Protein AF-A0A1H6EVP0-F1 (afdb_monomer_lite)

Sequence (981 aa):
MVRLAYGVVTGRDQRVWDARGRPVPAGAPPGAPVVVGPAAEDPGPAVAELSRLVTAGGVLVTGAGIELGPGFVSARLDGARGDRRDAVLAAIRLLGLDGMARLGERPGVLVALFGAEATKRVGAAAARTIADERWAALQLASSASALLGSEQLEHVLGLGADAAVEPEPHATPSAMAAHLQQVLAPCSSRRRLDLLLDLWVRVAARQEEGRRRVRLRATQARQSRLEELTRRYNAYEDDYAVGYVRAALGREPTVGEAVRWFPQEWHWLQILNRATHNAMAATVLLRTAAAVADHGVADGLARCAGQIRAAADLLDQHEAGRAARRVPGLAGLPARPGCYVRDLARHLDAPAEPYVRQRLARAADYAQVVLKSVHELVRSGSERLRPWARNDLRKWRAAVGYTAERPPADWIQPPVSGDRPPLAQRLTDRPEAAPEELETAGDLLWYGELADALARLNGHARAAIEFQDTVLYADFDPIPEHDLTPGLDTLASALAGAAQLVSLGARPPRRCRDWQELVSGLTGSLEIALALVEPFRLPKPLAAVDGIVVPGTDARVEWARSPRTLAVWASYMGNCIAEPFYVDDAMKGTCVLAALRAPDGTILANAEVQHRRSGWHLAELQARFNTDPDPGLKERLTRWLATLPPPPAERPPAREPLPPPTRERPVSRRADRLFAEVSGPLAEQAGHALADPATASALLTLEALHEARTGTTTRAAGAPASASVPTSAGAPTSARVPASIAGGQGAVPATDVLMALRRLPADRIDRALLNALPEVGLSELWRATGVRPLAVALAALDPELRARFDNLGLLLTDAPLPRSLRKLARHGTIAPARSMELVTRRIRAALGRLARAADPILAGHVTRHADAAFLPPLIVAVTTWPPAQPTVPITAPRETTVPGFPRSDLEDPAGPWLRAFPDAAELGADLDVFWDRIATGGLRVPAAWLGNGGWPALWQRATRPPRQHRRPHAPSGPSLEECSR

Secondary structure (DSSP, 8-state):
--BBGGG-B--TTEEEEETTSPBPPTTPPTT-EEEEEETTS--HHHHHHHHHHHHHH-GGGGGG--EEETTEEEEEBTT-SS-HHHHHHHHHHHHTTGGGGGGS-HHHHHHHHHGGG--HHHHHHHHHHHHTT-HHHHHHHHHHTTTS-HHHHHHHHTTTSSS--PPPTT--HHHHHHHHHHHHTTS-HHHHHHHHHHHHHHHHHHHHHHHHHHHHHHTS-SS--HHHHHHHHHHHHHHHHHHHHHHHHTSPPPHHHHHH----HHHHHHHHHHHHHHHHHHHHHHHHHHHHHHH-HHHHHHHHHHHHHHHHHTS-HHHHHHHHS--TTS-SS-SSTHHHHHHHHTTSSS--HHHHHHHHTTHHHHHHHHHHHHHHHHHHHGGGGHHHHT-B-HHHHHHH---TTS-GGG--PPPTTSSS--HHHHHHH-TTS-HHHH-BGGG-HHHHHHHHHHHHHHT-SS-EEE--SSS-EEESSPPPP--SSPP-SSHHHHHHHHHHHHHTT----S--SSHHHHHHHHHHHHHHHHTTPPPP---HHHHTTTTPBPTTSSPEEEE--SHHHHHHHHHHHTSGGGSHHHHHHHHHTSEEEEEEE-TTS-EEEEEEEEEETTEEEEEEEE-GGGPPPPHHHHHHHHHHHTTSPPPP--PPPP-PPPPP------THHHHHHHHHHHHHHHHHHHHHHHSSHHHHHHHHHHHHHHHHHHT-------------PPP--------------SS-S-PPPHHHHHHHHHHS-HHHHHHHHHHHHHHH-HHHHHHHTT--HHHHHHHHS-HHHHHT-GGGGGGGSSSPPPHHHHHHHTSTTHHHHHHHHHHHHHHHHHHHHHHHTT-HHHHHHHHHH--TTTHHHHHHHHHHS---S-EEESS-TT--EEPSSS-EESS-TTSTTGGGHHHHHHTT--GGGHHHHHHHH-SEEEGGG--TTHHHHHHHHHHSPP----PPPPP-PPPTTSS--

Foldseek 3Di:
DFAFPQRDDADPQKFKAALVQHGDDDPPDAFGKIKIFGPPDRCVQLSVQSVVCCVQQNSLLLCLQFASDVGMTMTTGHPHPDHNLQNLLSNCLRQALVRNVRSPDLQVSLCSQQNPQSDPLLSVLLSVLRVVVLSQLSLLLSLCNVQAHNVLSSVSSPPDPVFHADADSQAGSRLLNVLLCLQPVLEDRVLSSLQVVQLSVLLSVLQVLVVLLVLLVVLADPDFPLVLLLVLLVVLVVVVLQVVLCVVVVHRDDPVSSVVDDDDLVNLLVLLLLLLLLLLLLLLLLQLSSLCSVPNNLRSLVVSLLSLVLSLVSADPVNLCSQQDDDPPGDNDGNGSSNLSVVSNVCNVPDDRVSSSVSSNCSLSSLVSSLVVNQVSLLVAQVSCVVQLAAACLSNCVRPPDDPVDDQLPQQAQFQNNPDGASNVVCVVPVPDDSSVRDGPRNCSSVQSSLQSSLVSNSHNGWDWFHANRDIDTHSPDDPDLALQFDSNHSLLNSLLLSLLVQLPFDQDNDDSYNVSRRVSSSVSNVVSQLPDAWFDDFPLVVVQAQPQLPPDQKGKHWGGGLSVVSSVRSLQSDCCSGPVNSVCRNVVQWIKIFIAHPVRRTAWIWIWGQDPQFIATPDIAGRNRDDGDPVVVVSNRVRRSPTDHGPDDDDPPPDPDDPDDPDDDPVVVLVVLCVVCQVLLLVLLLVLCPDPLNVLLLVLLVLLLVLLRVHDNDPDDDDDDDDDDDDDDDDDDDDDDPDPPDDDDDDPSLVSLVVLLPDDLVSLLVSCLSSCVPCNDVNLLSSLVRQSSVSSLVPPDPVSCVVPVQSVVLLDPGDHDPSCPSSCPRPSNVSSSSSSSSSLSNLLSLLVCLLVVPLSSLVRLQPQAALSPPLLSQLQCLQDDPPADKDAQDAAPAQWGDAVPIFGCPPCPTSNVVSVVSNVSSVGDNVCSNVSSNPGNRIDHPSNQPPPGDRSSVCSRPPDPPPPPPPPDPPDDDPPPPPD

pLDDT: mean 85.02, std 16.06, range [24.77, 98.5]

Radius of gyration: 35.95 Å; chains: 1; bounding box: 101×80×131 Å

Organism: NCBI:txid1144553

Structure (mmCIF, N/CA/C/O backbone):
data_AF-A0A1H6EVP0-F1
#
_entry.id   AF-A0A1H6EVP0-F1
#
loop_
_atom_site.group_PDB
_atom_site.id
_atom_site.type_symbol
_atom_site.label_atom_id
_atom_site.label_alt_id
_atom_site.label_comp_id
_atom_site.label_asym_id
_atom_site.label_entity_id
_atom_site.label_seq_id
_atom_site.pdbx_PDB_ins_code
_atom_site.Cartn_x
_atom_site.Cartn_y
_atom_site.Cartn_z
_atom_site.occupancy
_atom_site.B_iso_or_equiv
_atom_site.auth_seq_id
_atom_site.auth_comp_id
_atom_site.auth_asym_id
_atom_site.auth_atom_id
_atom_site.pdbx_PDB_model_num
ATOM 1 N N . MET A 1 1 ? 27.669 0.240 -48.592 1.00 76.62 1 MET A N 1
ATOM 2 C CA . MET A 1 1 ? 27.429 -0.699 -47.478 1.00 76.62 1 MET A CA 1
ATOM 3 C C . MET A 1 1 ? 26.689 0.040 -46.385 1.00 76.62 1 MET A C 1
ATOM 5 O O . MET A 1 1 ? 27.144 1.107 -45.990 1.00 76.62 1 MET A O 1
ATOM 9 N N . VAL A 1 2 ? 25.547 -0.486 -45.952 1.00 83.12 2 VAL A N 1
ATOM 10 C CA . VAL A 1 2 ? 24.745 0.086 -44.862 1.00 83.12 2 VAL A CA 1
ATOM 11 C C . VAL A 1 2 ? 25.036 -0.712 -43.594 1.00 83.12 2 VAL A C 1
ATOM 13 O O . VAL A 1 2 ? 25.112 -1.941 -43.646 1.00 83.12 2 VAL A O 1
ATOM 16 N N . ARG A 1 3 ? 25.239 -0.018 -42.469 1.00 87.56 3 ARG A N 1
ATOM 17 C CA . ARG A 1 3 ? 25.358 -0.658 -41.155 1.00 87.56 3 ARG A CA 1
ATOM 18 C C . ARG A 1 3 ? 23.968 -0.936 -40.602 1.00 87.56 3 ARG A C 1
ATOM 20 O O . ARG A 1 3 ? 23.113 -0.049 -40.573 1.00 87.56 3 ARG A O 1
ATOM 27 N N . LEU A 1 4 ? 23.764 -2.172 -40.186 1.00 89.38 4 LEU A N 1
ATOM 28 C CA . LEU A 1 4 ? 22.553 -2.645 -39.541 1.00 89.38 4 LEU A CA 1
ATOM 29 C C . LEU A 1 4 ? 22.837 -2.863 -38.053 1.00 89.38 4 LEU A C 1
ATOM 31 O O . LEU A 1 4 ? 23.990 -2.910 -37.615 1.00 89.38 4 LEU A O 1
ATOM 35 N N . ALA A 1 5 ? 21.771 -3.012 -37.278 1.00 85.62 5 ALA A N 1
ATOM 36 C CA . ALA A 1 5 ? 21.847 -3.376 -35.875 1.00 85.62 5 ALA A CA 1
ATOM 37 C C . ALA A 1 5 ? 22.687 -4.650 -35.656 1.00 85.62 5 ALA A C 1
ATOM 39 O O . ALA A 1 5 ? 22.798 -5.512 -36.531 1.00 85.62 5 ALA A O 1
ATOM 40 N N . TYR A 1 6 ? 23.258 -4.773 -34.455 1.00 83.44 6 TYR A N 1
ATOM 41 C CA . TYR A 1 6 ? 24.026 -5.948 -34.016 1.00 83.44 6 TYR A CA 1
ATOM 42 C C . TYR A 1 6 ? 25.318 -6.200 -34.814 1.00 83.44 6 TYR A C 1
ATOM 44 O O . TYR A 1 6 ? 25.807 -7.326 -34.873 1.00 83.44 6 TYR A O 1
ATOM 52 N N . GLY A 1 7 ? 25.878 -5.150 -35.426 1.00 79.06 7 GLY A N 1
ATOM 53 C CA . GLY A 1 7 ? 27.162 -5.205 -36.130 1.00 79.06 7 GLY A CA 1
ATOM 54 C C . GLY A 1 7 ? 27.104 -5.847 -37.519 1.00 79.06 7 GLY A C 1
ATOM 55 O O . GLY A 1 7 ? 28.149 -6.169 -38.082 1.00 79.06 7 GLY A O 1
ATOM 56 N N . VAL A 1 8 ? 25.907 -6.035 -38.084 1.00 81.75 8 VAL A N 1
ATOM 57 C CA . VAL A 1 8 ? 25.727 -6.626 -39.417 1.00 81.75 8 VAL A CA 1
ATOM 58 C C . VAL A 1 8 ? 25.946 -5.565 -40.501 1.00 81.75 8 VAL A C 1
ATOM 60 O O . VAL A 1 8 ? 25.481 -4.430 -40.393 1.00 81.75 8 VAL A O 1
ATOM 63 N N . VAL A 1 9 ? 26.645 -5.931 -41.575 1.00 84.31 9 VAL A N 1
ATOM 64 C CA . VAL A 1 9 ? 26.879 -5.065 -42.740 1.00 84.31 9 VAL A CA 1
ATOM 65 C C . VAL A 1 9 ? 26.316 -5.742 -43.982 1.00 84.31 9 VAL A C 1
ATOM 67 O O . VAL A 1 9 ? 26.528 -6.933 -44.192 1.00 84.31 9 VAL A O 1
ATOM 70 N N . THR A 1 10 ? 25.605 -4.981 -44.811 1.00 84.75 10 THR A N 1
ATOM 71 C CA . THR A 1 10 ? 25.034 -5.487 -46.069 1.00 84.75 10 THR A CA 1
ATOM 72 C C . THR A 1 10 ? 26.114 -5.980 -47.034 1.00 84.75 10 THR A C 1
ATOM 74 O O . THR A 1 10 ? 27.136 -5.304 -47.206 1.00 84.75 10 THR A O 1
ATOM 77 N N . GLY A 1 11 ? 25.852 -7.089 -47.733 1.00 83.38 11 GLY A N 1
ATOM 78 C CA . GLY A 1 11 ? 26.704 -7.586 -48.820 1.00 83.38 11 GLY A CA 1
ATOM 79 C C . GLY A 1 11 ? 26.812 -6.614 -50.006 1.00 83.38 11 GLY A C 1
ATOM 80 O O . GLY A 1 11 ? 26.073 -5.632 -50.087 1.00 83.38 11 GLY A O 1
ATOM 81 N N . ARG A 1 12 ? 27.743 -6.874 -50.940 1.00 78.94 12 ARG A N 1
ATOM 82 C CA . ARG A 1 12 ? 27.978 -6.005 -52.116 1.00 78.94 12 ARG A CA 1
ATOM 83 C C . ARG A 1 12 ? 26.768 -5.920 -53.060 1.00 78.94 12 ARG A C 1
ATOM 85 O O . ARG A 1 12 ? 26.541 -4.850 -53.612 1.00 78.94 12 ARG A O 1
ATOM 92 N N . ASP A 1 13 ? 25.974 -6.987 -53.145 1.00 85.56 13 ASP A N 1
ATOM 93 C CA . ASP A 1 13 ? 24.808 -7.090 -54.041 1.00 85.56 13 ASP A CA 1
ATOM 94 C C . ASP A 1 13 ? 23.463 -6.832 -53.330 1.00 85.56 13 ASP A C 1
ATOM 96 O O . ASP A 1 13 ? 22.388 -7.010 -53.906 1.00 85.56 13 ASP A O 1
ATOM 100 N N . GLN A 1 14 ? 23.513 -6.403 -52.063 1.00 88.88 14 GLN A N 1
ATOM 101 C CA . GLN A 1 14 ? 22.333 -6.127 -51.247 1.00 88.88 14 GLN A CA 1
ATOM 102 C C . GLN A 1 14 ? 22.051 -4.627 -51.146 1.00 88.88 14 GLN A C 1
ATOM 104 O O . GLN A 1 14 ? 22.956 -3.806 -50.968 1.00 88.88 14 GLN A O 1
ATOM 109 N N . ARG A 1 15 ? 20.767 -4.269 -51.189 1.00 91.56 15 ARG A N 1
ATOM 110 C CA . ARG A 1 15 ? 20.268 -2.907 -50.968 1.00 91.56 15 ARG A CA 1
ATOM 111 C C . ARG A 1 15 ? 19.300 -2.892 -49.777 1.00 91.56 15 ARG A C 1
ATOM 113 O O . ARG A 1 15 ? 18.828 -3.938 -49.339 1.00 91.56 15 ARG A O 1
ATOM 120 N N . VAL A 1 16 ? 19.087 -1.705 -49.203 1.00 93.00 16 VAL A N 1
ATOM 121 C CA . VAL A 1 16 ? 18.245 -1.492 -48.015 1.00 93.00 16 VAL A CA 1
ATOM 122 C C . VAL A 1 16 ? 17.132 -0.505 -48.336 1.00 93.00 16 VAL A C 1
ATOM 124 O O . VAL A 1 16 ? 17.411 0.580 -48.859 1.00 93.00 16 VAL A O 1
ATOM 127 N N . TRP A 1 17 ? 15.899 -0.856 -47.978 1.00 93.94 17 TRP A N 1
ATOM 128 C CA . TRP A 1 17 ? 14.710 -0.026 -48.177 1.00 93.94 17 TRP A CA 1
ATOM 129 C C . TRP A 1 17 ? 14.005 0.275 -46.852 1.00 93.94 17 TRP A C 1
ATOM 131 O O . TRP A 1 17 ? 13.953 -0.571 -45.958 1.00 93.94 17 TRP A O 1
ATOM 141 N N . ASP A 1 18 ? 13.476 1.494 -46.724 1.00 90.44 18 ASP A N 1
ATOM 142 C CA . ASP A 1 18 ? 12.631 1.903 -45.603 1.00 90.44 18 ASP A CA 1
ATOM 143 C C . ASP A 1 18 ? 11.244 1.233 -45.668 1.00 90.44 18 ASP A C 1
ATOM 145 O O . ASP A 1 18 ? 10.872 0.603 -46.660 1.00 90.44 18 ASP A O 1
ATOM 149 N N . ALA A 1 19 ? 10.436 1.403 -44.619 1.00 85.00 19 ALA A N 1
ATOM 150 C CA . ALA A 1 19 ? 9.071 0.867 -44.558 1.00 85.00 19 ALA A CA 1
ATOM 151 C C . ALA A 1 19 ? 8.107 1.441 -45.624 1.00 85.00 19 ALA A C 1
ATOM 153 O O . ALA A 1 19 ? 6.953 1.031 -45.690 1.00 85.00 19 ALA A O 1
ATOM 154 N N . ARG A 1 20 ? 8.553 2.394 -46.455 1.00 85.38 20 ARG A N 1
ATOM 155 C CA . ARG A 1 20 ? 7.804 2.952 -47.593 1.00 85.38 20 ARG A CA 1
ATOM 156 C C . ARG A 1 20 ? 8.365 2.482 -48.941 1.00 85.38 20 ARG A C 1
ATOM 158 O O . ARG A 1 20 ? 7.967 3.014 -49.973 1.00 85.38 20 ARG A O 1
ATOM 165 N N . GLY A 1 21 ? 9.302 1.531 -48.940 1.00 85.19 21 GLY A N 1
ATOM 166 C CA . GLY A 1 21 ? 9.927 0.981 -50.143 1.00 85.19 21 GLY A CA 1
ATOM 167 C C . GLY A 1 21 ? 10.944 1.907 -50.803 1.00 85.19 21 GLY A C 1
ATOM 168 O O . GLY A 1 21 ? 11.333 1.683 -51.948 1.00 85.19 21 GLY A O 1
ATOM 169 N N . ARG A 1 22 ? 11.407 2.949 -50.106 1.00 88.81 22 ARG A N 1
ATOM 170 C CA . ARG A 1 22 ? 12.410 3.879 -50.637 1.00 88.81 22 ARG A CA 1
ATOM 171 C C . ARG A 1 22 ? 13.805 3.458 -50.183 1.00 88.81 22 ARG A C 1
ATOM 173 O O . ARG A 1 22 ? 13.954 3.047 -49.032 1.00 88.81 22 ARG A O 1
ATOM 180 N N . PRO A 1 23 ? 14.842 3.590 -51.028 1.00 89.75 23 PRO A N 1
ATOM 181 C CA . PRO A 1 23 ? 16.219 3.381 -50.596 1.00 89.75 23 PRO A CA 1
ATOM 182 C C . PRO A 1 23 ? 16.541 4.236 -49.365 1.00 89.75 23 PRO A C 1
ATOM 184 O O . PRO A 1 23 ? 16.221 5.426 -49.341 1.00 89.75 23 PRO A O 1
ATOM 187 N N . VAL A 1 24 ? 17.158 3.634 -48.346 1.00 87.81 24 VAL A N 1
ATOM 188 C CA . VAL A 1 24 ? 17.446 4.330 -47.082 1.00 87.81 24 VAL A CA 1
ATOM 189 C C . VAL A 1 24 ? 18.421 5.497 -47.325 1.00 87.81 24 VAL A C 1
ATOM 191 O O . VAL A 1 24 ? 19.536 5.260 -47.797 1.00 87.81 24 VAL A O 1
ATOM 194 N N . PRO A 1 25 ? 18.041 6.752 -47.008 1.00 77.31 25 PRO A N 1
ATOM 195 C CA . PRO A 1 25 ? 18.911 7.911 -47.184 1.00 77.31 25 PRO A CA 1
ATOM 196 C C . PRO A 1 25 ? 20.002 7.983 -46.104 1.00 77.31 25 PRO A C 1
ATOM 198 O O . PRO A 1 25 ? 19.870 7.421 -45.014 1.00 77.31 25 PRO A O 1
ATOM 201 N N . ALA A 1 26 ? 21.069 8.740 -46.380 1.00 66.25 26 ALA A N 1
ATOM 202 C CA . ALA A 1 26 ? 22.059 9.094 -45.364 1.00 66.25 26 ALA A CA 1
ATOM 203 C C . ALA A 1 26 ? 21.382 9.918 -44.248 1.00 66.25 26 ALA A C 1
ATOM 205 O O . ALA A 1 26 ? 20.825 10.978 -44.521 1.00 66.25 26 ALA A O 1
ATOM 206 N N . GLY A 1 27 ? 21.405 9.418 -43.006 1.00 67.19 27 GLY A N 1
ATOM 207 C CA . GLY A 1 27 ? 20.782 10.078 -41.847 1.00 67.19 27 GLY A CA 1
ATOM 208 C C . GLY A 1 27 ? 19.385 9.577 -41.457 1.00 67.19 27 GLY A C 1
ATOM 209 O O . GLY A 1 27 ? 18.685 10.262 -40.715 1.00 67.19 27 GLY A O 1
ATOM 210 N N . ALA A 1 28 ? 18.956 8.404 -41.936 1.00 81.12 28 ALA A N 1
ATOM 211 C CA . ALA A 1 28 ? 17.732 7.766 -41.448 1.00 81.12 28 ALA A CA 1
ATOM 212 C C . ALA A 1 28 ? 17.767 7.519 -39.918 1.00 81.12 28 ALA A C 1
ATOM 214 O O . ALA A 1 28 ? 18.853 7.329 -39.361 1.00 81.12 28 ALA A O 1
ATOM 215 N N . PRO A 1 29 ? 16.602 7.507 -39.232 1.00 83.06 29 PRO A N 1
ATOM 216 C CA . PRO A 1 29 ? 16.550 7.343 -37.783 1.00 83.06 29 PRO A CA 1
ATOM 217 C C . PRO A 1 29 ? 17.240 6.045 -37.331 1.00 83.06 29 PRO A C 1
ATOM 219 O O . PRO A 1 29 ? 16.952 4.983 -37.895 1.00 83.06 29 PRO A O 1
ATOM 222 N N . PRO A 1 30 ? 18.117 6.101 -36.312 1.00 84.06 30 PRO A N 1
ATOM 223 C CA . PRO A 1 30 ? 18.738 4.912 -35.744 1.00 84.06 30 PRO A CA 1
ATOM 224 C C . PRO A 1 30 ? 17.706 3.856 -35.341 1.00 84.06 30 PRO A C 1
ATOM 226 O O . PRO A 1 30 ? 16.638 4.179 -34.819 1.00 84.06 30 PRO A O 1
ATOM 229 N N . GLY A 1 31 ? 18.010 2.586 -35.601 1.00 86.44 31 GLY A N 1
ATOM 230 C CA . GLY A 1 31 ? 17.137 1.467 -35.244 1.00 86.44 31 GLY A CA 1
ATOM 231 C C . GLY A 1 31 ? 15.823 1.339 -36.021 1.00 86.44 31 GLY A C 1
ATOM 232 O O . GLY A 1 31 ? 15.016 0.478 -35.653 1.00 86.44 31 GLY A O 1
ATOM 233 N N . ALA A 1 32 ? 15.604 2.143 -37.071 1.00 90.56 32 ALA A N 1
ATOM 234 C CA . ALA A 1 32 ? 14.412 2.056 -37.915 1.00 90.56 32 ALA A CA 1
ATOM 235 C C . ALA A 1 32 ? 14.288 0.676 -38.599 1.00 90.56 32 ALA A C 1
ATOM 237 O O . ALA A 1 32 ? 15.312 0.105 -38.997 1.00 90.56 32 ALA A O 1
ATOM 238 N N . PRO A 1 33 ? 13.059 0.143 -38.754 1.00 92.88 33 PRO A N 1
ATOM 239 C CA . PRO A 1 33 ? 12.825 -1.125 -39.435 1.00 92.88 33 PRO A CA 1
ATOM 240 C C . PRO A 1 33 ? 13.071 -0.977 -40.939 1.00 92.88 33 PRO A C 1
ATOM 242 O O . PRO A 1 33 ? 12.623 -0.009 -41.559 1.00 92.88 33 PRO A O 1
ATOM 245 N N . VAL A 1 34 ? 13.779 -1.943 -41.523 1.00 94.38 34 VAL A N 1
ATOM 246 C CA . VAL A 1 34 ? 14.164 -1.927 -42.939 1.00 94.38 34 VAL A CA 1
ATOM 247 C C . VAL A 1 34 ? 14.072 -3.311 -43.571 1.00 94.38 34 VAL A C 1
ATOM 249 O O . VAL A 1 34 ? 14.142 -4.331 -42.883 1.00 94.38 34 VAL A O 1
ATOM 252 N N . VAL A 1 35 ? 13.939 -3.330 -44.895 1.00 9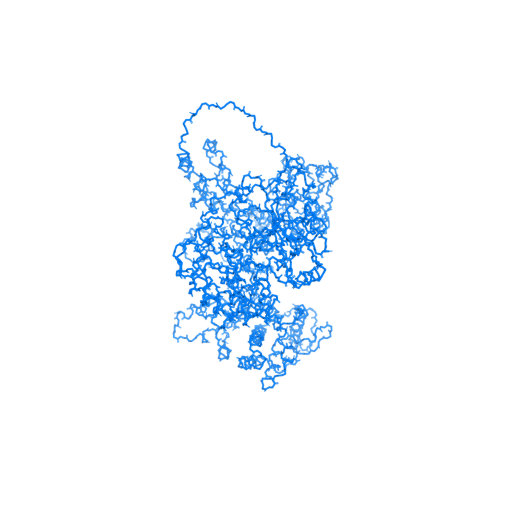5.12 35 VAL A N 1
ATOM 253 C CA . VAL A 1 35 ? 14.058 -4.531 -45.730 1.00 95.12 35 VAL A CA 1
ATOM 254 C C . VAL A 1 35 ? 15.467 -4.586 -46.313 1.00 95.12 35 VAL A C 1
ATOM 256 O O . VAL A 1 35 ? 15.960 -3.571 -46.809 1.00 95.12 35 VAL A O 1
ATOM 259 N N . VAL A 1 36 ? 16.101 -5.759 -46.284 1.00 94.38 36 VAL A N 1
ATOM 260 C CA . VAL A 1 36 ? 17.408 -6.020 -46.910 1.00 94.38 36 VAL A CA 1
ATOM 261 C C . VAL A 1 36 ? 17.254 -7.153 -47.917 1.00 94.38 36 VAL A C 1
ATOM 263 O O . VAL A 1 36 ? 16.711 -8.196 -47.573 1.00 94.38 36 VAL A O 1
ATOM 266 N N . GLY A 1 37 ? 17.736 -6.968 -49.144 1.00 93.25 37 GLY A N 1
ATOM 267 C CA . GLY A 1 37 ? 17.614 -7.979 -50.199 1.00 93.25 37 GLY A CA 1
ATOM 268 C C . GLY A 1 37 ? 18.331 -7.603 -51.500 1.00 93.25 37 GLY A C 1
ATOM 269 O O . GLY A 1 37 ? 19.075 -6.613 -51.512 1.00 93.25 37 GLY A O 1
ATOM 270 N N . PRO A 1 38 ? 18.155 -8.386 -52.580 1.00 92.62 38 PRO A N 1
ATOM 271 C CA . PRO A 1 38 ? 18.878 -8.226 -53.841 1.00 92.62 38 PRO A CA 1
ATOM 272 C C . PRO A 1 38 ? 18.547 -6.897 -54.520 1.00 92.62 38 PRO A C 1
ATOM 274 O O . PRO A 1 38 ? 17.383 -6.548 -54.686 1.00 92.62 38 PRO A O 1
ATOM 277 N N . ALA A 1 39 ? 19.563 -6.153 -54.965 1.00 85.88 39 ALA A N 1
ATOM 278 C CA . ALA A 1 39 ? 19.359 -4.819 -55.542 1.00 85.88 39 ALA A CA 1
ATOM 279 C C . ALA A 1 39 ? 18.525 -4.793 -56.843 1.00 85.88 39 ALA A C 1
ATOM 281 O O . ALA A 1 39 ? 18.025 -3.727 -57.207 1.00 85.88 39 ALA A O 1
ATOM 282 N N . ALA A 1 40 ? 18.418 -5.932 -57.537 1.00 85.06 40 ALA A N 1
ATOM 283 C CA . ALA A 1 40 ? 17.743 -6.080 -58.827 1.00 85.06 40 ALA A CA 1
ATOM 284 C C . ALA A 1 40 ? 16.260 -6.489 -58.724 1.00 85.06 40 ALA A C 1
ATOM 286 O O . ALA A 1 40 ? 15.575 -6.500 -59.744 1.00 85.06 40 ALA A O 1
ATOM 287 N N . GLU A 1 41 ? 15.767 -6.821 -57.529 1.00 87.56 41 GLU A N 1
ATOM 288 C CA . GLU A 1 41 ? 14.393 -7.293 -57.320 1.00 87.56 41 GLU A CA 1
ATOM 289 C C . GLU A 1 41 ? 13.477 -6.201 -56.744 1.00 87.56 41 GLU A C 1
ATOM 291 O O . GLU A 1 41 ? 13.941 -5.251 -56.108 1.00 87.56 41 GLU A O 1
ATOM 296 N N . ASP A 1 42 ? 12.165 -6.330 -56.974 1.00 89.56 42 ASP A N 1
ATOM 297 C CA . ASP A 1 42 ? 11.154 -5.408 -56.443 1.00 89.56 42 ASP A CA 1
ATOM 298 C C . ASP A 1 42 ? 10.932 -5.648 -54.935 1.00 89.56 42 ASP A C 1
ATOM 300 O O . ASP A 1 42 ? 10.445 -6.714 -54.549 1.00 89.56 42 ASP A O 1
ATOM 304 N N . PRO A 1 43 ? 11.239 -4.671 -54.056 1.00 92.38 43 PRO A N 1
ATOM 305 C CA . PRO A 1 43 ? 11.053 -4.819 -52.616 1.00 92.38 43 PRO A CA 1
ATOM 306 C C . PRO A 1 43 ? 9.582 -4.711 -52.177 1.00 92.38 43 PRO A C 1
ATOM 308 O O . PRO A 1 43 ? 9.299 -4.939 -51.001 1.00 92.38 43 PRO A O 1
ATOM 311 N N . GLY A 1 44 ? 8.647 -4.334 -53.061 1.00 92.56 44 GLY A N 1
ATOM 312 C CA . GLY A 1 44 ? 7.248 -4.033 -52.728 1.00 92.56 44 GLY A CA 1
ATOM 313 C C . GLY A 1 44 ? 6.552 -5.078 -51.838 1.00 92.56 44 GLY A C 1
ATOM 314 O O . GLY A 1 44 ? 6.059 -4.714 -50.763 1.00 92.56 44 GLY A O 1
ATOM 315 N N . PRO A 1 45 ? 6.551 -6.374 -52.205 1.00 93.62 45 PRO A N 1
ATOM 316 C CA . PRO A 1 45 ? 5.964 -7.434 -51.380 1.00 93.62 45 PRO A CA 1
ATOM 317 C C . PRO A 1 45 ? 6.635 -7.577 -50.005 1.00 93.62 45 PRO A C 1
ATOM 319 O O . PRO A 1 45 ? 5.950 -7.720 -48.990 1.00 93.62 45 PRO A O 1
ATOM 322 N N . ALA A 1 46 ? 7.966 -7.471 -49.950 1.00 94.31 46 ALA A N 1
ATOM 323 C CA . ALA A 1 46 ? 8.730 -7.568 -48.708 1.00 94.31 46 ALA A CA 1
ATOM 324 C C . ALA A 1 46 ? 8.489 -6.362 -47.780 1.00 94.31 46 ALA A C 1
ATOM 326 O O . ALA A 1 46 ? 8.419 -6.515 -46.563 1.00 94.31 46 ALA A O 1
ATOM 327 N N . VAL A 1 47 ? 8.303 -5.161 -48.335 1.00 95.19 47 VAL A N 1
ATOM 328 C CA . VAL A 1 47 ? 7.965 -3.938 -47.582 1.00 95.19 47 VAL A CA 1
ATOM 329 C C . VAL A 1 47 ? 6.567 -4.035 -46.967 1.00 95.19 47 VAL A C 1
ATOM 331 O O . VAL A 1 47 ? 6.371 -3.648 -45.809 1.00 95.19 47 VAL A O 1
ATOM 334 N N . ALA A 1 48 ? 5.600 -4.579 -47.712 1.00 93.44 48 ALA A N 1
ATOM 335 C CA . ALA A 1 48 ? 4.261 -4.839 -47.192 1.00 93.44 48 ALA A CA 1
ATOM 336 C C . ALA A 1 48 ? 4.302 -5.851 -46.034 1.00 93.44 48 ALA A C 1
ATOM 338 O O . ALA A 1 48 ? 3.675 -5.624 -44.996 1.00 93.44 48 ALA A O 1
ATOM 339 N N . GLU A 1 49 ? 5.095 -6.919 -46.164 1.00 94.06 49 GLU A N 1
ATOM 340 C CA . GLU A 1 49 ? 5.290 -7.892 -45.084 1.00 94.06 49 GLU A CA 1
ATOM 341 C C . GLU A 1 49 ? 5.992 -7.287 -43.863 1.00 94.06 49 GLU A C 1
ATOM 343 O O . GLU A 1 49 ? 5.549 -7.500 -42.734 1.00 94.06 49 GLU A O 1
ATOM 348 N N . LEU A 1 50 ? 7.026 -6.463 -44.064 1.00 94.69 50 LEU A N 1
ATOM 349 C CA . LEU A 1 50 ? 7.687 -5.740 -42.975 1.00 94.69 50 LEU A CA 1
ATOM 350 C C . LEU A 1 50 ? 6.692 -4.872 -42.195 1.00 94.69 50 LEU A C 1
ATOM 352 O O . LEU A 1 50 ? 6.719 -4.861 -40.966 1.00 94.69 50 LEU A O 1
ATOM 356 N N . SER A 1 51 ? 5.791 -4.174 -42.889 1.00 92.94 51 SER A N 1
ATOM 357 C CA . SER A 1 51 ? 4.756 -3.364 -42.241 1.00 92.94 51 SER A CA 1
ATOM 358 C C . SER A 1 51 ? 3.795 -4.214 -41.413 1.00 92.94 51 SER A C 1
ATOM 360 O O . SER A 1 51 ? 3.502 -3.851 -40.275 1.00 92.94 51 SER A O 1
ATOM 362 N N . ARG A 1 52 ? 3.378 -5.386 -41.918 1.00 92.56 52 ARG A N 1
ATOM 363 C CA . ARG A 1 52 ? 2.560 -6.335 -41.142 1.00 92.56 52 ARG A CA 1
ATOM 364 C C . ARG A 1 52 ? 3.270 -6.797 -39.870 1.00 92.56 52 ARG A C 1
ATOM 366 O O . ARG A 1 52 ? 2.655 -6.789 -38.805 1.00 92.56 52 ARG A O 1
ATOM 373 N N . LEU A 1 53 ? 4.559 -7.135 -39.955 1.00 92.50 53 LEU A N 1
ATOM 374 C CA . LEU A 1 53 ? 5.358 -7.541 -38.793 1.00 92.50 53 LEU A CA 1
ATOM 375 C C . LEU A 1 53 ? 5.489 -6.418 -37.758 1.00 92.50 53 LEU A C 1
ATOM 377 O O . LEU A 1 53 ? 5.326 -6.671 -36.567 1.00 92.50 53 LEU A O 1
ATOM 381 N N . VAL A 1 54 ? 5.734 -5.179 -38.197 1.00 91.62 54 VAL A N 1
ATOM 382 C CA . VAL A 1 54 ? 5.816 -4.019 -37.293 1.00 91.62 54 VAL A CA 1
ATOM 383 C C . VAL A 1 54 ? 4.476 -3.764 -36.603 1.00 91.62 54 VAL A C 1
ATOM 385 O O . VAL A 1 54 ? 4.460 -3.482 -35.408 1.00 91.62 54 VAL A O 1
ATOM 388 N N . THR A 1 55 ? 3.354 -3.889 -37.316 1.00 90.56 55 THR A N 1
ATOM 389 C CA . THR A 1 55 ? 2.018 -3.736 -36.723 1.00 90.56 55 THR A CA 1
ATOM 390 C C . THR A 1 55 ? 1.702 -4.842 -35.717 1.00 90.56 55 THR A C 1
ATOM 392 O O . THR A 1 55 ? 1.123 -4.555 -34.673 1.00 90.56 55 THR A O 1
ATOM 395 N N . ALA A 1 56 ? 2.076 -6.090 -36.008 1.00 87.81 56 ALA A N 1
ATOM 396 C CA . ALA A 1 56 ? 1.714 -7.235 -35.176 1.00 87.81 56 ALA A CA 1
ATOM 397 C C . ALA A 1 56 ? 2.651 -7.452 -33.973 1.00 87.81 56 ALA A C 1
ATOM 399 O O . ALA A 1 56 ? 2.188 -7.818 -32.898 1.00 87.81 56 ALA A O 1
ATOM 400 N N . GLY A 1 57 ? 3.959 -7.235 -34.140 1.00 82.44 57 GLY A N 1
ATOM 401 C CA . GLY A 1 57 ? 4.982 -7.540 -33.129 1.00 82.44 57 GLY A CA 1
ATOM 402 C C . GLY A 1 57 ? 5.892 -6.370 -32.749 1.00 82.44 57 GLY A C 1
ATOM 403 O O . GLY A 1 57 ? 6.810 -6.538 -31.947 1.00 82.44 57 GLY A O 1
ATOM 404 N N . GLY A 1 58 ? 5.660 -5.181 -33.306 1.00 88.62 58 GLY A N 1
ATOM 405 C CA . GLY A 1 58 ? 6.483 -4.000 -33.063 1.00 88.62 58 GLY A CA 1
ATOM 406 C C . GLY A 1 58 ? 7.810 -3.997 -33.830 1.00 88.62 58 GLY A C 1
ATOM 407 O O . GLY A 1 58 ? 8.186 -4.938 -34.527 1.00 88.62 58 GLY A O 1
ATOM 408 N N . VAL A 1 59 ? 8.558 -2.899 -33.689 1.00 89.69 59 VAL A N 1
ATOM 409 C CA . VAL A 1 59 ? 9.819 -2.667 -34.422 1.00 89.69 59 VAL A CA 1
ATOM 410 C C . VAL A 1 59 ? 10.929 -3.646 -34.017 1.00 89.69 59 VAL A C 1
ATOM 412 O O . VAL A 1 59 ? 11.794 -3.961 -34.828 1.00 89.69 59 VAL A O 1
ATOM 415 N N . LEU A 1 60 ? 10.919 -4.157 -32.781 1.00 89.19 60 LEU A N 1
ATOM 416 C CA . LEU A 1 60 ? 11.959 -5.065 -32.282 1.00 89.19 60 LEU A CA 1
ATOM 417 C C . LEU A 1 60 ? 12.060 -6.349 -33.119 1.00 89.19 60 LEU A C 1
ATOM 419 O O . LEU A 1 60 ? 13.165 -6.782 -33.445 1.00 89.19 60 LEU A O 1
ATOM 423 N N . VAL A 1 61 ? 10.913 -6.909 -33.513 1.00 90.50 61 VAL A N 1
ATOM 424 C CA . VAL A 1 61 ? 10.813 -8.159 -34.282 1.00 90.50 61 VAL A CA 1
ATOM 425 C C . VAL A 1 61 ? 11.558 -8.071 -35.614 1.00 90.50 61 VAL A C 1
ATOM 427 O O . VAL A 1 61 ? 12.136 -9.057 -36.070 1.00 90.50 61 VAL A O 1
ATOM 430 N N . THR A 1 62 ? 11.637 -6.884 -36.222 1.00 91.25 62 THR A N 1
ATOM 431 C CA . THR A 1 62 ? 12.296 -6.726 -37.524 1.00 91.25 62 THR A CA 1
ATOM 432 C C . THR A 1 62 ? 13.808 -6.922 -37.445 1.00 91.25 62 THR A C 1
ATOM 434 O O . THR A 1 62 ? 14.434 -7.206 -38.460 1.00 91.25 62 THR A O 1
ATOM 437 N N . GLY A 1 63 ? 14.411 -6.836 -36.255 1.00 90.62 63 GLY A N 1
ATOM 438 C CA . GLY A 1 63 ? 15.835 -7.105 -36.048 1.00 90.62 63 GLY A CA 1
ATOM 439 C C . GLY A 1 63 ? 16.218 -8.588 -36.117 1.00 90.62 63 GLY A C 1
ATOM 440 O O . GLY A 1 63 ? 17.406 -8.899 -36.082 1.00 90.62 63 GLY A O 1
ATOM 441 N N . ALA A 1 64 ? 15.246 -9.503 -36.197 1.00 91.44 64 ALA A N 1
ATOM 442 C CA . ALA A 1 64 ? 15.490 -10.940 -36.081 1.00 91.44 64 ALA A CA 1
ATOM 443 C C . ALA A 1 64 ? 16.040 -11.592 -37.362 1.00 91.44 64 ALA A C 1
ATOM 445 O O . ALA A 1 64 ? 16.597 -12.689 -37.286 1.00 91.44 64 ALA A O 1
ATOM 446 N N . GLY A 1 65 ? 15.925 -10.923 -38.516 1.00 92.19 65 GLY A N 1
ATOM 447 C CA . GLY A 1 65 ? 16.276 -11.502 -39.816 1.00 92.19 65 GLY A CA 1
ATOM 448 C C . GLY A 1 65 ? 15.172 -12.378 -40.408 1.00 92.19 65 GLY A C 1
ATOM 449 O O . GLY A 1 65 ? 15.485 -13.408 -40.992 1.00 92.19 65 GLY A O 1
ATOM 450 N N . ILE A 1 66 ? 13.898 -12.010 -40.226 1.00 94.38 66 ILE A N 1
ATOM 451 C CA . ILE A 1 66 ? 12.752 -12.783 -40.728 1.00 94.38 66 ILE A CA 1
ATOM 452 C C . ILE A 1 66 ? 12.733 -12.729 -42.253 1.00 94.38 66 ILE A C 1
ATOM 454 O O . ILE A 1 66 ? 12.790 -11.642 -42.821 1.00 94.38 66 ILE A O 1
ATOM 458 N N . GLU A 1 67 ? 12.591 -13.877 -42.906 1.00 94.50 67 GLU A N 1
ATOM 459 C CA . GLU A 1 67 ? 12.351 -13.982 -44.342 1.00 94.50 67 GLU A CA 1
ATOM 460 C C . GLU A 1 67 ? 11.009 -13.325 -44.711 1.00 94.50 67 GLU A C 1
ATOM 462 O O . GLU A 1 67 ? 9.936 -13.703 -44.216 1.00 94.50 67 GLU A O 1
ATOM 467 N N . LEU A 1 68 ? 11.086 -12.304 -45.566 1.00 93.62 68 LEU A N 1
ATOM 468 C CA . LEU A 1 68 ? 9.955 -11.500 -46.050 1.00 93.62 68 LEU A CA 1
ATOM 469 C C . LEU A 1 68 ? 9.502 -11.916 -47.458 1.00 93.62 68 LEU A C 1
ATOM 471 O O . LEU A 1 68 ? 8.457 -11.473 -47.927 1.00 93.62 68 LEU A O 1
ATOM 475 N N . GLY A 1 69 ? 10.304 -12.743 -48.127 1.00 90.25 69 GLY A N 1
ATOM 476 C CA . GLY A 1 69 ? 10.147 -13.207 -49.501 1.00 90.25 69 GLY A CA 1
ATOM 477 C C . GLY A 1 69 ? 11.493 -13.704 -50.046 1.00 90.25 69 GLY A C 1
ATOM 478 O O . GLY A 1 69 ? 12.504 -13.565 -49.351 1.00 90.25 69 GLY A O 1
ATOM 479 N N . PRO A 1 70 ? 11.539 -14.253 -51.274 1.00 88.44 70 PRO A N 1
ATOM 480 C CA . PRO A 1 70 ? 12.764 -14.796 -51.859 1.00 88.44 70 PRO A CA 1
ATOM 481 C C . PRO A 1 70 ? 13.929 -13.797 -51.789 1.00 88.44 70 PRO A C 1
ATOM 483 O O . PRO A 1 70 ? 13.870 -12.720 -52.366 1.00 88.44 70 PRO A O 1
ATOM 486 N N . GLY A 1 71 ? 14.971 -14.120 -51.018 1.00 89.25 71 GLY A N 1
ATOM 487 C CA . GLY A 1 71 ? 16.162 -13.275 -50.864 1.00 89.25 71 GLY A CA 1
ATOM 488 C C . GLY A 1 71 ? 16.000 -12.015 -49.996 1.00 89.25 71 GLY A C 1
ATOM 489 O O . GLY A 1 71 ? 17.001 -11.339 -49.744 1.00 89.25 71 GLY A O 1
ATOM 490 N N . PHE A 1 72 ? 14.798 -11.706 -49.498 1.00 94.38 72 PHE A N 1
ATOM 491 C CA . PHE A 1 72 ? 14.526 -10.532 -48.665 1.00 94.38 72 PHE A CA 1
ATOM 492 C C . PHE A 1 72 ? 14.374 -10.895 -47.187 1.00 94.38 72 PHE A C 1
ATOM 494 O O . PHE A 1 72 ? 13.609 -11.787 -46.821 1.00 94.38 72 PHE A O 1
ATOM 501 N N . VAL A 1 73 ? 15.040 -10.136 -46.318 1.00 94.75 73 VAL A N 1
ATOM 502 C CA . VAL A 1 73 ? 14.976 -10.302 -44.861 1.00 94.75 73 VAL A CA 1
ATOM 503 C C . VAL A 1 73 ? 14.671 -8.989 -44.148 1.00 94.75 73 VAL A C 1
ATOM 505 O O . VAL A 1 73 ? 15.007 -7.899 -44.621 1.00 94.75 73 VAL A O 1
ATOM 508 N N . SER A 1 74 ? 14.047 -9.091 -42.977 1.00 94.94 74 SER A N 1
ATOM 509 C CA . SER A 1 74 ? 13.849 -7.958 -42.080 1.00 94.94 74 SER A CA 1
ATOM 510 C C . SER A 1 74 ? 15.157 -7.584 -41.380 1.00 94.94 74 SER A C 1
ATOM 512 O O . SER A 1 74 ? 15.907 -8.455 -40.939 1.00 94.94 74 SER A O 1
ATOM 514 N N . ALA A 1 75 ? 15.417 -6.292 -41.203 1.00 93.38 75 ALA A N 1
ATOM 515 C CA . ALA A 1 75 ? 16.489 -5.819 -40.334 1.00 93.38 75 ALA A CA 1
ATOM 516 C C . ALA A 1 75 ? 16.105 -4.521 -39.606 1.00 93.38 75 ALA A C 1
ATOM 518 O O . ALA A 1 75 ? 15.002 -3.979 -39.750 1.00 93.38 75 ALA A O 1
ATOM 519 N N . ARG A 1 76 ? 17.044 -4.015 -38.803 1.00 93.19 76 ARG A N 1
ATOM 520 C CA . ARG A 1 76 ? 17.008 -2.673 -38.214 1.00 93.19 76 ARG A CA 1
ATOM 521 C C . ARG A 1 76 ? 18.287 -1.935 -38.573 1.00 93.19 76 ARG A C 1
ATOM 523 O O . ARG A 1 76 ? 19.345 -2.557 -38.664 1.00 93.19 76 ARG A O 1
ATOM 530 N N . LEU A 1 77 ? 18.197 -0.624 -38.768 1.00 91.19 77 LEU A N 1
ATOM 531 C CA . LEU A 1 77 ? 19.382 0.217 -38.941 1.00 91.19 77 LEU A CA 1
ATOM 532 C C . LEU A 1 77 ? 20.244 0.247 -37.672 1.00 91.19 77 LEU A C 1
ATOM 534 O O . LEU A 1 77 ? 19.767 -0.044 -36.573 1.00 91.19 77 LEU A O 1
ATOM 538 N N . ASP A 1 78 ? 21.514 0.612 -37.839 1.00 86.94 78 ASP A N 1
ATOM 539 C CA . ASP A 1 78 ? 22.454 0.809 -36.732 1.00 86.94 78 ASP A CA 1
ATOM 540 C C . ASP A 1 78 ? 21.907 1.783 -35.665 1.00 86.94 78 ASP A C 1
ATOM 542 O O . ASP A 1 78 ? 21.070 2.646 -35.947 1.00 86.94 78 ASP A O 1
ATOM 546 N N . GLY A 1 79 ? 22.348 1.608 -34.418 1.00 80.00 79 GLY A N 1
ATOM 547 C CA . GLY A 1 79 ? 21.851 2.343 -33.247 1.00 80.00 79 GLY A CA 1
ATOM 548 C C . GLY A 1 79 ? 20.510 1.850 -32.678 1.00 80.00 79 GLY A C 1
ATOM 549 O O . GLY A 1 79 ? 19.925 2.513 -31.823 1.00 80.00 79 GLY A O 1
ATOM 550 N N . ALA A 1 80 ? 20.023 0.684 -33.117 1.00 82.31 80 ALA A N 1
ATOM 551 C CA . ALA A 1 80 ? 18.956 -0.044 -32.433 1.00 82.31 80 ALA A CA 1
ATOM 552 C C . ALA A 1 80 ? 19.365 -0.432 -31.000 1.00 82.31 80 ALA A C 1
ATOM 554 O O . ALA A 1 80 ? 20.448 -0.973 -30.788 1.00 82.31 80 ALA A O 1
ATOM 555 N N . ARG A 1 81 ? 18.467 -0.220 -30.030 1.00 76.06 81 ARG A N 1
ATOM 556 C CA . ARG A 1 81 ? 18.611 -0.728 -28.655 1.00 76.06 81 ARG A CA 1
ATOM 557 C C . ARG A 1 81 ? 18.348 -2.241 -28.580 1.00 76.06 81 ARG A C 1
ATOM 559 O O . ARG A 1 81 ? 17.559 -2.766 -29.374 1.00 76.06 81 ARG A O 1
ATOM 566 N N . GLY A 1 82 ? 18.960 -2.890 -27.586 1.00 76.94 82 GLY A N 1
ATOM 567 C CA . GLY A 1 82 ? 18.873 -4.333 -27.329 1.00 76.94 82 GLY A CA 1
ATOM 568 C C . GLY A 1 82 ? 19.930 -5.147 -28.077 1.00 76.94 82 GLY A C 1
ATOM 569 O O . GLY A 1 82 ? 20.811 -4.591 -28.734 1.00 76.94 82 GLY A O 1
ATOM 570 N N . ASP A 1 83 ? 19.832 -6.470 -27.995 1.00 86.50 83 ASP A N 1
ATOM 571 C CA . ASP A 1 83 ? 20.669 -7.406 -28.751 1.00 86.50 83 ASP A CA 1
ATOM 572 C C . ASP A 1 83 ? 19.841 -8.221 -29.767 1.00 86.50 83 ASP A C 1
ATOM 574 O O . ASP A 1 83 ? 18.624 -8.059 -29.907 1.00 86.50 83 ASP A O 1
ATOM 578 N N . ARG A 1 84 ? 20.510 -9.098 -30.526 1.00 88.50 84 ARG A N 1
ATOM 579 C CA . ARG A 1 84 ? 19.839 -9.963 -31.507 1.00 88.50 84 ARG A CA 1
ATOM 580 C C . ARG A 1 84 ? 18.917 -10.994 -30.841 1.00 88.50 84 ARG A C 1
ATOM 582 O O . ARG A 1 84 ? 17.933 -11.405 -31.452 1.00 88.50 84 ARG A O 1
ATOM 589 N N . ARG A 1 85 ? 19.220 -11.413 -29.610 1.00 91.06 85 ARG A N 1
ATOM 590 C CA . ARG A 1 85 ? 18.423 -12.377 -28.837 1.00 91.06 85 ARG A CA 1
ATOM 591 C C . ARG A 1 85 ? 17.041 -11.815 -28.538 1.00 91.06 85 ARG A C 1
ATOM 593 O O . ARG A 1 85 ? 16.061 -12.539 -28.692 1.00 91.06 85 ARG A O 1
ATOM 600 N N . ASP A 1 86 ? 16.957 -10.533 -28.195 1.00 91.12 86 ASP A N 1
ATOM 601 C CA . ASP A 1 86 ? 15.689 -9.838 -27.965 1.00 91.12 86 ASP A CA 1
ATOM 602 C C . ASP A 1 86 ? 14.784 -9.895 -29.200 1.00 91.12 86 ASP A C 1
ATOM 604 O O . ASP A 1 86 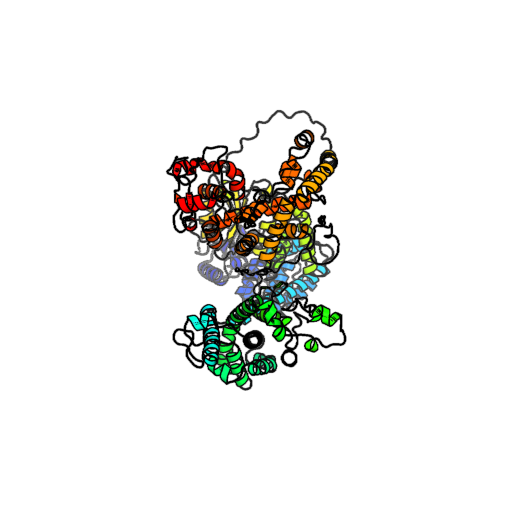? 13.607 -10.248 -29.106 1.00 91.12 86 ASP A O 1
ATOM 608 N N . ALA A 1 87 ? 15.354 -9.598 -30.372 1.00 90.81 87 ALA A N 1
ATOM 609 C CA . ALA A 1 87 ? 14.630 -9.619 -31.636 1.00 90.81 87 ALA A CA 1
ATOM 610 C C . ALA A 1 87 ? 14.173 -11.036 -32.012 1.00 90.81 87 ALA A C 1
ATOM 612 O O . ALA A 1 87 ? 13.016 -11.230 -32.385 1.00 90.81 87 ALA A O 1
ATOM 613 N N . VAL A 1 88 ? 15.050 -12.036 -31.867 1.00 92.81 88 VAL A N 1
ATOM 614 C CA . VAL A 1 88 ? 14.727 -13.444 -32.150 1.00 92.81 88 VAL A CA 1
ATOM 615 C C . VAL A 1 88 ? 13.631 -13.961 -31.218 1.00 92.81 88 VAL A C 1
ATOM 617 O O . VAL A 1 88 ? 12.686 -14.584 -31.693 1.00 92.81 88 VAL A O 1
ATOM 620 N N . LEU A 1 89 ? 13.694 -13.673 -29.915 1.00 91.94 89 LEU A N 1
ATOM 621 C CA . LEU A 1 89 ? 12.654 -14.105 -28.980 1.00 91.94 89 LEU A CA 1
ATOM 622 C C . LEU A 1 89 ? 11.301 -13.444 -29.289 1.00 91.94 89 LEU A C 1
ATOM 624 O O . LEU A 1 89 ? 10.273 -14.122 -29.274 1.00 91.94 89 LEU A O 1
ATOM 628 N N . ALA A 1 90 ? 11.298 -12.143 -29.599 1.00 90.62 90 ALA A N 1
ATOM 629 C CA . ALA A 1 90 ? 10.088 -11.432 -30.006 1.00 90.62 90 ALA A CA 1
ATOM 630 C C . ALA A 1 90 ? 9.490 -12.026 -31.295 1.00 90.62 90 ALA A C 1
ATOM 632 O O . ALA A 1 90 ? 8.277 -12.206 -31.389 1.00 90.62 90 ALA A O 1
ATOM 633 N N . ALA A 1 91 ? 10.337 -12.395 -32.260 1.00 92.25 91 ALA A N 1
ATOM 634 C CA . ALA A 1 91 ? 9.897 -13.032 -33.494 1.00 92.25 91 ALA A CA 1
ATOM 635 C C . ALA A 1 91 ? 9.316 -14.434 -33.266 1.00 92.25 91 ALA A C 1
ATOM 637 O O . ALA A 1 91 ? 8.286 -14.752 -33.846 1.00 92.25 91 ALA A O 1
ATOM 638 N N . ILE A 1 92 ? 9.914 -15.255 -32.397 1.00 92.31 92 ILE A N 1
ATOM 639 C CA . ILE A 1 92 ? 9.381 -16.589 -32.065 1.00 92.31 92 ILE A CA 1
ATOM 640 C C . ILE A 1 92 ? 8.002 -16.480 -31.403 1.00 92.31 92 ILE A C 1
ATOM 642 O O . ILE A 1 92 ? 7.109 -17.251 -31.742 1.00 92.31 92 ILE A O 1
ATOM 646 N N . ARG A 1 93 ? 7.798 -15.503 -30.506 1.00 90.88 93 ARG A N 1
ATOM 647 C CA . ARG A 1 93 ? 6.481 -15.241 -29.894 1.00 90.88 93 ARG A CA 1
ATOM 648 C C . ARG A 1 93 ? 5.418 -14.871 -30.931 1.00 90.88 93 ARG A C 1
ATOM 650 O O . ARG A 1 93 ? 4.275 -15.283 -30.790 1.00 90.88 93 ARG A O 1
ATOM 657 N N . LEU A 1 94 ? 5.794 -14.106 -31.958 1.00 91.19 94 LEU A N 1
ATOM 658 C CA . LEU A 1 94 ? 4.882 -13.703 -33.031 1.00 91.19 94 LEU A CA 1
ATOM 659 C C . LEU A 1 94 ? 4.598 -14.840 -34.026 1.00 91.19 94 LEU A C 1
ATOM 661 O O . LEU A 1 94 ? 3.470 -14.990 -34.484 1.00 91.19 94 LEU A O 1
ATOM 665 N N . LEU A 1 95 ? 5.630 -15.596 -34.404 1.00 90.19 95 LEU A N 1
ATOM 666 C CA . LEU A 1 95 ? 5.579 -16.587 -35.483 1.00 90.19 95 LEU A CA 1
ATOM 667 C C . LEU A 1 95 ? 5.129 -17.980 -35.017 1.00 90.19 95 LEU A C 1
ATOM 669 O O . LEU A 1 95 ? 4.714 -18.789 -35.847 1.00 90.19 95 LEU A O 1
ATOM 673 N N . GLY A 1 96 ? 5.242 -18.278 -33.720 1.00 86.38 96 GLY A N 1
ATOM 674 C CA . GLY A 1 96 ? 5.004 -19.614 -33.178 1.00 86.38 96 GLY A CA 1
ATOM 675 C C . GLY A 1 96 ? 6.020 -20.652 -33.671 1.00 86.38 96 GLY A C 1
ATOM 676 O O . GLY A 1 96 ? 7.038 -20.330 -34.292 1.00 86.38 96 GLY A O 1
ATOM 677 N N . LEU A 1 97 ? 5.750 -21.929 -33.381 1.00 83.81 97 LEU A N 1
ATOM 678 C CA . LEU A 1 97 ? 6.642 -23.031 -33.754 1.00 83.81 97 LEU A CA 1
ATOM 679 C C . LEU A 1 97 ? 6.726 -23.217 -35.280 1.00 83.81 97 LEU A C 1
ATOM 681 O O . LEU A 1 97 ? 7.822 -23.397 -35.813 1.00 83.81 97 LEU A O 1
ATOM 685 N N . ASP A 1 98 ? 5.590 -23.115 -35.973 1.00 83.38 98 ASP A N 1
ATOM 686 C CA . ASP A 1 98 ? 5.478 -23.365 -37.417 1.00 83.38 98 ASP A CA 1
ATOM 687 C C . ASP A 1 98 ? 6.165 -22.282 -38.260 1.00 83.38 98 ASP A C 1
ATOM 689 O O . ASP A 1 98 ? 6.715 -22.561 -39.326 1.00 83.38 98 ASP A O 1
ATOM 693 N N . GLY A 1 99 ? 6.199 -21.040 -37.769 1.00 84.75 99 GLY A N 1
ATOM 694 C CA . GLY A 1 99 ? 6.836 -19.922 -38.459 1.00 84.75 99 GLY A CA 1
ATOM 695 C C . GLY A 1 99 ? 8.348 -19.805 -38.234 1.00 84.75 99 GLY A C 1
ATOM 696 O O . GLY A 1 99 ? 8.983 -18.969 -38.878 1.00 84.75 99 GLY A O 1
ATOM 697 N N . MET A 1 100 ? 8.961 -20.632 -37.372 1.00 86.81 100 MET A N 1
ATOM 698 C CA . MET A 1 100 ? 10.393 -20.519 -37.041 1.00 86.81 100 MET A CA 1
ATOM 699 C C . MET A 1 100 ? 11.332 -20.739 -38.232 1.00 86.81 100 MET A C 1
ATOM 701 O O . MET A 1 100 ? 12.442 -20.210 -38.220 1.00 86.81 100 MET A O 1
ATOM 705 N N . ALA A 1 101 ? 10.909 -21.474 -39.266 1.00 87.88 101 ALA A N 1
ATOM 706 C CA . ALA A 1 101 ? 11.714 -21.672 -40.476 1.00 87.88 101 ALA A CA 1
ATOM 707 C C . ALA A 1 101 ? 12.083 -20.341 -41.161 1.00 87.88 101 ALA A C 1
ATOM 709 O O . ALA A 1 101 ? 13.149 -20.228 -41.760 1.00 87.88 101 ALA A O 1
ATOM 710 N N . ARG A 1 102 ? 11.250 -19.304 -40.989 1.00 91.38 102 ARG A N 1
ATOM 711 C CA . ARG A 1 102 ? 11.479 -17.956 -41.529 1.00 91.38 102 ARG A CA 1
ATOM 712 C C . ARG A 1 102 ? 12.615 -17.200 -40.836 1.00 91.38 102 ARG A C 1
ATOM 714 O O . ARG A 1 102 ? 13.001 -16.142 -41.311 1.00 91.38 102 ARG A O 1
ATOM 721 N N . LEU A 1 103 ? 13.131 -17.685 -39.705 1.00 89.00 103 LEU A N 1
ATOM 722 C CA . LEU A 1 103 ? 14.251 -17.065 -38.979 1.00 89.00 103 LEU A CA 1
ATOM 723 C C . LEU A 1 103 ? 15.625 -17.583 -39.440 1.00 89.00 103 LEU A C 1
ATOM 725 O O . LEU A 1 103 ? 16.653 -17.203 -38.873 1.00 89.00 103 LEU A O 1
ATOM 729 N N . GLY A 1 104 ? 15.646 -18.443 -40.462 1.00 85.56 104 GLY A N 1
ATOM 730 C CA . GLY A 1 104 ? 16.841 -19.094 -40.981 1.00 85.56 104 GLY A CA 1
ATOM 731 C C . GLY A 1 104 ? 17.104 -20.454 -40.335 1.00 85.56 104 GLY A C 1
ATOM 732 O O . GLY A 1 104 ? 16.221 -21.086 -39.753 1.00 85.56 104 GLY A O 1
ATOM 733 N N . GLU A 1 105 ? 18.341 -20.939 -40.456 1.00 84.06 105 GLU A N 1
ATOM 734 C CA . GLU A 1 105 ? 18.695 -22.271 -39.970 1.00 84.06 105 GLU A CA 1
ATOM 735 C C . GLU A 1 105 ? 18.542 -22.394 -38.447 1.00 84.06 105 GLU A C 1
ATOM 737 O O . GLU A 1 105 ? 19.022 -21.564 -37.667 1.00 84.06 105 GLU A O 1
ATOM 742 N N . ARG A 1 106 ? 17.927 -23.499 -38.010 1.00 80.88 106 ARG A N 1
ATOM 743 C CA . ARG A 1 106 ? 17.640 -23.785 -36.597 1.00 80.88 106 ARG A CA 1
ATOM 744 C C . ARG A 1 106 ? 18.856 -23.641 -35.660 1.00 80.88 106 ARG A C 1
ATOM 746 O O . ARG A 1 106 ? 18.671 -23.085 -34.576 1.00 80.88 106 ARG A O 1
ATOM 753 N N . PRO A 1 107 ? 20.082 -24.082 -36.016 1.00 79.44 107 PRO A N 1
ATOM 754 C CA . PRO A 1 107 ? 21.265 -23.833 -35.192 1.00 79.44 107 PRO A CA 1
ATOM 755 C C . PRO A 1 107 ? 21.547 -22.341 -34.980 1.00 79.44 107 PRO A C 1
ATOM 757 O O . PRO A 1 107 ? 21.861 -21.942 -33.863 1.00 79.44 107 PRO A O 1
ATOM 760 N N . GLY A 1 108 ? 21.366 -21.501 -36.005 1.00 81.81 108 GLY A N 1
ATOM 761 C CA . GLY A 1 108 ? 21.567 -20.053 -35.909 1.00 81.81 108 GLY A CA 1
ATOM 762 C C . GLY A 1 108 ? 20.587 -19.377 -34.946 1.00 81.81 108 GLY A C 1
ATOM 763 O O . GLY A 1 108 ? 20.990 -18.519 -34.160 1.00 81.81 108 GLY A O 1
ATOM 764 N N . VAL A 1 109 ? 19.324 -19.815 -34.939 1.00 86.62 109 VAL A N 1
ATOM 765 C CA . VAL A 1 109 ? 18.296 -19.336 -33.996 1.00 86.62 109 VAL A CA 1
ATOM 766 C C . VAL A 1 109 ? 18.643 -19.724 -32.555 1.00 86.62 109 VAL A C 1
ATOM 768 O O . VAL A 1 109 ? 18.588 -18.889 -31.653 1.00 86.62 109 VAL A O 1
ATOM 771 N N . LEU A 1 110 ? 19.055 -20.975 -32.327 1.00 88.69 110 LEU A N 1
ATOM 772 C CA . LEU A 1 110 ? 19.441 -21.447 -30.993 1.00 88.69 110 LEU A CA 1
ATOM 773 C C . LEU A 1 110 ? 20.707 -20.755 -30.477 1.00 88.69 110 LEU A C 1
ATOM 775 O O . LEU A 1 110 ? 20.759 -20.385 -29.306 1.00 88.69 110 LEU A O 1
ATOM 779 N N . VAL A 1 111 ? 21.699 -20.531 -31.342 1.00 88.62 111 VAL A N 1
ATOM 780 C CA . VAL A 1 111 ? 22.914 -19.777 -30.997 1.00 88.62 111 VAL A CA 1
ATOM 781 C C . VAL A 1 111 ? 22.580 -18.321 -30.674 1.00 88.62 111 VAL A C 1
ATOM 783 O O . VAL A 1 111 ? 23.139 -17.772 -29.729 1.00 88.62 111 VAL A O 1
ATOM 786 N N . ALA A 1 112 ? 21.633 -17.696 -31.380 1.00 89.06 112 ALA A N 1
ATOM 787 C CA . ALA A 1 112 ? 21.180 -16.351 -31.027 1.00 89.06 112 ALA A CA 1
ATOM 788 C C . ALA A 1 112 ? 20.541 -16.305 -29.624 1.00 89.06 112 ALA A C 1
ATOM 790 O O . ALA A 1 112 ? 20.791 -15.367 -28.868 1.00 89.06 112 ALA A O 1
ATOM 791 N N . LEU A 1 113 ? 19.762 -17.327 -29.250 1.00 91.38 113 LEU A N 1
ATOM 792 C CA . LEU A 1 113 ? 19.088 -17.385 -27.949 1.00 91.38 113 LEU A CA 1
ATOM 793 C C . LEU A 1 113 ? 20.001 -17.771 -26.781 1.00 91.38 113 LEU A C 1
ATOM 795 O O . LEU A 1 113 ? 19.841 -17.215 -25.694 1.00 91.38 113 LEU A O 1
ATOM 799 N N . PHE A 1 114 ? 20.918 -18.721 -26.983 1.00 93.94 114 PHE A N 1
ATOM 800 C CA . PHE A 1 114 ? 21.674 -19.360 -25.897 1.00 93.94 114 PHE A CA 1
ATOM 801 C C . PHE A 1 114 ? 23.200 -19.234 -26.025 1.00 93.94 114 PHE A C 1
ATOM 803 O O . PHE A 1 114 ? 23.923 -19.580 -25.093 1.00 93.94 114 PHE A O 1
ATOM 810 N N . GLY A 1 115 ? 23.717 -18.700 -27.133 1.00 90.31 115 GLY A N 1
ATOM 811 C CA . GLY A 1 115 ? 25.155 -18.566 -27.367 1.00 90.31 115 GLY A CA 1
ATOM 812 C C . GLY A 1 115 ? 25.854 -19.921 -27.497 1.00 90.31 115 GLY A C 1
ATOM 813 O O . GLY A 1 115 ? 25.370 -20.814 -28.192 1.00 90.31 115 GLY A O 1
ATOM 814 N N . ALA A 1 116 ? 26.998 -20.075 -26.824 1.00 88.38 116 ALA A N 1
ATOM 815 C CA . ALA A 1 116 ? 27.808 -21.297 -26.859 1.00 88.38 116 ALA A CA 1
ATOM 816 C C . ALA A 1 116 ? 27.099 -22.526 -26.254 1.00 88.38 116 ALA A C 1
ATOM 818 O O . ALA A 1 116 ? 27.439 -23.657 -26.588 1.00 88.38 116 ALA A O 1
ATOM 819 N N . GLU A 1 117 ? 26.075 -22.314 -25.424 1.00 92.31 117 GLU A N 1
ATOM 820 C CA . GLU A 1 117 ? 25.319 -23.382 -24.758 1.00 92.31 117 GLU A CA 1
ATOM 821 C C . GLU A 1 117 ? 24.187 -23.966 -25.627 1.00 92.31 117 GLU A C 1
ATOM 823 O O . GLU A 1 117 ? 23.386 -24.782 -25.164 1.00 92.31 117 GLU A O 1
ATOM 828 N N . ALA A 1 118 ? 24.103 -23.570 -26.901 1.00 90.50 118 ALA A N 1
ATOM 829 C CA . ALA A 1 118 ? 23.116 -24.043 -27.868 1.00 90.50 118 ALA A CA 1
ATOM 830 C C . ALA A 1 118 ? 23.366 -25.503 -28.312 1.00 90.50 118 ALA A C 1
ATOM 832 O O . ALA A 1 118 ? 23.726 -25.782 -29.455 1.00 90.50 118 ALA A O 1
ATOM 833 N N . THR A 1 119 ? 23.158 -26.464 -27.409 1.00 92.62 119 THR A N 1
ATOM 834 C CA . THR A 1 119 ? 23.299 -27.900 -27.697 1.00 92.62 119 THR A CA 1
ATOM 835 C C . THR A 1 119 ? 22.024 -28.502 -28.299 1.00 92.62 119 THR A C 1
ATOM 837 O O . THR A 1 119 ? 20.930 -27.939 -28.212 1.00 92.62 119 THR A O 1
ATOM 840 N N . LYS A 1 120 ? 22.127 -29.716 -28.861 1.00 90.38 120 LYS A N 1
ATOM 841 C CA . LYS A 1 120 ? 20.963 -30.471 -29.365 1.00 90.38 120 LYS A CA 1
ATOM 842 C C . LYS A 1 120 ? 19.896 -30.694 -28.282 1.00 90.38 120 LYS A C 1
ATOM 844 O O . LYS A 1 120 ? 18.706 -30.654 -28.592 1.00 90.38 120 LYS A O 1
ATOM 849 N N . ARG A 1 121 ? 20.304 -30.922 -27.026 1.00 93.62 121 ARG A N 1
ATOM 850 C CA . ARG A 1 121 ? 19.378 -31.157 -25.904 1.00 93.62 121 ARG A CA 1
ATOM 851 C C . ARG A 1 121 ? 18.656 -29.874 -25.494 1.00 93.62 121 ARG A C 1
ATOM 853 O O . ARG A 1 121 ? 17.427 -29.876 -25.444 1.00 93.62 121 ARG A O 1
ATOM 860 N N . VAL A 1 122 ? 19.389 -28.766 -25.353 1.00 94.19 122 VAL A N 1
ATOM 861 C CA . VAL A 1 122 ? 18.814 -27.429 -25.110 1.00 94.19 122 VAL A CA 1
ATOM 862 C C . VAL A 1 122 ? 17.846 -27.046 -26.233 1.00 94.19 122 VAL A C 1
ATOM 864 O O . VAL A 1 122 ? 16.736 -26.597 -25.966 1.00 94.19 122 VAL A O 1
ATOM 867 N N . GLY A 1 123 ? 18.198 -27.318 -27.494 1.00 91.81 123 GLY A N 1
ATOM 868 C CA . GLY A 1 123 ? 17.322 -27.071 -28.643 1.00 91.81 123 GLY A CA 1
ATOM 869 C C . GLY A 1 123 ? 16.039 -27.911 -28.674 1.00 91.81 123 GLY A C 1
ATOM 870 O O . GLY A 1 123 ? 15.020 -27.454 -29.198 1.00 91.81 123 GLY A O 1
ATOM 871 N N . ALA A 1 124 ? 16.062 -29.128 -28.124 1.00 92.50 124 ALA A N 1
ATOM 872 C CA . ALA A 1 124 ? 14.868 -29.958 -27.965 1.00 92.50 124 ALA A CA 1
ATOM 873 C C . ALA A 1 124 ? 13.991 -29.471 -26.802 1.00 92.50 124 ALA A C 1
ATOM 875 O O . ALA A 1 124 ? 12.770 -29.429 -26.938 1.00 92.50 124 ALA A O 1
ATOM 876 N N . ALA A 1 125 ? 14.604 -29.070 -25.683 1.00 94.56 125 ALA A N 1
ATOM 877 C CA . ALA A 1 125 ? 13.897 -28.476 -24.553 1.00 94.56 125 ALA A CA 1
ATOM 878 C C . ALA A 1 125 ? 13.216 -27.158 -24.949 1.00 94.56 125 ALA A C 1
ATOM 880 O O . ALA A 1 125 ? 12.016 -27.026 -24.745 1.00 94.56 125 ALA A O 1
ATOM 881 N N . ALA A 1 126 ? 13.935 -26.250 -25.618 1.00 93.31 126 ALA A N 1
ATOM 882 C CA . ALA A 1 126 ? 13.396 -24.970 -26.076 1.00 93.31 126 ALA A CA 1
ATOM 883 C C . ALA A 1 126 ? 12.214 -25.143 -27.040 1.00 93.31 126 ALA A C 1
ATOM 885 O O . ALA A 1 126 ? 11.226 -24.429 -26.924 1.00 93.31 126 ALA A O 1
ATOM 886 N N . ALA A 1 127 ? 12.272 -26.121 -27.952 1.00 91.44 127 ALA A N 1
ATOM 887 C CA . ALA A 1 127 ? 11.158 -26.407 -28.855 1.00 91.44 127 ALA A CA 1
ATOM 888 C C . ALA A 1 127 ? 9.897 -26.875 -28.113 1.00 91.44 127 ALA A C 1
ATOM 890 O O . ALA A 1 127 ? 8.805 -26.441 -28.467 1.00 91.44 127 ALA A O 1
ATOM 891 N N . ARG A 1 128 ? 10.041 -27.701 -27.065 1.00 92.62 128 ARG A N 1
ATOM 892 C CA . ARG A 1 128 ? 8.914 -28.066 -26.189 1.00 92.62 128 ARG A CA 1
ATOM 893 C C . ARG A 1 128 ? 8.376 -26.845 -25.447 1.00 92.62 128 ARG A C 1
ATOM 895 O O . ARG A 1 128 ? 7.184 -26.601 -25.476 1.00 92.62 128 ARG A O 1
ATOM 902 N N . THR A 1 129 ? 9.252 -26.030 -24.861 1.00 92.94 129 THR A N 1
ATOM 903 C CA . THR A 1 129 ? 8.861 -24.797 -24.158 1.00 92.94 129 THR A CA 1
ATOM 904 C C . THR A 1 129 ? 8.102 -23.818 -25.061 1.00 92.94 129 THR A C 1
ATOM 906 O O . THR A 1 129 ? 7.159 -23.188 -24.595 1.00 92.94 129 THR A O 1
ATOM 909 N N . ILE A 1 130 ? 8.486 -23.699 -26.338 1.00 91.94 130 ILE A N 1
ATOM 910 C CA . ILE A 1 130 ? 7.772 -22.890 -27.342 1.00 91.94 130 ILE A CA 1
ATOM 911 C C . ILE A 1 130 ? 6.410 -23.508 -27.671 1.00 91.94 130 ILE A C 1
ATOM 913 O O . ILE A 1 130 ? 5.423 -22.783 -27.711 1.00 91.94 130 ILE A O 1
ATOM 917 N N . ALA A 1 131 ? 6.351 -24.827 -27.887 1.00 90.75 131 ALA A N 1
ATOM 918 C CA . ALA A 1 131 ? 5.103 -25.534 -28.181 1.00 90.75 131 ALA A CA 1
ATOM 919 C C . ALA A 1 131 ? 4.083 -25.432 -27.032 1.00 90.75 131 ALA A C 1
ATOM 921 O O . ALA A 1 131 ? 2.893 -25.295 -27.286 1.00 90.75 131 ALA A O 1
ATOM 922 N N . ASP A 1 132 ? 4.562 -25.445 -25.786 1.00 90.25 132 ASP A N 1
ATOM 923 C CA . ASP A 1 132 ? 3.742 -25.289 -24.579 1.00 90.25 132 ASP A CA 1
ATOM 924 C C . ASP A 1 132 ? 3.452 -23.812 -24.232 1.00 90.25 132 ASP A C 1
ATOM 926 O O . ASP A 1 132 ? 2.904 -23.532 -23.168 1.00 90.25 132 ASP A O 1
ATOM 930 N N . GLU A 1 133 ? 3.904 -22.855 -25.052 1.00 90.81 133 GLU A N 1
ATOM 931 C CA . GLU A 1 133 ? 3.779 -21.407 -24.812 1.00 90.81 133 GLU A CA 1
ATOM 932 C C . GLU A 1 133 ? 4.341 -20.933 -23.452 1.00 90.81 133 GLU A C 1
ATOM 934 O O . GLU A 1 133 ? 3.925 -19.923 -22.877 1.00 90.81 133 GLU A O 1
ATOM 939 N N . ARG A 1 134 ? 5.360 -21.624 -22.921 1.00 91.81 134 ARG A N 1
ATOM 940 C CA . ARG A 1 134 ? 6.003 -21.312 -21.628 1.00 91.81 134 ARG A CA 1
ATOM 941 C C . ARG A 1 134 ? 7.026 -20.177 -21.764 1.00 91.81 134 ARG A C 1
ATOM 943 O O . ARG A 1 134 ? 8.218 -20.312 -21.475 1.00 91.81 134 ARG A O 1
ATOM 950 N N . TRP A 1 135 ? 6.546 -19.015 -22.204 1.00 91.88 135 TRP A N 1
ATOM 951 C CA . TRP A 1 135 ? 7.351 -17.865 -22.627 1.00 91.88 135 TRP A CA 1
ATOM 952 C C . TRP A 1 135 ? 8.259 -17.266 -21.548 1.00 91.88 135 TRP A C 1
ATOM 954 O O . TRP A 1 135 ? 9.339 -16.774 -21.885 1.00 91.88 135 TRP A O 1
ATOM 964 N N . ALA A 1 136 ? 7.850 -17.295 -20.276 1.00 93.00 136 ALA A N 1
ATOM 965 C CA . ALA A 1 136 ? 8.668 -16.803 -19.166 1.00 93.00 136 ALA A CA 1
ATOM 966 C C . ALA A 1 136 ? 9.882 -17.709 -18.902 1.00 93.00 136 ALA A C 1
ATOM 968 O O . ALA A 1 136 ? 10.981 -17.210 -18.666 1.00 93.00 136 ALA A O 1
ATOM 969 N N . ALA A 1 137 ? 9.710 -19.032 -19.014 1.00 94.62 137 ALA A N 1
ATOM 970 C CA . ALA A 1 137 ? 10.799 -19.997 -18.872 1.00 94.62 137 ALA A CA 1
ATOM 971 C C . ALA A 1 137 ? 11.810 -19.856 -20.018 1.00 94.62 137 ALA A C 1
ATOM 973 O O . ALA A 1 137 ? 13.017 -19.810 -19.781 1.00 94.62 137 ALA A O 1
ATOM 974 N N . LEU A 1 138 ? 11.322 -19.703 -21.256 1.00 93.88 138 LEU A N 1
ATOM 975 C CA . LEU A 1 138 ? 12.174 -19.462 -22.423 1.00 93.88 138 LEU A CA 1
ATOM 976 C C . LEU A 1 138 ? 12.969 -18.155 -22.293 1.00 93.88 138 LEU A C 1
ATOM 978 O O . LEU A 1 138 ? 14.171 -18.135 -22.554 1.00 93.88 138 LEU A O 1
ATOM 982 N N . GLN A 1 139 ? 12.311 -17.078 -21.857 1.00 93.94 139 GLN A N 1
ATOM 983 C CA . GLN A 1 139 ? 12.951 -15.788 -21.614 1.00 93.94 139 GLN A CA 1
ATOM 984 C C . GLN A 1 139 ? 14.029 -15.889 -20.533 1.00 93.94 139 GLN A C 1
ATOM 986 O O . GLN A 1 139 ? 15.155 -15.463 -20.769 1.00 93.94 139 GLN A O 1
ATOM 991 N N . LEU A 1 140 ? 13.718 -16.499 -19.384 1.00 95.19 140 LEU A N 1
ATOM 992 C CA . LEU A 1 140 ? 14.670 -16.661 -18.287 1.00 95.19 140 LEU A CA 1
ATOM 993 C C . LEU A 1 140 ? 15.878 -17.514 -18.695 1.00 95.19 140 LEU A C 1
ATOM 995 O O . LEU A 1 140 ? 17.013 -17.130 -18.417 1.00 95.19 140 LEU A O 1
ATOM 999 N N . ALA A 1 141 ? 15.652 -18.635 -19.386 1.00 95.62 141 ALA A N 1
ATOM 1000 C CA . ALA A 1 141 ? 16.726 -19.492 -19.886 1.00 95.62 141 ALA A CA 1
ATOM 1001 C C . ALA A 1 141 ? 17.620 -18.745 -20.883 1.00 95.62 141 ALA A C 1
ATOM 1003 O O . ALA A 1 141 ? 18.846 -18.801 -20.789 1.00 95.62 141 ALA A O 1
ATOM 1004 N N . SER A 1 142 ? 17.012 -18.000 -21.808 1.00 95.25 142 SER A N 1
ATOM 1005 C CA . SER A 1 142 ? 17.751 -17.186 -22.768 1.00 95.25 142 SER A CA 1
ATOM 1006 C C . SER A 1 142 ? 18.551 -16.086 -22.066 1.00 95.25 142 SER A C 1
ATOM 1008 O O . SER A 1 142 ? 19.713 -15.880 -22.392 1.00 95.25 142 SER A O 1
ATOM 1010 N N . SER A 1 143 ? 18.010 -15.425 -21.041 1.00 94.88 143 SER A N 1
ATOM 1011 C CA . SER A 1 143 ? 18.748 -14.436 -20.241 1.00 94.88 143 SER A CA 1
ATOM 1012 C C . SER A 1 143 ? 19.895 -15.039 -19.428 1.00 94.88 143 SER A C 1
ATOM 1014 O O . SER A 1 143 ? 20.956 -14.430 -19.311 1.00 94.88 143 SER A O 1
ATOM 1016 N N . ALA A 1 144 ? 19.715 -16.241 -18.882 1.00 95.81 144 ALA A N 1
ATOM 1017 C CA . ALA A 1 144 ? 20.692 -16.899 -18.018 1.00 95.81 144 ALA A CA 1
ATOM 1018 C C . ALA A 1 144 ? 21.792 -17.663 -18.780 1.00 95.81 144 ALA A C 1
ATOM 1020 O O . ALA A 1 144 ? 22.712 -18.190 -18.152 1.00 95.81 144 ALA A O 1
ATOM 1021 N N . SER A 1 145 ? 21.738 -17.715 -20.115 1.00 94.38 145 SER A N 1
ATOM 1022 C CA . SER A 1 145 ? 22.615 -18.566 -20.933 1.00 94.38 145 SER A CA 1
ATOM 1023 C C . SER A 1 145 ? 24.107 -18.230 -20.849 1.00 94.38 145 SER A C 1
ATOM 1025 O O . SER A 1 145 ? 24.940 -19.079 -21.131 1.00 94.38 145 SER A O 1
ATOM 1027 N N . ALA A 1 146 ? 24.460 -17.007 -20.446 1.00 90.31 146 ALA A N 1
ATOM 1028 C CA . ALA A 1 146 ? 25.853 -16.613 -20.219 1.00 90.31 146 ALA A CA 1
ATOM 1029 C C . ALA A 1 146 ? 26.398 -17.064 -18.846 1.00 90.31 146 ALA A C 1
ATOM 1031 O O . ALA A 1 146 ? 27.602 -17.003 -18.603 1.00 90.31 146 ALA A O 1
ATOM 1032 N N . LEU A 1 147 ? 25.520 -17.488 -17.932 1.00 93.38 147 LEU A N 1
ATOM 1033 C CA . LEU A 1 147 ? 25.845 -17.808 -16.538 1.00 93.38 147 LEU A CA 1
ATOM 1034 C C . LEU A 1 147 ? 25.692 -19.285 -16.183 1.00 93.38 147 LEU A C 1
ATOM 1036 O O . LEU A 1 147 ? 26.294 -19.727 -15.195 1.00 93.38 147 LEU A O 1
ATOM 1040 N N . LEU A 1 148 ? 24.850 -19.992 -16.932 1.00 95.19 148 LEU A N 1
ATOM 1041 C CA . LEU A 1 148 ? 24.453 -21.374 -16.714 1.00 95.19 148 LEU A CA 1
ATOM 1042 C C . LEU A 1 148 ? 24.963 -22.259 -17.849 1.00 95.19 148 LEU A C 1
ATOM 1044 O O . LEU A 1 148 ? 24.924 -21.853 -19.005 1.00 95.19 148 LEU A O 1
ATOM 1048 N N . GLY A 1 149 ? 25.381 -23.479 -17.516 1.00 93.88 149 GLY A N 1
ATOM 1049 C CA . GLY A 1 149 ? 25.712 -24.490 -18.522 1.00 93.88 149 GLY A CA 1
ATOM 1050 C C . GLY A 1 149 ? 24.466 -25.139 -19.134 1.00 93.88 149 GLY A C 1
ATOM 1051 O O . GLY A 1 149 ? 23.374 -25.076 -18.565 1.00 93.88 149 GLY A O 1
ATOM 1052 N N . SER A 1 150 ? 24.640 -25.820 -20.265 1.00 93.12 150 SER A N 1
ATOM 1053 C CA . SER A 1 150 ? 23.567 -26.486 -21.020 1.00 93.12 150 SER A CA 1
ATOM 1054 C C . SER A 1 150 ? 22.630 -27.373 -20.182 1.00 93.12 150 SER A C 1
ATOM 1056 O O . SER A 1 150 ? 21.415 -27.224 -20.291 1.00 93.12 150 SER A O 1
ATOM 1058 N N . GLU A 1 151 ? 23.148 -28.218 -19.282 1.00 93.94 151 GLU A N 1
ATOM 1059 C CA . GLU A 1 151 ? 22.305 -29.051 -18.402 1.00 93.94 151 GLU A CA 1
ATOM 1060 C C . GLU A 1 151 ? 21.427 -28.212 -17.460 1.00 93.94 151 GLU A C 1
ATOM 1062 O O . GLU A 1 151 ? 20.271 -28.546 -17.203 1.00 93.94 151 GLU A O 1
ATOM 1067 N N . GLN A 1 152 ? 21.948 -27.090 -16.958 1.00 95.75 152 GLN A N 1
ATOM 1068 C CA . GLN A 1 152 ? 21.202 -26.181 -16.086 1.00 95.75 152 GLN A CA 1
ATOM 1069 C C . GLN A 1 152 ? 20.129 -25.420 -16.878 1.00 95.75 152 GLN A C 1
ATOM 1071 O O . GLN A 1 152 ? 19.030 -25.201 -16.373 1.00 95.75 152 GLN A O 1
ATOM 1076 N N . LEU A 1 153 ? 20.412 -25.060 -18.135 1.00 96.00 153 LEU A N 1
ATOM 1077 C CA . LEU A 1 153 ? 19.428 -24.445 -19.029 1.00 96.00 153 LEU A CA 1
ATOM 1078 C C . LEU A 1 153 ? 18.269 -25.390 -19.356 1.00 96.00 153 LEU A C 1
ATOM 1080 O O . LEU A 1 153 ? 17.131 -24.932 -19.414 1.00 96.00 153 LEU A O 1
ATOM 1084 N N . GLU A 1 154 ? 18.518 -26.696 -19.505 1.00 95.75 154 GLU A N 1
ATOM 1085 C CA . GLU A 1 154 ? 17.444 -27.692 -19.656 1.00 95.75 154 GLU A CA 1
ATOM 1086 C C . GLU A 1 154 ? 16.490 -27.691 -18.451 1.00 95.75 154 GLU A C 1
ATOM 1088 O O . GLU A 1 154 ? 15.276 -27.770 -18.639 1.00 95.75 154 GLU A O 1
ATOM 1093 N N . HIS A 1 155 ? 17.014 -27.523 -17.229 1.00 94.56 155 HIS A N 1
ATOM 1094 C CA . HIS A 1 155 ? 16.190 -27.417 -16.020 1.00 94.56 155 HIS A CA 1
ATOM 1095 C C . HIS A 1 155 ? 15.342 -26.138 -16.019 1.00 94.56 155 HIS A C 1
ATOM 1097 O O . HIS A 1 155 ? 14.144 -26.203 -15.754 1.00 94.56 155 HIS A O 1
ATOM 1103 N N . VAL A 1 156 ? 15.926 -24.984 -16.369 1.00 95.38 156 VAL A N 1
ATOM 1104 C CA . VAL A 1 156 ? 15.184 -23.710 -16.450 1.00 95.38 156 VAL A CA 1
ATOM 1105 C C . VAL A 1 156 ? 14.102 -23.767 -17.534 1.00 95.38 156 VAL A C 1
ATOM 1107 O O . VAL A 1 156 ? 12.979 -23.323 -17.311 1.00 95.38 156 VAL A O 1
ATOM 1110 N N . LEU A 1 157 ? 14.393 -24.373 -18.688 1.00 95.12 157 LEU A N 1
ATOM 1111 C CA . LEU A 1 157 ? 13.417 -24.582 -19.762 1.00 95.12 157 LEU A CA 1
ATOM 1112 C C . LEU A 1 157 ? 12.296 -25.557 -19.376 1.00 95.12 157 LEU A C 1
ATOM 1114 O O . LEU A 1 157 ? 11.258 -25.557 -20.037 1.00 95.12 157 LEU A O 1
ATOM 1118 N N . GLY A 1 158 ? 12.476 -26.372 -18.334 1.00 92.56 158 GLY A N 1
ATOM 1119 C CA . GLY A 1 158 ? 11.452 -27.247 -17.756 1.00 92.56 158 GLY A CA 1
ATOM 1120 C C . GLY A 1 158 ? 10.468 -26.542 -16.814 1.00 92.56 158 GLY A C 1
ATOM 1121 O O . GLY A 1 158 ? 9.447 -27.126 -16.464 1.00 92.56 158 GLY A O 1
ATOM 1122 N N . LEU A 1 159 ? 10.731 -25.289 -16.427 1.00 92.44 159 LEU A N 1
ATOM 1123 C CA . LEU A 1 159 ? 9.867 -24.527 -15.523 1.00 92.44 159 LEU A CA 1
ATOM 1124 C C . LEU A 1 159 ? 8.497 -24.211 -16.142 1.00 92.44 159 LEU A C 1
ATOM 1126 O O . LEU A 1 159 ? 8.361 -24.060 -17.358 1.00 92.44 159 LEU A O 1
ATOM 1130 N N . GLY A 1 160 ? 7.478 -24.074 -15.291 1.00 80.06 160 GLY A N 1
ATOM 1131 C CA . GLY A 1 160 ? 6.125 -23.688 -15.702 1.00 80.06 160 GLY A CA 1
ATOM 1132 C C . GLY A 1 160 ? 5.138 -24.833 -15.936 1.00 80.06 160 GLY A C 1
ATOM 1133 O O . GLY A 1 160 ? 3.987 -24.539 -16.231 1.00 80.06 160 GLY A O 1
ATOM 1134 N N . ALA A 1 161 ? 5.545 -26.099 -15.783 1.00 71.75 161 ALA A N 1
ATOM 1135 C CA . ALA A 1 161 ? 4.621 -27.239 -15.844 1.00 71.75 161 ALA A CA 1
ATOM 1136 C C . ALA A 1 161 ? 3.643 -27.265 -14.651 1.00 71.75 161 ALA A C 1
ATOM 1138 O O . ALA A 1 161 ? 2.449 -27.466 -14.842 1.00 71.75 161 ALA A O 1
ATOM 1139 N N . ASP A 1 162 ? 4.142 -26.975 -13.443 1.00 68.06 162 ASP A N 1
ATOM 1140 C CA . ASP A 1 162 ? 3.352 -27.036 -12.201 1.00 68.06 162 ASP A CA 1
ATOM 1141 C C . ASP A 1 162 ? 2.969 -25.651 -11.643 1.00 68.06 162 ASP A C 1
ATOM 1143 O O . ASP A 1 162 ? 2.080 -25.532 -10.803 1.00 68.06 162 ASP A O 1
ATOM 1147 N N . ALA A 1 163 ? 3.646 -24.585 -12.087 1.00 72.88 163 ALA A N 1
ATOM 1148 C CA . ALA A 1 163 ? 3.439 -23.218 -11.605 1.00 72.88 163 ALA A CA 1
ATOM 1149 C C . ALA A 1 163 ? 3.754 -22.194 -12.704 1.00 72.88 163 ALA A C 1
ATOM 1151 O O . ALA A 1 163 ? 4.923 -21.924 -13.002 1.00 72.88 163 ALA A O 1
ATOM 1152 N N . ALA A 1 164 ? 2.707 -21.633 -13.308 1.00 79.44 164 ALA A N 1
ATOM 1153 C CA . ALA A 1 164 ? 2.829 -20.667 -14.392 1.00 79.44 164 ALA A CA 1
ATOM 1154 C C . ALA A 1 164 ? 3.297 -19.297 -13.876 1.00 79.44 164 ALA A C 1
ATOM 1156 O O . ALA A 1 164 ? 2.704 -18.728 -12.958 1.00 79.44 164 ALA A O 1
ATOM 1157 N N . VAL A 1 165 ? 4.346 -18.767 -14.507 1.00 89.44 165 VAL A N 1
ATOM 1158 C CA . VAL A 1 165 ? 4.779 -17.372 -14.376 1.00 89.44 165 VAL A CA 1
ATOM 1159 C C . VAL A 1 165 ? 4.468 -16.674 -15.689 1.00 89.44 165 VAL A C 1
ATOM 1161 O O . VAL A 1 165 ? 4.891 -17.129 -16.754 1.00 89.44 165 VAL A O 1
ATOM 1164 N N . GLU A 1 166 ? 3.741 -15.567 -15.617 1.00 86.94 166 GLU A N 1
ATOM 1165 C CA . GLU A 1 166 ? 3.469 -14.728 -16.777 1.00 86.94 166 GLU A CA 1
ATOM 1166 C C . GLU A 1 166 ? 4.723 -13.916 -17.146 1.00 86.94 166 GLU A C 1
ATOM 1168 O O . GLU A 1 166 ? 5.376 -13.344 -16.261 1.00 86.94 166 GLU A O 1
ATOM 1173 N N . PRO A 1 167 ? 5.096 -13.865 -18.439 1.00 82.75 167 PRO A N 1
ATOM 1174 C CA . PRO A 1 167 ? 6.208 -13.042 -18.894 1.00 82.75 167 PRO A CA 1
ATOM 1175 C C . PRO A 1 167 ? 5.855 -11.552 -18.778 1.00 82.75 167 PRO A C 1
ATOM 1177 O O . PRO A 1 167 ? 4.742 -11.142 -19.090 1.00 82.75 167 PRO A O 1
ATOM 1180 N N . GLU A 1 168 ? 6.829 -10.718 -18.410 1.00 82.75 168 GLU A N 1
ATOM 1181 C CA . GLU A 1 168 ? 6.681 -9.260 -18.487 1.00 82.75 168 GLU A CA 1
ATOM 1182 C C . GLU A 1 168 ? 6.848 -8.822 -19.959 1.00 82.75 168 GLU A C 1
ATOM 1184 O O . GLU A 1 168 ? 7.934 -9.018 -20.519 1.00 82.75 168 GLU A O 1
ATOM 1189 N N . PRO A 1 169 ? 5.823 -8.233 -20.609 1.00 71.50 169 PRO A N 1
ATOM 1190 C CA . PRO A 1 169 ? 5.842 -7.964 -22.052 1.00 71.50 169 PRO A CA 1
ATOM 1191 C C . PRO A 1 169 ? 6.974 -7.038 -22.507 1.00 71.50 169 PRO A C 1
ATOM 1193 O O . PRO A 1 169 ? 7.472 -7.167 -23.623 1.00 71.50 169 PRO A O 1
ATOM 1196 N N . HIS A 1 170 ? 7.384 -6.113 -21.639 1.00 73.50 170 HIS A N 1
ATOM 1197 C CA . HIS A 1 170 ? 8.383 -5.087 -21.941 1.00 73.50 170 HIS A CA 1
ATOM 1198 C C . HIS A 1 170 ? 9.801 -5.451 -21.494 1.00 73.50 170 HIS A C 1
ATOM 1200 O O . HIS A 1 170 ? 10.745 -4.739 -21.827 1.00 73.50 170 HIS A O 1
ATOM 1206 N N . ALA A 1 171 ? 9.972 -6.542 -20.747 1.00 81.50 171 ALA A N 1
ATOM 1207 C CA . ALA A 1 171 ? 11.294 -6.982 -20.334 1.00 81.50 171 ALA A CA 1
ATOM 1208 C C . ALA A 1 171 ? 12.018 -7.634 -21.514 1.00 81.50 171 ALA A C 1
ATOM 1210 O O . ALA A 1 171 ? 11.488 -8.557 -22.135 1.00 81.50 171 ALA A O 1
ATOM 1211 N N . THR A 1 172 ? 13.243 -7.197 -21.807 1.00 86.94 172 THR A N 1
ATOM 1212 C CA . THR A 1 172 ? 14.077 -7.826 -22.835 1.00 86.94 172 THR A CA 1
ATOM 1213 C C . THR A 1 172 ? 15.010 -8.875 -22.220 1.00 86.94 172 THR A C 1
ATOM 1215 O O . THR A 1 172 ? 15.533 -8.675 -21.115 1.00 86.94 172 THR A O 1
ATOM 1218 N N . PRO A 1 173 ? 15.235 -10.017 -22.898 1.00 89.19 173 PRO A N 1
ATOM 1219 C CA . PRO A 1 173 ? 16.209 -11.012 -22.466 1.00 89.19 173 PRO A CA 1
ATOM 1220 C C . PRO A 1 173 ? 17.600 -10.451 -22.173 1.00 89.19 173 PRO A C 1
ATOM 1222 O O . PRO A 1 173 ? 18.219 -10.878 -21.198 1.00 89.19 173 PRO A O 1
ATOM 1225 N N . SER A 1 174 ? 18.072 -9.503 -22.982 1.00 88.81 174 SER A N 1
ATOM 1226 C CA . SER A 1 174 ? 19.378 -8.856 -22.844 1.00 88.81 174 SER A CA 1
ATOM 1227 C C . SER A 1 174 ? 19.506 -8.032 -21.561 1.00 88.81 174 SER A C 1
ATOM 1229 O O . SER A 1 174 ? 20.501 -8.159 -20.846 1.00 88.81 174 SER A O 1
ATOM 1231 N N . ALA A 1 175 ? 18.481 -7.250 -21.206 1.00 87.25 175 ALA A N 1
ATOM 1232 C CA . ALA A 1 175 ? 18.464 -6.468 -19.971 1.00 87.25 175 ALA A CA 1
ATOM 1233 C C . ALA A 1 175 ? 18.449 -7.388 -18.743 1.00 87.25 175 ALA A C 1
ATOM 1235 O O . ALA A 1 175 ? 19.223 -7.208 -17.804 1.00 87.25 175 ALA A O 1
ATOM 1236 N N . MET A 1 176 ? 17.626 -8.441 -18.779 1.00 91.38 176 MET A N 1
ATOM 1237 C CA . MET A 1 176 ? 17.620 -9.464 -17.732 1.00 91.38 176 MET A CA 1
ATOM 1238 C C . MET A 1 176 ? 18.966 -10.197 -17.634 1.00 91.38 176 MET A C 1
ATOM 1240 O O . MET A 1 176 ? 19.414 -10.479 -16.526 1.00 91.38 176 MET A O 1
ATOM 1244 N N . ALA A 1 177 ? 19.635 -10.475 -18.758 1.00 92.12 177 ALA A N 1
ATOM 1245 C CA . ALA A 1 177 ? 20.961 -11.091 -18.769 1.00 92.12 177 ALA A CA 1
ATOM 1246 C C . ALA A 1 177 ? 22.009 -10.196 -18.089 1.00 92.12 177 ALA A C 1
ATOM 1248 O O . ALA A 1 177 ? 22.801 -10.688 -17.285 1.00 92.12 177 ALA A O 1
ATOM 1249 N N . ALA A 1 178 ? 21.978 -8.886 -18.351 1.00 89.19 178 ALA A N 1
ATOM 1250 C CA . ALA A 1 178 ? 22.852 -7.917 -17.693 1.00 89.19 178 ALA A CA 1
ATOM 1251 C C . ALA A 1 178 ? 22.615 -7.877 -16.172 1.00 89.19 178 ALA A C 1
ATOM 1253 O O . ALA A 1 178 ? 23.567 -8.002 -15.399 1.00 89.19 178 ALA A O 1
ATOM 1254 N N . HIS A 1 179 ? 21.351 -7.811 -15.736 1.00 91.25 179 HIS A N 1
ATOM 1255 C CA . HIS A 1 179 ? 20.999 -7.853 -14.312 1.00 91.25 179 HIS A CA 1
ATOM 1256 C C . HIS A 1 179 ? 21.449 -9.161 -13.644 1.00 91.25 179 HIS A C 1
ATOM 1258 O O . HIS A 1 179 ? 22.041 -9.143 -12.564 1.00 91.25 179 HIS A O 1
ATOM 1264 N N . LEU A 1 180 ? 21.225 -10.306 -14.295 1.00 94.31 180 LEU A N 1
ATOM 1265 C CA . LEU A 1 180 ? 21.675 -11.603 -13.794 1.00 94.31 180 LEU A CA 1
ATOM 1266 C C . LEU A 1 180 ? 23.195 -11.658 -13.662 1.00 94.31 180 LEU A C 1
ATOM 1268 O O . LEU A 1 180 ? 23.699 -12.129 -12.644 1.00 94.31 180 LEU A O 1
ATOM 1272 N N . GLN A 1 181 ? 23.928 -11.171 -14.666 1.00 92.56 181 GLN A N 1
ATOM 1273 C CA . GLN A 1 181 ? 25.386 -11.131 -14.634 1.00 92.56 181 GLN A CA 1
ATOM 1274 C C . GLN A 1 181 ? 25.870 -10.297 -13.448 1.00 92.56 181 GLN A C 1
ATOM 1276 O O . GLN A 1 181 ? 26.725 -10.742 -12.686 1.00 92.56 181 GLN A O 1
ATOM 1281 N N . GLN A 1 182 ? 25.287 -9.119 -13.252 1.00 90.69 182 GLN A N 1
ATOM 1282 C CA . GLN A 1 182 ? 25.650 -8.219 -12.165 1.00 90.69 182 GLN A CA 1
ATOM 1283 C C . GLN A 1 182 ? 25.398 -8.831 -10.777 1.00 90.69 182 GLN A C 1
ATOM 1285 O O . GLN A 1 182 ? 26.234 -8.701 -9.882 1.00 90.69 182 GLN A O 1
ATOM 1290 N N . VAL A 1 183 ? 24.267 -9.517 -10.595 1.00 92.94 183 VAL A N 1
ATOM 1291 C CA . VAL A 1 183 ? 23.849 -10.046 -9.288 1.00 92.94 183 VAL A CA 1
ATOM 1292 C C . VAL A 1 183 ? 24.487 -11.403 -8.979 1.00 92.94 183 VAL A C 1
ATOM 1294 O O . VAL A 1 183 ? 24.933 -11.636 -7.856 1.00 92.94 183 VAL A O 1
ATOM 1297 N N . LEU A 1 184 ? 24.543 -12.308 -9.960 1.00 94.06 184 LEU A N 1
ATOM 1298 C CA . LEU A 1 184 ? 24.843 -13.728 -9.745 1.00 94.06 184 LEU A CA 1
ATOM 1299 C C . LEU A 1 184 ? 26.242 -14.160 -10.200 1.00 94.06 184 LEU A C 1
ATOM 1301 O O . LEU A 1 184 ? 26.672 -15.264 -9.846 1.00 94.06 184 LEU A O 1
ATOM 1305 N N . ALA A 1 185 ? 26.993 -13.329 -10.936 1.00 90.94 185 ALA A N 1
ATOM 1306 C CA . ALA A 1 185 ? 28.373 -13.666 -11.302 1.00 90.94 185 ALA A CA 1
ATOM 1307 C C . ALA A 1 185 ? 29.263 -14.023 -10.091 1.00 90.94 185 ALA A C 1
ATOM 1309 O O . ALA A 1 185 ? 30.020 -14.993 -10.206 1.00 90.94 185 ALA A O 1
ATOM 1310 N N . PRO A 1 186 ? 29.156 -13.353 -8.920 1.00 89.06 186 PRO A N 1
ATOM 1311 C CA . PRO A 1 186 ? 29.941 -13.709 -7.733 1.00 89.06 186 PRO A CA 1
ATOM 1312 C C . PRO A 1 186 ? 29.581 -15.065 -7.102 1.00 89.06 186 PRO A C 1
ATOM 1314 O O . PRO A 1 186 ? 30.341 -15.575 -6.275 1.00 89.06 186 PRO A O 1
ATOM 1317 N N . CYS A 1 187 ? 28.431 -15.646 -7.450 1.00 89.56 187 CYS A N 1
ATOM 1318 C CA . CYS A 1 187 ? 27.965 -16.929 -6.930 1.00 89.56 187 CYS A CA 1
ATOM 1319 C C . CYS A 1 187 ? 28.562 -18.104 -7.724 1.00 89.56 187 CYS A C 1
ATOM 1321 O O . CYS A 1 187 ? 28.879 -17.982 -8.909 1.00 89.56 187 CYS A O 1
ATOM 1323 N N . SER A 1 188 ? 28.677 -19.276 -7.091 1.00 88.38 188 SER A N 1
ATOM 1324 C CA . SER A 1 188 ? 29.099 -20.506 -7.778 1.00 88.38 188 SER A CA 1
ATOM 1325 C C . SER A 1 188 ? 28.027 -21.009 -8.752 1.00 88.38 188 SER A C 1
ATOM 1327 O O . SER A 1 188 ? 26.838 -20.800 -8.522 1.00 88.38 188 SER A O 1
ATOM 1329 N N . SER A 1 189 ? 28.427 -21.727 -9.808 1.00 84.88 189 SER A N 1
ATOM 1330 C CA . SER A 1 189 ? 27.509 -22.224 -10.854 1.00 84.88 189 SER A CA 1
ATOM 1331 C C . SER A 1 189 ? 26.304 -23.001 -10.298 1.00 84.88 189 SER A C 1
ATOM 1333 O O . SER A 1 189 ? 25.171 -22.706 -10.675 1.00 84.88 189 SER A O 1
ATOM 1335 N N . ARG A 1 190 ? 26.509 -23.926 -9.345 1.00 85.12 190 ARG A N 1
ATOM 1336 C CA . ARG A 1 190 ? 25.402 -24.647 -8.687 1.00 85.12 190 ARG A CA 1
ATOM 1337 C C . ARG A 1 190 ? 24.434 -23.689 -7.992 1.00 85.12 190 ARG A C 1
ATOM 1339 O O . ARG A 1 190 ? 23.227 -23.814 -8.147 1.00 85.12 190 ARG A O 1
ATOM 1346 N N . ARG A 1 191 ? 24.968 -22.698 -7.273 1.00 90.44 191 ARG A N 1
ATOM 1347 C CA . ARG A 1 191 ? 24.152 -21.744 -6.522 1.00 90.44 191 ARG A CA 1
ATOM 1348 C C . ARG A 1 191 ? 23.337 -20.828 -7.433 1.00 90.44 191 ARG A C 1
ATOM 1350 O O . ARG A 1 191 ? 22.225 -20.474 -7.071 1.00 90.44 191 ARG A O 1
ATOM 1357 N N . ARG A 1 192 ? 23.867 -20.458 -8.604 1.00 93.75 192 ARG A N 1
ATOM 1358 C CA . ARG A 1 192 ? 23.142 -19.631 -9.586 1.00 93.75 192 ARG A CA 1
ATOM 1359 C C . ARG A 1 192 ? 21.828 -20.289 -10.005 1.00 93.75 192 ARG A C 1
ATOM 1361 O O . ARG A 1 192 ? 20.814 -19.604 -10.047 1.00 93.75 192 ARG A O 1
ATOM 1368 N N . LEU A 1 193 ? 21.842 -21.600 -10.266 1.00 94.19 193 LEU A N 1
ATOM 1369 C CA . LEU A 1 193 ? 20.628 -22.344 -10.602 1.00 94.19 193 LEU A CA 1
ATOM 1370 C C . LEU A 1 193 ? 19.654 -22.389 -9.417 1.00 94.19 193 LEU A C 1
ATOM 1372 O O . LEU A 1 193 ? 18.501 -22.016 -9.593 1.00 94.19 193 LEU A O 1
ATOM 1376 N N . ASP A 1 194 ? 20.118 -22.763 -8.218 1.00 94.06 194 ASP A N 1
ATOM 1377 C CA . ASP A 1 194 ? 19.263 -22.833 -7.018 1.00 94.06 194 ASP A CA 1
ATOM 1378 C C . ASP A 1 194 ? 18.547 -21.493 -6.745 1.00 94.06 194 ASP A C 1
ATOM 1380 O O . ASP A 1 194 ? 17.348 -21.468 -6.475 1.00 94.06 194 ASP A O 1
ATOM 1384 N N . LEU A 1 195 ? 19.260 -20.367 -6.883 1.00 95.38 195 LEU A N 1
ATOM 1385 C CA . LEU A 1 195 ? 18.704 -19.020 -6.703 1.00 95.38 195 LEU A CA 1
ATOM 1386 C C . LEU A 1 195 ? 17.650 -18.665 -7.760 1.00 95.38 195 LEU A C 1
ATOM 1388 O O . LEU A 1 195 ? 16.660 -18.015 -7.438 1.00 95.38 195 LEU A O 1
ATOM 1392 N N . LEU A 1 196 ? 17.851 -19.080 -9.012 1.00 95.38 196 LEU A N 1
ATOM 1393 C CA . LEU A 1 196 ? 16.892 -18.852 -10.094 1.00 95.38 196 LEU A CA 1
ATOM 1394 C C . LEU A 1 196 ? 15.620 -19.690 -9.932 1.00 95.38 196 LEU A C 1
ATOM 1396 O O . LEU A 1 196 ? 14.528 -19.195 -10.206 1.00 95.38 196 LEU A O 1
ATOM 1400 N N . LEU A 1 197 ? 15.756 -20.936 -9.469 1.00 94.44 197 LEU A N 1
ATOM 1401 C CA . LEU A 1 197 ? 14.622 -21.812 -9.175 1.00 94.44 197 LEU A CA 1
ATOM 1402 C C . LEU A 1 197 ? 13.804 -21.277 -7.991 1.00 94.44 197 LEU A C 1
ATOM 1404 O O . LEU A 1 197 ? 12.579 -21.208 -8.075 1.00 94.44 197 LEU A O 1
ATOM 1408 N N . ASP A 1 198 ? 14.465 -20.835 -6.919 1.00 95.38 198 ASP A N 1
ATOM 1409 C CA . ASP A 1 198 ? 13.787 -20.209 -5.778 1.00 95.38 198 ASP A CA 1
ATOM 1410 C C . ASP A 1 198 ? 13.104 -18.885 -6.169 1.00 95.38 198 ASP A C 1
ATOM 1412 O O . ASP A 1 198 ? 11.945 -18.654 -5.816 1.00 95.38 198 ASP A O 1
ATOM 1416 N N . LEU A 1 199 ? 13.764 -18.046 -6.981 1.00 95.38 199 LEU A N 1
ATOM 1417 C CA . LEU A 1 199 ? 13.156 -16.832 -7.531 1.00 95.38 199 LEU A CA 1
ATOM 1418 C C . LEU A 1 199 ? 11.890 -17.149 -8.343 1.00 95.38 199 LEU A C 1
ATOM 1420 O O . LEU A 1 199 ? 10.879 -16.467 -8.174 1.00 95.38 199 LEU A O 1
ATOM 1424 N N . TRP A 1 200 ? 11.916 -18.185 -9.190 1.00 94.88 200 TRP A N 1
ATOM 1425 C CA . TRP A 1 200 ? 10.740 -18.614 -9.952 1.00 94.88 200 TRP A CA 1
ATOM 1426 C C . TRP A 1 200 ? 9.563 -18.946 -9.035 1.00 94.88 200 TRP A C 1
ATOM 1428 O O . TRP A 1 200 ? 8.468 -18.422 -9.232 1.00 94.88 200 TRP A O 1
ATOM 1438 N N . VAL A 1 201 ? 9.789 -19.773 -8.009 1.00 94.00 201 VAL A N 1
ATOM 1439 C CA . VAL A 1 201 ? 8.748 -20.172 -7.045 1.00 94.00 201 VAL A CA 1
ATOM 1440 C C . VAL A 1 201 ? 8.155 -18.950 -6.344 1.00 94.00 201 VAL A C 1
ATOM 1442 O O . VAL A 1 201 ? 6.935 -18.833 -6.222 1.00 94.00 201 VAL A O 1
ATOM 1445 N N . ARG A 1 202 ? 9.001 -18.003 -5.928 1.00 93.19 202 ARG A N 1
ATOM 1446 C CA . ARG A 1 202 ? 8.560 -16.780 -5.244 1.00 93.19 202 ARG A CA 1
ATOM 1447 C C . ARG A 1 202 ? 7.752 -15.853 -6.148 1.00 93.19 202 ARG A C 1
ATOM 1449 O O . ARG A 1 202 ? 6.721 -15.345 -5.711 1.00 93.19 202 ARG A O 1
ATOM 1456 N N . VAL A 1 203 ? 8.177 -15.654 -7.397 1.00 93.75 203 VAL A N 1
ATOM 1457 C CA . VAL A 1 203 ? 7.423 -14.850 -8.375 1.00 93.75 203 VAL A CA 1
ATOM 1458 C C . VAL A 1 203 ? 6.098 -15.529 -8.724 1.00 93.75 203 VAL A C 1
ATOM 1460 O O . VAL A 1 203 ? 5.068 -14.861 -8.752 1.00 93.75 203 VAL A O 1
ATOM 1463 N N . ALA A 1 204 ? 6.082 -16.852 -8.913 1.00 92.62 204 ALA A N 1
ATOM 1464 C CA . ALA A 1 204 ? 4.849 -17.600 -9.160 1.00 92.62 204 ALA A CA 1
ATOM 1465 C C . ALA A 1 204 ? 3.851 -17.448 -7.999 1.00 92.62 204 ALA A C 1
ATOM 1467 O O . ALA A 1 204 ? 2.680 -17.137 -8.223 1.00 92.62 204 ALA A O 1
ATOM 1468 N N . ALA A 1 205 ? 4.323 -17.587 -6.755 1.00 89.88 205 ALA A N 1
ATOM 1469 C CA . ALA A 1 205 ? 3.506 -17.378 -5.562 1.00 89.88 205 ALA A CA 1
ATOM 1470 C C . ALA A 1 205 ? 2.966 -15.940 -5.481 1.00 89.88 205 ALA A C 1
ATOM 1472 O O . ALA A 1 205 ? 1.788 -15.732 -5.192 1.00 89.88 205 ALA A O 1
ATOM 1473 N N . ARG A 1 206 ? 3.802 -14.945 -5.800 1.00 89.25 206 ARG A N 1
ATOM 1474 C CA . ARG A 1 206 ? 3.419 -13.528 -5.818 1.00 89.25 206 ARG A CA 1
ATOM 1475 C C . ARG A 1 206 ? 2.376 -13.213 -6.896 1.00 89.25 206 ARG A C 1
ATOM 1477 O O . ARG A 1 206 ? 1.428 -12.474 -6.634 1.00 89.25 206 ARG A O 1
ATOM 1484 N N . GLN A 1 207 ? 2.514 -13.783 -8.091 1.00 89.81 207 GLN A N 1
ATOM 1485 C CA . GLN A 1 207 ? 1.535 -13.624 -9.168 1.00 89.81 207 GLN A CA 1
ATOM 1486 C C . GLN A 1 207 ? 0.216 -14.338 -8.857 1.00 89.81 207 GLN A C 1
ATOM 1488 O O . GLN A 1 207 ? -0.848 -13.781 -9.127 1.00 89.81 207 GLN A O 1
ATOM 1493 N N . GLU A 1 208 ? 0.247 -15.529 -8.247 1.00 87.81 208 GLU A N 1
ATOM 1494 C CA . GLU A 1 208 ? -0.972 -16.184 -7.750 1.00 87.81 208 GLU A CA 1
ATOM 1495 C C . GLU A 1 208 ? -1.658 -15.333 -6.682 1.00 87.81 208 GLU A C 1
ATOM 1497 O O . GLU A 1 208 ? -2.873 -15.158 -6.732 1.00 87.81 208 GLU A O 1
ATOM 1502 N N . GLU A 1 209 ? -0.900 -14.734 -5.762 1.00 85.56 209 GLU A N 1
ATOM 1503 C CA . GLU A 1 209 ? -1.449 -13.795 -4.788 1.00 85.56 209 GLU A CA 1
ATOM 1504 C C . GLU A 1 209 ? -2.130 -12.609 -5.492 1.00 85.56 209 GLU A C 1
ATOM 1506 O O . GLU A 1 209 ? -3.261 -12.258 -5.158 1.00 85.56 209 GLU A O 1
ATOM 1511 N N . GLY A 1 210 ? -1.500 -12.034 -6.522 1.00 85.50 210 GLY A N 1
ATOM 1512 C CA . GLY A 1 210 ? -2.091 -10.984 -7.358 1.00 85.50 210 GLY A CA 1
ATOM 1513 C C . GLY A 1 210 ? -3.396 -11.417 -8.037 1.00 85.50 210 GLY A C 1
ATOM 1514 O O . GLY A 1 210 ? -4.414 -10.728 -7.923 1.00 85.50 210 GLY A O 1
ATOM 1515 N N . ARG A 1 211 ? -3.410 -12.592 -8.680 1.00 87.75 211 ARG A N 1
ATOM 1516 C CA . ARG A 1 211 ? -4.611 -13.168 -9.314 1.00 87.75 211 ARG A CA 1
ATOM 1517 C C . ARG A 1 211 ? -5.708 -13.439 -8.284 1.00 87.75 211 ARG A C 1
ATOM 1519 O O . ARG A 1 211 ? -6.871 -13.106 -8.519 1.00 87.75 211 ARG A O 1
ATOM 1526 N N . ARG A 1 212 ? -5.347 -13.947 -7.106 1.00 88.69 212 ARG A N 1
ATOM 1527 C CA . ARG A 1 212 ? -6.260 -14.137 -5.976 1.00 88.69 212 ARG A CA 1
ATOM 1528 C C . ARG A 1 212 ? -6.870 -12.819 -5.505 1.00 88.69 212 ARG A C 1
ATOM 1530 O O . ARG A 1 212 ? -8.082 -12.761 -5.317 1.00 88.69 212 ARG A O 1
ATOM 1537 N N . ARG A 1 213 ? -6.090 -11.737 -5.389 1.00 85.94 213 ARG A N 1
ATOM 1538 C CA . ARG A 1 213 ? -6.613 -10.395 -5.047 1.00 85.94 213 ARG A CA 1
ATOM 1539 C C . ARG A 1 213 ? -7.656 -9.912 -6.052 1.00 85.94 213 ARG A C 1
ATOM 1541 O O . ARG A 1 213 ? -8.679 -9.362 -5.650 1.00 85.94 213 ARG A O 1
ATOM 1548 N N . VAL A 1 214 ? -7.432 -10.141 -7.347 1.00 86.38 214 VAL A N 1
ATOM 1549 C CA . VAL A 1 214 ? -8.411 -9.807 -8.395 1.00 86.38 214 VAL A CA 1
ATOM 1550 C C . VAL A 1 214 ? -9.697 -10.622 -8.224 1.00 86.38 214 VAL A C 1
ATOM 1552 O O . VAL A 1 214 ? -10.783 -10.040 -8.250 1.00 86.38 214 VAL A O 1
ATOM 1555 N N . ARG A 1 215 ? -9.598 -11.938 -7.973 1.00 89.06 215 ARG A N 1
ATOM 1556 C CA . ARG A 1 215 ? -10.768 -12.799 -7.700 1.00 89.06 215 ARG A CA 1
ATOM 1557 C C . ARG A 1 215 ? -11.546 -12.343 -6.462 1.00 89.06 215 ARG A C 1
ATOM 1559 O O . ARG A 1 215 ? -12.769 -12.246 -6.518 1.00 89.06 215 ARG A O 1
ATOM 1566 N N . LEU A 1 216 ? -10.855 -11.995 -5.375 1.00 89.06 216 LEU A N 1
ATOM 1567 C CA . LEU A 1 216 ? -11.472 -11.483 -4.145 1.00 89.06 216 LEU A CA 1
ATOM 1568 C C . LEU A 1 216 ? -12.225 -10.173 -4.397 1.00 89.06 216 LEU A C 1
ATOM 1570 O O . LEU A 1 216 ? -13.399 -10.064 -4.042 1.00 89.06 216 LEU A O 1
ATOM 1574 N N . ARG A 1 217 ? -11.607 -9.210 -5.091 1.00 84.50 217 ARG A N 1
ATOM 1575 C CA . ARG A 1 217 ? -12.271 -7.952 -5.477 1.00 84.50 217 ARG A CA 1
ATOM 1576 C C . ARG A 1 217 ? -13.486 -8.184 -6.372 1.00 84.50 217 ARG A C 1
ATOM 1578 O O . ARG A 1 217 ? -14.477 -7.478 -6.226 1.00 84.50 217 ARG A O 1
ATOM 1585 N N . ALA A 1 218 ? -13.456 -9.191 -7.246 1.00 86.88 218 ALA A N 1
ATOM 1586 C CA . ALA A 1 218 ? -14.591 -9.529 -8.106 1.00 86.88 218 ALA A CA 1
ATOM 1587 C C . ALA A 1 218 ? -15.827 -10.031 -7.332 1.00 86.88 218 ALA A C 1
ATOM 1589 O O . ALA A 1 218 ? -16.933 -9.985 -7.870 1.00 86.88 218 ALA A O 1
ATOM 1590 N N . THR A 1 219 ? -15.671 -10.480 -6.079 1.00 87.38 219 THR A N 1
ATOM 1591 C CA . THR A 1 219 ? -16.817 -10.813 -5.212 1.00 87.38 219 THR A CA 1
ATOM 1592 C C . THR A 1 219 ? -17.508 -9.585 -4.632 1.00 87.38 219 THR A C 1
ATOM 1594 O O . THR A 1 219 ? -18.650 -9.695 -4.193 1.00 87.38 219 THR A O 1
ATOM 1597 N N . GLN A 1 220 ? -16.854 -8.421 -4.648 1.00 88.56 220 GLN A N 1
ATOM 1598 C CA . GLN A 1 220 ? -17.396 -7.167 -4.140 1.00 88.56 220 GLN A CA 1
ATOM 1599 C C . GLN A 1 220 ? -18.220 -6.438 -5.211 1.00 88.56 220 GLN A C 1
ATOM 1601 O O . GLN A 1 220 ? -18.007 -6.578 -6.418 1.00 88.56 220 GLN A O 1
ATOM 1606 N N . ALA A 1 221 ? -19.170 -5.610 -4.777 1.00 87.75 221 ALA A N 1
ATOM 1607 C CA . ALA A 1 221 ? -19.861 -4.703 -5.687 1.00 87.75 221 ALA A CA 1
ATOM 1608 C C . ALA A 1 221 ? -18.899 -3.644 -6.259 1.00 87.75 221 ALA A C 1
ATOM 1610 O O . ALA A 1 221 ? -18.085 -3.083 -5.536 1.00 87.75 221 ALA A O 1
ATOM 1611 N N . ARG A 1 222 ? -19.075 -3.280 -7.539 1.00 84.94 222 ARG A N 1
ATOM 1612 C CA . ARG A 1 222 ? -18.265 -2.240 -8.213 1.00 84.94 222 ARG A CA 1
ATOM 1613 C C . ARG A 1 222 ? -18.325 -0.859 -7.547 1.00 84.94 222 ARG A C 1
ATOM 1615 O O . ARG A 1 222 ? -17.417 -0.060 -7.725 1.00 84.94 222 ARG A O 1
ATOM 1622 N N . GLN A 1 223 ? -19.414 -0.563 -6.841 1.00 86.12 223 GLN A N 1
ATOM 1623 C CA . GLN A 1 223 ? -19.622 0.692 -6.120 1.00 86.12 223 GLN A CA 1
ATOM 1624 C C . GLN A 1 223 ? -19.911 0.374 -4.658 1.00 86.12 223 GLN A C 1
ATOM 1626 O O . GLN A 1 223 ? -20.844 -0.392 -4.376 1.00 86.12 223 GLN A O 1
ATOM 1631 N N . SER A 1 224 ? -19.150 0.980 -3.745 1.00 88.81 224 SER A N 1
ATOM 1632 C CA . SER A 1 224 ? -19.444 0.913 -2.313 1.00 88.81 224 SER A CA 1
ATOM 1633 C C . SER A 1 224 ? -20.782 1.589 -2.017 1.00 88.81 224 SER A C 1
ATOM 1635 O O . SER A 1 224 ? -21.139 2.597 -2.627 1.00 88.81 224 SER A O 1
ATOM 1637 N N . ARG A 1 225 ? -21.539 1.009 -1.083 1.00 91.88 225 ARG A N 1
ATOM 1638 C CA . ARG A 1 225 ? -22.757 1.608 -0.516 1.00 91.88 225 ARG A CA 1
ATOM 1639 C C . ARG A 1 225 ? -22.609 1.865 0.977 1.00 91.88 225 ARG A C 1
ATOM 1641 O O . ARG A 1 225 ? -23.599 1.876 1.704 1.00 91.88 225 ARG A O 1
ATOM 1648 N N . LEU A 1 226 ? -21.376 2.084 1.428 1.00 93.38 226 LEU A N 1
ATOM 1649 C CA . LEU A 1 226 ? -21.040 2.274 2.833 1.00 93.38 226 LEU A CA 1
ATOM 1650 C C . LEU A 1 226 ? -21.856 3.395 3.490 1.00 93.38 226 LEU A C 1
ATOM 1652 O O . LEU A 1 226 ? -22.418 3.187 4.561 1.00 93.38 226 LEU A O 1
ATOM 1656 N N . GLU A 1 227 ? -21.992 4.557 2.848 1.00 92.69 227 GLU A N 1
ATOM 1657 C CA . GLU A 1 227 ? -22.751 5.690 3.402 1.00 92.69 227 GLU A CA 1
ATOM 1658 C C . GLU A 1 227 ? -24.258 5.410 3.502 1.00 92.69 227 GLU A C 1
ATOM 1660 O O . GLU A 1 227 ? -24.908 5.733 4.499 1.00 92.69 227 GLU A O 1
ATOM 1665 N N . GLU A 1 228 ? -24.835 4.791 2.468 1.00 93.88 228 GLU A N 1
ATOM 1666 C CA . GLU A 1 228 ? -26.235 4.354 2.469 1.00 93.88 228 GLU A CA 1
ATOM 1667 C C . GLU A 1 228 ? -26.493 3.338 3.583 1.00 93.88 228 GLU A C 1
ATOM 1669 O O . GLU A 1 228 ? -27.478 3.450 4.316 1.00 93.88 228 GLU A O 1
ATOM 1674 N N . LEU A 1 229 ? -25.591 2.368 3.723 1.00 95.81 229 LEU A N 1
ATOM 1675 C CA . LEU A 1 229 ? -25.692 1.315 4.717 1.00 95.81 229 LEU A CA 1
ATOM 1676 C C . LEU A 1 229 ? -25.481 1.846 6.136 1.00 95.81 229 LEU A C 1
ATOM 1678 O O . LEU A 1 229 ? -26.216 1.455 7.034 1.00 95.81 229 LEU A O 1
ATOM 1682 N N . THR A 1 230 ? -24.555 2.789 6.323 1.00 95.94 230 THR A N 1
ATOM 1683 C CA . THR A 1 230 ? -24.334 3.487 7.599 1.00 95.94 230 THR A CA 1
ATOM 1684 C C . THR A 1 230 ? -25.604 4.213 8.034 1.00 95.94 230 THR A C 1
ATOM 1686 O O . THR A 1 230 ? -26.064 4.034 9.158 1.00 95.94 230 THR A O 1
ATOM 1689 N N . ARG A 1 231 ? -26.239 4.976 7.130 1.00 95.44 231 ARG A N 1
ATOM 1690 C CA . ARG A 1 231 ? -27.524 5.636 7.424 1.00 95.44 231 ARG A CA 1
ATOM 1691 C C . ARG A 1 231 ? -28.620 4.627 7.752 1.00 95.44 231 ARG A C 1
ATOM 1693 O O . ARG A 1 231 ? -29.380 4.836 8.691 1.00 95.44 231 ARG A O 1
ATOM 1700 N N . ARG A 1 232 ? -28.695 3.524 7.001 1.00 96.19 232 ARG A N 1
ATOM 1701 C CA . ARG A 1 232 ? -29.686 2.465 7.231 1.00 96.19 232 ARG A CA 1
ATOM 1702 C C . ARG A 1 232 ? -29.490 1.760 8.576 1.00 96.19 232 ARG A C 1
ATOM 1704 O O . ARG A 1 232 ? -30.494 1.432 9.210 1.00 96.19 232 ARG A O 1
ATOM 1711 N N . TYR A 1 233 ? -28.241 1.523 8.975 1.00 95.38 233 TYR A N 1
ATOM 1712 C CA . TYR A 1 233 ? -27.857 0.939 10.259 1.00 95.38 233 TYR A CA 1
ATOM 1713 C C . TYR A 1 233 ? -28.213 1.879 11.412 1.00 95.38 233 TYR A C 1
ATOM 1715 O O . TYR A 1 233 ? -28.929 1.474 12.321 1.00 95.38 233 TYR A O 1
ATOM 1723 N N . ASN A 1 234 ? -27.814 3.151 11.325 1.00 93.56 234 ASN A N 1
ATOM 1724 C CA . ASN A 1 234 ? -28.104 4.148 12.357 1.00 93.56 234 ASN A CA 1
ATOM 1725 C C . ASN A 1 234 ? -29.609 4.349 12.542 1.00 93.56 234 ASN A C 1
ATOM 1727 O O . ASN A 1 234 ? -30.087 4.272 13.662 1.00 93.56 234 ASN A O 1
ATOM 1731 N N . ALA A 1 235 ? -30.374 4.473 11.452 1.00 94.19 235 ALA A N 1
ATOM 1732 C CA . ALA A 1 235 ? -31.830 4.578 11.538 1.00 94.19 235 ALA A CA 1
ATOM 1733 C C . ALA A 1 235 ? -32.471 3.356 12.220 1.00 94.19 235 ALA A C 1
ATOM 1735 O O . ALA A 1 235 ? -33.448 3.497 12.944 1.00 94.19 235 ALA A O 1
ATOM 1736 N N . TYR A 1 236 ? -31.922 2.151 12.015 1.00 94.69 236 TYR A N 1
ATOM 1737 C CA . TYR A 1 236 ? -32.395 0.958 12.721 1.00 94.69 236 TYR A CA 1
ATOM 1738 C C . TYR A 1 236 ? -32.084 1.012 14.222 1.00 94.69 236 TYR A C 1
ATOM 1740 O O . TYR A 1 236 ? -32.939 0.641 15.023 1.00 94.69 236 TYR A O 1
ATOM 1748 N N . GLU A 1 237 ? -30.885 1.453 14.607 1.00 91.25 237 GLU A N 1
ATOM 1749 C CA . GLU A 1 237 ? -30.518 1.616 16.019 1.00 91.25 237 GLU A CA 1
ATOM 1750 C C . GLU A 1 237 ? -31.339 2.729 16.696 1.00 91.25 237 GLU A C 1
ATOM 1752 O O . GLU A 1 237 ? -31.808 2.530 17.816 1.00 91.25 237 GLU A O 1
ATOM 1757 N N . ASP A 1 238 ? -31.604 3.836 15.998 1.00 89.81 238 ASP A N 1
ATOM 1758 C CA . ASP A 1 238 ? -32.458 4.934 16.465 1.00 89.81 238 ASP A CA 1
ATOM 1759 C C . ASP A 1 238 ? -33.908 4.468 16.658 1.00 89.81 238 ASP A C 1
ATOM 1761 O O . ASP A 1 238 ? -34.472 4.637 17.741 1.00 89.81 238 ASP A O 1
ATOM 1765 N N . ASP A 1 239 ? -34.501 3.808 15.655 1.00 89.81 239 ASP A N 1
ATOM 1766 C CA . ASP A 1 239 ? -35.850 3.228 15.743 1.00 89.81 239 ASP A CA 1
ATOM 1767 C C . ASP A 1 239 ? -35.954 2.237 16.909 1.00 89.81 239 ASP A C 1
ATOM 1769 O O . ASP A 1 239 ? -36.973 2.163 17.605 1.00 89.81 239 ASP A O 1
ATOM 1773 N N . TYR A 1 240 ? -34.890 1.465 17.135 1.00 87.25 240 TYR A N 1
ATOM 1774 C CA . TYR A 1 240 ? -34.817 0.508 18.227 1.00 87.25 240 TYR A CA 1
ATOM 1775 C C . TYR A 1 240 ? -34.746 1.201 19.594 1.00 87.25 240 TYR A C 1
ATOM 1777 O O . TYR A 1 240 ? -35.467 0.811 20.516 1.00 87.25 240 TYR A O 1
ATOM 1785 N N . ALA A 1 241 ? -33.933 2.252 19.725 1.00 86.75 241 ALA A N 1
ATOM 1786 C CA . ALA A 1 241 ? -33.842 3.057 20.939 1.00 86.75 241 ALA A CA 1
ATOM 1787 C C . ALA A 1 241 ? -35.176 3.755 21.249 1.00 86.75 241 ALA A C 1
ATOM 1789 O O . ALA A 1 241 ? -35.698 3.622 22.357 1.00 86.75 241 ALA A O 1
ATOM 1790 N N . VAL A 1 242 ? -35.786 4.414 20.257 1.00 87.81 242 VAL A N 1
ATOM 1791 C CA . VAL A 1 242 ? -37.108 5.052 20.382 1.00 87.81 242 VAL A CA 1
ATOM 1792 C C . VAL A 1 242 ? -38.176 4.027 20.758 1.00 87.81 242 VAL A C 1
ATOM 1794 O O . VAL A 1 242 ? -39.021 4.306 21.608 1.00 87.81 242 VAL A O 1
ATOM 1797 N N . GLY A 1 243 ? -38.121 2.820 20.189 1.00 88.12 243 GLY A N 1
ATOM 1798 C CA . GLY A 1 243 ? -39.011 1.716 20.546 1.00 88.12 243 GLY A CA 1
ATOM 1799 C C . GLY A 1 243 ? -38.962 1.359 22.034 1.00 88.12 243 GLY A C 1
ATOM 1800 O O . GLY A 1 243 ? -40.013 1.144 22.639 1.00 88.12 243 GLY A O 1
ATOM 1801 N N . TYR A 1 244 ? -37.775 1.358 22.648 1.00 86.19 244 TYR A N 1
ATOM 1802 C CA . TYR A 1 244 ? -37.642 1.146 24.091 1.00 86.19 244 TYR A CA 1
ATOM 1803 C C . TYR A 1 244 ? -38.159 2.312 24.918 1.00 86.19 244 TYR A C 1
ATOM 1805 O O . TYR A 1 244 ? -38.852 2.078 25.907 1.00 86.19 244 TYR A O 1
ATOM 1813 N N . VAL A 1 245 ? -37.867 3.552 24.521 1.00 88.94 245 VAL A N 1
ATOM 1814 C CA . VAL A 1 245 ? -38.399 4.726 25.228 1.00 88.94 245 VAL A CA 1
ATOM 1815 C C . VAL A 1 245 ? -39.929 4.705 25.194 1.00 88.94 245 VAL A C 1
ATOM 1817 O O . VAL A 1 245 ? -40.574 4.868 26.227 1.00 88.94 245 VAL A O 1
ATOM 1820 N N . ARG A 1 246 ? -40.517 4.400 24.031 1.00 91.38 246 ARG A N 1
ATOM 1821 C CA . ARG A 1 246 ? -41.965 4.239 23.863 1.00 91.38 246 ARG A CA 1
ATOM 1822 C C . ARG A 1 246 ? -42.522 3.132 24.755 1.00 91.38 246 ARG A C 1
ATOM 1824 O O . ARG A 1 246 ? -43.541 3.337 25.406 1.00 91.38 246 ARG A O 1
ATOM 1831 N N . ALA A 1 247 ? -41.862 1.975 24.807 1.00 87.50 247 ALA A N 1
ATOM 1832 C CA . ALA A 1 247 ? -42.283 0.867 25.661 1.00 87.50 247 ALA A CA 1
ATOM 1833 C C . ALA A 1 247 ? -42.214 1.229 27.155 1.00 87.50 247 ALA A C 1
ATOM 1835 O O . ALA A 1 247 ? -43.128 0.895 27.902 1.00 87.50 247 ALA A O 1
ATOM 1836 N N . ALA A 1 248 ? -41.173 1.950 27.580 1.00 86.25 248 ALA A N 1
ATOM 1837 C CA . ALA A 1 248 ? -41.005 2.390 28.963 1.00 86.25 248 ALA A CA 1
ATOM 1838 C C . ALA A 1 248 ? -42.041 3.448 29.384 1.00 86.25 248 ALA A C 1
ATOM 1840 O O . ALA A 1 248 ? -42.475 3.454 30.532 1.00 86.25 248 ALA A O 1
ATOM 1841 N N . LEU A 1 249 ? -42.442 4.335 28.467 1.00 88.25 249 LEU A N 1
ATOM 1842 C CA . LEU A 1 249 ? -43.426 5.391 28.732 1.00 88.25 249 LEU A CA 1
ATOM 1843 C C . LEU A 1 249 ? -44.879 4.964 28.468 1.00 88.25 249 LEU A C 1
ATOM 1845 O O . LEU A 1 249 ? -45.801 5.670 28.870 1.00 88.25 249 LEU A O 1
ATOM 1849 N N . GLY A 1 250 ? -45.101 3.860 27.748 1.00 92.00 250 GLY A N 1
ATOM 1850 C CA . GLY A 1 250 ? -46.426 3.413 27.302 1.00 92.00 250 GLY A CA 1
ATOM 1851 C C . GLY A 1 250 ? -47.068 4.290 26.214 1.00 92.00 250 GLY A C 1
ATOM 1852 O O . GLY A 1 250 ? -48.229 4.081 25.869 1.00 92.00 250 GLY A O 1
ATOM 1853 N N . ARG A 1 251 ? -46.339 5.276 25.674 1.00 92.25 251 ARG A N 1
ATOM 1854 C CA . ARG A 1 251 ? -46.790 6.220 24.635 1.00 92.25 251 ARG A CA 1
ATOM 1855 C C . ARG A 1 251 ? -45.606 6.821 23.879 1.00 92.25 251 ARG A C 1
ATOM 1857 O O . ARG A 1 251 ? -44.455 6.589 24.241 1.00 92.25 251 ARG A O 1
ATOM 1864 N N . GLU A 1 252 ? -45.887 7.627 22.858 1.00 91.94 252 GLU A N 1
ATOM 1865 C CA . GLU A 1 252 ? -44.839 8.346 22.131 1.00 91.94 252 GLU A CA 1
ATOM 1866 C C . GLU A 1 252 ? -44.096 9.330 23.060 1.00 91.94 252 GLU A C 1
ATOM 1868 O O . GLU A 1 252 ? -44.752 10.111 23.768 1.00 91.94 252 GLU A O 1
ATOM 1873 N N . PRO A 1 253 ? -42.749 9.293 23.097 1.00 90.50 253 PRO A N 1
ATOM 1874 C CA . PRO A 1 253 ? -41.964 10.240 23.877 1.00 90.50 253 PRO A CA 1
ATOM 1875 C C . PRO A 1 253 ? -41.996 11.636 23.254 1.00 90.50 253 PRO A C 1
ATOM 1877 O O . PRO A 1 253 ? -41.851 11.806 22.045 1.00 90.50 253 PRO A O 1
ATOM 1880 N N . THR A 1 254 ? -42.087 12.662 24.095 1.00 91.31 254 THR A N 1
ATOM 1881 C CA . THR A 1 254 ? -41.700 14.022 23.695 1.00 91.31 254 THR A CA 1
ATOM 1882 C C . THR A 1 254 ? -40.173 14.141 23.608 1.00 91.31 254 THR A C 1
ATOM 1884 O O . THR A 1 254 ? -39.443 13.369 24.232 1.00 91.31 254 THR A O 1
ATOM 1887 N N . VAL A 1 255 ? -39.656 15.151 22.894 1.00 88.19 255 VAL A N 1
ATOM 1888 C CA . VAL A 1 255 ? -38.200 15.405 22.804 1.00 88.19 255 VAL A CA 1
ATOM 1889 C C . VAL A 1 255 ? -37.571 15.564 24.194 1.00 88.19 255 VAL A C 1
ATOM 1891 O O . VAL A 1 255 ? -36.507 15.013 24.460 1.00 88.19 255 VAL A O 1
ATOM 1894 N N . GLY A 1 256 ? -38.244 16.267 25.110 1.00 89.88 256 GLY A N 1
ATOM 1895 C CA . GLY A 1 256 ? -37.755 16.452 26.479 1.00 89.88 256 GLY A CA 1
ATOM 1896 C C . GLY A 1 256 ? -37.684 15.152 27.285 1.00 89.88 256 GLY A C 1
ATOM 1897 O O . GLY A 1 256 ? -36.770 14.982 28.088 1.00 89.88 256 GLY A O 1
ATOM 1898 N N . GLU A 1 257 ? -38.610 14.220 27.059 1.00 88.94 257 GLU A N 1
ATOM 1899 C CA . GLU A 1 257 ? -38.595 12.898 27.696 1.00 88.94 257 GLU A CA 1
ATOM 1900 C C . GLU A 1 257 ? -37.505 12.003 27.116 1.00 88.94 257 GLU A C 1
ATOM 1902 O O . GLU A 1 257 ? -36.799 11.350 27.878 1.00 88.94 257 GLU A O 1
ATOM 1907 N N . ALA A 1 258 ? -37.309 12.031 25.795 1.00 84.50 258 ALA A N 1
ATOM 1908 C CA . ALA A 1 258 ? -36.220 11.310 25.144 1.00 84.50 258 ALA A CA 1
ATOM 1909 C C . ALA A 1 258 ? -34.842 11.785 25.641 1.00 84.50 258 ALA A C 1
ATOM 1911 O O . ALA A 1 258 ? -33.982 10.963 25.934 1.00 84.50 258 ALA A O 1
ATOM 1912 N N . VAL A 1 259 ? -34.648 13.100 25.819 1.00 85.75 259 VAL A N 1
ATOM 1913 C CA . VAL A 1 259 ? -33.391 13.676 26.341 1.00 85.75 259 VAL A CA 1
ATOM 1914 C C . VAL A 1 259 ? -33.132 13.299 27.806 1.00 85.75 259 VAL A C 1
ATOM 1916 O O . VAL A 1 259 ? -31.981 13.204 28.222 1.00 85.75 259 VAL A O 1
ATOM 1919 N N . ARG A 1 260 ? -34.187 13.093 28.603 1.00 85.88 260 ARG A N 1
ATOM 1920 C CA . ARG A 1 260 ? -34.079 12.685 30.017 1.00 85.88 260 ARG A CA 1
ATOM 1921 C C . ARG A 1 260 ? -33.997 11.173 30.204 1.00 85.88 260 ARG A C 1
ATOM 1923 O O . ARG A 1 260 ? -33.759 10.719 31.322 1.00 85.88 260 ARG A O 1
ATOM 1930 N N . TRP A 1 261 ? -34.242 10.399 29.154 1.00 85.44 261 TRP A N 1
ATOM 1931 C CA . TRP A 1 261 ? -34.193 8.951 29.222 1.00 85.44 261 TRP A CA 1
ATOM 1932 C C . TRP A 1 261 ? -32.740 8.479 29.290 1.00 85.44 261 TRP A C 1
ATOM 1934 O O . TRP A 1 261 ? -31.910 8.843 28.459 1.00 85.44 261 TRP A O 1
ATOM 1944 N N . PHE A 1 262 ? -32.443 7.638 30.280 1.00 82.25 262 PHE A N 1
ATOM 1945 C CA . PHE A 1 262 ? -31.136 7.012 30.434 1.00 82.25 262 PHE A CA 1
ATOM 1946 C C . PHE A 1 262 ? -31.262 5.492 30.271 1.00 82.25 262 PHE A C 1
ATOM 1948 O O . PHE A 1 262 ? -32.081 4.869 30.956 1.00 82.25 262 PHE A O 1
ATOM 1955 N N . PRO A 1 263 ? -30.450 4.867 29.401 1.00 80.56 263 PRO A N 1
ATOM 1956 C CA . PRO A 1 263 ? -30.460 3.421 29.231 1.00 80.56 263 PRO A CA 1
ATOM 1957 C C . PRO A 1 263 ? -29.962 2.710 30.497 1.00 80.56 263 PRO A C 1
ATOM 1959 O O . PRO A 1 263 ? -28.850 2.953 30.967 1.00 80.56 263 PRO A O 1
ATOM 1962 N N . GLN A 1 264 ? -30.786 1.796 31.014 1.00 82.81 264 GLN A N 1
ATOM 1963 C CA . GLN A 1 264 ? -30.428 0.847 32.082 1.00 82.81 264 GLN A CA 1
ATOM 1964 C C . GLN A 1 264 ? -29.343 -0.151 31.625 1.00 82.81 264 GLN A C 1
ATOM 1966 O O . GLN A 1 264 ? -29.184 -0.382 30.427 1.00 82.81 264 GLN A O 1
ATOM 1971 N N . GLU A 1 265 ? -28.647 -0.805 32.561 1.00 81.75 265 GLU A N 1
ATOM 1972 C CA . GLU A 1 265 ? -27.552 -1.753 32.263 1.00 81.75 265 GLU A CA 1
ATOM 1973 C C . GLU A 1 265 ? -27.946 -2.875 31.290 1.00 81.75 265 GLU A C 1
ATOM 1975 O O . GLU A 1 265 ? -27.207 -3.189 30.357 1.00 81.75 265 GLU A O 1
ATOM 1980 N N . TRP A 1 266 ? -29.141 -3.447 31.445 1.00 83.69 266 TRP A N 1
ATOM 1981 C CA . TRP A 1 266 ? -29.619 -4.504 30.553 1.00 83.69 266 TRP A CA 1
ATOM 1982 C C . TRP A 1 266 ? -29.814 -4.020 29.105 1.00 83.69 266 TRP A C 1
ATOM 1984 O O . TRP A 1 266 ? -29.660 -4.815 28.180 1.00 83.69 266 TRP A O 1
ATOM 1994 N N . HIS A 1 267 ? -30.101 -2.729 28.875 1.00 85.62 267 HIS A N 1
ATOM 1995 C CA . HIS A 1 267 ? -30.178 -2.173 27.519 1.00 85.62 267 HIS A CA 1
ATOM 1996 C C . HIS A 1 267 ? -28.795 -2.151 26.863 1.00 85.62 267 HIS A C 1
ATOM 1998 O O . HIS A 1 267 ? -28.666 -2.519 25.696 1.00 85.62 267 HIS A O 1
ATOM 2004 N N . TRP A 1 268 ? -27.757 -1.770 27.615 1.00 85.25 268 TRP A N 1
ATOM 2005 C CA . TRP A 1 268 ? -26.374 -1.810 27.133 1.00 85.25 268 TRP A CA 1
ATOM 2006 C C . TRP A 1 268 ? -25.955 -3.232 26.773 1.00 85.25 268 TRP A C 1
ATOM 2008 O O . TRP A 1 268 ? -25.413 -3.447 25.692 1.00 85.25 268 TRP A O 1
ATOM 2018 N N . LEU A 1 269 ? -26.290 -4.211 27.619 1.00 87.25 269 LEU A N 1
ATOM 2019 C CA . LEU A 1 269 ? -26.041 -5.626 27.337 1.00 87.25 269 LEU A CA 1
ATOM 2020 C C . LEU A 1 269 ? -26.680 -6.070 26.009 1.00 87.25 269 LEU A C 1
ATOM 2022 O O . LEU A 1 269 ? -26.028 -6.739 25.210 1.00 87.25 269 LEU A O 1
ATOM 2026 N N . GLN A 1 270 ? -27.927 -5.668 25.740 1.00 88.25 270 GLN A N 1
ATOM 2027 C CA . GLN A 1 270 ? -28.623 -5.986 24.487 1.00 88.25 270 GLN A CA 1
ATOM 2028 C C . GLN A 1 270 ? -27.963 -5.334 23.263 1.00 88.25 270 GLN A C 1
ATOM 2030 O O . GLN A 1 270 ? -27.752 -6.001 22.249 1.00 88.25 270 GLN A O 1
ATOM 2035 N N . ILE A 1 271 ? -27.597 -4.050 23.356 1.00 89.81 271 ILE A N 1
ATOM 2036 C CA . ILE A 1 271 ? -26.919 -3.318 22.273 1.00 89.81 271 ILE A CA 1
ATOM 2037 C C . ILE A 1 271 ? -25.573 -3.976 21.942 1.00 89.81 271 ILE A C 1
ATOM 2039 O O . ILE A 1 271 ? -25.266 -4.209 20.772 1.00 89.81 271 ILE A O 1
ATOM 2043 N N . LEU A 1 272 ? -24.791 -4.331 22.961 1.00 90.25 272 LEU A N 1
ATOM 2044 C CA . LEU A 1 272 ? -23.476 -4.944 22.780 1.00 90.25 272 LEU A CA 1
ATOM 2045 C C . LEU A 1 272 ? -23.572 -6.374 22.252 1.00 90.25 272 LEU A C 1
ATOM 2047 O O . LEU A 1 272 ? -22.845 -6.715 21.326 1.00 90.25 272 LEU A O 1
ATOM 2051 N N . ASN A 1 273 ? -24.499 -7.191 22.763 1.00 91.94 273 ASN A N 1
ATOM 2052 C CA . ASN A 1 273 ? -24.746 -8.528 22.216 1.00 91.94 273 ASN A CA 1
ATOM 2053 C C . ASN A 1 273 ? -25.125 -8.448 20.734 1.00 91.94 273 ASN A C 1
ATOM 2055 O O . ASN A 1 273 ? -24.578 -9.180 19.911 1.00 91.94 273 ASN A O 1
ATOM 2059 N N . ARG A 1 274 ? -25.996 -7.503 20.360 1.00 93.50 274 ARG A N 1
ATOM 2060 C CA . ARG A 1 274 ? -26.330 -7.257 18.953 1.00 93.50 274 ARG A CA 1
ATOM 2061 C C . ARG A 1 274 ? -25.109 -6.841 18.136 1.00 93.50 274 ARG A C 1
ATOM 2063 O O . ARG A 1 274 ? -24.948 -7.340 17.022 1.00 93.50 274 ARG A O 1
ATOM 2070 N N . ALA A 1 275 ? -24.265 -5.956 18.659 1.00 93.44 275 ALA A N 1
ATOM 2071 C CA . ALA A 1 275 ? -23.041 -5.527 17.990 1.00 93.44 275 ALA A CA 1
ATOM 2072 C C . ALA A 1 275 ? -22.071 -6.708 17.777 1.00 93.44 275 ALA A C 1
ATOM 2074 O O . ALA A 1 275 ? -21.581 -6.901 16.664 1.00 93.44 275 ALA A O 1
ATOM 2075 N N . THR A 1 276 ? -21.891 -7.567 18.786 1.00 95.50 276 THR A N 1
ATOM 2076 C CA . THR A 1 276 ? -21.128 -8.820 18.686 1.00 95.50 276 THR A CA 1
ATOM 2077 C C . THR A 1 276 ? -21.728 -9.769 17.644 1.00 95.50 276 THR A C 1
ATOM 2079 O O . THR A 1 276 ? -21.007 -10.260 16.778 1.00 95.50 276 THR A O 1
ATOM 2082 N N . HIS A 1 277 ? -23.050 -9.976 17.635 1.00 96.50 277 HIS A N 1
ATOM 2083 C CA . HIS A 1 277 ? -23.715 -10.816 16.629 1.00 96.50 277 HIS A CA 1
ATOM 2084 C C . HIS A 1 277 ? -23.570 -10.244 15.212 1.00 96.50 277 HIS A C 1
ATOM 2086 O O . HIS A 1 277 ? -23.359 -10.989 14.255 1.00 96.50 277 HIS A O 1
ATOM 2092 N N . ASN A 1 278 ? -23.651 -8.918 15.058 1.00 97.88 278 ASN A N 1
ATOM 2093 C CA . ASN A 1 278 ? -23.425 -8.253 13.777 1.00 97.88 278 ASN A CA 1
ATOM 2094 C C . ASN A 1 278 ? -21.982 -8.464 13.295 1.00 97.88 278 ASN A C 1
ATOM 2096 O O . ASN A 1 278 ? -21.774 -8.696 12.105 1.00 97.88 278 ASN A O 1
ATOM 2100 N N . ALA A 1 279 ? -21.003 -8.436 14.201 1.00 97.56 279 ALA A N 1
ATOM 2101 C CA . ALA A 1 279 ? -19.601 -8.681 13.875 1.00 97.56 279 ALA A CA 1
ATOM 2102 C C . ALA A 1 279 ? -19.339 -10.133 13.479 1.00 97.56 279 ALA A C 1
ATOM 2104 O O . ALA A 1 279 ? -18.673 -10.383 12.474 1.00 97.56 279 ALA A O 1
ATOM 2105 N N . MET A 1 280 ? -19.931 -11.089 14.194 1.00 97.88 280 MET A N 1
ATOM 2106 C CA . MET A 1 280 ? -19.893 -12.508 13.836 1.00 97.88 280 MET A CA 1
ATOM 2107 C C . MET A 1 280 ? -20.515 -12.748 12.455 1.00 97.88 280 MET A C 1
ATOM 2109 O O . MET A 1 280 ? -19.896 -13.369 11.593 1.00 97.88 280 MET A O 1
ATOM 2113 N N . ALA A 1 281 ? -21.694 -12.179 12.188 1.00 98.44 281 ALA A N 1
ATOM 2114 C CA . ALA A 1 281 ? -22.348 -12.288 10.887 1.00 98.44 281 ALA A CA 1
ATOM 2115 C C . ALA A 1 281 ? -21.530 -11.642 9.754 1.00 98.44 281 ALA A C 1
ATOM 2117 O O . ALA A 1 281 ? -21.373 -12.246 8.693 1.00 98.44 281 ALA A O 1
ATOM 2118 N N . ALA A 1 282 ? -20.970 -10.447 9.969 1.00 98.50 282 ALA A N 1
ATOM 2119 C CA . ALA A 1 282 ? -20.100 -9.792 8.992 1.00 98.50 282 ALA A CA 1
ATOM 2120 C C . ALA A 1 282 ? -18.826 -10.612 8.723 1.00 98.50 282 ALA A C 1
ATOM 2122 O O . ALA A 1 282 ? -18.442 -10.780 7.566 1.00 98.50 282 ALA A O 1
ATOM 2123 N N . THR A 1 283 ? -18.227 -11.201 9.762 1.00 98.19 283 THR A N 1
ATOM 2124 C CA . THR A 1 283 ? -17.068 -12.101 9.640 1.00 98.19 283 THR A CA 1
ATOM 2125 C C . THR A 1 283 ? -17.401 -13.308 8.764 1.00 98.19 283 THR A C 1
ATOM 2127 O O . THR A 1 283 ? -16.632 -13.651 7.867 1.00 98.19 283 THR A O 1
ATOM 2130 N N . VAL A 1 284 ? -18.569 -13.927 8.962 1.00 98.12 284 VAL A N 1
ATOM 2131 C CA . VAL A 1 284 ? -19.014 -15.067 8.144 1.00 98.12 284 VAL A CA 1
ATOM 2132 C C . VAL A 1 284 ? -19.276 -14.660 6.701 1.00 98.12 284 VAL A C 1
ATOM 2134 O O . VAL A 1 284 ? -18.863 -15.386 5.799 1.00 98.12 284 VAL A O 1
ATOM 2137 N N . LEU A 1 285 ? -19.896 -13.502 6.450 1.00 98.44 285 LEU A N 1
ATOM 2138 C CA . LEU A 1 285 ? -20.076 -12.996 5.084 1.00 98.44 285 LEU A CA 1
ATOM 2139 C C . LEU A 1 285 ? -18.731 -12.788 4.379 1.00 98.44 285 LEU A C 1
ATOM 2141 O O . LEU A 1 285 ? -18.585 -13.194 3.230 1.00 98.44 285 LEU A O 1
ATOM 2145 N N . LEU A 1 286 ? -17.743 -12.208 5.065 1.00 97.69 286 LEU A N 1
ATOM 2146 C CA . LEU A 1 286 ? -16.399 -11.993 4.524 1.00 97.69 286 LEU A CA 1
ATOM 2147 C C . LEU A 1 286 ? -15.672 -13.312 4.235 1.00 97.69 286 LEU A C 1
ATOM 2149 O O . LEU A 1 286 ? -15.145 -13.497 3.139 1.00 97.69 286 LEU A O 1
ATOM 2153 N N . ARG A 1 287 ? -15.679 -14.254 5.187 1.00 96.56 287 ARG A N 1
ATOM 2154 C CA . ARG A 1 287 ? -15.067 -15.582 5.011 1.00 96.56 287 ARG A CA 1
ATOM 2155 C C . ARG A 1 287 ? -15.736 -16.365 3.884 1.00 96.56 287 ARG A C 1
ATOM 2157 O O . ARG A 1 287 ? -15.042 -16.986 3.087 1.00 96.56 287 ARG A O 1
ATOM 2164 N N . THR A 1 288 ? -17.060 -16.274 3.772 1.00 97.50 288 THR A N 1
ATOM 2165 C CA . THR A 1 288 ? -17.819 -16.900 2.682 1.00 97.50 288 THR A CA 1
ATOM 2166 C C . THR A 1 288 ? -17.497 -16.241 1.341 1.00 97.50 288 THR A C 1
ATOM 2168 O O . THR A 1 288 ? -17.294 -16.945 0.359 1.00 97.50 288 THR A O 1
ATOM 2171 N N . ALA A 1 289 ? -17.382 -14.909 1.282 1.00 97.44 289 ALA A N 1
ATOM 2172 C CA . ALA A 1 289 ? -16.952 -14.200 0.074 1.00 97.44 289 ALA A CA 1
ATOM 2173 C C . ALA A 1 289 ? -15.556 -14.650 -0.378 1.00 97.44 289 ALA A C 1
ATOM 2175 O O . ALA A 1 289 ? -15.369 -14.959 -1.552 1.00 97.44 289 ALA A O 1
ATOM 2176 N N . ALA A 1 290 ? -14.608 -14.778 0.555 1.00 95.31 290 ALA A N 1
ATOM 2177 C CA . ALA A 1 290 ? -13.277 -15.297 0.259 1.00 95.31 290 ALA A CA 1
ATOM 2178 C C . ALA A 1 290 ? -13.311 -16.758 -0.224 1.00 95.31 290 ALA A C 1
ATOM 2180 O O . ALA A 1 290 ? -12.724 -17.072 -1.255 1.00 95.31 290 ALA A O 1
ATOM 2181 N N . ALA A 1 291 ? -14.059 -17.635 0.453 1.00 95.56 291 ALA A N 1
ATOM 2182 C CA . ALA A 1 291 ? -14.192 -19.037 0.057 1.00 95.56 291 ALA A CA 1
ATOM 2183 C C . ALA A 1 291 ? -14.842 -19.194 -1.329 1.00 95.56 291 ALA A C 1
ATOM 2185 O O . ALA A 1 291 ? -14.410 -20.032 -2.116 1.00 95.56 291 ALA A O 1
ATOM 2186 N N . VAL A 1 292 ? -15.837 -18.364 -1.659 1.00 95.88 292 VAL A N 1
ATOM 2187 C CA . VAL A 1 292 ? -16.464 -18.338 -2.989 1.00 95.88 292 VAL A CA 1
ATOM 2188 C C . VAL A 1 292 ? -15.505 -17.805 -4.057 1.00 95.88 292 VAL A C 1
ATOM 2190 O O . VAL A 1 292 ? -15.516 -18.308 -5.178 1.00 95.88 292 VAL A O 1
ATOM 2193 N N . ALA A 1 293 ? -14.655 -16.828 -3.731 1.00 93.81 293 ALA A N 1
ATOM 2194 C CA . ALA A 1 293 ? -13.618 -16.339 -4.644 1.00 93.81 293 ALA A CA 1
ATOM 2195 C C . ALA A 1 293 ? -12.551 -17.404 -4.951 1.00 93.81 293 ALA A C 1
ATOM 2197 O O . ALA A 1 293 ? -12.053 -17.471 -6.076 1.00 93.81 293 ALA A O 1
ATOM 2198 N N . ASP A 1 294 ? -12.193 -18.204 -3.945 1.00 92.75 294 ASP A N 1
ATOM 2199 C CA . ASP A 1 294 ? -11.115 -19.192 -4.022 1.00 92.75 294 ASP A CA 1
ATOM 2200 C C . ASP A 1 294 ? -11.582 -20.547 -4.586 1.00 92.75 294 ASP A C 1
ATOM 2202 O O . ASP A 1 294 ? -10.803 -21.230 -5.248 1.00 92.75 294 ASP A O 1
ATOM 2206 N N . HIS A 1 295 ? -12.841 -20.937 -4.352 1.00 94.94 295 HIS A N 1
ATOM 2207 C CA . HIS A 1 295 ? -13.346 -22.283 -4.664 1.00 94.94 295 HIS A CA 1
ATOM 2208 C C . HIS A 1 295 ? -14.639 -22.306 -5.496 1.00 94.94 295 HIS A C 1
ATOM 2210 O O . HIS A 1 295 ? -15.124 -23.377 -5.846 1.00 94.94 295 HIS A O 1
ATOM 2216 N N . GLY A 1 296 ? -15.218 -21.151 -5.828 1.00 94.69 296 GLY A N 1
ATOM 2217 C CA . GLY A 1 296 ? -16.529 -21.073 -6.476 1.00 94.69 296 GLY A CA 1
ATOM 2218 C C . GLY A 1 296 ? -17.700 -21.181 -5.490 1.00 94.69 296 GLY A C 1
ATOM 2219 O O . GLY A 1 296 ? -17.525 -21.405 -4.293 1.00 94.69 296 GLY A O 1
ATOM 2220 N N . VAL A 1 297 ? -18.926 -20.969 -5.984 1.00 95.00 297 VAL A N 1
ATOM 2221 C CA . VAL A 1 297 ? -20.119 -20.792 -5.130 1.00 95.00 297 VAL A CA 1
ATOM 2222 C C . VAL A 1 297 ? -20.460 -22.034 -4.304 1.00 95.00 297 VAL A C 1
ATOM 2224 O O . VAL A 1 297 ? -20.660 -21.908 -3.097 1.00 95.00 297 VAL A O 1
ATOM 2227 N N . ALA A 1 298 ? -20.536 -23.209 -4.934 1.00 94.44 298 ALA A N 1
ATOM 2228 C CA . ALA A 1 298 ? -20.960 -24.437 -4.261 1.00 94.44 298 ALA A CA 1
ATOM 2229 C C . ALA A 1 298 ? -19.952 -24.863 -3.180 1.00 94.44 298 ALA A C 1
ATOM 2231 O O . ALA A 1 298 ? -20.304 -24.943 -2.002 1.00 94.44 298 ALA A O 1
ATOM 2232 N N . ASP A 1 299 ? -18.684 -25.035 -3.559 1.00 95.94 299 ASP A N 1
ATOM 2233 C CA . ASP A 1 299 ? -17.626 -25.456 -2.636 1.00 95.94 299 ASP A CA 1
ATOM 2234 C C . ASP A 1 299 ? -17.330 -24.395 -1.572 1.00 95.94 299 ASP A C 1
ATOM 2236 O O . ASP A 1 299 ? -17.090 -24.726 -0.409 1.00 95.94 299 ASP A O 1
ATOM 2240 N N . GLY A 1 300 ? -17.383 -23.110 -1.938 1.00 95.94 300 GLY A N 1
ATOM 2241 C CA . GLY A 1 300 ? -17.208 -22.004 -1.001 1.00 95.94 300 GLY A CA 1
ATOM 2242 C C . GLY A 1 300 ? -18.274 -21.995 0.097 1.00 95.94 300 GLY A C 1
ATOM 2243 O O . GLY A 1 300 ? -17.945 -21.866 1.277 1.00 95.94 300 GLY A O 1
ATOM 2244 N N . LEU A 1 301 ? -19.548 -22.198 -0.262 1.00 96.88 301 LEU A N 1
ATOM 2245 C CA . LEU A 1 301 ? -20.636 -22.307 0.714 1.00 96.88 301 LEU A CA 1
ATOM 2246 C C . LEU A 1 301 ? -20.530 -23.571 1.564 1.00 96.88 301 LEU A C 1
ATOM 2248 O O . LEU A 1 301 ? -20.706 -23.485 2.779 1.00 96.88 301 LEU A O 1
ATOM 2252 N N . ALA A 1 302 ? -20.205 -24.718 0.963 1.00 95.75 302 ALA A N 1
ATOM 2253 C CA . ALA A 1 302 ? -20.036 -25.973 1.691 1.00 95.75 302 ALA A CA 1
ATOM 2254 C C . ALA A 1 302 ? -18.952 -25.855 2.779 1.00 95.75 302 ALA A C 1
ATOM 2256 O O . ALA A 1 302 ? -19.177 -26.245 3.926 1.00 95.75 302 ALA A O 1
ATOM 2257 N N . ARG A 1 303 ? -17.815 -25.219 2.460 1.00 95.69 303 ARG A N 1
ATOM 2258 C CA . ARG A 1 303 ? -16.715 -24.954 3.409 1.00 95.69 303 ARG A CA 1
ATOM 2259 C C . ARG A 1 303 ? -17.114 -24.025 4.558 1.00 95.69 303 ARG A C 1
ATOM 2261 O O . ARG A 1 303 ? -16.571 -24.141 5.654 1.00 95.69 303 ARG A O 1
ATOM 2268 N N . CYS A 1 304 ? -18.061 -23.116 4.330 1.00 96.44 304 CYS A N 1
ATOM 2269 C CA . CYS A 1 304 ? -18.536 -22.165 5.336 1.00 96.44 304 CYS A CA 1
ATOM 2270 C C . CYS A 1 304 ? -19.867 -22.568 5.996 1.00 96.44 304 CYS A C 1
ATOM 2272 O O . CYS A 1 304 ? -20.341 -21.841 6.869 1.00 96.44 304 CYS A O 1
ATOM 2274 N N . ALA A 1 305 ? -20.463 -23.714 5.645 1.00 96.44 305 ALA A N 1
ATOM 2275 C CA . ALA A 1 305 ? -21.826 -24.082 6.040 1.00 96.44 305 ALA A CA 1
ATOM 2276 C C . ALA A 1 305 ? -22.048 -24.085 7.564 1.00 96.44 305 ALA A C 1
ATOM 2278 O O . ALA A 1 305 ? -23.063 -23.575 8.039 1.00 96.44 305 ALA A O 1
ATOM 2279 N N . GLY A 1 306 ? -21.089 -24.606 8.340 1.00 95.56 306 GLY A N 1
ATOM 2280 C CA . GLY A 1 306 ? -21.150 -24.587 9.807 1.00 95.56 306 GLY A CA 1
ATOM 2281 C C . GLY A 1 306 ? -21.172 -23.167 10.383 1.00 95.56 306 GLY A C 1
ATOM 2282 O O . GLY A 1 306 ? -22.020 -22.848 11.214 1.00 95.56 306 GLY A O 1
ATOM 2283 N N . GLN A 1 307 ? -20.311 -22.284 9.867 1.00 96.69 307 GLN A N 1
ATOM 2284 C CA . GLN A 1 307 ? -20.231 -20.884 10.303 1.00 96.69 307 GLN A CA 1
ATOM 2285 C C . GLN A 1 307 ? -21.484 -20.094 9.888 1.00 96.69 307 GLN A C 1
ATOM 2287 O O . GLN A 1 307 ? -21.988 -19.279 10.658 1.00 96.69 307 GLN A O 1
ATOM 2292 N N . ILE A 1 308 ? -22.018 -20.367 8.690 1.00 98.00 308 ILE A N 1
ATOM 2293 C CA . ILE A 1 308 ? -23.257 -19.767 8.175 1.00 98.00 308 ILE A CA 1
ATOM 2294 C C . ILE A 1 308 ? -24.444 -20.115 9.072 1.00 98.00 308 ILE A C 1
ATOM 2296 O O . ILE A 1 308 ? -25.183 -19.212 9.457 1.00 98.00 308 ILE A O 1
ATOM 2300 N N . ARG A 1 309 ? -24.614 -21.390 9.449 1.00 96.88 309 ARG A N 1
ATOM 2301 C CA . ARG A 1 309 ? -25.697 -21.807 10.356 1.00 96.88 309 ARG A CA 1
ATOM 2302 C C . ARG A 1 309 ? -25.553 -21.158 11.732 1.00 96.88 309 ARG A C 1
ATOM 2304 O O . ARG A 1 309 ? -26.486 -20.507 12.189 1.00 96.88 309 ARG A O 1
ATOM 2311 N N . ALA A 1 310 ? -24.360 -21.217 12.326 1.00 96.38 310 ALA A N 1
ATOM 2312 C CA . ALA A 1 310 ? -24.116 -20.637 13.644 1.00 96.38 310 ALA A CA 1
ATOM 2313 C C . ALA A 1 310 ? -24.392 -19.126 13.697 1.00 96.38 310 ALA A C 1
ATOM 2315 O O . ALA A 1 310 ? -25.048 -18.654 14.620 1.00 96.38 310 ALA A O 1
ATOM 2316 N N . ALA A 1 311 ? -23.952 -18.357 12.696 1.00 97.12 311 ALA A N 1
ATOM 2317 C CA . ALA A 1 311 ? -24.239 -16.923 12.642 1.00 97.12 311 ALA A CA 1
ATOM 2318 C C . ALA A 1 311 ? -25.702 -16.608 12.270 1.00 97.12 311 ALA A C 1
ATOM 2320 O O . ALA A 1 311 ? -26.227 -15.579 12.700 1.00 97.12 311 ALA A O 1
ATOM 2321 N N . ALA A 1 312 ? -26.381 -17.468 11.501 1.00 97.06 312 ALA A N 1
ATOM 2322 C CA . ALA A 1 312 ? -27.806 -17.318 11.199 1.00 97.06 312 ALA A CA 1
ATOM 2323 C C . ALA A 1 312 ? -28.689 -17.469 12.452 1.00 97.06 312 ALA A C 1
ATOM 2325 O O . ALA A 1 312 ? -29.710 -16.780 12.551 1.00 97.06 312 ALA A O 1
ATOM 2326 N N . ASP A 1 313 ? -28.280 -18.316 13.400 1.00 95.62 313 ASP A N 1
ATOM 2327 C CA . ASP A 1 313 ? -28.993 -18.576 14.657 1.00 95.62 313 ASP A CA 1
ATOM 2328 C C . ASP A 1 313 ? -28.877 -17.424 15.674 1.00 95.62 313 ASP A C 1
ATOM 2330 O O . ASP A 1 313 ? -29.721 -17.294 16.558 1.00 95.62 313 ASP A O 1
ATOM 2334 N N . LEU A 1 314 ? -27.890 -16.531 15.519 1.00 94.62 314 LEU A N 1
ATOM 2335 C CA . LEU A 1 314 ? -27.710 -15.339 16.369 1.00 94.62 314 LEU A CA 1
ATOM 2336 C C . LEU A 1 314 ? -28.708 -14.204 16.075 1.00 94.62 314 LEU A C 1
ATOM 2338 O O . LEU A 1 314 ? -28.733 -13.195 16.787 1.00 94.62 314 LEU A O 1
ATOM 2342 N N . LEU A 1 315 ? -29.495 -14.333 15.003 1.00 95.50 315 LEU A N 1
ATOM 2343 C CA . LEU A 1 315 ? -30.518 -13.374 14.603 1.00 95.50 315 LEU A CA 1
ATOM 2344 C C . LEU A 1 315 ? -31.861 -14.088 14.474 1.00 95.50 315 LEU A C 1
ATOM 2346 O O . LEU A 1 315 ? -32.085 -14.836 13.520 1.00 95.50 315 LEU A O 1
ATOM 2350 N N . ASP A 1 316 ? -32.778 -13.826 15.402 1.00 93.81 316 ASP A N 1
ATOM 2351 C CA . ASP A 1 316 ? -34.109 -14.420 15.342 1.00 93.81 316 ASP A CA 1
ATOM 2352 C C . ASP A 1 316 ? -34.940 -13.886 14.154 1.00 93.81 316 ASP A C 1
ATOM 2354 O O . ASP A 1 316 ? -34.622 -12.886 13.500 1.00 93.81 316 ASP A O 1
ATOM 2358 N N . GLN A 1 317 ? -36.034 -14.586 13.842 1.00 93.00 317 GLN A N 1
ATOM 2359 C CA . GLN A 1 317 ? -36.884 -14.271 12.693 1.00 93.00 317 GLN A CA 1
ATOM 2360 C C . GLN A 1 317 ? -37.594 -12.909 12.825 1.00 93.00 317 GLN A C 1
ATOM 2362 O O . GLN A 1 317 ? -37.818 -12.243 11.811 1.00 93.00 317 GLN A O 1
ATOM 2367 N N . HIS A 1 318 ? -37.943 -12.485 14.043 1.00 93.19 318 HIS A N 1
ATOM 2368 C CA . HIS A 1 318 ? -38.618 -11.211 14.286 1.00 93.19 318 HIS A CA 1
ATOM 2369 C C . HIS A 1 318 ? -37.659 -10.038 14.054 1.00 93.19 318 HIS A C 1
ATOM 2371 O O . HIS A 1 318 ? -37.974 -9.104 13.310 1.00 93.19 318 HIS A O 1
ATOM 2377 N N . GLU A 1 319 ? -36.455 -10.108 14.619 1.00 92.56 319 GLU A N 1
ATOM 2378 C CA . GLU A 1 319 ? -35.398 -9.127 14.398 1.00 92.56 319 GLU A CA 1
ATOM 2379 C C . GLU A 1 319 ? -34.951 -9.073 12.940 1.00 92.56 319 GLU A C 1
ATOM 2381 O O . GLU A 1 319 ? -34.798 -7.977 12.396 1.00 92.56 319 GLU A O 1
ATOM 2386 N N . ALA A 1 320 ? -34.807 -10.224 12.277 1.00 94.94 320 ALA A N 1
ATOM 2387 C CA . ALA A 1 320 ? -34.504 -10.273 10.850 1.00 94.94 320 ALA A CA 1
ATOM 2388 C C . ALA A 1 320 ? -35.573 -9.545 10.020 1.00 94.94 320 ALA A C 1
A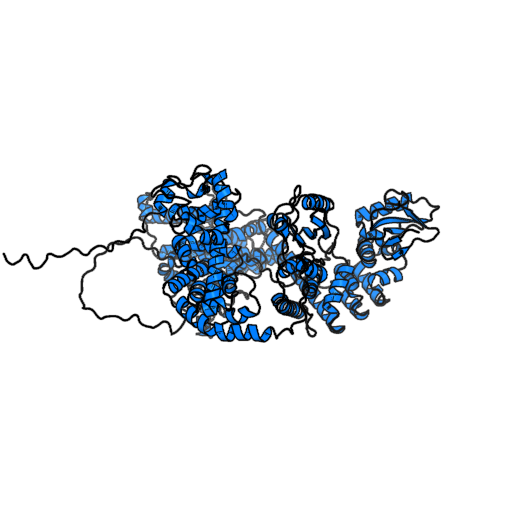TOM 2390 O O . ALA A 1 320 ? -35.233 -8.772 9.123 1.00 94.94 320 ALA A O 1
ATOM 2391 N N . GLY A 1 321 ? -36.857 -9.738 10.344 1.00 95.12 321 GLY A N 1
ATOM 2392 C CA . GLY A 1 321 ? -37.968 -9.046 9.689 1.00 95.12 321 GLY A CA 1
ATOM 2393 C C . GLY A 1 321 ? -37.939 -7.528 9.896 1.00 95.12 321 GLY A C 1
ATOM 2394 O O . GLY A 1 321 ? -38.161 -6.775 8.946 1.00 95.12 321 GLY A O 1
ATOM 2395 N N . ARG A 1 322 ? -37.615 -7.056 11.109 1.00 94.00 322 ARG A N 1
ATOM 2396 C CA . ARG A 1 322 ? -37.456 -5.615 11.389 1.00 94.00 322 ARG A CA 1
ATOM 2397 C C . ARG A 1 322 ? -36.260 -5.016 10.650 1.00 94.00 322 ARG A C 1
ATOM 2399 O O . ARG A 1 322 ? -36.396 -3.971 10.018 1.00 94.00 322 ARG A O 1
ATOM 2406 N N . ALA A 1 323 ? -35.112 -5.689 10.678 1.00 95.75 323 ALA A N 1
ATOM 2407 C CA . ALA A 1 323 ? -33.893 -5.221 10.021 1.00 95.75 323 ALA A CA 1
ATOM 2408 C C . ALA A 1 323 ? -34.004 -5.220 8.484 1.00 95.75 323 ALA A C 1
ATOM 2410 O O . ALA A 1 323 ? -33.394 -4.372 7.835 1.00 95.75 323 ALA A O 1
ATOM 2411 N N . ALA A 1 324 ? -34.800 -6.122 7.900 1.00 95.12 324 ALA A N 1
ATOM 2412 C CA . ALA A 1 324 ? -35.045 -6.193 6.457 1.00 95.12 324 ALA A CA 1
ATOM 2413 C C . ALA A 1 324 ? -36.169 -5.260 5.962 1.00 95.12 324 ALA A C 1
ATOM 2415 O O . ALA A 1 324 ? -36.327 -5.074 4.753 1.00 95.12 324 ALA A O 1
ATOM 2416 N N . ARG A 1 325 ? -36.964 -4.666 6.864 1.00 93.62 325 ARG A N 1
ATOM 2417 C CA . ARG A 1 325 ? -38.065 -3.770 6.486 1.00 93.62 325 ARG A CA 1
ATOM 2418 C C . ARG A 1 325 ? -37.525 -2.550 5.733 1.00 93.62 325 ARG A C 1
ATOM 2420 O O . ARG A 1 325 ? -36.527 -1.949 6.136 1.00 93.62 325 ARG A O 1
ATOM 2427 N N . ARG A 1 326 ? -38.200 -2.166 4.646 1.00 92.00 326 ARG A N 1
ATOM 2428 C CA . ARG A 1 326 ? -37.887 -0.936 3.905 1.00 92.00 326 ARG A CA 1
ATOM 2429 C C . ARG A 1 326 ? -38.280 0.286 4.731 1.00 92.00 326 ARG A C 1
ATOM 2431 O O . ARG A 1 326 ? -39.378 0.323 5.280 1.00 92.00 326 ARG A O 1
ATOM 2438 N N . VAL A 1 327 ? -37.398 1.280 4.766 1.00 92.56 327 VAL A N 1
ATOM 2439 C CA . VAL A 1 327 ? -37.642 2.577 5.406 1.00 92.56 327 VAL A CA 1
ATOM 2440 C C . VAL A 1 327 ? -37.717 3.637 4.303 1.00 92.56 327 VAL A C 1
ATOM 2442 O O . VAL A 1 327 ? -36.784 3.711 3.496 1.00 92.56 327 VAL A O 1
ATOM 2445 N N . PRO A 1 328 ? -38.808 4.420 4.206 1.00 92.19 328 PRO A N 1
ATOM 2446 C CA . PRO A 1 328 ? -38.930 5.473 3.201 1.00 92.19 328 PRO A CA 1
ATOM 2447 C C . PRO A 1 328 ? -37.732 6.431 3.225 1.00 92.19 328 PRO A C 1
ATOM 2449 O O . PRO A 1 328 ? -37.290 6.851 4.289 1.00 92.19 328 PRO A O 1
ATOM 2452 N N . GLY A 1 329 ? -37.191 6.761 2.050 1.00 90.75 329 GLY A N 1
ATOM 2453 C CA . GLY A 1 329 ? -36.040 7.664 1.919 1.00 90.75 329 GLY A CA 1
ATOM 2454 C C . GLY A 1 329 ? -34.668 7.043 2.220 1.00 90.75 329 GLY A C 1
ATOM 2455 O O . GLY A 1 329 ? -33.658 7.715 2.020 1.00 90.75 329 GLY A O 1
ATOM 2456 N N . LEU A 1 330 ? -34.599 5.774 2.643 1.00 92.56 330 LEU A N 1
ATOM 2457 C CA . LEU A 1 330 ? -33.345 5.047 2.876 1.00 92.56 330 LEU A CA 1
ATOM 2458 C C . LEU A 1 330 ? -33.174 3.871 1.903 1.00 92.56 330 LEU A C 1
ATOM 2460 O O . LEU A 1 330 ? -34.103 3.458 1.207 1.00 92.56 330 LEU A O 1
ATOM 2464 N N . ALA A 1 331 ? -31.961 3.316 1.853 1.00 87.19 331 ALA A N 1
ATOM 2465 C CA . ALA A 1 331 ? -31.656 2.169 1.006 1.00 87.19 331 ALA A CA 1
ATOM 2466 C C . ALA A 1 331 ? -32.524 0.948 1.356 1.00 87.19 331 ALA A C 1
ATOM 2468 O O . ALA A 1 331 ? -32.770 0.648 2.522 1.00 87.19 331 ALA A O 1
ATOM 2469 N N . GLY A 1 332 ? -32.919 0.183 0.334 1.00 89.75 332 GLY A N 1
ATOM 2470 C CA . GLY A 1 332 ? -33.650 -1.081 0.494 1.00 89.75 332 GLY A CA 1
ATOM 2471 C C . GLY A 1 332 ? -32.795 -2.257 0.985 1.00 89.75 332 GLY A C 1
ATOM 2472 O O . GLY A 1 332 ? -33.242 -3.398 0.899 1.00 89.75 332 GLY A O 1
ATOM 2473 N N . LEU A 1 333 ? -31.566 -1.995 1.438 1.00 93.88 333 LEU A N 1
ATOM 2474 C CA . LEU A 1 333 ? -30.667 -2.994 2.010 1.00 93.88 333 LEU A CA 1
ATOM 2475 C C . LEU A 1 333 ? -31.093 -3.312 3.456 1.00 93.88 333 LEU A C 1
ATOM 2477 O O . LEU A 1 333 ? -31.558 -2.411 4.162 1.00 93.88 333 LEU A O 1
ATOM 2481 N N . PRO A 1 334 ? -30.916 -4.556 3.935 1.00 96.88 334 PRO A N 1
ATOM 2482 C CA . PRO A 1 334 ? -31.126 -4.864 5.343 1.00 96.88 334 PRO A CA 1
ATOM 2483 C C . PRO A 1 334 ? -30.177 -4.064 6.239 1.00 96.88 334 PRO A C 1
ATOM 2485 O O . PRO A 1 334 ? -29.008 -3.878 5.906 1.00 96.88 334 PRO A O 1
ATOM 2488 N N . ALA A 1 335 ? -30.644 -3.628 7.405 1.00 96.88 335 ALA A N 1
ATOM 2489 C CA . ALA A 1 335 ? -29.808 -2.872 8.337 1.00 96.88 335 ALA A CA 1
ATOM 2490 C C . ALA A 1 335 ? -28.680 -3.715 8.945 1.00 96.88 335 ALA A C 1
ATOM 2492 O O . ALA A 1 335 ? -27.619 -3.189 9.258 1.00 96.88 335 ALA A O 1
ATOM 2493 N N . ARG A 1 336 ? -28.898 -5.026 9.109 1.00 97.19 336 ARG A N 1
ATOM 2494 C CA . ARG A 1 336 ? -27.982 -5.929 9.815 1.00 97.19 336 ARG A CA 1
ATOM 2495 C C . ARG A 1 336 ? -27.420 -7.003 8.878 1.00 97.19 336 ARG A C 1
ATOM 2497 O O . ARG A 1 336 ? -28.194 -7.591 8.118 1.00 97.19 336 ARG A O 1
ATOM 2504 N N . PRO A 1 337 ? -26.120 -7.344 8.979 1.00 98.12 337 PRO A N 1
ATOM 2505 C CA . PRO A 1 337 ? -25.498 -8.369 8.133 1.00 98.12 337 PRO A CA 1
ATOM 2506 C C . PRO A 1 337 ? -26.102 -9.765 8.336 1.00 98.12 337 PRO A C 1
ATOM 2508 O O . PRO A 1 337 ? -26.164 -10.555 7.395 1.00 98.12 337 PRO A O 1
ATOM 2511 N N . GLY A 1 338 ? -26.614 -10.061 9.538 1.00 97.88 338 GLY A N 1
ATOM 2512 C CA . GLY A 1 338 ? -27.245 -11.347 9.846 1.00 97.88 338 GLY A CA 1
ATOM 2513 C C . GLY A 1 338 ? -28.430 -11.692 8.935 1.00 97.88 338 GLY A C 1
ATOM 2514 O O . GLY A 1 338 ? -28.690 -12.869 8.704 1.00 97.88 338 GLY A O 1
ATOM 2515 N N . CYS A 1 339 ? -29.109 -10.700 8.342 1.00 98.12 339 CYS A N 1
ATOM 2516 C CA . CYS A 1 339 ? -30.164 -10.947 7.356 1.00 98.12 339 CYS A CA 1
ATOM 2517 C C . CYS A 1 339 ? -29.628 -11.706 6.134 1.00 98.12 339 CYS A C 1
ATOM 2519 O O . CYS A 1 339 ? -30.228 -12.690 5.710 1.00 98.12 339 CYS A O 1
ATOM 2521 N N . TYR A 1 340 ? -28.470 -11.300 5.608 1.00 97.88 340 TYR A N 1
ATOM 2522 C CA . TYR A 1 340 ? -27.846 -11.980 4.473 1.00 97.88 340 TYR A CA 1
ATOM 2523 C C . TYR A 1 340 ? -27.255 -13.334 4.854 1.00 97.88 340 TYR A C 1
ATOM 2525 O O . TYR A 1 340 ? -27.336 -14.262 4.057 1.00 97.88 340 TYR A O 1
ATOM 2533 N N . VAL A 1 341 ? -26.737 -13.495 6.073 1.00 98.06 341 VAL A N 1
ATOM 2534 C CA . VAL A 1 341 ? -26.294 -14.815 6.551 1.00 98.06 341 VAL A CA 1
ATOM 2535 C C . VAL A 1 341 ? -27.468 -15.797 6.618 1.00 98.06 341 VAL A C 1
ATOM 2537 O O . VAL A 1 341 ? -27.353 -16.915 6.123 1.00 98.06 341 VAL A O 1
ATOM 2540 N N . ARG A 1 342 ? -28.628 -15.374 7.141 1.00 97.69 342 ARG A N 1
ATOM 2541 C CA . ARG A 1 342 ? -29.857 -16.191 7.147 1.00 97.69 342 ARG A CA 1
ATOM 2542 C C . ARG A 1 342 ? -30.329 -16.532 5.737 1.00 97.69 342 ARG A C 1
ATOM 2544 O O . ARG A 1 342 ? -30.755 -17.656 5.486 1.00 97.69 342 ARG A O 1
ATOM 2551 N N . ASP A 1 343 ? -30.246 -15.579 4.814 1.00 96.38 343 ASP A N 1
ATOM 2552 C CA . ASP A 1 343 ? -30.578 -15.812 3.410 1.00 96.38 343 ASP A CA 1
ATOM 2553 C C . ASP A 1 343 ? -29.663 -16.860 2.768 1.00 96.38 343 ASP A C 1
ATOM 2555 O O . ASP A 1 343 ? -30.162 -17.706 2.029 1.00 96.38 343 ASP A O 1
ATOM 2559 N N . LEU A 1 344 ? -28.360 -16.840 3.066 1.00 97.50 344 LEU A N 1
ATOM 2560 C CA . LEU A 1 344 ? -27.415 -17.862 2.608 1.00 97.50 344 LEU A CA 1
ATOM 2561 C C . LEU A 1 344 ? -27.685 -19.222 3.264 1.00 97.50 344 LEU A C 1
ATOM 2563 O O . LEU A 1 344 ? -27.686 -20.231 2.568 1.00 97.50 344 LEU A O 1
ATOM 2567 N N . ALA A 1 345 ? -27.990 -19.252 4.566 1.00 97.06 345 ALA A N 1
ATOM 2568 C CA . ALA A 1 345 ? -28.302 -20.482 5.296 1.00 97.06 345 ALA A CA 1
ATOM 2569 C C . ALA A 1 345 ? -29.479 -21.255 4.675 1.00 97.06 345 ALA A C 1
ATOM 2571 O O . ALA A 1 345 ? -29.429 -22.478 4.583 1.00 97.06 345 ALA A O 1
ATOM 2572 N N . ARG A 1 346 ? -30.509 -20.545 4.189 1.00 95.19 346 ARG A N 1
ATOM 2573 C CA . ARG A 1 346 ? -31.669 -21.148 3.501 1.00 95.19 346 ARG A CA 1
ATOM 2574 C C . ARG A 1 346 ? -31.350 -21.740 2.123 1.00 95.19 346 ARG A C 1
ATOM 2576 O O . ARG A 1 346 ? -32.172 -22.477 1.598 1.00 95.19 346 ARG A O 1
ATOM 2583 N N . HIS A 1 347 ? -30.203 -21.401 1.535 1.00 93.12 347 HIS A N 1
ATOM 2584 C CA . HIS A 1 347 ? -29.820 -21.796 0.175 1.00 93.12 347 HIS A CA 1
ATOM 2585 C C . HIS A 1 347 ? -28.543 -22.651 0.142 1.00 93.12 347 HIS A C 1
ATOM 2587 O O . HIS A 1 347 ? -27.941 -22.788 -0.920 1.00 93.12 347 HIS A O 1
ATOM 2593 N N . LEU A 1 348 ? -28.117 -23.221 1.277 1.00 93.75 348 LEU A N 1
ATOM 2594 C CA . LEU A 1 348 ? -26.907 -24.053 1.338 1.00 93.75 348 LEU A CA 1
ATOM 2595 C C . LEU A 1 348 ? -27.002 -25.292 0.436 1.00 93.75 348 LEU A C 1
ATOM 2597 O O . LEU A 1 348 ? -26.018 -25.635 -0.210 1.00 93.75 348 LEU A O 1
ATOM 2601 N N . ASP A 1 349 ? -28.180 -25.917 0.357 1.00 90.00 349 ASP A N 1
ATOM 2602 C CA . ASP A 1 349 ? -28.368 -27.181 -0.369 1.00 90.00 349 ASP A CA 1
ATOM 2603 C C . ASP A 1 349 ? -28.626 -26.983 -1.877 1.00 90.00 349 ASP A C 1
ATOM 2605 O O . ASP A 1 349 ? -28.461 -27.910 -2.667 1.00 90.00 349 ASP A O 1
ATOM 2609 N N . ALA A 1 350 ? -29.019 -25.773 -2.293 1.00 90.00 350 ALA A N 1
ATOM 2610 C CA . ALA A 1 350 ? -29.309 -25.430 -3.689 1.00 90.00 350 ALA A CA 1
ATOM 2611 C C . ALA A 1 350 ? -28.916 -23.969 -4.008 1.00 90.00 350 ALA A C 1
ATOM 2613 O O . ALA A 1 350 ? -29.784 -23.105 -4.191 1.00 90.00 350 ALA A O 1
ATOM 2614 N N . PRO A 1 351 ? -27.609 -23.649 -4.051 1.00 88.88 351 PRO A N 1
ATOM 2615 C CA . PRO A 1 351 ? -27.157 -22.271 -4.176 1.00 88.88 351 PRO A CA 1
ATOM 2616 C C . PRO A 1 351 ? -27.264 -21.750 -5.613 1.00 88.88 351 PRO A C 1
ATOM 2618 O O . PRO A 1 351 ? -26.505 -22.136 -6.499 1.00 88.88 351 PRO A O 1
ATOM 2621 N N . ALA A 1 352 ? -28.162 -20.790 -5.843 1.00 93.88 352 ALA A N 1
ATOM 2622 C CA . ALA A 1 352 ? -28.191 -20.041 -7.097 1.00 93.88 352 ALA A CA 1
ATOM 2623 C C . ALA A 1 352 ? -27.049 -19.009 -7.128 1.00 93.88 352 ALA A C 1
ATOM 2625 O O . ALA A 1 352 ? -27.019 -18.067 -6.333 1.00 93.88 352 ALA A O 1
ATOM 2626 N N . GLU A 1 353 ? -26.115 -19.146 -8.070 1.00 93.19 353 GLU A N 1
ATOM 2627 C CA . GLU A 1 353 ? -24.909 -18.309 -8.136 1.00 93.19 353 GLU A CA 1
ATOM 2628 C C . GLU A 1 353 ? -25.180 -16.789 -8.160 1.00 93.19 353 GLU A C 1
ATOM 2630 O O . GLU A 1 353 ? -24.592 -16.079 -7.334 1.00 93.19 353 GLU A O 1
ATOM 2635 N N . PRO A 1 354 ? -26.099 -16.253 -8.993 1.00 94.56 354 PRO A N 1
ATOM 2636 C CA . PRO A 1 354 ? -26.425 -14.825 -8.966 1.00 94.56 354 PRO A CA 1
ATOM 2637 C C . PRO A 1 354 ? -26.959 -14.365 -7.605 1.00 94.56 354 PRO A C 1
ATOM 2639 O O . PRO A 1 354 ? -26.634 -13.271 -7.139 1.00 94.56 354 PRO A O 1
ATOM 2642 N N . TYR A 1 355 ? -27.748 -15.215 -6.942 1.00 95.19 355 TYR A N 1
ATOM 2643 C CA . TYR A 1 355 ? -28.330 -14.928 -5.635 1.00 95.19 355 TYR A CA 1
ATOM 2644 C C . TYR A 1 355 ? -27.248 -14.824 -4.558 1.00 95.19 355 TYR A C 1
ATOM 2646 O O . TYR A 1 355 ? -27.225 -13.840 -3.814 1.00 95.19 355 TYR A O 1
ATOM 2654 N N . VAL A 1 356 ? -26.334 -15.799 -4.505 1.00 96.50 356 VAL A N 1
ATOM 2655 C CA . VAL A 1 356 ? -25.234 -15.856 -3.530 1.00 96.50 356 VAL A CA 1
ATOM 2656 C C . VAL A 1 356 ? -24.284 -14.679 -3.722 1.00 96.50 356 VAL A C 1
ATOM 2658 O O . VAL A 1 356 ? -24.031 -13.931 -2.774 1.00 96.50 356 VAL A O 1
ATOM 2661 N N . ARG A 1 357 ? -23.827 -14.446 -4.960 1.00 95.12 357 ARG A N 1
ATOM 2662 C CA . ARG A 1 357 ? -22.933 -13.324 -5.283 1.00 95.12 357 ARG A CA 1
ATOM 2663 C C . ARG A 1 357 ? -23.553 -11.981 -4.892 1.00 95.12 357 ARG A C 1
ATOM 2665 O O . ARG A 1 357 ? -22.864 -11.141 -4.323 1.00 95.12 357 ARG A O 1
ATOM 2672 N N . GLN A 1 358 ? -24.860 -11.792 -5.096 1.00 94.69 358 GLN A N 1
ATOM 2673 C CA . GLN A 1 358 ? -25.554 -10.565 -4.691 1.00 94.69 358 GLN A CA 1
ATOM 2674 C C . GLN A 1 358 ? -25.490 -10.301 -3.172 1.00 94.69 358 GLN A C 1
ATOM 2676 O O . GLN A 1 358 ? -25.358 -9.144 -2.772 1.00 94.69 358 GLN A O 1
ATOM 2681 N N . ARG A 1 359 ? -25.574 -11.337 -2.322 1.00 95.88 359 ARG A N 1
ATOM 2682 C CA . ARG A 1 359 ? -25.513 -11.182 -0.851 1.00 95.88 359 ARG A CA 1
ATOM 2683 C C . ARG A 1 359 ? -24.081 -10.951 -0.369 1.00 95.88 359 ARG A C 1
ATOM 2685 O O . ARG A 1 359 ? -23.865 -10.146 0.535 1.00 95.88 359 ARG A O 1
ATOM 2692 N N . LEU A 1 360 ? -23.107 -11.607 -0.997 1.00 96.75 360 LEU A N 1
ATOM 2693 C CA . LEU A 1 360 ? -21.687 -11.468 -0.655 1.00 96.75 360 LEU A CA 1
ATOM 2694 C C . LEU A 1 360 ? -21.089 -10.135 -1.128 1.00 96.75 360 LEU A C 1
ATOM 2696 O O . LEU A 1 360 ? -20.203 -9.601 -0.465 1.00 96.75 360 LEU A O 1
ATOM 2700 N N . ALA A 1 361 ? -21.645 -9.528 -2.182 1.00 95.62 361 ALA A N 1
ATOM 2701 C CA . ALA A 1 361 ? -21.172 -8.260 -2.745 1.00 95.62 361 ALA A CA 1
ATOM 2702 C C . ALA A 1 361 ? -21.141 -7.074 -1.765 1.00 95.62 361 ALA A C 1
ATOM 2704 O O . ALA A 1 361 ? -20.493 -6.067 -2.051 1.00 95.62 361 ALA A O 1
ATOM 2705 N N . ARG A 1 362 ? -21.836 -7.179 -0.623 1.00 94.81 362 ARG A N 1
ATOM 2706 C CA . ARG A 1 362 ? -21.901 -6.153 0.432 1.00 94.81 362 ARG A CA 1
ATOM 2707 C C . ARG A 1 362 ? -21.173 -6.531 1.719 1.00 94.81 362 ARG A C 1
ATOM 2709 O O . ARG A 1 362 ? -21.248 -5.776 2.682 1.00 94.81 362 ARG A O 1
ATOM 2716 N N . ALA A 1 363 ? -20.462 -7.658 1.750 1.00 97.00 363 ALA A N 1
ATOM 2717 C CA . ALA A 1 363 ? -19.766 -8.125 2.948 1.00 97.00 363 ALA A CA 1
ATOM 2718 C C . ALA A 1 363 ? -18.787 -7.071 3.503 1.00 97.00 363 ALA A C 1
ATOM 2720 O O . ALA A 1 363 ? -18.811 -6.789 4.700 1.00 97.00 363 ALA A O 1
ATOM 2721 N N . ALA A 1 364 ? -17.998 -6.430 2.630 1.00 96.00 364 ALA A N 1
ATOM 2722 C CA . ALA A 1 364 ? -17.057 -5.373 3.011 1.00 96.00 364 ALA A CA 1
ATOM 2723 C C . ALA A 1 364 ? -17.751 -4.118 3.569 1.00 96.00 364 ALA A C 1
ATOM 2725 O O . ALA A 1 364 ? -17.317 -3.585 4.589 1.00 96.00 364 ALA A O 1
ATOM 2726 N N . ASP A 1 365 ? -18.843 -3.670 2.933 1.00 96.56 365 ASP A N 1
ATOM 2727 C CA . ASP A 1 365 ? -19.619 -2.508 3.389 1.00 96.56 365 ASP A CA 1
ATOM 2728 C C . ASP A 1 365 ? -20.194 -2.775 4.799 1.00 96.56 365 ASP A C 1
ATOM 2730 O O . ASP A 1 365 ? -20.050 -1.943 5.693 1.00 96.56 365 ASP A O 1
ATOM 2734 N N . TYR A 1 366 ? -20.785 -3.956 5.039 1.00 97.94 366 TYR A N 1
ATOM 2735 C CA . TYR A 1 366 ? -21.285 -4.334 6.370 1.00 97.94 366 TYR A CA 1
ATOM 2736 C C . TYR A 1 366 ? -20.176 -4.401 7.417 1.00 97.94 366 TYR A C 1
ATOM 2738 O O . TYR A 1 366 ? -20.366 -3.921 8.532 1.00 97.94 366 TYR A O 1
ATOM 2746 N N . ALA A 1 367 ? -19.034 -4.998 7.078 1.00 97.81 367 ALA A N 1
ATOM 2747 C CA . ALA A 1 367 ? -17.919 -5.131 8.004 1.00 97.81 367 ALA A CA 1
ATOM 2748 C C . ALA A 1 367 ? -17.397 -3.769 8.471 1.00 97.81 367 ALA A C 1
ATOM 2750 O O . ALA A 1 367 ? -17.189 -3.584 9.665 1.00 97.81 367 ALA A O 1
ATOM 2751 N N . GLN A 1 368 ? -17.265 -2.799 7.562 1.00 97.00 368 GLN A N 1
ATOM 2752 C CA . GLN A 1 368 ? -16.833 -1.443 7.908 1.00 97.00 368 GLN A CA 1
ATOM 2753 C C . GLN A 1 368 ? -17.837 -0.718 8.813 1.00 97.00 368 GLN A C 1
ATOM 2755 O O . GLN A 1 368 ? -17.427 -0.107 9.801 1.00 97.00 368 GLN A O 1
ATOM 2760 N N . VAL A 1 369 ? -19.145 -0.823 8.530 1.00 97.00 369 VAL A N 1
ATOM 2761 C CA . VAL A 1 369 ? -20.189 -0.270 9.417 1.00 97.00 369 VAL A CA 1
ATOM 2762 C C . VAL A 1 369 ? -20.074 -0.877 10.812 1.00 97.00 369 VAL A C 1
ATOM 2764 O O . VAL A 1 369 ? -20.031 -0.150 11.800 1.00 97.00 369 VAL A O 1
ATOM 2767 N N . VAL A 1 370 ? -19.969 -2.204 10.899 1.00 97.12 370 VAL A N 1
ATOM 2768 C CA . VAL A 1 370 ? -19.931 -2.911 12.182 1.00 97.12 370 VAL A CA 1
ATOM 2769 C C . VAL A 1 370 ? -18.650 -2.631 12.963 1.00 97.12 370 VAL A C 1
ATOM 2771 O O . VAL A 1 370 ? -18.738 -2.400 14.166 1.00 97.12 370 VAL A O 1
ATOM 2774 N N . LEU A 1 371 ? -17.482 -2.606 12.308 1.00 95.56 371 LEU A N 1
ATOM 2775 C CA . LEU A 1 371 ? -16.214 -2.240 12.947 1.00 95.56 371 LEU A CA 1
ATOM 2776 C C . LEU A 1 371 ? -16.323 -0.857 13.594 1.00 95.56 371 LEU A C 1
ATOM 2778 O O . LEU A 1 371 ? -16.047 -0.710 14.784 1.00 95.56 371 LEU A O 1
ATOM 2782 N N . LYS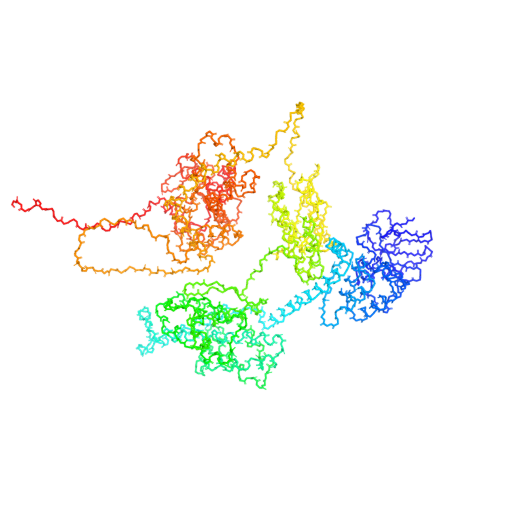 A 1 372 ? -16.817 0.133 12.837 1.00 93.00 372 LYS A N 1
ATOM 2783 C CA . LYS A 1 372 ? -17.028 1.493 13.338 1.00 93.00 372 LYS A CA 1
ATOM 2784 C C . LYS A 1 372 ? -17.996 1.520 14.523 1.00 93.00 372 LYS A C 1
ATOM 2786 O O . LYS A 1 372 ? -17.668 2.096 15.557 1.00 93.00 372 LYS A O 1
ATOM 2791 N N . SER A 1 373 ? -19.155 0.870 14.405 1.00 92.62 373 SER A N 1
ATOM 2792 C CA . SER A 1 373 ? -20.161 0.853 15.473 1.00 92.62 373 SER A CA 1
ATOM 2793 C C . SER A 1 373 ? -19.664 0.170 16.748 1.00 92.62 373 SER A C 1
ATOM 2795 O O . SER A 1 373 ? -19.894 0.684 17.838 1.00 92.62 373 SER A O 1
ATOM 2797 N N . VAL A 1 374 ? -18.968 -0.967 16.639 1.00 92.25 374 VAL A N 1
ATOM 2798 C CA . VAL A 1 374 ? -18.382 -1.656 17.802 1.00 92.25 374 VAL A CA 1
ATOM 2799 C C . VAL A 1 374 ? -17.319 -0.781 18.458 1.00 92.25 374 VAL A C 1
ATOM 2801 O O . VAL A 1 374 ? -17.347 -0.615 19.676 1.00 92.25 374 VAL A O 1
ATOM 2804 N N . HIS A 1 375 ? -16.419 -0.189 17.668 1.00 90.12 375 HIS A N 1
ATOM 2805 C CA . HIS A 1 375 ? -15.372 0.689 18.182 1.00 90.12 375 HIS A CA 1
ATOM 2806 C C . HIS A 1 375 ? -15.960 1.885 18.948 1.00 90.12 375 HIS A C 1
ATOM 2808 O O . HIS A 1 375 ? -15.547 2.171 20.072 1.00 90.12 375 HIS A O 1
ATOM 2814 N N . GLU A 1 376 ? -16.970 2.554 18.383 1.00 87.75 376 GLU A N 1
ATOM 2815 C CA . GLU A 1 376 ? -17.659 3.675 19.032 1.00 87.75 376 GLU A CA 1
ATOM 2816 C C . GLU A 1 376 ? -18.368 3.254 20.330 1.00 87.75 376 GLU A C 1
ATOM 2818 O O . GLU A 1 376 ? -18.242 3.951 21.341 1.00 87.75 376 GLU A O 1
ATOM 2823 N N . LEU A 1 377 ? -19.056 2.105 20.329 1.00 88.25 377 LEU A N 1
ATOM 2824 C CA . LEU A 1 377 ? -19.755 1.574 21.504 1.00 88.25 377 LEU A CA 1
ATOM 2825 C C . LEU A 1 377 ? -18.787 1.237 22.642 1.00 88.25 377 LEU A C 1
ATOM 2827 O O . LEU A 1 377 ? -18.973 1.720 23.760 1.00 88.25 377 LEU A O 1
ATOM 2831 N N . VAL A 1 378 ? -17.737 0.463 22.358 1.00 86.25 378 VAL A N 1
ATOM 2832 C CA . VAL A 1 378 ? -16.751 0.024 23.359 1.00 86.25 378 VAL A CA 1
ATOM 2833 C C . VAL A 1 378 ? -16.021 1.223 23.966 1.00 86.25 378 VAL A C 1
ATOM 2835 O O . VAL A 1 378 ? -15.959 1.349 25.189 1.00 86.25 378 VAL A O 1
ATOM 2838 N N . ARG A 1 379 ? -15.569 2.170 23.131 1.00 83.25 379 ARG A N 1
ATOM 2839 C CA . ARG A 1 379 ? -14.883 3.392 23.585 1.00 83.25 379 ARG A CA 1
ATOM 2840 C C . ARG A 1 379 ? -15.763 4.273 24.482 1.00 83.25 379 ARG A C 1
ATOM 2842 O O . ARG A 1 379 ? -15.247 5.048 25.280 1.00 83.25 379 ARG A O 1
ATOM 2849 N N . SER A 1 380 ? -17.088 4.199 24.342 1.00 77.75 380 SER A N 1
ATOM 2850 C CA . SER A 1 380 ? -18.030 5.046 25.087 1.00 77.75 380 SER A CA 1
ATOM 2851 C C . SER A 1 380 ? -18.474 4.494 26.452 1.00 77.75 380 SER A C 1
ATOM 2853 O O . SER A 1 380 ? -19.093 5.238 27.213 1.00 77.75 380 SER A O 1
ATOM 2855 N N . GLY A 1 381 ? -18.195 3.221 26.776 1.00 66.81 381 GLY A N 1
ATOM 2856 C CA . GLY A 1 381 ? -18.963 2.499 27.805 1.00 66.81 381 GLY A CA 1
ATOM 2857 C C . GLY A 1 381 ? -18.232 1.936 29.033 1.00 66.81 381 GLY A C 1
ATOM 2858 O O . GLY A 1 381 ? -18.921 1.380 29.884 1.00 66.81 381 GLY A O 1
ATOM 2859 N N . SER A 1 382 ? -16.903 2.043 29.150 1.00 64.50 382 SER A N 1
ATOM 2860 C CA . SER A 1 382 ? -16.020 1.128 29.921 1.00 64.50 382 SER A CA 1
ATOM 2861 C C . SER A 1 382 ? -16.552 0.514 31.237 1.00 64.50 382 SER A C 1
ATOM 2863 O O . SER A 1 382 ? -16.510 -0.708 31.380 1.00 64.50 382 SER A O 1
ATOM 2865 N N . GLU A 1 383 ? -17.108 1.277 32.187 1.00 68.31 383 GLU A N 1
ATOM 2866 C CA . GLU A 1 383 ? -17.611 0.693 33.450 1.00 68.31 383 GLU A CA 1
ATOM 2867 C C . GLU A 1 383 ? -18.901 -0.130 33.291 1.00 68.31 383 GLU A C 1
ATOM 2869 O O . GLU A 1 383 ? -19.061 -1.177 33.925 1.00 68.31 383 GLU A O 1
ATOM 2874 N N . ARG A 1 384 ? -19.805 0.294 32.402 1.00 75.44 384 ARG A N 1
ATOM 2875 C CA . ARG A 1 384 ? -21.116 -0.346 32.173 1.00 75.44 384 ARG A CA 1
ATOM 2876 C C . ARG A 1 384 ? -21.014 -1.633 31.351 1.00 75.44 384 ARG A C 1
ATOM 2878 O O . ARG A 1 384 ? -21.989 -2.371 31.237 1.00 75.44 384 ARG A O 1
ATOM 2885 N N . LEU A 1 385 ? -19.840 -1.912 30.780 1.00 81.06 385 LEU A N 1
ATOM 2886 C CA . LEU A 1 385 ? -19.595 -3.061 29.902 1.00 81.06 385 LEU A CA 1
ATOM 2887 C C . LEU A 1 385 ? -19.197 -4.326 30.670 1.00 81.06 385 LEU A C 1
ATOM 2889 O O . LEU A 1 385 ? -19.163 -5.396 30.069 1.00 81.06 385 LEU A O 1
ATOM 2893 N N . ARG A 1 386 ? -18.922 -4.244 31.982 1.00 84.62 386 ARG A N 1
ATOM 2894 C CA . ARG A 1 386 ? -18.434 -5.381 32.789 1.00 84.62 386 ARG A CA 1
ATOM 2895 C C . ARG A 1 386 ? -19.292 -6.651 32.682 1.00 84.62 386 ARG A C 1
ATOM 2897 O O . ARG A 1 386 ? -18.701 -7.713 32.487 1.00 84.62 386 ARG A O 1
ATOM 2904 N N . PRO A 1 387 ? -20.639 -6.601 32.782 1.00 87.31 387 PRO A N 1
ATOM 2905 C CA . PRO A 1 387 ? -21.458 -7.805 32.641 1.00 87.31 387 PRO A CA 1
ATOM 2906 C C . PRO A 1 387 ? -21.320 -8.439 31.252 1.00 87.31 387 PRO A C 1
ATOM 2908 O O . PRO A 1 387 ? -21.093 -9.638 31.145 1.00 87.31 387 PRO A O 1
ATOM 2911 N N . TRP A 1 388 ? -21.371 -7.625 30.193 1.00 91.62 388 TRP A N 1
ATOM 2912 C CA . TRP A 1 388 ? -21.210 -8.086 28.811 1.00 91.62 388 TRP A CA 1
ATOM 2913 C C . TRP A 1 388 ? -19.811 -8.649 28.543 1.00 91.62 388 TRP A C 1
ATOM 2915 O O . TRP A 1 388 ? -19.673 -9.696 27.916 1.00 91.62 388 TRP A O 1
ATOM 2925 N N . ALA A 1 389 ? -18.768 -7.994 29.059 1.00 90.44 389 ALA A N 1
ATOM 2926 C CA . ALA A 1 389 ? -17.376 -8.370 28.833 1.00 90.44 389 ALA A CA 1
ATOM 2927 C C . ALA A 1 389 ? -17.056 -9.792 29.320 1.00 90.44 389 ALA A C 1
ATOM 2929 O O . ALA A 1 389 ? -16.089 -10.389 28.844 1.00 90.44 389 ALA A O 1
ATOM 2930 N N . ARG A 1 390 ? -17.863 -10.339 30.239 1.00 90.19 390 ARG A N 1
ATOM 2931 C CA . ARG A 1 390 ? -17.733 -11.690 30.802 1.00 90.19 390 ARG A CA 1
ATOM 2932 C C . ARG A 1 390 ? -18.578 -12.751 30.094 1.00 90.19 390 ARG A C 1
ATOM 2934 O O . ARG A 1 390 ? -18.449 -13.917 30.452 1.00 90.19 390 ARG A O 1
ATOM 2941 N N . ASN A 1 391 ? -19.398 -12.383 29.109 1.00 92.94 391 ASN A N 1
ATOM 2942 C CA . ASN A 1 391 ? -20.154 -13.356 28.321 1.00 92.94 391 ASN A CA 1
ATOM 2943 C C . ASN A 1 391 ? -19.189 -14.317 27.620 1.00 92.94 391 ASN A C 1
ATOM 2945 O O . ASN A 1 391 ? -18.258 -13.868 26.945 1.00 92.94 391 ASN A O 1
ATOM 2949 N N . ASP A 1 392 ? -19.407 -15.621 27.780 1.00 92.44 392 ASP A N 1
ATOM 2950 C CA . ASP A 1 392 ? -18.603 -16.633 27.105 1.00 92.44 392 ASP A CA 1
ATOM 2951 C C . ASP A 1 392 ? -18.923 -16.694 25.605 1.00 92.44 392 ASP A C 1
ATOM 2953 O O . ASP A 1 392 ? -20.018 -16.342 25.157 1.00 92.44 392 ASP A O 1
ATOM 2957 N N . LEU A 1 393 ? -17.942 -17.144 24.823 1.00 94.69 393 LEU A N 1
ATOM 2958 C CA . LEU A 1 393 ? -18.072 -17.341 23.378 1.00 94.69 393 LEU A CA 1
ATOM 2959 C C . LEU A 1 393 ? -18.025 -18.826 22.988 1.00 94.69 393 LEU A C 1
ATOM 2961 O O . LEU A 1 393 ? -17.823 -19.146 21.816 1.00 94.69 393 LEU A O 1
ATOM 2965 N N . ARG A 1 394 ? -18.250 -19.750 23.934 1.00 93.81 394 ARG A N 1
ATOM 2966 C CA . ARG A 1 394 ? -18.066 -21.202 23.727 1.00 93.81 394 ARG A CA 1
ATOM 2967 C C . ARG A 1 394 ? -18.879 -21.728 22.552 1.00 93.81 394 ARG A C 1
ATOM 2969 O O . ARG A 1 394 ? -18.353 -22.422 21.686 1.00 93.81 394 ARG A O 1
ATOM 2976 N N . LYS A 1 395 ? -20.160 -21.348 22.481 1.00 90.38 395 LYS A N 1
ATOM 2977 C CA . LYS A 1 395 ? -21.061 -21.759 21.388 1.00 90.38 395 LYS A CA 1
ATOM 2978 C C . LYS A 1 395 ? -20.575 -21.280 20.022 1.00 90.38 395 LYS A C 1
ATOM 2980 O O . LYS A 1 395 ? -20.678 -22.012 19.044 1.00 90.38 395 LYS A O 1
ATOM 2985 N N . TRP A 1 396 ? -20.043 -20.061 19.960 1.00 93.50 396 TRP A N 1
ATOM 2986 C CA . TRP A 1 396 ? -19.472 -19.510 18.737 1.00 93.50 396 TRP A CA 1
ATOM 2987 C C . TRP A 1 396 ? -18.205 -20.270 18.334 1.00 93.50 396 TRP A C 1
ATOM 2989 O O . TRP A 1 396 ? -18.088 -20.720 17.193 1.00 93.50 396 TRP A O 1
ATOM 2999 N N . ARG A 1 397 ? -17.289 -20.491 19.283 1.00 94.88 397 ARG A N 1
ATOM 3000 C CA . ARG A 1 397 ? -16.021 -21.192 19.038 1.00 94.88 397 ARG A CA 1
ATOM 3001 C C . ARG A 1 397 ? -16.201 -22.647 18.631 1.00 94.88 397 ARG A C 1
ATOM 3003 O O . ARG A 1 397 ? -15.503 -23.083 17.721 1.00 94.88 397 ARG A O 1
ATOM 3010 N N . ALA A 1 398 ? -17.202 -23.342 19.166 1.00 91.44 398 ALA A N 1
ATOM 3011 C CA . ALA A 1 398 ? -17.557 -24.688 18.719 1.00 91.44 398 ALA A CA 1
ATOM 3012 C C . ALA A 1 398 ? -17.906 -24.758 17.217 1.00 91.44 398 ALA A C 1
ATOM 3014 O O . ALA A 1 398 ? -17.683 -25.784 16.581 1.00 91.44 398 ALA A O 1
ATOM 3015 N N . ALA A 1 399 ? -18.439 -23.676 16.637 1.00 89.19 399 ALA A N 1
ATOM 3016 C CA . ALA A 1 399 ? -18.836 -23.639 15.231 1.00 89.19 399 ALA A CA 1
ATOM 3017 C C . ALA A 1 399 ? -17.750 -23.111 14.281 1.00 89.19 399 ALA A C 1
ATOM 3019 O O . ALA A 1 399 ? -17.725 -23.505 13.113 1.00 89.19 399 ALA A O 1
ATOM 3020 N N . VAL A 1 400 ? -16.896 -22.187 14.739 1.00 90.50 400 VAL A N 1
ATOM 3021 C CA . VAL A 1 400 ? -15.961 -21.468 13.851 1.00 90.50 400 VAL A CA 1
ATOM 3022 C C . VAL A 1 400 ? -14.481 -21.673 14.167 1.00 90.50 400 VAL A C 1
ATOM 3024 O O . VAL A 1 400 ? -13.646 -21.294 13.346 1.00 90.50 400 VAL A O 1
ATOM 3027 N N . GLY A 1 401 ? -14.157 -22.247 15.327 1.00 93.50 401 GLY A N 1
ATOM 3028 C CA . GLY A 1 401 ? -12.788 -22.415 15.808 1.00 93.50 401 GLY A CA 1
ATOM 3029 C C . GLY A 1 401 ? -12.021 -21.098 15.979 1.00 93.50 401 GLY A C 1
ATOM 3030 O O . GLY A 1 401 ? -12.602 -20.018 16.135 1.00 93.50 401 GLY A O 1
ATOM 3031 N N . TYR A 1 402 ? -10.694 -21.206 15.938 1.00 93.31 402 TYR A N 1
ATOM 3032 C CA . TYR A 1 402 ? -9.758 -20.083 15.926 1.00 93.31 402 TYR A CA 1
ATOM 3033 C C . TYR A 1 402 ? -9.019 -20.024 14.595 1.00 93.31 402 TYR A C 1
ATOM 3035 O O . TYR A 1 402 ? -8.745 -21.051 13.972 1.00 93.31 402 TYR A O 1
ATOM 3043 N N . THR A 1 403 ? -8.679 -18.816 14.157 1.00 89.62 403 THR A N 1
ATOM 3044 C CA . THR A 1 403 ? -7.809 -18.640 12.988 1.00 89.62 403 THR A CA 1
ATOM 3045 C C . THR A 1 403 ? -6.344 -18.894 13.343 1.00 89.62 403 THR A C 1
ATOM 3047 O O . THR A 1 403 ? -5.894 -18.535 14.429 1.00 89.62 403 THR A O 1
ATOM 3050 N N . ALA A 1 404 ? -5.579 -19.480 12.418 1.00 87.12 404 ALA A N 1
ATOM 3051 C CA . ALA A 1 404 ? -4.143 -19.699 12.612 1.00 87.12 404 ALA A CA 1
ATOM 3052 C C . ALA A 1 404 ? -3.356 -18.377 12.657 1.00 87.12 404 ALA A C 1
ATOM 3054 O O . ALA A 1 404 ? -2.277 -18.306 13.233 1.00 87.12 404 ALA A O 1
ATOM 3055 N N . GLU A 1 405 ? -3.897 -17.320 12.050 1.00 84.75 405 GLU A N 1
ATOM 3056 C CA . GLU A 1 405 ? -3.268 -16.004 11.961 1.00 84.75 405 GLU A CA 1
ATOM 3057 C C . GLU A 1 405 ? -3.342 -15.204 13.273 1.00 84.75 405 GLU A C 1
ATOM 3059 O O . GLU A 1 405 ? -2.570 -14.250 13.446 1.00 84.75 405 GLU A O 1
ATOM 3064 N N . ARG A 1 406 ? -4.255 -15.593 14.178 1.00 88.88 406 ARG A N 1
ATOM 3065 C CA . ARG A 1 406 ? -4.410 -15.059 15.539 1.00 88.88 406 ARG A CA 1
ATOM 3066 C C . ARG A 1 406 ? -4.712 -16.179 16.537 1.00 88.88 406 ARG A C 1
ATOM 3068 O O . ARG A 1 406 ? -5.870 -16.354 16.928 1.00 88.88 406 ARG A O 1
ATOM 3075 N N . PRO A 1 407 ? -3.691 -16.933 16.965 1.00 92.88 407 PRO A N 1
ATOM 3076 C CA . PRO A 1 407 ? -3.875 -17.906 18.026 1.00 92.88 407 PRO A CA 1
ATOM 3077 C C . PRO A 1 407 ? -4.208 -17.185 19.349 1.00 92.88 407 PRO A C 1
ATOM 3079 O O . PRO A 1 407 ? -3.610 -16.149 19.651 1.00 92.88 407 PRO A O 1
ATOM 3082 N N . PRO A 1 408 ? -5.120 -17.728 20.178 1.00 95.62 408 PRO A N 1
ATOM 3083 C CA . PRO A 1 408 ? -5.468 -17.150 21.482 1.00 95.62 408 PRO A CA 1
ATOM 3084 C C . PRO A 1 408 ? -4.271 -16.930 22.414 1.00 95.62 408 PRO A C 1
ATOM 3086 O O . PRO A 1 408 ? -4.261 -15.980 23.193 1.00 95.62 408 PRO A O 1
ATOM 3089 N N . ALA A 1 409 ? -3.255 -17.790 22.304 1.00 94.19 409 ALA A N 1
ATOM 3090 C CA . ALA A 1 409 ? -2.032 -17.728 23.099 1.00 94.19 409 ALA A CA 1
ATOM 3091 C C . ALA A 1 409 ? -1.187 -16.468 22.834 1.00 94.19 409 ALA A C 1
ATOM 3093 O O . ALA A 1 409 ? -0.444 -16.054 23.716 1.00 94.19 409 ALA A O 1
ATOM 3094 N N . ASP A 1 410 ? -1.348 -15.823 21.674 1.00 93.31 410 ASP A N 1
ATOM 3095 C CA . ASP A 1 410 ? -0.626 -14.594 21.314 1.00 93.31 410 ASP A CA 1
ATOM 3096 C C . ASP A 1 410 ? -1.490 -13.333 21.521 1.00 93.31 410 ASP A C 1
ATOM 3098 O O . ASP A 1 410 ? -1.088 -12.214 21.187 1.00 93.31 410 ASP A O 1
ATOM 3102 N N . TRP A 1 411 ? -2.714 -13.486 22.041 1.00 95.00 411 TRP A N 1
ATOM 3103 C CA . TRP A 1 411 ? -3.675 -12.395 22.163 1.00 95.00 411 TRP A CA 1
ATOM 3104 C C . TRP A 1 411 ? -3.494 -11.593 23.459 1.00 95.00 411 TRP A C 1
ATOM 3106 O O . TRP A 1 411 ? -4.026 -11.936 24.520 1.00 95.00 411 TRP A O 1
ATOM 3116 N N . ILE A 1 412 ? -2.740 -10.496 23.351 1.00 93.81 412 ILE A N 1
ATOM 3117 C CA . ILE A 1 412 ? -2.333 -9.642 24.480 1.00 93.81 412 ILE A CA 1
ATOM 3118 C C . ILE A 1 412 ? -3.241 -8.426 24.729 1.00 93.81 412 ILE A C 1
ATOM 3120 O O . ILE A 1 412 ? -2.928 -7.615 25.596 1.00 93.81 412 ILE A O 1
ATOM 3124 N N . GLN A 1 413 ? -4.359 -8.286 24.007 1.00 92.56 413 GLN A N 1
ATOM 3125 C CA . GLN A 1 413 ? -5.324 -7.203 24.235 1.00 92.56 413 GLN A CA 1
ATOM 3126 C C . GLN A 1 413 ? -5.883 -7.268 25.669 1.00 92.56 413 GLN 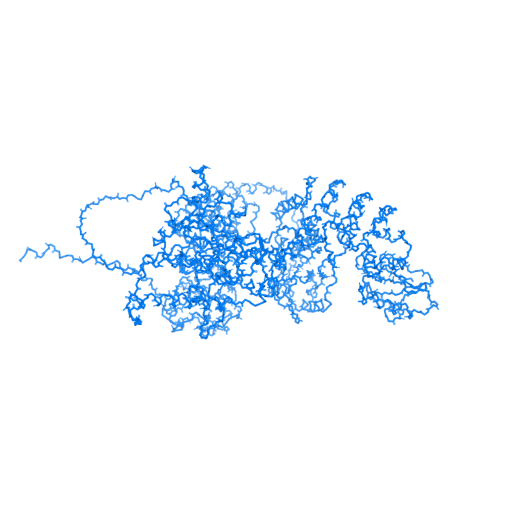A C 1
ATOM 3128 O O . GLN A 1 413 ? -6.462 -8.296 26.042 1.00 92.56 413 GLN A O 1
ATOM 3133 N N . PRO A 1 414 ? -5.786 -6.184 26.461 1.00 90.62 414 PRO A N 1
ATOM 3134 C CA . PRO A 1 414 ? -6.516 -6.072 27.717 1.00 90.62 414 PRO A CA 1
ATOM 3135 C C . PRO A 1 414 ? -8.036 -6.188 27.500 1.00 90.62 414 PRO A C 1
ATOM 3137 O O . PRO A 1 414 ? -8.565 -5.583 26.561 1.00 90.62 414 PRO A O 1
ATOM 3140 N N . PRO A 1 415 ? -8.774 -6.927 28.345 1.00 89.75 415 PRO A N 1
ATOM 3141 C CA . PRO A 1 415 ? -10.227 -6.979 28.250 1.00 89.75 415 PRO A CA 1
ATOM 3142 C C . PRO A 1 415 ? -10.858 -5.592 28.446 1.00 89.75 415 PRO A C 1
ATOM 3144 O O . PRO A 1 415 ? -10.385 -4.820 29.273 1.00 89.75 415 PRO A O 1
ATOM 3147 N N . VAL A 1 416 ? -11.977 -5.305 27.772 1.00 85.12 416 VAL A N 1
ATOM 3148 C CA . VAL A 1 416 ? -12.685 -3.995 27.757 1.00 85.12 416 VAL A CA 1
ATOM 3149 C C . VAL A 1 416 ? -12.968 -3.372 29.146 1.00 85.12 416 VAL A C 1
ATOM 3151 O O . VAL A 1 416 ? -13.150 -2.161 29.262 1.00 85.12 416 VAL A O 1
ATOM 3154 N N . SER A 1 417 ? -13.007 -4.173 30.215 1.00 76.81 417 SER A N 1
ATOM 3155 C CA . SER A 1 417 ? -13.211 -3.732 31.604 1.00 76.81 417 SER A CA 1
ATOM 3156 C C . SER A 1 417 ? -11.931 -3.544 32.430 1.00 76.81 417 SER A C 1
ATOM 3158 O O . SER A 1 417 ? -12.029 -3.066 33.561 1.00 76.81 417 SER A O 1
ATOM 3160 N N . GLY A 1 418 ? -10.767 -3.957 31.919 1.00 73.81 418 GLY A N 1
ATOM 3161 C CA . GLY A 1 418 ? -9.462 -3.881 32.590 1.00 73.81 418 GLY A CA 1
ATOM 3162 C C . GLY A 1 418 ? -9.337 -4.694 33.888 1.00 73.81 418 GLY A C 1
ATOM 3163 O O . GLY A 1 418 ? -8.350 -4.573 34.601 1.00 73.81 418 GLY A O 1
ATOM 3164 N N . ASP A 1 419 ? -10.335 -5.513 34.227 1.00 80.06 419 ASP A N 1
ATOM 3165 C CA . ASP A 1 419 ? -10.448 -6.209 35.517 1.00 80.06 419 ASP A CA 1
ATOM 3166 C C . ASP A 1 419 ? -9.777 -7.591 35.536 1.00 80.06 419 ASP A C 1
ATOM 3168 O O . ASP A 1 419 ? -9.785 -8.274 36.561 1.00 80.06 419 ASP A O 1
ATOM 3172 N N . ARG A 1 420 ? -9.239 -8.032 34.397 1.00 87.69 420 ARG A N 1
ATOM 3173 C CA . ARG A 1 420 ? -8.624 -9.347 34.206 1.00 87.69 420 ARG A CA 1
ATOM 3174 C C . ARG A 1 420 ? -7.398 -9.230 33.298 1.00 87.69 420 ARG A C 1
ATOM 3176 O O . ARG A 1 420 ? -7.390 -8.366 32.422 1.00 87.69 420 ARG A O 1
ATOM 3183 N N . PRO A 1 421 ? -6.396 -10.109 33.459 1.00 92.00 421 PRO A N 1
ATOM 3184 C CA . PRO A 1 421 ? -5.263 -10.151 32.547 1.00 92.00 421 PRO A CA 1
ATOM 3185 C C . PRO A 1 421 ? -5.694 -10.568 31.123 1.00 92.00 421 PRO A C 1
ATOM 3187 O O . PRO A 1 421 ? -6.740 -11.218 30.963 1.00 92.00 421 PRO A O 1
ATOM 3190 N N . PRO A 1 422 ? -4.897 -10.221 30.092 1.00 94.56 422 PRO A N 1
ATOM 3191 C CA . PRO A 1 422 ? -5.147 -10.618 28.706 1.00 94.56 422 PRO A CA 1
ATOM 3192 C C . PRO A 1 422 ? -5.324 -12.130 28.527 1.00 94.56 422 PRO A C 1
ATOM 3194 O O . PRO A 1 422 ? -4.822 -12.931 29.321 1.00 94.56 422 PRO A O 1
ATOM 3197 N N . LEU A 1 423 ? -6.015 -12.533 27.457 1.00 95.12 423 LEU A N 1
ATOM 3198 C CA . LEU A 1 423 ? -6.306 -13.943 27.167 1.00 95.12 423 LEU A CA 1
ATOM 3199 C C . LEU A 1 423 ? -5.036 -14.808 27.097 1.00 95.12 423 LEU A C 1
ATOM 3201 O O . LEU A 1 423 ? -5.005 -15.876 27.707 1.00 95.12 423 LEU A O 1
ATOM 3205 N N . ALA A 1 424 ? -3.981 -14.317 26.440 1.00 96.00 424 ALA A N 1
ATOM 3206 C CA . ALA A 1 424 ? -2.676 -14.980 26.367 1.00 96.00 424 ALA A CA 1
ATOM 3207 C C . ALA A 1 424 ? -2.106 -15.328 27.751 1.00 96.00 424 ALA A C 1
ATOM 3209 O O . ALA A 1 424 ? -1.657 -16.449 28.000 1.00 96.00 424 ALA A O 1
ATOM 3210 N N . GLN A 1 425 ? -2.175 -14.376 28.683 1.00 96.19 425 GLN A N 1
ATOM 3211 C CA . GLN A 1 425 ? -1.698 -14.579 30.045 1.00 96.19 425 GLN A CA 1
ATOM 3212 C C . GLN A 1 425 ? -2.590 -15.570 30.797 1.00 96.19 425 GLN A C 1
ATOM 3214 O O . GLN A 1 425 ? -2.076 -16.477 31.436 1.00 96.19 425 GLN A O 1
ATOM 3219 N N . ARG A 1 426 ? -3.919 -15.478 30.657 1.00 96.00 426 ARG A N 1
ATOM 3220 C CA . ARG A 1 426 ? -4.846 -16.426 31.301 1.00 96.00 426 ARG A CA 1
ATOM 3221 C C . ARG A 1 426 ? -4.646 -17.870 30.838 1.00 96.00 426 ARG A C 1
ATOM 3223 O O . ARG A 1 426 ? -4.822 -18.775 31.646 1.00 96.00 426 ARG A O 1
ATOM 3230 N N . LEU A 1 427 ? -4.273 -18.075 29.575 1.00 96.62 427 LEU A N 1
ATOM 3231 C CA . LEU A 1 427 ? -3.913 -19.390 29.033 1.00 96.62 427 LEU A CA 1
ATOM 3232 C C . LEU A 1 427 ? -2.546 -19.870 29.520 1.00 96.62 427 LEU A C 1
ATOM 3234 O O . LEU A 1 427 ? -2.369 -21.055 29.779 1.00 96.62 427 LEU A O 1
ATOM 3238 N N . THR A 1 428 ? -1.597 -18.950 29.686 1.00 96.38 428 THR A N 1
ATOM 3239 C CA . THR A 1 428 ? -0.288 -19.257 30.278 1.00 96.38 428 THR A CA 1
ATOM 3240 C C . THR A 1 428 ? -0.427 -19.667 31.748 1.00 96.38 428 THR A C 1
ATOM 3242 O O . THR A 1 428 ? 0.206 -20.626 32.179 1.00 96.38 428 THR A O 1
ATOM 3245 N N . ASP A 1 429 ? -1.291 -18.982 32.501 1.00 96.06 429 ASP A N 1
ATOM 3246 C CA . ASP A 1 429 ? -1.548 -19.243 33.922 1.00 96.06 429 ASP A CA 1
ATOM 3247 C C . ASP A 1 429 ? -2.372 -20.526 34.155 1.00 96.06 429 ASP A C 1
ATOM 3249 O O . ASP A 1 429 ? -2.377 -21.059 35.265 1.00 96.06 429 ASP A O 1
ATOM 3253 N N . ARG A 1 430 ? -3.094 -21.007 33.131 1.00 95.12 430 ARG A N 1
ATOM 3254 C CA . ARG A 1 430 ? -3.946 -22.211 33.166 1.00 95.12 430 ARG A CA 1
ATOM 3255 C C . ARG A 1 430 ? -3.755 -23.055 31.902 1.00 95.12 430 ARG A C 1
ATOM 3257 O O . ARG A 1 430 ? -4.661 -23.107 31.065 1.00 95.12 430 ARG A O 1
ATOM 3264 N N . PRO A 1 431 ? -2.589 -23.701 31.736 1.00 92.06 431 PRO A N 1
ATOM 3265 C CA . PRO A 1 431 ? -2.262 -24.450 30.523 1.00 92.06 431 PRO A CA 1
ATOM 3266 C C . PRO A 1 431 ? -3.195 -25.645 30.266 1.00 92.06 431 PRO A C 1
ATOM 3268 O O . PRO A 1 431 ? -3.267 -26.136 29.143 1.00 92.06 431 PRO A O 1
ATOM 3271 N N . GLU A 1 432 ? -3.902 -26.127 31.290 1.00 94.06 432 GLU A N 1
ATOM 3272 C CA . GLU A 1 432 ? -4.885 -27.208 31.207 1.00 94.06 432 GLU A CA 1
ATOM 3273 C C . GLU A 1 432 ? -6.262 -26.776 30.678 1.00 94.06 432 GLU A C 1
ATOM 3275 O O . GLU A 1 432 ? -7.050 -27.632 30.275 1.00 94.06 432 GLU A O 1
ATOM 3280 N N . ALA A 1 433 ? -6.573 -25.476 30.689 1.00 93.00 433 ALA A N 1
ATOM 3281 C CA . ALA A 1 433 ? -7.867 -24.961 30.256 1.00 93.00 433 ALA A CA 1
ATOM 3282 C C . ALA A 1 433 ? -7.898 -24.749 28.736 1.00 93.00 433 ALA A C 1
ATOM 3284 O O . ALA A 1 433 ? -6.984 -24.160 28.153 1.00 93.00 433 ALA A O 1
ATOM 3285 N N . ALA A 1 434 ? -8.983 -25.176 28.087 1.00 93.94 434 ALA A N 1
ATOM 3286 C CA . ALA A 1 434 ? -9.149 -24.940 26.657 1.00 93.94 434 ALA A CA 1
ATOM 3287 C C . ALA A 1 434 ? -9.391 -23.436 26.374 1.00 93.94 434 ALA A C 1
ATOM 3289 O O . ALA A 1 434 ? -10.090 -22.775 27.152 1.00 93.94 434 ALA A O 1
ATOM 3290 N N . PRO A 1 435 ? -8.865 -22.862 25.271 1.00 94.94 435 PRO A N 1
ATOM 3291 C CA . PRO A 1 435 ? -9.043 -21.443 24.949 1.00 94.94 435 PRO A CA 1
ATOM 3292 C C . PRO A 1 435 ? -10.496 -20.964 24.949 1.00 94.94 435 PRO A C 1
ATOM 3294 O O . PRO A 1 435 ? -10.794 -19.900 25.496 1.00 94.94 435 PRO A O 1
ATOM 3297 N N . GLU A 1 436 ? -11.413 -21.774 24.425 1.00 95.50 436 GLU A N 1
ATOM 3298 C CA . GLU A 1 436 ? -12.844 -21.481 24.383 1.00 95.50 436 GLU A CA 1
ATOM 3299 C C . GLU A 1 436 ? -13.488 -21.407 25.774 1.00 95.50 436 GLU A C 1
ATOM 3301 O O . GLU A 1 436 ? -14.534 -20.779 25.938 1.00 95.50 436 GLU A O 1
ATOM 3306 N N . GLU A 1 437 ? -12.876 -22.018 26.792 1.00 94.62 437 GLU A N 1
ATOM 3307 C CA . GLU A 1 437 ? -13.367 -21.957 28.164 1.00 94.62 437 GLU A CA 1
ATOM 3308 C C . GLU A 1 437 ? -13.024 -20.646 28.863 1.00 94.62 437 GLU A C 1
ATOM 3310 O O . GLU A 1 437 ? -13.754 -20.255 29.781 1.00 94.62 437 GLU A O 1
ATOM 3315 N N . LEU A 1 438 ? -11.934 -19.999 28.436 1.00 95.25 438 LEU A N 1
ATOM 3316 C CA . LEU A 1 438 ? -11.405 -18.771 29.020 1.00 95.25 438 LEU A CA 1
ATOM 3317 C C . LEU A 1 438 ? -11.789 -17.522 28.224 1.00 95.25 438 LEU A C 1
ATOM 3319 O O . LEU A 1 438 ? -11.949 -16.459 28.828 1.00 95.25 438 LEU A O 1
ATOM 3323 N N . GLU A 1 439 ? -11.923 -17.610 26.904 1.00 95.94 439 GLU A N 1
ATOM 3324 C CA . GLU A 1 439 ? -12.283 -16.461 26.074 1.00 95.94 439 GLU A CA 1
ATOM 3325 C C . GLU A 1 439 ? -13.679 -15.920 26.412 1.00 95.94 439 GLU A C 1
ATOM 3327 O O . GLU A 1 439 ? -14.666 -16.654 26.521 1.00 95.94 439 GLU A O 1
ATOM 3332 N N . THR A 1 440 ? -13.776 -14.598 26.517 1.00 95.38 440 THR A N 1
ATOM 3333 C CA . THR A 1 440 ? -15.032 -13.877 26.698 1.00 95.38 440 THR A CA 1
ATOM 3334 C C . THR A 1 440 ? -15.194 -12.762 25.665 1.00 95.38 440 THR A C 1
ATOM 3336 O O . THR A 1 440 ? -14.244 -12.340 25.006 1.00 95.38 440 THR A O 1
ATOM 3339 N N . ALA A 1 441 ? -16.409 -12.224 25.536 1.00 94.25 441 ALA A N 1
ATOM 3340 C CA . ALA A 1 441 ? -16.708 -11.140 24.599 1.00 94.25 441 ALA A CA 1
ATOM 3341 C C . ALA A 1 441 ? -15.802 -9.908 24.792 1.00 94.25 441 ALA A C 1
ATOM 3343 O O . ALA A 1 441 ? -15.407 -9.269 23.816 1.00 94.25 441 ALA A O 1
ATOM 3344 N N . GLY A 1 442 ? -15.423 -9.614 26.039 1.00 92.81 442 GLY A N 1
ATOM 3345 C CA . GLY A 1 442 ? -14.541 -8.504 26.388 1.00 92.81 442 GLY A CA 1
ATOM 3346 C C . GLY A 1 442 ? -13.093 -8.647 25.918 1.00 92.81 442 GLY A C 1
ATOM 3347 O O . GLY A 1 442 ? -12.396 -7.641 25.926 1.00 92.81 442 GLY A O 1
ATOM 3348 N N . ASP A 1 443 ? -12.643 -9.834 25.495 1.00 94.44 443 ASP A N 1
ATOM 3349 C CA . ASP A 1 443 ? -11.278 -10.025 24.982 1.00 94.44 443 ASP A CA 1
ATOM 3350 C C . ASP A 1 443 ? -11.087 -9.426 23.583 1.00 94.44 443 ASP A C 1
ATOM 3352 O O . ASP A 1 443 ? -9.959 -9.207 23.160 1.00 94.44 443 ASP A O 1
ATOM 3356 N N . LEU A 1 444 ? -12.171 -9.155 22.844 1.00 94.75 444 LEU A N 1
ATOM 3357 C CA . LEU A 1 444 ? -12.145 -8.577 21.491 1.00 94.75 444 LEU A CA 1
ATOM 3358 C C . LEU A 1 444 ? -11.370 -9.394 20.434 1.00 94.75 444 LEU A C 1
ATOM 3360 O O . LEU A 1 444 ? -11.130 -8.892 19.335 1.00 94.75 444 LEU A O 1
ATOM 3364 N N . LEU A 1 445 ? -11.038 -10.664 20.691 1.00 95.56 445 LEU A N 1
ATOM 3365 C CA . LEU A 1 445 ? -10.411 -11.530 19.684 1.00 95.56 445 LEU A CA 1
ATOM 3366 C C . LEU A 1 445 ? -11.309 -11.689 18.445 1.00 95.56 445 LEU A C 1
ATOM 3368 O O . LEU A 1 445 ? -10.846 -11.542 17.316 1.00 95.56 445 LEU A O 1
ATOM 3372 N N . TRP A 1 446 ? -12.618 -11.864 18.646 1.00 95.19 446 TRP A N 1
ATOM 3373 C CA . TRP A 1 446 ? -13.623 -11.875 17.572 1.00 95.19 446 TRP A CA 1
ATOM 3374 C C . TRP A 1 446 ? -13.656 -10.573 16.747 1.00 95.19 446 TRP A C 1
ATOM 3376 O O . TRP A 1 446 ? -13.982 -10.599 15.561 1.00 95.19 446 TRP A O 1
ATOM 3386 N N . TYR A 1 447 ? -13.316 -9.430 17.351 1.00 95.19 447 TYR A N 1
ATOM 3387 C CA . TYR A 1 447 ? -13.245 -8.137 16.666 1.00 95.19 447 TYR A CA 1
ATOM 3388 C C . TYR A 1 447 ? -11.970 -8.038 15.813 1.00 95.19 447 TYR A C 1
ATOM 3390 O O . TYR A 1 447 ? -12.028 -7.592 14.666 1.00 95.19 447 TYR A O 1
ATOM 3398 N N . GLY A 1 448 ? -10.842 -8.552 16.316 1.00 95.38 448 GLY A N 1
ATOM 3399 C CA . GLY A 1 448 ? -9.623 -8.740 15.523 1.00 95.38 448 GLY A CA 1
ATOM 3400 C C . GLY A 1 448 ? -9.829 -9.683 14.331 1.00 95.38 448 GLY A C 1
ATOM 3401 O O . GLY A 1 448 ? -9.372 -9.394 13.228 1.00 95.38 448 GLY A O 1
ATOM 3402 N N . GLU A 1 449 ? -10.583 -10.770 14.510 1.00 95.69 449 GLU A N 1
ATOM 3403 C CA . GLU A 1 449 ? -10.913 -11.709 13.427 1.00 95.69 449 GLU A CA 1
ATOM 3404 C C . GLU A 1 449 ? -11.829 -11.100 12.354 1.00 95.69 449 GLU A C 1
ATOM 3406 O O . GLU A 1 449 ? -11.679 -11.424 11.172 1.00 95.69 449 GLU A O 1
ATOM 3411 N N . LEU A 1 450 ? -12.751 -10.205 12.733 1.00 97.00 450 LEU A N 1
ATOM 3412 C CA . LEU A 1 450 ? -13.537 -9.419 11.776 1.00 97.00 450 LEU A CA 1
ATOM 3413 C C . LEU A 1 450 ? -12.621 -8.534 10.922 1.00 97.00 450 LEU A C 1
ATOM 3415 O O . LEU A 1 450 ? -12.746 -8.518 9.694 1.00 97.00 450 LEU A O 1
ATOM 3419 N N . ALA A 1 451 ? -11.687 -7.826 11.560 1.00 96.44 451 ALA A N 1
ATOM 3420 C CA . ALA A 1 451 ? -10.723 -6.990 10.855 1.00 96.44 451 ALA A CA 1
ATOM 3421 C C . ALA A 1 451 ? -9.826 -7.815 9.921 1.00 96.44 451 ALA A C 1
ATOM 3423 O O . ALA A 1 451 ? -9.615 -7.424 8.775 1.00 96.44 451 ALA A O 1
ATOM 3424 N N . ASP A 1 452 ? -9.364 -8.990 10.356 1.00 95.56 452 ASP A N 1
ATOM 3425 C CA . ASP A 1 452 ? -8.573 -9.890 9.514 1.00 95.56 452 ASP A CA 1
ATOM 3426 C C . ASP A 1 452 ? -9.357 -10.411 8.316 1.00 95.56 452 ASP A C 1
ATOM 3428 O O . ASP A 1 452 ? -8.814 -10.493 7.216 1.00 95.56 452 ASP A O 1
ATOM 3432 N N . ALA A 1 453 ? -10.628 -10.767 8.502 1.00 95.62 453 ALA A N 1
ATOM 3433 C CA . ALA A 1 453 ? -11.473 -11.210 7.401 1.00 95.62 453 ALA A CA 1
ATOM 3434 C C . ALA A 1 453 ? -11.674 -10.087 6.365 1.00 95.62 453 ALA A C 1
ATOM 3436 O O . ALA A 1 453 ? -11.687 -10.358 5.162 1.00 95.62 453 ALA A O 1
ATOM 3437 N N . LEU A 1 454 ? -11.777 -8.830 6.814 1.00 95.56 454 LEU A N 1
ATOM 3438 C CA . LEU A 1 454 ? -11.873 -7.670 5.929 1.00 95.56 454 LEU A CA 1
ATOM 3439 C C . LEU A 1 454 ? -10.542 -7.403 5.213 1.00 95.56 454 LEU A C 1
ATOM 3441 O O . LEU A 1 454 ? -10.528 -7.225 3.996 1.00 95.56 454 LEU A O 1
ATOM 3445 N N . ALA A 1 455 ? -9.425 -7.473 5.938 1.00 92.31 455 ALA A N 1
ATOM 3446 C CA . ALA A 1 455 ? -8.084 -7.328 5.380 1.00 92.31 455 ALA A CA 1
ATOM 3447 C C . ALA A 1 455 ? -7.791 -8.385 4.308 1.00 92.31 455 ALA A C 1
ATOM 3449 O O . ALA A 1 455 ? -7.312 -8.049 3.223 1.00 92.31 455 ALA A O 1
ATOM 3450 N N . ARG A 1 456 ? -8.179 -9.645 4.553 1.00 91.19 456 ARG A N 1
ATOM 3451 C CA . ARG A 1 456 ? -8.104 -10.727 3.559 1.00 91.19 456 ARG A CA 1
ATOM 3452 C C . ARG A 1 456 ? -8.856 -10.396 2.290 1.00 91.19 456 ARG A C 1
ATOM 3454 O O . ARG A 1 456 ? -8.313 -10.590 1.206 1.00 91.19 456 ARG A O 1
ATOM 3461 N N . LEU A 1 457 ? -10.069 -9.864 2.404 1.00 90.12 457 LEU A N 1
ATOM 3462 C CA . LEU A 1 457 ? -10.856 -9.485 1.235 1.00 90.12 457 LEU A CA 1
ATOM 3463 C C . LEU A 1 457 ? -10.247 -8.292 0.473 1.00 90.12 457 LEU A C 1
ATOM 3465 O O . LEU A 1 457 ? -10.388 -8.215 -0.747 1.00 90.12 457 LEU A O 1
ATOM 3469 N N . ASN A 1 458 ? -9.529 -7.406 1.167 1.00 84.94 458 ASN A N 1
ATOM 3470 C CA . ASN A 1 458 ? -8.761 -6.307 0.569 1.00 84.94 458 ASN A CA 1
ATOM 3471 C C . ASN A 1 458 ? -7.427 -6.757 -0.052 1.00 84.94 458 ASN A C 1
ATOM 3473 O O . ASN A 1 458 ? -6.788 -5.987 -0.772 1.00 84.94 458 ASN A O 1
ATOM 3477 N N . GLY A 1 459 ? -7.042 -8.020 0.146 1.00 82.62 459 GLY A N 1
ATOM 3478 C CA . GLY A 1 459 ? -5.841 -8.609 -0.437 1.00 82.62 459 GLY A CA 1
ATOM 3479 C C . GLY A 1 459 ? -4.629 -8.651 0.487 1.00 82.62 459 GLY A C 1
ATOM 3480 O O . GLY A 1 459 ? -3.525 -8.895 0.003 1.00 82.62 459 GLY A O 1
ATOM 3481 N N . HIS A 1 460 ? -4.829 -8.432 1.785 1.00 85.12 460 HIS A N 1
ATOM 3482 C CA . HIS A 1 460 ? -3.800 -8.523 2.822 1.00 85.12 460 HIS A CA 1
ATOM 3483 C C . HIS A 1 460 ? -3.878 -9.865 3.552 1.00 85.12 460 HIS A C 1
ATOM 3485 O O . HIS A 1 460 ? -4.932 -10.487 3.609 1.00 85.12 460 HIS A O 1
ATOM 3491 N N . ALA A 1 461 ? -2.783 -10.332 4.151 1.00 84.44 461 ALA A N 1
ATOM 3492 C CA . ALA A 1 461 ? -2.815 -11.587 4.912 1.00 84.44 461 ALA A CA 1
ATOM 3493 C C . ALA A 1 461 ? -3.689 -11.478 6.179 1.00 84.44 461 ALA A C 1
ATOM 3495 O O . ALA A 1 461 ? -4.447 -12.393 6.502 1.00 84.44 461 ALA A O 1
ATOM 3496 N N . ARG A 1 462 ? -3.588 -10.344 6.885 1.00 89.69 462 ARG A N 1
ATOM 3497 C CA . ARG A 1 462 ? -4.324 -10.020 8.116 1.00 89.69 462 ARG A CA 1
ATOM 3498 C C . ARG A 1 462 ? -4.358 -8.507 8.339 1.00 89.69 462 ARG A C 1
ATOM 3500 O O . ARG A 1 462 ? -3.597 -7.786 7.694 1.00 89.69 462 ARG A O 1
ATOM 3507 N N . ALA A 1 463 ? -5.198 -8.039 9.258 1.00 92.38 463 ALA A N 1
ATOM 3508 C CA . ALA A 1 463 ? -5.197 -6.644 9.684 1.00 92.38 463 ALA A CA 1
ATOM 3509 C C . ALA A 1 463 ? -3.981 -6.349 10.576 1.00 92.38 463 ALA A C 1
ATOM 3511 O O . ALA A 1 463 ? -3.531 -7.205 11.351 1.00 92.38 463 ALA A O 1
ATOM 3512 N N . ALA A 1 464 ? -3.461 -5.125 10.505 1.00 89.62 464 ALA A N 1
ATOM 3513 C CA . ALA A 1 464 ? -2.517 -4.638 11.501 1.00 89.62 464 ALA A CA 1
ATOM 3514 C C . ALA A 1 464 ? -3.308 -4.222 12.749 1.00 89.62 464 ALA A C 1
ATOM 3516 O O . ALA A 1 464 ? -4.225 -3.407 12.662 1.00 89.62 464 ALA A O 1
ATOM 3517 N N . ILE A 1 465 ? -2.984 -4.831 13.893 1.00 88.81 465 ILE A N 1
ATOM 3518 C CA . ILE A 1 465 ? -3.656 -4.559 15.166 1.00 88.81 465 ILE A CA 1
ATOM 3519 C C . ILE A 1 465 ? -2.696 -3.854 16.096 1.00 88.81 465 ILE A C 1
ATOM 3521 O O . ILE A 1 465 ? -1.570 -4.306 16.299 1.00 88.81 465 ILE A O 1
ATOM 3525 N N . GLU A 1 466 ? -3.196 -2.781 16.680 1.00 85.69 466 GLU A N 1
ATOM 3526 C CA . GLU A 1 466 ? -2.551 -2.043 17.742 1.00 85.69 466 GLU A CA 1
ATOM 3527 C C . GLU A 1 466 ? -3.403 -2.181 19.003 1.00 85.69 466 GLU A C 1
ATOM 3529 O O . GLU A 1 466 ? -4.577 -1.801 19.034 1.00 85.69 466 GLU A O 1
ATOM 3534 N N . PHE A 1 467 ? -2.820 -2.822 20.015 1.00 84.94 467 PHE A N 1
ATOM 3535 C CA . PHE A 1 467 ? -3.474 -3.065 21.294 1.00 84.94 467 PHE A CA 1
ATOM 3536 C C . PHE A 1 467 ? -3.487 -1.782 22.128 1.00 84.94 467 PHE A C 1
ATOM 3538 O O . PHE A 1 467 ? -2.493 -1.059 22.164 1.00 84.94 467 PHE A O 1
ATOM 3545 N N . GLN A 1 468 ? -4.599 -1.514 22.808 1.00 77.75 468 GLN A N 1
ATOM 3546 C CA . GLN A 1 468 ? -4.751 -0.367 23.712 1.00 77.75 468 GLN A CA 1
ATOM 3547 C C . GLN A 1 468 ? -5.468 -0.797 24.997 1.00 77.75 468 GLN A C 1
ATOM 3549 O O . GLN A 1 468 ? -5.965 -1.917 25.088 1.00 77.75 468 GLN A O 1
ATOM 3554 N N . ASP A 1 469 ? -5.598 0.104 25.970 1.00 73.81 469 ASP A N 1
ATOM 3555 C CA . ASP A 1 469 ? -6.140 -0.223 27.297 1.00 73.81 469 ASP A CA 1
ATOM 3556 C C . ASP A 1 469 ? -7.608 -0.681 27.301 1.00 73.81 469 ASP A C 1
ATOM 3558 O O . ASP A 1 469 ? -8.007 -1.457 28.167 1.00 73.81 469 ASP A O 1
ATOM 3562 N N . THR A 1 470 ? -8.436 -0.204 26.361 1.00 69.31 470 THR A N 1
ATOM 3563 C CA . THR A 1 470 ? -9.897 -0.456 26.381 1.00 69.31 470 THR A CA 1
ATOM 3564 C C . THR A 1 470 ? -10.481 -0.959 25.064 1.00 69.31 470 THR A C 1
ATOM 3566 O O . THR A 1 470 ? -11.498 -1.651 25.070 1.00 69.31 470 THR A O 1
ATOM 3569 N N . VAL A 1 471 ? -9.865 -0.636 23.929 1.00 76.88 471 VAL A N 1
ATOM 3570 C CA . VAL A 1 471 ? -10.293 -1.064 22.594 1.00 76.88 471 VAL A CA 1
ATOM 3571 C C . VAL A 1 471 ? -9.062 -1.214 21.714 1.00 76.88 471 VAL A C 1
ATOM 3573 O O . VAL A 1 471 ? -8.107 -0.478 21.879 1.00 76.88 471 VAL A O 1
ATOM 3576 N N . LEU A 1 472 ? -9.060 -2.140 20.763 1.00 87.81 472 LEU A N 1
ATOM 3577 C CA . LEU A 1 472 ? -7.955 -2.238 19.808 1.00 87.81 472 LEU A CA 1
ATOM 3578 C C . LEU A 1 472 ? -8.211 -1.376 18.566 1.00 87.81 472 LEU A C 1
ATOM 3580 O O . LEU A 1 472 ? -9.355 -1.248 18.109 1.00 87.81 472 LEU A O 1
ATOM 3584 N N . TYR A 1 473 ? -7.142 -0.835 17.985 1.00 84.62 473 TYR A N 1
ATOM 3585 C CA . TYR A 1 473 ? -7.178 -0.236 16.654 1.00 84.62 473 TYR A CA 1
ATOM 3586 C C . TYR A 1 473 ? -6.828 -1.294 15.605 1.00 84.62 473 TYR A C 1
ATOM 3588 O O . TYR A 1 473 ? -5.874 -2.056 15.765 1.00 84.62 473 TYR A O 1
ATOM 3596 N N . ALA A 1 474 ? -7.625 -1.356 14.540 1.00 89.38 474 ALA A N 1
ATOM 3597 C CA . ALA A 1 474 ? -7.487 -2.341 13.477 1.00 89.38 474 ALA A CA 1
ATOM 3598 C C . ALA A 1 474 ? -7.388 -1.655 12.114 1.00 89.38 474 ALA A C 1
ATOM 3600 O O . ALA A 1 474 ? -8.380 -1.126 11.611 1.00 89.38 474 ALA A O 1
ATOM 3601 N N . ASP A 1 475 ? -6.207 -1.705 11.501 1.00 86.62 475 ASP A N 1
ATOM 3602 C CA . ASP A 1 475 ? -6.001 -1.299 10.113 1.00 86.62 475 ASP A CA 1
ATOM 3603 C C . ASP A 1 475 ? -6.182 -2.514 9.194 1.00 86.62 475 ASP A C 1
ATOM 3605 O O . ASP A 1 475 ? -5.351 -3.426 9.147 1.00 86.62 475 ASP A O 1
ATOM 3609 N N . PHE A 1 476 ? -7.313 -2.543 8.492 1.00 87.81 476 PHE A N 1
ATOM 3610 C CA . PHE A 1 476 ? -7.693 -3.597 7.550 1.00 87.81 476 PHE A CA 1
ATOM 3611 C C . PHE A 1 476 ? -7.303 -3.278 6.095 1.00 87.81 476 PHE A C 1
ATOM 3613 O O . PHE A 1 476 ? -7.649 -4.039 5.186 1.00 87.81 476 PHE A O 1
ATOM 3620 N N . ASP A 1 477 ? -6.607 -2.165 5.853 1.00 83.44 477 ASP A N 1
ATOM 3621 C CA . ASP A 1 477 ? -5.992 -1.845 4.563 1.00 83.44 477 ASP A CA 1
ATOM 3622 C C . ASP A 1 477 ? -4.580 -1.256 4.758 1.00 83.44 477 ASP A C 1
ATOM 3624 O O . ASP A 1 477 ? -4.304 -0.121 4.354 1.00 83.44 477 ASP A O 1
ATOM 3628 N N . PRO A 1 478 ? -3.664 -2.004 5.410 1.00 73.50 478 PRO A N 1
ATOM 3629 C CA . PRO A 1 478 ? -2.337 -1.495 5.710 1.00 73.50 478 PRO A CA 1
ATOM 3630 C C . PRO A 1 478 ? -1.573 -1.203 4.416 1.00 73.50 478 PRO A C 1
ATOM 3632 O O . PRO A 1 478 ? -1.387 -2.070 3.559 1.00 73.50 478 PRO A O 1
ATOM 3635 N N . ILE A 1 479 ? -1.081 0.029 4.283 1.00 58.38 479 ILE A N 1
ATOM 3636 C CA . ILE A 1 479 ? -0.189 0.406 3.182 1.00 58.38 479 ILE A CA 1
ATOM 3637 C C . ILE A 1 479 ? 1.130 -0.360 3.371 1.00 58.38 479 ILE A C 1
ATOM 3639 O O . ILE A 1 479 ? 1.750 -0.197 4.426 1.00 58.38 479 ILE A O 1
ATOM 3643 N N . PRO A 1 480 ? 1.594 -1.149 2.380 1.00 55.59 480 PRO A N 1
ATOM 3644 C CA . PRO A 1 480 ? 2.892 -1.804 2.456 1.00 55.59 480 PRO A CA 1
ATOM 3645 C C . PRO A 1 480 ? 3.989 -0.764 2.699 1.00 55.59 480 PRO A C 1
ATOM 3647 O O . PRO A 1 480 ? 4.068 0.249 1.994 1.00 55.59 480 PRO A O 1
ATOM 3650 N N . GLU A 1 481 ? 4.836 -0.987 3.701 1.00 51.00 481 GLU A N 1
ATOM 3651 C CA . GLU A 1 481 ? 6.013 -0.146 3.895 1.00 51.00 481 GLU A CA 1
ATOM 3652 C C . GLU A 1 481 ? 6.907 -0.255 2.652 1.00 51.00 481 GLU A C 1
ATOM 3654 O O . GLU A 1 481 ? 7.228 -1.353 2.196 1.00 51.00 481 GLU A O 1
ATOM 3659 N N . HIS A 1 482 ? 7.277 0.887 2.062 1.00 49.47 482 HIS A N 1
ATOM 3660 C CA . HIS A 1 482 ? 8.171 0.917 0.904 1.00 49.47 482 HIS A CA 1
ATOM 3661 C C . HIS A 1 482 ? 9.605 0.684 1.386 1.00 49.47 482 HIS A C 1
ATOM 3663 O O . HIS A 1 482 ? 10.353 1.627 1.661 1.00 49.47 482 HIS A O 1
ATOM 3669 N N . ASP A 1 483 ? 9.960 -0.585 1.536 1.00 61.53 483 ASP A N 1
ATOM 3670 C CA . ASP A 1 483 ? 11.322 -1.011 1.823 1.00 61.53 483 ASP A CA 1
ATOM 3671 C C . ASP A 1 483 ? 12.172 -1.066 0.536 1.00 61.53 483 ASP A C 1
ATOM 3673 O O . ASP A 1 483 ? 11.657 -1.074 -0.581 1.00 61.53 483 ASP A O 1
ATOM 3677 N N . LEU A 1 484 ? 13.497 -1.108 0.682 1.00 67.38 484 LEU A N 1
ATOM 3678 C CA . LEU A 1 484 ? 14.461 -1.304 -0.409 1.00 67.38 484 LEU A CA 1
ATOM 3679 C C . LEU A 1 484 ? 14.432 -2.731 -0.989 1.00 67.38 484 LEU A C 1
ATOM 3681 O O . LEU A 1 484 ? 15.214 -3.055 -1.881 1.00 67.38 484 LEU A O 1
ATOM 3685 N N . THR A 1 485 ? 13.543 -3.588 -0.491 1.00 77.00 485 THR A N 1
ATOM 3686 C CA . THR A 1 485 ? 13.364 -4.960 -0.958 1.00 77.00 485 THR A CA 1
ATOM 3687 C C . THR A 1 485 ? 12.845 -4.977 -2.413 1.00 77.00 485 THR A C 1
ATOM 3689 O O . THR A 1 485 ? 11.798 -4.391 -2.695 1.00 77.00 485 THR A O 1
ATOM 3692 N N . PRO A 1 486 ? 13.543 -5.641 -3.360 1.00 82.31 486 PRO A N 1
ATOM 3693 C CA . PRO A 1 486 ? 13.109 -5.780 -4.749 1.00 82.31 486 PRO A CA 1
ATOM 3694 C C . PRO A 1 486 ? 11.716 -6.406 -4.871 1.00 82.31 486 PRO A C 1
ATOM 3696 O O . PRO A 1 486 ? 11.430 -7.428 -4.244 1.00 82.31 486 PRO A O 1
ATOM 3699 N N . GLY A 1 487 ? 10.861 -5.815 -5.709 1.00 82.06 487 GLY A N 1
ATOM 3700 C CA . GLY A 1 487 ? 9.509 -6.319 -5.955 1.00 82.06 487 GLY A CA 1
ATOM 3701 C C . GLY A 1 487 ? 9.517 -7.672 -6.673 1.00 82.06 487 GLY A C 1
ATOM 3702 O O . GLY A 1 487 ? 10.289 -7.881 -7.604 1.00 82.06 487 GLY A O 1
ATOM 3703 N N . LEU A 1 488 ? 8.635 -8.586 -6.261 1.00 89.75 488 LEU A N 1
ATOM 3704 C CA . LEU A 1 488 ? 8.529 -9.948 -6.809 1.00 89.75 488 LEU A CA 1
ATOM 3705 C C . LEU A 1 488 ? 7.400 -10.107 -7.841 1.00 89.75 488 LEU A C 1
ATOM 3707 O O . LEU A 1 488 ? 7.017 -11.228 -8.161 1.00 89.75 488 LEU A O 1
ATOM 3711 N N . ASP A 1 489 ? 6.824 -9.008 -8.334 1.00 85.31 489 ASP A N 1
ATOM 3712 C CA . ASP A 1 489 ? 5.643 -9.068 -9.206 1.00 85.31 489 ASP A CA 1
ATOM 3713 C C . ASP A 1 489 ? 5.962 -9.718 -10.568 1.00 85.31 489 ASP A C 1
ATOM 3715 O O . ASP A 1 489 ? 5.136 -10.438 -11.132 1.00 85.31 489 ASP A O 1
ATOM 3719 N N . THR A 1 490 ? 7.189 -9.531 -11.069 1.00 90.06 490 THR A N 1
ATOM 3720 C CA . THR A 1 490 ? 7.725 -10.233 -12.245 1.00 90.06 490 THR A CA 1
ATOM 3721 C C . THR A 1 490 ? 9.198 -10.596 -12.053 1.00 90.06 490 THR A C 1
ATOM 3723 O O . THR A 1 490 ? 9.911 -9.964 -11.270 1.00 90.06 490 THR A O 1
ATOM 3726 N N . LEU A 1 491 ? 9.684 -11.589 -12.812 1.00 91.94 491 LEU A N 1
ATOM 3727 C CA . LEU A 1 491 ? 11.109 -11.957 -12.837 1.00 91.94 491 LEU A CA 1
ATOM 3728 C C . LEU A 1 491 ? 11.992 -10.750 -13.176 1.00 91.94 491 LEU A C 1
ATOM 3730 O O . LEU A 1 491 ? 13.023 -10.534 -12.547 1.00 91.94 491 LEU A O 1
ATOM 3734 N N . ALA A 1 492 ? 11.573 -9.943 -14.152 1.00 89.25 492 ALA A N 1
ATOM 3735 C CA . ALA A 1 492 ? 12.319 -8.773 -14.588 1.00 89.25 492 ALA A CA 1
ATOM 3736 C C . ALA A 1 492 ? 12.420 -7.708 -13.487 1.00 89.25 492 ALA A C 1
ATOM 3738 O O . ALA A 1 492 ? 13.515 -7.202 -13.248 1.00 89.25 492 ALA A O 1
ATOM 3739 N N . SER A 1 493 ? 11.320 -7.407 -12.785 1.00 85.19 493 SER A N 1
ATOM 3740 C CA . SER A 1 493 ? 11.328 -6.457 -11.663 1.00 85.19 493 SER A CA 1
ATOM 3741 C C . SER A 1 493 ? 12.176 -6.949 -10.488 1.00 85.19 493 SER A C 1
ATOM 3743 O O . SER A 1 493 ? 12.958 -6.170 -9.947 1.00 85.19 493 SER A O 1
ATOM 3745 N N . ALA A 1 494 ? 12.102 -8.237 -10.143 1.00 90.94 494 ALA A N 1
ATOM 3746 C CA . ALA A 1 494 ? 12.906 -8.807 -9.062 1.00 90.94 494 ALA A CA 1
ATOM 3747 C C . ALA A 1 494 ? 14.410 -8.729 -9.363 1.00 90.94 494 ALA A C 1
ATOM 3749 O O . ALA A 1 494 ? 15.200 -8.278 -8.530 1.00 90.94 494 ALA A O 1
ATOM 3750 N N . LEU A 1 495 ? 14.800 -9.128 -10.578 1.00 91.75 495 LEU A N 1
ATOM 3751 C CA . LEU A 1 495 ? 16.187 -9.080 -11.036 1.00 91.75 495 LEU A CA 1
ATOM 3752 C C . LEU A 1 495 ? 16.702 -7.649 -11.135 1.00 91.75 495 LEU A C 1
ATOM 3754 O O . LEU A 1 495 ? 17.813 -7.375 -10.688 1.00 91.75 495 LEU A O 1
ATOM 3758 N N . ALA A 1 496 ? 15.899 -6.743 -11.692 1.00 86.00 496 ALA A N 1
ATOM 3759 C CA . ALA A 1 496 ? 16.291 -5.353 -11.815 1.00 86.00 496 ALA A CA 1
ATOM 3760 C C . ALA A 1 496 ? 16.455 -4.708 -10.439 1.00 86.00 496 ALA A C 1
ATOM 3762 O O . ALA A 1 496 ? 17.502 -4.130 -10.180 1.00 86.00 496 ALA A O 1
ATOM 3763 N N . GLY A 1 497 ? 15.502 -4.878 -9.516 1.00 85.75 497 GLY A N 1
ATOM 3764 C CA . GLY A 1 497 ? 15.634 -4.353 -8.157 1.00 85.75 497 GLY A CA 1
ATOM 3765 C C . GLY A 1 497 ? 16.885 -4.879 -7.445 1.00 85.75 497 GLY A C 1
ATOM 3766 O O . GLY A 1 497 ? 17.629 -4.089 -6.870 1.00 85.75 497 GLY A O 1
ATOM 3767 N N . ALA A 1 498 ? 17.189 -6.179 -7.549 1.00 90.25 498 ALA A N 1
ATOM 3768 C CA . ALA A 1 498 ? 18.417 -6.745 -6.982 1.00 90.25 498 ALA A CA 1
ATOM 3769 C C . ALA A 1 498 ? 19.689 -6.181 -7.642 1.00 90.25 498 ALA A C 1
ATOM 3771 O O . ALA A 1 498 ? 20.642 -5.835 -6.940 1.00 90.25 498 ALA A O 1
ATOM 3772 N N . ALA A 1 499 ? 19.702 -6.039 -8.971 1.00 88.25 499 ALA A N 1
ATOM 3773 C CA . ALA A 1 499 ? 20.806 -5.416 -9.698 1.00 88.25 499 ALA A CA 1
ATOM 3774 C C . ALA A 1 499 ? 20.999 -3.957 -9.271 1.00 88.25 499 ALA A C 1
ATOM 3776 O O . ALA A 1 499 ? 22.132 -3.535 -9.064 1.00 88.25 499 ALA A O 1
ATOM 3777 N N . GLN A 1 500 ? 19.918 -3.217 -9.015 1.00 81.06 500 GLN A N 1
ATOM 3778 C CA . GLN A 1 500 ? 20.020 -1.842 -8.534 1.00 81.06 500 GLN A CA 1
ATOM 3779 C C . GLN A 1 500 ? 20.623 -1.729 -7.142 1.00 81.06 500 GLN A C 1
ATOM 3781 O O . GLN A 1 500 ? 21.421 -0.825 -6.901 1.00 81.06 500 GLN A O 1
ATOM 3786 N N . LEU A 1 501 ? 20.320 -2.663 -6.236 1.00 85.12 501 LEU A N 1
ATOM 3787 C CA . LEU A 1 501 ? 21.016 -2.702 -4.949 1.00 85.12 501 LEU A CA 1
ATOM 3788 C C . LEU A 1 501 ? 22.531 -2.842 -5.166 1.00 85.12 501 LEU A C 1
ATOM 3790 O O . LEU A 1 501 ? 23.307 -2.122 -4.538 1.00 85.12 501 LEU A O 1
ATOM 3794 N N . VAL A 1 502 ? 22.954 -3.710 -6.093 1.00 87.00 502 VAL A N 1
ATOM 3795 C CA . VAL A 1 502 ? 24.374 -3.883 -6.447 1.00 87.00 502 VAL A CA 1
ATOM 3796 C C . VAL A 1 502 ? 24.963 -2.618 -7.077 1.00 87.00 502 VAL A C 1
ATOM 3798 O O . VAL A 1 502 ? 26.057 -2.207 -6.692 1.00 87.00 502 VAL A O 1
ATOM 3801 N N . SER A 1 503 ? 24.243 -1.974 -8.000 1.00 80.19 503 SER A N 1
ATOM 3802 C CA . SER A 1 503 ? 24.644 -0.708 -8.635 1.00 80.19 503 SER A CA 1
ATOM 3803 C C . SER A 1 503 ? 24.906 0.397 -7.615 1.00 80.19 503 SER A C 1
ATOM 3805 O O . SER A 1 503 ? 25.864 1.152 -7.745 1.00 80.19 503 SER A O 1
ATOM 3807 N N . LEU A 1 504 ? 24.109 0.438 -6.548 1.00 73.75 504 LEU A N 1
ATOM 3808 C CA . LEU A 1 504 ? 24.249 1.398 -5.453 1.00 73.75 504 LEU A CA 1
ATOM 3809 C C . LEU A 1 504 ? 25.339 1.024 -4.434 1.00 73.75 504 LEU A C 1
ATOM 3811 O O . LEU A 1 504 ? 25.466 1.657 -3.385 1.00 73.75 504 LEU A O 1
ATOM 3815 N N . GLY A 1 505 ? 26.138 -0.002 -4.733 1.00 77.88 505 GLY A N 1
ATOM 3816 C CA . GLY A 1 505 ? 27.296 -0.405 -3.943 1.00 77.88 505 GLY A CA 1
ATOM 3817 C C . GLY A 1 505 ? 27.048 -1.569 -2.986 1.00 77.88 505 GLY A C 1
ATOM 3818 O O . GLY A 1 505 ? 27.965 -1.927 -2.238 1.00 77.88 505 GLY A O 1
ATOM 3819 N N . ALA A 1 506 ? 25.865 -2.196 -3.001 1.00 84.50 506 ALA A N 1
ATOM 3820 C CA . ALA A 1 506 ? 25.676 -3.458 -2.293 1.00 84.50 506 ALA A CA 1
ATOM 3821 C C . ALA A 1 506 ? 26.562 -4.549 -2.898 1.00 84.50 506 ALA A C 1
ATOM 3823 O O . ALA A 1 506 ? 26.774 -4.620 -4.109 1.00 84.50 506 ALA A O 1
ATOM 3824 N N . ARG A 1 507 ? 27.068 -5.448 -2.056 1.00 86.00 507 ARG A N 1
ATOM 3825 C CA . ARG A 1 507 ? 27.852 -6.596 -2.515 1.00 86.00 507 ARG A CA 1
ATOM 3826 C C . ARG A 1 507 ? 27.033 -7.871 -2.351 1.00 86.00 507 ARG A C 1
ATOM 3828 O O . ARG A 1 507 ? 26.645 -8.165 -1.220 1.00 86.00 507 ARG A O 1
ATOM 3835 N N . PRO A 1 508 ? 26.812 -8.654 -3.425 1.00 85.81 508 PRO A N 1
ATOM 3836 C CA . PRO A 1 508 ? 26.136 -9.938 -3.307 1.00 85.81 508 PRO A CA 1
ATOM 3837 C C . PRO A 1 508 ? 26.845 -10.838 -2.282 1.00 85.81 508 PRO A C 1
ATOM 3839 O O . PRO A 1 508 ? 28.067 -11.030 -2.378 1.00 85.81 508 PRO A O 1
ATOM 3842 N N . PRO A 1 509 ? 26.129 -11.398 -1.290 1.00 84.88 509 PRO A N 1
ATOM 3843 C CA . PRO A 1 509 ? 26.720 -12.339 -0.350 1.00 84.88 509 PRO A CA 1
ATOM 3844 C C . PRO A 1 509 ? 27.250 -13.570 -1.094 1.00 84.88 509 PRO A C 1
ATOM 3846 O O . PRO A 1 509 ? 26.529 -14.240 -1.831 1.00 84.88 509 PRO A O 1
ATOM 3849 N N . ARG A 1 510 ? 28.518 -13.929 -0.847 1.00 77.38 510 ARG A N 1
ATOM 3850 C CA . ARG A 1 510 ? 29.149 -15.126 -1.446 1.00 77.38 510 ARG A CA 1
ATOM 3851 C C . ARG A 1 510 ? 28.458 -16.434 -1.044 1.00 77.38 510 ARG A C 1
ATOM 3853 O O . ARG A 1 510 ? 28.626 -17.450 -1.714 1.00 77.38 510 ARG A O 1
ATOM 3860 N N . ARG A 1 511 ? 27.739 -16.425 0.083 1.00 80.69 511 ARG A N 1
ATOM 3861 C CA . ARG A 1 511 ? 26.994 -17.559 0.634 1.00 80.69 511 ARG A CA 1
ATOM 3862 C C . ARG A 1 511 ? 25.575 -17.097 0.964 1.00 80.69 511 ARG A C 1
ATOM 3864 O O . ARG A 1 511 ? 25.347 -16.566 2.040 1.00 80.69 511 ARG A O 1
ATOM 3871 N N . CYS A 1 512 ? 24.667 -17.298 0.023 1.00 88.12 512 CYS A N 1
ATOM 3872 C CA . CYS A 1 512 ? 23.218 -17.253 0.212 1.00 88.12 512 CYS A CA 1
ATOM 3873 C C . CYS A 1 512 ? 22.659 -18.615 -0.208 1.00 88.12 512 CYS A C 1
ATOM 3875 O O . CYS A 1 512 ? 23.245 -19.281 -1.068 1.00 88.12 512 CYS A O 1
ATOM 3877 N N . ARG A 1 513 ? 21.594 -19.073 0.442 1.00 88.25 513 ARG A N 1
ATOM 3878 C CA . ARG A 1 513 ? 20.938 -20.353 0.154 1.00 88.25 513 ARG A CA 1
ATOM 3879 C C . ARG A 1 513 ? 19.820 -20.190 -0.861 1.00 88.25 513 ARG A C 1
ATOM 3881 O O . ARG A 1 513 ? 19.713 -21.028 -1.752 1.00 88.25 513 ARG A O 1
ATOM 3888 N N . ASP A 1 514 ? 19.075 -19.101 -0.731 1.00 92.88 514 ASP A N 1
ATOM 3889 C CA . ASP A 1 514 ? 17.879 -18.777 -1.496 1.00 92.88 514 ASP A CA 1
ATOM 3890 C C . ASP A 1 514 ? 17.850 -17.283 -1.885 1.00 92.88 514 ASP A C 1
ATOM 3892 O O . ASP A 1 514 ? 18.739 -16.501 -1.519 1.00 92.88 514 ASP A O 1
ATOM 3896 N N . TRP A 1 515 ? 16.857 -16.895 -2.685 1.00 94.19 515 TRP A N 1
ATOM 3897 C CA . TRP A 1 515 ? 16.706 -15.535 -3.198 1.00 94.19 515 TRP A CA 1
ATOM 3898 C C . TRP A 1 515 ? 16.461 -14.514 -2.082 1.00 94.19 515 TRP A C 1
ATOM 3900 O O . TRP A 1 515 ? 16.910 -13.372 -2.173 1.00 94.19 515 TRP A O 1
ATOM 3910 N N . GLN A 1 516 ? 15.783 -14.912 -1.005 1.00 91.44 516 GLN A N 1
ATOM 3911 C CA . GLN A 1 516 ? 15.519 -14.026 0.124 1.00 91.44 516 GLN A CA 1
ATOM 3912 C C . GLN A 1 516 ? 16.797 -13.720 0.901 1.00 91.44 516 GLN A C 1
ATOM 3914 O O . GLN A 1 516 ? 17.057 -12.554 1.175 1.00 91.44 516 GLN A O 1
ATOM 3919 N N . GLU A 1 517 ? 17.639 -14.716 1.184 1.00 91.56 517 GLU A N 1
ATOM 3920 C CA . GLU A 1 517 ? 18.955 -14.493 1.791 1.00 91.56 517 GLU A CA 1
ATOM 3921 C C . GLU A 1 517 ? 19.849 -13.610 0.905 1.00 91.56 517 GLU A C 1
ATOM 3923 O O . GLU A 1 517 ? 20.584 -12.762 1.421 1.00 91.56 517 GLU A O 1
ATOM 3928 N N . LEU A 1 518 ? 19.783 -13.775 -0.423 1.00 92.88 518 LEU A N 1
ATOM 3929 C CA . LEU A 1 518 ? 20.490 -12.908 -1.371 1.00 92.88 518 LEU A CA 1
ATOM 3930 C C . LEU A 1 518 ? 20.023 -11.452 -1.234 1.00 92.88 518 LEU A C 1
ATOM 3932 O O . LEU A 1 518 ? 20.852 -10.563 -1.042 1.00 92.88 518 LEU A O 1
ATOM 3936 N N . VAL A 1 519 ? 18.712 -11.215 -1.300 1.00 91.44 519 VAL A N 1
ATOM 3937 C CA . VAL A 1 519 ? 18.111 -9.880 -1.190 1.00 91.44 519 VAL A CA 1
ATOM 3938 C C . VAL A 1 519 ? 18.382 -9.252 0.173 1.00 91.44 519 VAL A C 1
ATOM 3940 O O . VAL A 1 519 ? 18.857 -8.123 0.227 1.00 91.44 519 VAL A O 1
ATOM 3943 N N . SER A 1 520 ? 18.157 -9.969 1.275 1.00 87.31 520 SER A N 1
ATOM 3944 C CA . SER A 1 520 ? 18.439 -9.462 2.621 1.00 87.31 520 SER A CA 1
ATOM 3945 C C . SER A 1 520 ? 19.920 -9.114 2.795 1.00 87.31 520 SER A C 1
ATOM 3947 O O . SER A 1 520 ? 20.245 -8.084 3.386 1.00 87.31 520 SER A O 1
ATOM 3949 N N . GLY A 1 521 ? 20.826 -9.922 2.233 1.00 85.94 521 GLY A N 1
ATOM 3950 C CA . GLY A 1 521 ? 22.256 -9.618 2.217 1.00 85.94 521 GLY A CA 1
ATOM 3951 C C . GLY A 1 521 ? 22.597 -8.369 1.399 1.00 85.94 521 GLY A C 1
ATOM 3952 O O . GLY A 1 521 ? 23.420 -7.561 1.833 1.00 85.94 521 GLY A O 1
ATOM 3953 N N . LEU A 1 522 ? 21.944 -8.175 0.249 1.00 88.94 522 LEU A N 1
ATOM 3954 C CA . LEU A 1 522 ? 22.092 -6.971 -0.570 1.00 88.94 522 LEU A CA 1
ATOM 3955 C C . LEU A 1 522 ? 21.561 -5.726 0.149 1.00 88.94 522 LEU A C 1
ATOM 3957 O O . LEU A 1 522 ? 22.287 -4.740 0.238 1.00 88.94 522 LEU A O 1
ATOM 3961 N N . THR A 1 523 ? 20.354 -5.773 0.715 1.00 85.00 523 THR A N 1
ATOM 3962 C CA . THR A 1 523 ? 19.764 -4.653 1.462 1.00 85.00 523 THR A CA 1
ATOM 3963 C C . THR A 1 523 ? 20.630 -4.283 2.665 1.00 85.00 523 THR A C 1
ATOM 3965 O O . THR A 1 523 ? 21.002 -3.121 2.812 1.00 85.00 523 THR A O 1
ATOM 3968 N N . GLY A 1 524 ? 21.066 -5.265 3.463 1.00 81.06 524 GLY A N 1
ATOM 3969 C CA . GLY A 1 524 ? 21.966 -5.018 4.594 1.00 81.06 524 GLY A CA 1
ATOM 3970 C C . GLY A 1 524 ? 23.325 -4.445 4.168 1.00 81.06 524 GLY A C 1
ATOM 3971 O O . GLY A 1 524 ? 23.844 -3.524 4.799 1.00 81.06 524 GLY A O 1
ATOM 3972 N N . SER A 1 525 ? 23.899 -4.928 3.058 1.00 81.12 525 SER A N 1
ATOM 3973 C CA . SER A 1 525 ? 25.127 -4.352 2.493 1.00 81.12 525 SER A CA 1
ATOM 3974 C C . SER A 1 525 ? 24.915 -2.925 1.981 1.00 81.12 525 SER A C 1
ATOM 3976 O O . SER A 1 525 ? 25.831 -2.106 2.090 1.00 81.12 525 SER A O 1
ATOM 3978 N N . LEU A 1 526 ? 23.749 -2.630 1.406 1.00 78.81 526 LEU A N 1
ATOM 3979 C CA . LEU A 1 526 ? 23.420 -1.310 0.888 1.00 78.81 526 LEU A CA 1
ATOM 3980 C C . LEU A 1 526 ? 23.249 -0.297 2.017 1.00 78.81 526 LEU A C 1
ATOM 3982 O O . LEU A 1 526 ? 23.741 0.817 1.899 1.00 78.81 526 LEU A O 1
ATOM 3986 N N . GLU A 1 527 ? 22.602 -0.662 3.123 1.00 74.50 527 GLU A N 1
ATOM 3987 C CA . GLU A 1 527 ? 22.458 0.231 4.280 1.00 74.50 527 GLU A CA 1
ATOM 3988 C C . GLU A 1 527 ? 23.819 0.695 4.817 1.00 74.50 527 GLU A C 1
ATOM 3990 O O . GLU A 1 527 ? 23.994 1.869 5.157 1.00 74.50 527 GLU A O 1
ATOM 3995 N N . ILE A 1 528 ? 24.814 -0.198 4.816 1.00 67.31 528 ILE A N 1
ATOM 3996 C CA . ILE A 1 528 ? 26.198 0.128 5.180 1.00 67.31 528 ILE A CA 1
ATOM 3997 C C . ILE A 1 528 ? 26.818 1.100 4.165 1.00 67.31 528 ILE A C 1
ATOM 3999 O O . ILE A 1 528 ? 27.490 2.052 4.568 1.00 67.31 528 ILE A O 1
ATOM 4003 N N . ALA A 1 529 ? 26.591 0.885 2.865 1.00 67.06 529 ALA A N 1
ATOM 4004 C CA . ALA A 1 529 ? 27.113 1.742 1.801 1.00 67.06 529 ALA A CA 1
ATOM 4005 C C . ALA A 1 529 ? 26.453 3.135 1.802 1.00 67.06 529 ALA A C 1
ATOM 4007 O O . ALA A 1 529 ? 27.152 4.146 1.825 1.00 67.06 529 ALA A O 1
ATOM 4008 N N . LEU A 1 530 ? 25.121 3.211 1.874 1.00 67.06 530 LEU A N 1
ATOM 4009 C CA . LEU A 1 530 ? 24.352 4.461 1.882 1.00 67.06 530 LEU A CA 1
ATOM 4010 C C . LEU A 1 530 ? 24.594 5.306 3.135 1.00 67.06 530 LEU A C 1
ATOM 4012 O O . LEU A 1 530 ? 24.523 6.530 3.060 1.00 67.06 530 LEU A O 1
ATOM 4016 N N . ALA A 1 531 ? 24.957 4.699 4.271 1.00 60.62 531 ALA A N 1
ATOM 4017 C CA . ALA A 1 531 ? 25.383 5.438 5.464 1.00 60.62 531 ALA A CA 1
ATOM 4018 C C . ALA A 1 531 ? 26.655 6.297 5.245 1.00 60.62 531 ALA A C 1
ATOM 4020 O O . ALA A 1 531 ? 27.028 7.094 6.120 1.00 60.62 531 ALA A O 1
ATOM 4021 N N . LEU A 1 532 ? 27.332 6.136 4.102 1.00 56.38 532 LEU A N 1
ATOM 4022 C CA . LEU A 1 532 ? 28.561 6.832 3.727 1.00 56.38 532 LEU A CA 1
ATOM 4023 C C . LEU A 1 532 ? 28.384 7.839 2.575 1.00 56.38 532 LEU A C 1
ATOM 4025 O O . LEU A 1 532 ? 29.327 8.586 2.321 1.00 56.38 532 LEU A O 1
ATOM 4029 N N . VAL A 1 533 ? 27.221 7.896 1.914 1.00 62.78 533 VAL A N 1
ATOM 4030 C CA . VAL A 1 533 ? 27.003 8.721 0.708 1.00 62.78 533 VAL A CA 1
ATOM 4031 C C . VAL A 1 533 ? 26.278 10.030 1.051 1.00 62.78 533 VAL A C 1
ATOM 4033 O O . VAL A 1 533 ? 25.296 10.035 1.794 1.00 62.78 533 VAL A O 1
ATOM 4036 N N . GLU A 1 534 ? 26.773 11.155 0.528 1.00 61.12 534 GLU A N 1
ATOM 4037 C CA . GLU A 1 534 ? 26.129 12.471 0.658 1.00 61.12 534 GLU A CA 1
ATOM 4038 C C . GLU A 1 534 ? 24.884 12.585 -0.255 1.00 61.12 534 GLU A C 1
ATOM 4040 O O . GLU A 1 534 ? 24.845 11.966 -1.318 1.00 61.12 534 GLU A O 1
ATOM 4045 N N . PRO A 1 535 ? 23.843 13.351 0.130 1.00 76.69 535 PRO A N 1
ATOM 4046 C CA . PRO A 1 535 ? 22.677 13.592 -0.726 1.00 76.69 535 PRO A CA 1
ATOM 4047 C C . PRO A 1 535 ? 23.040 14.381 -1.996 1.00 76.69 535 PRO A C 1
ATOM 4049 O O . PRO A 1 535 ? 23.991 15.165 -2.003 1.00 76.69 535 PRO A O 1
ATOM 4052 N N . PHE A 1 536 ? 22.254 14.211 -3.065 1.00 81.81 536 PHE A N 1
ATOM 4053 C CA . PHE A 1 536 ? 22.483 14.907 -4.336 1.00 81.81 536 PHE A CA 1
ATOM 4054 C C . PHE A 1 536 ? 22.231 16.411 -4.201 1.00 81.81 536 PHE A C 1
ATOM 4056 O O . PHE A 1 536 ? 21.270 16.844 -3.556 1.00 81.81 536 PHE A O 1
ATOM 4063 N N . ARG A 1 537 ? 23.074 17.224 -4.846 1.00 79.44 537 ARG A N 1
ATOM 4064 C CA . ARG A 1 537 ? 22.888 18.678 -4.898 1.00 79.44 537 ARG A CA 1
ATOM 4065 C C . ARG A 1 537 ? 21.885 19.025 -5.993 1.00 79.44 537 ARG A C 1
ATOM 4067 O O . ARG A 1 537 ? 22.214 18.953 -7.170 1.00 79.44 537 ARG A O 1
ATOM 4074 N N . LEU A 1 538 ? 20.681 19.442 -5.602 1.00 83.75 538 LEU A N 1
ATOM 4075 C CA . LEU A 1 538 ? 19.655 19.910 -6.534 1.00 83.75 538 LEU A CA 1
ATOM 4076 C C . LEU A 1 538 ? 19.729 21.442 -6.706 1.00 83.75 538 LEU A C 1
ATOM 4078 O O . LEU A 1 538 ? 19.516 22.170 -5.732 1.00 83.75 538 LEU A O 1
ATOM 4082 N N . PRO A 1 539 ? 19.999 21.963 -7.916 1.00 86.44 539 PRO A N 1
ATOM 4083 C CA . PRO A 1 539 ? 20.046 23.404 -8.171 1.00 86.44 539 PRO A CA 1
ATOM 4084 C C . PRO A 1 539 ? 18.693 24.092 -7.938 1.00 86.44 539 PRO A C 1
ATOM 4086 O O . PRO A 1 539 ? 17.647 23.553 -8.301 1.00 86.44 539 PRO A O 1
ATOM 4089 N N . LYS A 1 540 ? 18.710 25.316 -7.378 1.00 84.44 540 LYS A N 1
ATOM 4090 C CA . LYS A 1 540 ? 17.497 26.080 -7.004 1.00 84.44 540 LYS A CA 1
ATOM 4091 C C . LYS A 1 540 ? 16.431 26.169 -8.118 1.00 84.44 540 LYS A C 1
ATOM 4093 O O . LYS A 1 540 ? 15.266 25.951 -7.792 1.00 84.44 540 LYS A O 1
ATOM 4098 N N . PRO A 1 541 ? 16.774 26.426 -9.402 1.00 83.50 541 PRO A N 1
ATOM 4099 C CA . PRO A 1 541 ? 15.785 26.454 -10.485 1.00 83.50 541 PRO A CA 1
ATOM 4100 C C . PRO A 1 541 ? 15.004 25.149 -10.657 1.00 83.50 541 PRO A C 1
ATOM 4102 O O . PRO A 1 541 ? 13.803 25.185 -10.901 1.00 83.50 541 PRO A O 1
ATOM 4105 N N . LEU A 1 542 ? 15.672 24.001 -10.500 1.00 87.38 542 LEU A N 1
ATOM 4106 C CA . LEU A 1 542 ? 15.034 22.688 -10.608 1.00 87.38 542 LEU A CA 1
ATOM 4107 C C . LEU A 1 542 ? 14.248 22.352 -9.337 1.00 87.38 542 LEU A C 1
ATOM 4109 O O . LEU A 1 542 ? 13.125 21.866 -9.418 1.00 87.38 542 LEU A O 1
ATOM 4113 N N . ALA A 1 543 ? 14.785 22.698 -8.162 1.00 86.56 543 ALA A N 1
ATOM 4114 C CA . ALA A 1 543 ? 14.086 22.527 -6.889 1.00 86.56 543 ALA A CA 1
ATOM 4115 C C . ALA A 1 543 ? 12.755 23.301 -6.823 1.00 86.56 543 ALA A C 1
ATOM 4117 O O . ALA A 1 543 ? 11.810 22.825 -6.201 1.00 86.56 543 ALA A O 1
ATOM 4118 N N . ALA A 1 544 ? 12.670 24.469 -7.471 1.00 85.38 544 ALA A N 1
ATOM 4119 C CA . ALA A 1 544 ? 11.455 25.285 -7.531 1.00 85.38 544 ALA A CA 1
ATOM 4120 C C . ALA A 1 544 ? 10.337 24.667 -8.389 1.00 85.38 544 ALA A C 1
ATOM 4122 O O . ALA A 1 544 ? 9.175 25.036 -8.226 1.00 85.38 544 ALA A O 1
ATOM 4123 N N . VAL A 1 545 ? 10.680 23.741 -9.291 1.00 87.25 545 VAL A N 1
ATOM 4124 C CA . VAL A 1 545 ? 9.724 23.056 -10.174 1.00 87.25 545 VAL A CA 1
ATOM 4125 C C . VAL A 1 545 ? 9.513 21.584 -9.813 1.00 87.25 545 VAL A C 1
ATOM 4127 O O . VAL A 1 545 ? 8.877 20.848 -10.562 1.00 87.25 545 VAL A O 1
ATOM 4130 N N . ASP A 1 546 ? 10.028 21.150 -8.662 1.00 89.75 546 ASP A N 1
ATOM 4131 C CA . ASP A 1 546 ? 9.810 19.807 -8.125 1.00 89.75 546 ASP A CA 1
ATOM 4132 C C . ASP A 1 546 ? 8.319 19.575 -7.828 1.00 89.75 546 ASP A C 1
ATOM 4134 O O . ASP A 1 546 ? 7.660 20.397 -7.190 1.00 89.75 546 ASP A O 1
ATOM 4138 N N . GLY A 1 547 ? 7.768 18.464 -8.313 1.00 85.56 547 GLY A N 1
ATOM 4139 C CA . GLY A 1 547 ? 6.352 18.110 -8.192 1.00 85.56 547 GLY A CA 1
ATOM 4140 C C . GLY A 1 547 ? 5.408 18.814 -9.175 1.00 85.56 547 GLY A C 1
ATOM 4141 O O . GLY A 1 547 ? 4.206 18.530 -9.155 1.00 85.56 547 GLY A O 1
ATOM 4142 N N . ILE A 1 548 ? 5.906 19.710 -10.039 1.00 90.69 548 ILE A N 1
ATOM 4143 C CA . ILE A 1 548 ? 5.085 20.419 -11.033 1.00 90.69 548 ILE A CA 1
ATOM 4144 C C . ILE A 1 548 ? 4.777 19.509 -12.232 1.00 90.69 548 ILE A C 1
ATOM 4146 O O . ILE A 1 548 ? 5.589 18.679 -12.642 1.00 90.69 548 ILE A O 1
ATOM 4150 N N . VAL A 1 549 ? 3.579 19.675 -12.801 1.00 91.75 549 VAL A N 1
ATOM 4151 C CA . VAL A 1 549 ? 3.153 19.014 -14.042 1.00 91.75 549 VAL A CA 1
ATOM 4152 C C . VAL A 1 549 ? 3.905 19.603 -15.241 1.00 91.75 549 VAL A C 1
ATOM 4154 O O . VAL A 1 549 ? 3.886 20.817 -15.452 1.00 91.75 549 VAL A O 1
ATOM 4157 N N . VAL A 1 550 ? 4.533 18.749 -16.052 1.00 91.25 550 VAL A N 1
ATOM 4158 C CA . VAL A 1 550 ? 5.193 19.142 -17.301 1.00 91.25 550 VAL A CA 1
ATOM 4159 C C . VAL A 1 550 ? 4.134 19.738 -18.245 1.00 91.25 550 VAL A C 1
ATOM 4161 O O . VAL A 1 550 ? 3.163 19.046 -18.574 1.00 91.25 550 VAL A O 1
ATOM 4164 N N . PRO A 1 551 ? 4.286 20.996 -18.707 1.00 90.81 551 PRO A N 1
ATOM 4165 C CA . PRO A 1 551 ? 3.272 21.675 -19.508 1.00 90.81 551 PRO A CA 1
ATOM 4166 C C . PRO A 1 551 ? 2.824 20.880 -20.742 1.00 90.81 551 PRO A C 1
ATOM 4168 O O . PRO A 1 551 ? 3.643 20.408 -21.535 1.00 90.81 551 PRO A O 1
ATOM 4171 N N . GLY A 1 552 ? 1.505 20.760 -20.922 1.00 85.88 552 GLY A N 1
ATOM 4172 C CA . GLY A 1 552 ? 0.902 20.005 -22.027 1.00 85.88 552 GLY A CA 1
ATOM 4173 C C . GLY A 1 552 ? 0.911 18.483 -21.839 1.00 85.88 552 GLY A C 1
ATOM 4174 O O . GLY A 1 552 ? 0.744 17.756 -22.818 1.00 85.88 552 GLY A O 1
ATOM 4175 N N . THR A 1 553 ? 1.131 18.004 -20.612 1.00 89.94 553 THR A N 1
ATOM 4176 C CA . THR A 1 553 ? 1.008 16.598 -20.198 1.00 89.94 553 THR A CA 1
ATOM 4177 C C . THR A 1 553 ? 0.336 16.515 -18.827 1.00 89.94 553 THR A C 1
ATOM 4179 O O . THR A 1 553 ? 0.207 17.536 -18.160 1.00 89.94 553 THR A O 1
ATOM 4182 N N . ASP A 1 554 ? -0.001 15.306 -18.376 1.00 87.31 554 ASP A N 1
ATOM 4183 C CA . ASP A 1 554 ? -0.420 15.038 -16.991 1.00 87.31 554 ASP A CA 1
ATOM 4184 C C . ASP A 1 554 ? 0.738 14.540 -16.100 1.00 87.31 554 ASP A C 1
ATOM 4186 O O . ASP A 1 554 ? 0.529 14.145 -14.951 1.00 87.31 554 ASP A O 1
ATOM 4190 N N . ALA A 1 555 ? 1.972 14.531 -16.623 1.00 90.00 555 ALA A N 1
ATOM 4191 C CA . ALA A 1 555 ? 3.132 13.969 -15.943 1.00 90.00 555 ALA A CA 1
ATOM 4192 C C . ALA A 1 555 ? 3.762 14.981 -14.973 1.00 90.00 555 ALA A C 1
ATOM 4194 O O . ALA A 1 555 ? 4.132 16.079 -15.381 1.00 90.00 555 ALA A O 1
ATOM 4195 N N . ARG A 1 556 ? 3.937 14.617 -13.701 1.00 92.25 556 ARG A N 1
ATOM 4196 C CA . ARG A 1 556 ? 4.641 15.420 -12.685 1.00 92.25 556 ARG A CA 1
ATOM 4197 C C . ARG A 1 556 ? 6.118 15.058 -12.630 1.00 92.25 556 ARG A C 1
ATOM 4199 O O . ARG A 1 556 ? 6.438 13.875 -12.591 1.00 92.25 556 ARG A O 1
ATOM 4206 N N . VAL A 1 557 ? 7.011 16.045 -12.593 1.00 92.81 557 VAL A N 1
ATOM 4207 C CA . VAL A 1 557 ? 8.444 15.784 -12.382 1.00 92.81 557 VAL A CA 1
ATOM 4208 C C . VAL A 1 557 ? 8.751 15.644 -10.892 1.00 92.81 557 VAL A C 1
ATOM 4210 O O . VAL A 1 557 ? 8.238 16.406 -10.081 1.00 92.81 557 VAL A O 1
ATOM 4213 N N . GLU A 1 558 ? 9.595 14.690 -10.526 1.00 93.81 558 GLU A N 1
ATOM 4214 C CA . GLU A 1 558 ? 10.168 14.539 -9.188 1.00 93.81 558 GLU A CA 1
ATOM 4215 C C . GLU A 1 558 ? 11.691 14.436 -9.325 1.00 93.81 558 GLU A C 1
ATOM 4217 O O . GLU A 1 558 ? 12.183 13.616 -10.101 1.00 93.81 558 GLU A O 1
ATOM 4222 N N . TRP A 1 559 ? 12.453 15.257 -8.598 1.00 93.06 559 TRP A N 1
ATOM 4223 C CA . TRP A 1 559 ? 13.920 15.286 -8.687 1.00 93.06 559 TRP A CA 1
ATOM 4224 C C . TRP A 1 559 ? 14.596 14.440 -7.608 1.00 93.06 559 TRP A C 1
ATOM 4226 O O . TRP A 1 559 ? 14.220 14.460 -6.433 1.00 93.06 559 TRP A O 1
ATOM 4236 N N . ALA A 1 560 ? 15.638 13.701 -7.989 1.00 88.75 560 ALA A N 1
ATOM 4237 C CA . ALA A 1 560 ? 16.358 12.837 -7.068 1.00 88.75 560 ALA A CA 1
ATOM 4238 C C . ALA A 1 560 ? 17.137 13.676 -6.048 1.00 88.75 560 ALA A C 1
ATOM 4240 O O . ALA A 1 560 ? 17.991 14.487 -6.403 1.00 88.75 560 ALA A O 1
ATOM 4241 N N . ARG A 1 561 ? 16.881 13.440 -4.757 1.00 84.94 561 ARG A N 1
ATOM 4242 C CA . ARG A 1 561 ? 17.592 14.102 -3.642 1.00 84.94 561 ARG A CA 1
ATOM 4243 C C . ARG A 1 561 ? 18.555 13.173 -2.913 1.00 84.94 561 ARG A C 1
ATOM 4245 O O . ARG A 1 561 ? 19.406 13.623 -2.152 1.00 84.94 561 ARG A O 1
ATOM 4252 N N . SER A 1 562 ? 18.416 11.867 -3.123 1.00 80.31 562 SER A N 1
ATOM 4253 C CA . SER A 1 562 ? 19.266 10.870 -2.487 1.00 80.31 562 SER A CA 1
ATOM 4254 C C . SER A 1 562 ? 19.417 9.620 -3.355 1.00 80.31 562 SER A C 1
ATOM 4256 O O . SER A 1 562 ? 18.489 9.284 -4.100 1.00 80.31 562 SER A O 1
ATOM 4258 N N . PRO A 1 563 ? 20.523 8.872 -3.207 1.00 74.50 563 PRO A N 1
ATOM 4259 C CA . PRO A 1 563 ? 20.671 7.569 -3.851 1.00 74.50 563 PRO A CA 1
ATOM 4260 C C . PRO A 1 563 ? 19.581 6.570 -3.430 1.00 74.50 563 PRO A C 1
ATOM 4262 O O . PRO A 1 563 ? 19.195 5.713 -4.216 1.00 74.50 563 PRO A O 1
ATOM 4265 N N . ARG A 1 564 ? 19.016 6.711 -2.218 1.00 73.56 564 ARG A N 1
ATOM 4266 C CA . ARG A 1 564 ? 17.882 5.894 -1.751 1.00 73.56 564 ARG A CA 1
ATOM 4267 C C . ARG A 1 564 ? 16.633 6.124 -2.603 1.00 73.56 564 ARG A C 1
ATOM 4269 O O . ARG A 1 564 ? 15.948 5.173 -2.956 1.00 73.56 564 ARG A O 1
ATOM 4276 N N . THR A 1 565 ? 16.353 7.379 -2.945 1.00 78.81 565 THR A N 1
ATOM 4277 C CA . THR A 1 565 ? 15.239 7.748 -3.825 1.00 78.81 565 THR A CA 1
ATOM 4278 C C . THR A 1 565 ? 15.418 7.127 -5.214 1.00 78.81 565 THR A C 1
ATOM 4280 O O . THR A 1 565 ? 14.484 6.521 -5.733 1.00 78.81 565 THR A O 1
ATOM 4283 N N . LEU A 1 566 ? 16.637 7.178 -5.767 1.00 78.81 566 LEU A N 1
ATOM 4284 C CA . LEU A 1 566 ? 16.956 6.508 -7.032 1.00 78.81 566 LEU A CA 1
ATOM 4285 C C . LEU A 1 566 ? 16.808 4.991 -6.950 1.00 78.81 566 LEU A C 1
ATOM 4287 O O . LEU A 1 566 ? 16.299 4.406 -7.895 1.00 78.81 566 LEU A O 1
ATOM 4291 N N . ALA A 1 567 ? 17.197 4.357 -5.840 1.00 73.69 567 ALA A N 1
ATOM 4292 C CA . ALA A 1 567 ? 17.030 2.916 -5.636 1.00 73.69 567 ALA A CA 1
ATOM 4293 C C . ALA A 1 567 ? 15.573 2.480 -5.813 1.00 73.69 567 ALA A C 1
ATOM 4295 O O . ALA A 1 567 ? 15.278 1.517 -6.519 1.00 73.69 567 ALA A O 1
ATOM 4296 N N . VAL A 1 568 ? 14.658 3.232 -5.196 1.00 75.44 568 VAL A N 1
ATOM 4297 C CA . VAL A 1 568 ? 13.216 2.979 -5.270 1.00 75.44 568 VAL A CA 1
ATOM 4298 C C . VAL A 1 568 ? 12.718 3.163 -6.704 1.00 75.44 568 VAL A C 1
ATOM 4300 O O . VAL A 1 568 ? 12.012 2.300 -7.225 1.00 75.44 568 VAL A O 1
ATOM 4303 N N . TRP A 1 569 ? 13.114 4.252 -7.370 1.00 84.50 569 TRP A N 1
ATOM 4304 C CA . TRP A 1 569 ? 12.700 4.519 -8.750 1.00 84.50 569 TRP A CA 1
ATOM 4305 C C . TRP A 1 569 ? 13.253 3.491 -9.732 1.00 84.50 569 TRP A C 1
ATOM 4307 O O . TRP A 1 569 ? 12.516 3.004 -10.581 1.00 84.50 569 TRP A O 1
ATOM 4317 N N . ALA A 1 570 ? 14.531 3.144 -9.612 1.00 75.31 570 ALA A N 1
ATOM 4318 C CA . ALA A 1 570 ? 15.212 2.205 -10.489 1.00 75.31 570 ALA A CA 1
ATOM 4319 C C . ALA A 1 570 ? 14.705 0.768 -10.289 1.00 75.31 570 ALA A C 1
ATOM 4321 O O . ALA A 1 570 ? 14.573 0.036 -11.264 1.00 75.31 570 ALA A O 1
ATOM 4322 N N . SER A 1 571 ? 14.351 0.378 -9.058 1.00 69.69 571 SER A N 1
ATOM 4323 C CA . SER A 1 571 ? 13.701 -0.910 -8.769 1.00 69.69 571 SER A CA 1
ATOM 4324 C C . SER A 1 571 ? 12.331 -1.012 -9.448 1.00 69.69 571 SER A C 1
ATOM 4326 O O . SER A 1 571 ? 12.053 -1.982 -10.154 1.00 69.69 571 SER A O 1
ATOM 4328 N N . TYR A 1 572 ? 11.502 0.030 -9.317 1.00 76.88 572 TYR A N 1
ATOM 4329 C CA . TYR A 1 572 ? 10.200 0.093 -9.982 1.00 76.88 572 TYR A CA 1
ATOM 4330 C C . TYR A 1 572 ? 10.330 0.104 -11.518 1.00 76.88 572 TYR A C 1
ATOM 4332 O O . TYR A 1 572 ? 9.655 -0.654 -12.223 1.00 76.88 572 TYR A O 1
ATOM 4340 N N . MET A 1 573 ? 11.221 0.954 -12.037 1.00 78.81 573 MET A N 1
ATOM 4341 C CA . MET A 1 573 ? 11.401 1.159 -13.473 1.00 78.81 573 MET A CA 1
ATOM 4342 C C . MET A 1 573 ? 12.179 0.038 -14.151 1.00 78.81 573 MET A C 1
ATOM 4344 O O . MET A 1 573 ? 12.082 -0.120 -15.361 1.00 78.81 573 MET A O 1
ATOM 4348 N N . GLY A 1 574 ? 12.970 -0.728 -13.409 1.00 67.00 574 GLY A N 1
ATOM 4349 C CA . GLY A 1 574 ? 13.844 -1.754 -13.955 1.00 67.00 574 GLY A CA 1
ATOM 4350 C C . GLY A 1 574 ? 14.866 -1.236 -14.976 1.00 67.00 574 GLY A C 1
ATOM 4351 O O . GLY A 1 574 ? 15.201 -1.965 -15.907 1.00 67.00 574 GLY A O 1
ATOM 4352 N N . ASN A 1 575 ? 15.307 0.020 -14.836 1.00 74.31 575 ASN A N 1
ATOM 4353 C CA . ASN A 1 575 ? 16.253 0.699 -15.728 1.00 74.31 575 ASN A CA 1
ATOM 4354 C C . ASN A 1 575 ? 17.488 1.218 -14.978 1.00 74.31 575 ASN A C 1
ATOM 4356 O O . ASN A 1 575 ? 17.474 1.328 -13.755 1.00 74.31 575 ASN A O 1
ATOM 4360 N N . CYS A 1 576 ? 18.555 1.543 -15.708 1.00 73.56 576 CYS A N 1
ATOM 4361 C CA . CYS A 1 576 ? 19.905 1.761 -15.173 1.00 73.56 576 CYS A CA 1
ATOM 4362 C C . CYS A 1 576 ? 20.143 3.106 -14.454 1.00 73.56 576 CYS A C 1
ATOM 4364 O O . CYS A 1 576 ? 21.291 3.441 -14.181 1.00 73.56 576 CYS A O 1
ATOM 4366 N N . ILE A 1 577 ? 19.110 3.885 -14.102 1.00 76.00 577 ILE A N 1
ATOM 4367 C CA . ILE A 1 577 ? 19.298 5.257 -13.576 1.00 76.00 577 ILE A CA 1
ATOM 4368 C C . ILE A 1 577 ? 20.060 5.332 -12.235 1.00 76.00 577 ILE A C 1
ATOM 4370 O O . ILE A 1 577 ? 20.543 6.394 -11.851 1.00 76.00 577 ILE A O 1
ATOM 4374 N N . ALA A 1 578 ? 20.161 4.220 -11.502 1.00 70.69 578 ALA A N 1
ATOM 4375 C CA . ALA A 1 578 ? 20.910 4.132 -10.249 1.00 70.69 578 ALA A CA 1
ATOM 4376 C C . ALA A 1 578 ? 22.317 3.513 -10.417 1.00 70.69 578 ALA A C 1
ATOM 4378 O O . ALA A 1 578 ? 22.955 3.172 -9.420 1.00 70.69 578 ALA A O 1
ATOM 4379 N N . GLU A 1 579 ? 22.816 3.368 -11.653 1.00 74.31 579 GLU A N 1
ATOM 4380 C CA . GLU A 1 579 ? 24.193 2.932 -11.915 1.00 74.31 579 GLU A CA 1
ATOM 4381 C C . GLU A 1 579 ? 25.251 3.922 -11.388 1.00 74.31 579 GLU A C 1
ATOM 4383 O O . GLU A 1 579 ? 24.995 5.131 -11.340 1.00 74.31 579 GLU A O 1
ATOM 4388 N N . PRO A 1 580 ? 26.464 3.435 -11.034 1.00 69.12 580 PRO A N 1
ATOM 4389 C CA . PRO A 1 580 ? 27.510 4.259 -10.429 1.00 69.12 580 PRO A CA 1
ATOM 4390 C C . PRO A 1 580 ? 27.833 5.530 -11.207 1.00 69.12 580 PRO A C 1
ATOM 4392 O O . PRO A 1 580 ? 28.073 6.559 -10.593 1.00 69.12 580 PRO A O 1
ATOM 4395 N N . PHE A 1 581 ? 27.799 5.495 -12.543 1.00 76.19 581 PHE A N 1
ATOM 4396 C CA . PHE A 1 581 ? 28.140 6.672 -13.339 1.00 76.19 581 PHE A CA 1
ATOM 4397 C C . PHE A 1 581 ? 27.105 7.800 -13.197 1.00 76.19 581 PHE A C 1
ATOM 4399 O O . PHE A 1 581 ? 27.503 8.945 -13.010 1.00 76.19 581 PHE A O 1
ATOM 4406 N N . TYR A 1 582 ? 25.797 7.496 -13.187 1.00 80.56 582 TYR A N 1
ATOM 4407 C CA . TYR A 1 582 ? 24.759 8.506 -12.941 1.00 80.56 582 TYR A CA 1
ATOM 4408 C C . TYR A 1 582 ? 24.839 9.045 -11.515 1.00 80.56 582 TYR A C 1
ATOM 4410 O O . TYR A 1 582 ? 24.681 10.243 -11.295 1.00 80.56 582 TYR A O 1
ATOM 4418 N N . VAL A 1 583 ? 25.084 8.167 -10.537 1.00 77.31 583 VAL A N 1
ATOM 4419 C CA . VAL A 1 583 ? 25.212 8.554 -9.127 1.00 77.31 583 VAL A CA 1
ATOM 4420 C C . VAL A 1 583 ? 26.434 9.453 -8.930 1.00 77.31 583 VAL A C 1
ATOM 4422 O O . VAL A 1 583 ? 26.309 10.510 -8.317 1.00 77.31 583 VAL A O 1
ATOM 4425 N N . ASP A 1 584 ? 27.585 9.083 -9.489 1.00 78.56 584 ASP A N 1
ATOM 4426 C CA . ASP A 1 584 ? 28.825 9.856 -9.413 1.00 78.56 584 ASP A CA 1
ATOM 4427 C C . ASP A 1 584 ? 28.680 11.223 -10.091 1.00 78.56 584 ASP A C 1
ATOM 4429 O O . ASP A 1 584 ? 29.151 12.231 -9.560 1.00 78.56 584 ASP A O 1
ATOM 4433 N N . ASP A 1 585 ? 28.023 11.278 -11.248 1.00 81.69 585 ASP A N 1
ATOM 4434 C CA . ASP A 1 585 ? 27.797 12.519 -11.988 1.00 81.69 585 ASP A CA 1
ATOM 4435 C C . ASP A 1 585 ? 26.770 13.423 -11.285 1.00 81.69 585 ASP A C 1
ATOM 4437 O O . ASP A 1 585 ? 26.992 14.630 -11.132 1.00 81.69 585 ASP A O 1
ATOM 4441 N N . ALA A 1 586 ? 25.711 12.848 -10.713 1.00 83.62 586 ALA A N 1
ATOM 4442 C CA . ALA A 1 586 ? 24.771 13.582 -9.869 1.00 83.62 586 ALA A CA 1
ATOM 4443 C C . ALA A 1 586 ? 25.428 14.096 -8.574 1.00 83.62 586 ALA A C 1
ATOM 4445 O O . ALA A 1 586 ? 25.150 15.213 -8.132 1.00 83.62 586 ALA A O 1
ATOM 4446 N N . MET A 1 587 ? 26.347 13.330 -7.974 1.00 79.56 587 MET A N 1
ATOM 4447 C CA . MET A 1 587 ? 27.129 13.762 -6.806 1.00 79.56 587 MET A CA 1
ATOM 4448 C C . MET A 1 587 ? 28.094 14.902 -7.142 1.00 79.56 587 MET A C 1
ATOM 4450 O O . MET A 1 587 ? 28.257 15.826 -6.342 1.00 79.56 587 MET A O 1
ATOM 4454 N N . LYS A 1 588 ? 28.711 14.871 -8.328 1.00 79.88 588 LYS A N 1
ATOM 4455 C CA . LYS A 1 588 ? 29.566 15.956 -8.839 1.00 79.88 588 LYS A CA 1
ATOM 4456 C C . LYS A 1 588 ? 28.762 17.177 -9.301 1.00 79.88 588 LYS A C 1
ATOM 4458 O O . LYS A 1 588 ? 29.359 18.217 -9.570 1.00 79.88 588 LYS A O 1
ATOM 4463 N N . GLY A 1 589 ? 27.434 17.066 -9.393 1.00 77.94 589 GLY A N 1
ATOM 4464 C CA . GLY A 1 589 ? 26.547 18.114 -9.899 1.00 77.94 589 GLY A CA 1
ATOM 4465 C C . GLY A 1 589 ? 26.648 18.328 -11.413 1.00 77.94 589 GLY A C 1
ATOM 4466 O O . GLY A 1 589 ? 26.250 19.384 -11.903 1.00 77.94 589 GLY A O 1
ATOM 4467 N N . THR A 1 590 ? 27.198 17.362 -12.157 1.00 83.00 590 THR A N 1
ATOM 4468 C CA . THR A 1 590 ? 27.299 17.422 -13.625 1.00 83.00 590 THR A CA 1
ATOM 4469 C C . THR A 1 590 ? 25.979 17.048 -14.300 1.00 83.00 590 THR A C 1
ATOM 4471 O O . THR A 1 590 ? 25.684 17.558 -15.384 1.00 83.00 590 THR A O 1
ATOM 4474 N N . CYS A 1 591 ? 25.152 16.236 -13.640 1.00 88.94 591 CYS A N 1
ATOM 4475 C CA . CYS A 1 591 ? 23.781 15.944 -14.046 1.00 88.94 591 CYS A CA 1
ATOM 4476 C C . CYS A 1 591 ? 22.810 15.984 -12.854 1.00 88.94 591 CYS A C 1
ATOM 4478 O O . CYS A 1 591 ? 23.203 16.044 -11.690 1.00 88.94 591 CYS A O 1
ATOM 4480 N N . VAL A 1 592 ? 21.516 15.989 -13.160 1.00 90.50 592 VAL A N 1
ATOM 4481 C CA . VAL A 1 592 ? 20.411 15.889 -12.208 1.00 90.50 592 VAL A CA 1
ATOM 4482 C C . VAL A 1 592 ? 19.447 14.835 -12.731 1.00 90.50 592 VAL A C 1
ATOM 4484 O O . VAL A 1 592 ? 19.125 14.806 -13.918 1.00 90.50 592 VAL A O 1
ATOM 4487 N N . LEU A 1 593 ? 18.989 13.962 -11.842 1.00 93.62 593 LEU A N 1
ATOM 4488 C CA . LEU A 1 593 ? 18.172 12.803 -12.186 1.00 93.62 593 LEU A CA 1
ATOM 4489 C C . LEU A 1 593 ? 16.722 13.041 -11.760 1.00 93.62 593 LEU A C 1
ATOM 4491 O O . LEU A 1 593 ? 16.480 13.619 -10.697 1.00 93.62 593 LEU A O 1
ATOM 4495 N N . ALA A 1 594 ? 15.763 12.601 -12.572 1.00 93.00 594 ALA A N 1
ATOM 4496 C CA . ALA A 1 594 ? 14.339 12.812 -12.320 1.00 93.00 594 ALA A CA 1
ATOM 4497 C C . ALA A 1 594 ? 13.485 11.583 -12.636 1.00 93.00 594 ALA A C 1
ATOM 4499 O O . ALA A 1 594 ? 13.805 10.817 -13.543 1.00 93.00 594 ALA A O 1
ATOM 4500 N N . ALA A 1 595 ? 12.357 11.458 -11.943 1.00 93.12 595 ALA A N 1
ATOM 4501 C CA . ALA A 1 595 ? 11.246 10.588 -12.303 1.00 93.12 595 ALA A CA 1
ATOM 4502 C C . ALA A 1 595 ? 10.069 11.437 -12.807 1.00 93.12 595 ALA A C 1
ATOM 4504 O O . ALA A 1 595 ? 9.760 12.488 -12.251 1.00 93.12 595 ALA A O 1
ATOM 4505 N N . LEU A 1 596 ? 9.391 10.979 -13.856 1.00 92.81 596 LEU A N 1
ATOM 4506 C CA . LEU A 1 596 ? 8.140 11.555 -14.349 1.00 92.81 596 LEU A CA 1
ATOM 4507 C C . LEU A 1 596 ? 6.993 10.663 -13.894 1.00 92.81 596 LEU A C 1
ATOM 4509 O O . LEU A 1 596 ? 6.981 9.486 -14.241 1.00 92.81 596 LEU A O 1
ATOM 4513 N N . ARG A 1 597 ? 6.029 11.194 -13.143 1.00 90.69 597 ARG A N 1
ATOM 4514 C CA . ARG A 1 597 ? 4.911 10.431 -12.575 1.00 90.69 597 ARG A CA 1
ATOM 4515 C C . ARG A 1 597 ? 3.576 10.766 -13.211 1.00 90.69 597 ARG A C 1
ATOM 4517 O O . ARG A 1 597 ? 3.282 11.932 -13.442 1.00 90.69 597 ARG A O 1
ATOM 4524 N N . ALA A 1 598 ? 2.745 9.757 -13.410 1.00 84.25 598 ALA A N 1
ATOM 4525 C CA . ALA A 1 598 ? 1.335 9.917 -13.729 1.00 84.25 598 ALA A CA 1
ATOM 4526 C C . ALA A 1 598 ? 0.526 10.430 -12.512 1.00 84.25 598 ALA A C 1
ATOM 4528 O O . ALA A 1 598 ? 1.025 10.403 -11.380 1.00 84.25 598 ALA A O 1
ATOM 4529 N N . PRO A 1 599 ? -0.726 10.893 -12.711 1.00 73.31 599 PRO A N 1
ATOM 4530 C CA . PRO A 1 599 ? -1.588 11.384 -11.628 1.00 73.31 599 PRO A CA 1
ATOM 4531 C C . PRO A 1 599 ? -1.865 10.369 -10.511 1.00 73.31 599 PRO A C 1
ATOM 4533 O O . PRO A 1 599 ? -2.117 10.765 -9.376 1.00 73.31 599 PRO A O 1
ATOM 4536 N N . ASP A 1 600 ? -1.802 9.076 -10.825 1.00 68.50 600 ASP A N 1
ATOM 4537 C CA . ASP A 1 600 ? -1.953 7.959 -9.887 1.00 68.50 600 ASP A CA 1
ATOM 4538 C C . ASP A 1 600 ? -0.663 7.645 -9.096 1.00 68.50 600 ASP A C 1
ATOM 4540 O O . ASP A 1 600 ? -0.657 6.755 -8.248 1.00 68.50 600 ASP A O 1
ATOM 4544 N N . GLY A 1 601 ? 0.426 8.382 -9.350 1.00 72.06 601 GLY A N 1
ATOM 4545 C CA . GLY A 1 601 ? 1.728 8.221 -8.701 1.00 72.06 601 GLY A CA 1
ATOM 4546 C C . GLY A 1 601 ? 2.685 7.258 -9.413 1.00 72.06 601 GLY A C 1
ATOM 4547 O O . GLY A 1 601 ? 3.852 7.168 -9.017 1.00 72.06 601 GLY A O 1
ATOM 4548 N N . THR A 1 602 ? 2.243 6.582 -10.473 1.00 81.25 602 THR A N 1
ATOM 4549 C CA . THR A 1 602 ? 3.034 5.615 -11.248 1.00 81.25 602 THR A CA 1
ATOM 4550 C C . THR A 1 602 ? 4.172 6.311 -12.005 1.00 81.25 602 THR A C 1
ATOM 4552 O O . THR A 1 602 ? 3.945 7.350 -12.621 1.00 81.25 602 THR A O 1
ATOM 4555 N N . ILE A 1 603 ? 5.403 5.778 -11.991 1.00 85.75 603 ILE A N 1
ATOM 4556 C CA . ILE A 1 603 ? 6.522 6.375 -12.749 1.00 85.75 603 ILE A CA 1
ATOM 4557 C C . ILE A 1 603 ? 6.395 5.995 -14.232 1.00 85.75 603 ILE A C 1
ATOM 4559 O O . ILE A 1 603 ? 6.383 4.822 -14.587 1.00 85.75 603 ILE A O 1
ATOM 4563 N N . LEU A 1 604 ? 6.312 6.998 -15.102 1.00 86.50 604 LEU A N 1
ATOM 4564 C CA . LEU A 1 604 ? 6.226 6.868 -16.556 1.00 86.50 604 LEU A CA 1
ATOM 4565 C C . LEU A 1 604 ? 7.608 6.717 -17.200 1.00 86.50 604 LEU A C 1
ATOM 4567 O O . LEU A 1 604 ? 7.802 5.893 -18.092 1.00 86.50 604 LEU A O 1
ATOM 4571 N N . ALA A 1 605 ? 8.568 7.539 -16.769 1.00 89.56 605 ALA A N 1
ATOM 4572 C CA . ALA A 1 605 ? 9.928 7.547 -17.292 1.00 89.56 605 ALA A CA 1
ATOM 4573 C C . ALA A 1 605 ? 10.908 8.169 -16.293 1.00 89.56 605 ALA A C 1
ATOM 4575 O O . ALA A 1 605 ? 10.536 9.006 -15.474 1.00 89.56 605 ALA A O 1
ATOM 4576 N N . ASN A 1 606 ? 12.170 7.782 -16.418 1.00 92.81 606 ASN A N 1
ATOM 4577 C CA . ASN A 1 606 ? 13.305 8.328 -15.693 1.00 92.81 606 ASN A CA 1
ATOM 4578 C C . ASN A 1 606 ? 14.145 9.182 -16.649 1.00 92.81 606 ASN A C 1
ATOM 4580 O O . ASN A 1 606 ? 14.350 8.790 -17.800 1.00 92.81 606 ASN A O 1
ATOM 4584 N N . ALA A 1 607 ? 14.612 10.341 -16.191 1.00 92.19 607 ALA A N 1
ATOM 4585 C CA . ALA A 1 607 ? 15.318 11.322 -17.006 1.00 92.19 607 ALA A CA 1
ATOM 4586 C C . ALA A 1 607 ? 16.674 11.702 -16.404 1.00 92.19 607 ALA A C 1
ATOM 4588 O O . ALA A 1 607 ? 16.784 11.928 -15.198 1.00 92.19 607 ALA A O 1
ATOM 4589 N N . GLU A 1 608 ? 17.673 11.850 -17.270 1.00 93.50 608 GLU A N 1
ATOM 4590 C CA . GLU A 1 608 ? 18.936 12.516 -16.964 1.00 93.50 608 GLU A CA 1
ATOM 4591 C C . GLU A 1 608 ? 18.916 13.919 -17.577 1.00 93.50 608 GLU A C 1
ATOM 4593 O O . GLU A 1 608 ? 18.717 14.097 -18.784 1.00 93.50 608 GLU A O 1
ATOM 4598 N N . VAL A 1 609 ? 19.136 14.928 -16.740 1.00 92.00 609 VAL A N 1
ATOM 4599 C CA . VAL A 1 609 ? 19.138 16.335 -17.130 1.00 92.00 609 VAL A CA 1
ATOM 4600 C C . VAL A 1 609 ? 20.513 16.926 -16.858 1.00 92.00 609 VAL A C 1
ATOM 4602 O O . VAL A 1 609 ? 21.032 16.850 -15.750 1.00 92.00 609 VAL A O 1
ATOM 4605 N N . GLN A 1 610 ? 21.103 17.550 -17.870 1.00 90.94 610 GLN A N 1
ATOM 4606 C CA . GLN A 1 610 ? 22.419 18.176 -17.781 1.00 90.94 610 GLN A CA 1
ATOM 4607 C C . GLN A 1 610 ? 22.313 19.686 -17.974 1.00 90.94 610 GLN A C 1
ATOM 4609 O O . GLN A 1 610 ? 21.456 20.189 -18.708 1.00 90.94 610 GLN A O 1
ATOM 4614 N N . HIS A 1 611 ? 23.231 20.418 -17.349 1.00 84.44 611 HIS A N 1
ATOM 4615 C CA . HIS A 1 611 ? 23.391 21.844 -17.596 1.00 84.44 611 HIS A CA 1
ATOM 4616 C C . HIS A 1 611 ? 24.444 22.087 -18.686 1.00 84.44 611 HIS A C 1
ATOM 4618 O O . HIS A 1 611 ? 25.586 21.638 -18.578 1.00 84.44 611 HIS A O 1
ATOM 4624 N N . ARG A 1 612 ? 24.078 22.829 -19.737 1.00 82.38 612 ARG A N 1
ATOM 4625 C CA . ARG A 1 612 ? 24.992 23.298 -20.793 1.00 82.38 612 ARG A CA 1
ATOM 4626 C C . ARG A 1 612 ? 25.001 24.826 -20.833 1.00 82.38 612 ARG A C 1
ATOM 4628 O O . ARG A 1 612 ? 24.132 25.469 -20.261 1.00 82.38 612 ARG A O 1
ATOM 4635 N N . ARG A 1 613 ? 25.952 25.429 -21.562 1.00 71.00 613 ARG A N 1
ATOM 4636 C CA . ARG A 1 613 ? 26.050 26.902 -21.721 1.00 71.00 613 ARG A CA 1
ATOM 4637 C C . ARG A 1 613 ? 24.744 27.566 -22.194 1.00 71.00 613 ARG A C 1
ATOM 4639 O O . ARG A 1 613 ? 24.538 28.737 -21.911 1.00 71.00 613 ARG A O 1
ATOM 4646 N N . SER A 1 614 ? 23.893 26.831 -22.907 1.00 71.19 614 SER A N 1
ATOM 4647 C CA . SER A 1 614 ? 22.594 27.266 -23.433 1.00 71.19 614 SER A CA 1
ATOM 4648 C C . SER A 1 614 ? 21.399 27.000 -22.498 1.00 71.19 614 SER A C 1
ATOM 4650 O O . SER A 1 614 ? 20.276 27.283 -22.896 1.00 71.19 614 SER A O 1
ATOM 4652 N N . GLY A 1 615 ? 21.602 26.441 -21.296 1.00 82.19 615 GLY A N 1
ATOM 4653 C CA . GLY A 1 615 ? 20.539 26.123 -20.328 1.00 82.19 615 GLY A CA 1
ATOM 4654 C C . GLY A 1 615 ? 20.424 24.630 -19.992 1.00 82.19 615 GLY A C 1
ATOM 4655 O O . GLY A 1 615 ? 21.368 23.855 -20.171 1.00 82.19 615 GLY A O 1
ATOM 4656 N N . TRP A 1 616 ? 19.260 24.202 -19.500 1.00 89.38 616 TRP A N 1
ATOM 4657 C CA . TRP A 1 616 ? 18.983 22.809 -19.117 1.00 89.38 616 TRP A CA 1
ATOM 4658 C C . TRP A 1 616 ? 18.605 21.944 -20.319 1.00 89.38 616 TRP A C 1
ATOM 4660 O O . TRP A 1 616 ? 17.800 22.350 -21.152 1.00 89.38 616 TRP A O 1
ATOM 4670 N N . HIS A 1 617 ? 19.207 20.759 -20.423 1.00 89.75 617 HIS A N 1
ATOM 4671 C CA . HIS A 1 617 ? 19.032 19.857 -21.560 1.00 89.75 617 HIS A CA 1
ATOM 4672 C C . HIS A 1 617 ? 18.722 18.444 -21.071 1.00 89.75 617 HIS A C 1
ATOM 4674 O O . HIS A 1 617 ? 19.354 17.951 -20.137 1.00 89.75 617 HIS A O 1
ATOM 4680 N N . LEU A 1 618 ? 17.779 17.781 -21.741 1.00 91.81 618 LEU A N 1
ATOM 4681 C CA . LEU A 1 618 ? 17.511 16.360 -21.549 1.00 91.81 618 LEU A CA 1
ATOM 4682 C C . LEU A 1 618 ? 18.637 15.556 -22.211 1.00 91.81 618 LEU A C 1
ATOM 4684 O O . LEU A 1 618 ? 18.742 15.545 -23.438 1.00 91.81 618 LEU A O 1
ATOM 4688 N N . ALA A 1 619 ? 19.490 14.928 -21.405 1.00 88.44 619 ALA A N 1
ATOM 4689 C CA . ALA A 1 619 ? 20.551 14.053 -21.896 1.00 88.44 619 ALA A CA 1
ATOM 4690 C C . ALA A 1 619 ? 19.981 12.675 -22.243 1.00 88.44 619 ALA A C 1
ATOM 4692 O O . ALA A 1 619 ? 20.225 12.152 -23.331 1.00 88.44 619 ALA A O 1
ATOM 4693 N N . GLU A 1 620 ? 19.133 12.147 -21.362 1.00 88.75 620 GLU A N 1
ATOM 4694 C CA . GLU A 1 620 ? 18.535 10.832 -21.527 1.00 88.75 620 GLU A CA 1
ATOM 4695 C C . GLU A 1 620 ? 17.120 10.761 -20.945 1.00 88.75 620 GLU A C 1
ATOM 4697 O O . GLU A 1 620 ? 16.786 11.448 -19.982 1.00 88.75 620 GLU A O 1
ATOM 4702 N N . LEU A 1 621 ? 16.275 9.924 -21.553 1.00 88.12 621 LEU A N 1
ATOM 4703 C CA . LEU A 1 621 ? 14.945 9.575 -21.059 1.00 88.12 621 LEU A CA 1
ATOM 4704 C C . LEU A 1 621 ? 14.685 8.094 -21.341 1.00 88.12 621 LEU A C 1
ATOM 4706 O O . LEU A 1 621 ? 14.787 7.658 -22.494 1.00 88.12 621 LEU A O 1
ATOM 4710 N N . GLN A 1 622 ? 14.332 7.340 -20.304 1.00 84.19 622 GLN A N 1
ATOM 4711 C CA . GLN A 1 622 ? 14.056 5.908 -20.391 1.00 84.19 622 GLN A CA 1
ATOM 4712 C C . GLN A 1 622 ? 12.740 5.555 -19.695 1.00 84.19 622 GLN A C 1
ATOM 4714 O O . GLN A 1 622 ? 12.509 5.946 -18.548 1.00 84.19 622 GLN A O 1
ATOM 4719 N N . ALA A 1 623 ? 11.891 4.785 -20.377 1.00 83.12 623 ALA A N 1
ATOM 4720 C CA . ALA A 1 623 ? 10.707 4.178 -19.777 1.00 83.12 623 ALA A CA 1
ATOM 4721 C C . ALA A 1 623 ? 11.074 2.866 -19.053 1.00 83.12 623 ALA A C 1
ATOM 4723 O O . ALA A 1 623 ? 12.254 2.557 -18.837 1.00 83.12 623 ALA A O 1
ATOM 4724 N N . ARG A 1 624 ? 10.063 2.116 -18.603 1.00 78.12 624 ARG A N 1
ATOM 4725 C CA . ARG A 1 624 ? 10.249 0.886 -17.821 1.00 78.12 624 ARG A CA 1
ATOM 4726 C C . ARG A 1 624 ? 11.032 -0.161 -18.637 1.00 78.12 624 ARG A C 1
ATOM 4728 O O . ARG A 1 624 ? 10.782 -0.320 -19.830 1.00 78.12 624 ARG A O 1
ATOM 4735 N N . PHE A 1 625 ? 11.992 -0.843 -18.013 1.00 70.75 625 PHE A N 1
ATOM 4736 C CA . PHE A 1 625 ? 12.891 -1.842 -18.612 1.00 70.75 625 PHE A CA 1
ATOM 4737 C C . PHE A 1 625 ? 13.675 -1.347 -19.836 1.00 70.75 625 PHE A C 1
ATOM 4739 O O . PHE A 1 625 ? 13.826 -2.065 -20.821 1.00 70.75 625 PHE A O 1
ATOM 4746 N N . ASN A 1 626 ? 14.174 -0.108 -19.783 1.00 69.75 626 ASN A N 1
ATOM 4747 C CA . ASN A 1 626 ? 14.956 0.527 -20.853 1.00 69.75 626 ASN A CA 1
ATOM 4748 C C . ASN A 1 626 ? 14.201 0.656 -22.197 1.00 69.75 626 ASN A C 1
ATOM 4750 O O . ASN A 1 626 ? 14.827 0.830 -23.246 1.00 69.75 626 ASN A O 1
ATOM 4754 N N . THR A 1 627 ? 12.864 0.586 -22.185 1.00 69.56 627 THR A N 1
ATOM 4755 C CA . THR A 1 627 ? 12.041 0.792 -23.385 1.00 69.56 627 THR A CA 1
ATOM 4756 C C . THR A 1 627 ? 12.031 2.257 -23.834 1.00 69.56 627 THR A C 1
ATOM 4758 O O . THR A 1 627 ? 12.343 3.181 -23.069 1.00 69.56 627 THR A O 1
ATOM 4761 N N . ASP A 1 628 ? 11.686 2.477 -25.107 1.00 72.50 628 ASP A N 1
ATOM 4762 C CA . ASP A 1 628 ? 11.564 3.823 -25.664 1.00 72.50 628 ASP A CA 1
ATOM 4763 C C . ASP A 1 628 ? 10.362 4.555 -25.033 1.00 72.50 628 ASP A C 1
ATOM 4765 O O . ASP A 1 628 ? 9.245 4.033 -25.060 1.00 72.50 628 ASP A O 1
ATOM 4769 N N . PRO A 1 629 ? 10.561 5.754 -24.450 1.00 79.50 629 PRO A N 1
ATOM 4770 C CA . PRO A 1 629 ? 9.476 6.537 -23.866 1.00 79.50 629 PRO A CA 1
ATOM 4771 C C . PRO A 1 629 ? 8.569 7.136 -24.949 1.00 79.50 629 PRO A C 1
ATOM 4773 O O . PRO A 1 629 ? 8.993 7.301 -26.094 1.00 79.50 629 PRO A O 1
ATOM 4776 N N . ASP A 1 630 ? 7.350 7.536 -24.566 1.00 79.88 630 ASP A N 1
ATOM 4777 C CA . ASP A 1 630 ? 6.429 8.264 -25.451 1.00 79.88 630 ASP A CA 1
ATOM 4778 C C . ASP A 1 630 ? 7.153 9.449 -26.136 1.00 79.88 630 ASP A C 1
ATOM 4780 O O . ASP A 1 630 ? 7.647 10.354 -25.445 1.00 79.88 630 ASP A O 1
ATOM 4784 N N . PRO A 1 631 ? 7.218 9.480 -27.485 1.00 77.50 631 PRO A N 1
ATOM 4785 C CA . PRO A 1 631 ? 7.847 10.569 -28.224 1.00 77.50 631 PRO A CA 1
ATOM 4786 C C . PRO A 1 631 ? 7.264 11.943 -27.876 1.00 77.50 631 PRO A C 1
ATOM 4788 O O . PRO A 1 631 ? 8.017 12.914 -27.774 1.00 77.50 631 PRO A O 1
ATOM 4791 N N . GLY A 1 632 ? 5.949 12.026 -27.633 1.00 82.62 632 GLY A N 1
ATOM 4792 C CA . GLY A 1 632 ? 5.280 13.276 -27.276 1.00 82.62 632 GLY A CA 1
ATOM 4793 C C . GLY A 1 632 ? 5.698 13.788 -25.897 1.00 82.62 632 GLY A C 1
ATOM 4794 O O . GLY A 1 632 ? 5.944 14.985 -25.723 1.00 82.62 632 GLY A O 1
ATOM 4795 N N . LEU A 1 633 ? 5.826 12.891 -24.914 1.00 87.19 633 LEU A N 1
ATOM 4796 C CA . LEU A 1 633 ? 6.381 13.200 -23.593 1.00 87.19 633 LEU A CA 1
ATOM 4797 C C . LEU A 1 633 ? 7.832 13.694 -23.692 1.00 87.19 633 LEU A C 1
ATOM 4799 O O . LEU A 1 633 ? 8.162 14.728 -23.110 1.00 87.19 633 LEU A O 1
ATOM 4803 N N . LYS A 1 634 ? 8.681 13.005 -24.469 1.00 88.62 634 LYS A N 1
ATOM 4804 C CA . LYS A 1 634 ? 10.090 13.385 -24.667 1.00 88.62 634 LYS A CA 1
ATOM 4805 C C . LYS A 1 634 ? 10.231 14.782 -25.274 1.00 88.62 634 LYS A C 1
ATOM 4807 O O . LYS A 1 634 ? 11.036 15.587 -24.798 1.00 88.62 634 LYS A O 1
ATOM 4812 N N . GLU A 1 635 ? 9.452 15.083 -26.309 1.00 87.94 635 GLU A N 1
ATOM 4813 C CA . GLU A 1 635 ? 9.495 16.373 -27.000 1.00 87.94 635 GLU A CA 1
ATOM 4814 C C . GLU A 1 635 ? 9.039 17.523 -26.087 1.00 87.94 635 GLU A C 1
ATOM 4816 O O . GLU A 1 635 ? 9.709 18.555 -25.997 1.00 87.94 635 GLU A O 1
ATOM 4821 N N . ARG A 1 636 ? 7.933 17.330 -25.353 1.00 91.06 636 ARG A N 1
ATOM 4822 C CA . ARG A 1 636 ? 7.401 18.331 -24.414 1.00 91.06 636 ARG A CA 1
ATOM 4823 C C . ARG A 1 636 ? 8.337 18.581 -23.237 1.00 91.06 636 ARG A C 1
ATOM 4825 O O . ARG A 1 636 ? 8.581 19.740 -22.910 1.00 91.06 636 ARG A O 1
ATOM 4832 N N . LEU A 1 637 ? 8.917 17.527 -22.663 1.00 91.81 637 LEU A N 1
ATOM 4833 C CA . LEU A 1 637 ? 9.913 17.645 -21.598 1.00 91.81 637 LEU A CA 1
ATOM 4834 C C . LEU A 1 637 ? 11.149 18.416 -22.070 1.00 91.81 637 LEU A C 1
ATOM 4836 O O . LEU A 1 637 ? 11.594 19.334 -21.388 1.00 91.81 637 LEU A O 1
ATOM 4840 N N . THR A 1 638 ? 11.670 18.090 -23.256 1.00 91.38 638 THR A N 1
ATOM 4841 C CA . THR A 1 638 ? 12.830 18.785 -23.839 1.00 91.38 638 THR A CA 1
ATOM 4842 C C . THR A 1 638 ? 12.547 20.275 -24.024 1.00 91.38 638 THR A C 1
ATOM 4844 O O . THR A 1 638 ? 13.355 21.113 -23.625 1.00 91.38 638 THR A O 1
ATOM 4847 N N . ARG A 1 639 ? 11.376 20.615 -24.583 1.00 90.25 639 ARG A N 1
ATOM 4848 C CA . ARG A 1 639 ? 10.957 22.009 -24.779 1.00 90.25 639 ARG A CA 1
ATOM 4849 C C . ARG A 1 639 ? 10.807 22.746 -23.453 1.00 90.25 639 ARG A C 1
ATOM 4851 O O . ARG A 1 639 ? 11.238 23.887 -23.349 1.00 90.25 639 ARG A O 1
ATOM 4858 N N . TRP A 1 640 ? 10.212 22.105 -22.451 1.00 93.25 640 TRP A N 1
ATOM 4859 C CA . TRP A 1 640 ? 9.997 22.705 -21.140 1.00 93.25 640 TRP A CA 1
ATOM 4860 C C . TRP A 1 640 ? 11.306 22.938 -20.375 1.00 93.25 640 TRP A C 1
ATOM 4862 O O . TRP A 1 640 ? 11.512 24.043 -19.878 1.00 93.25 640 TRP A O 1
ATOM 4872 N N . LEU A 1 641 ? 12.226 21.967 -20.342 1.00 91.81 641 LEU A N 1
ATOM 4873 C CA . LEU A 1 641 ? 13.534 22.126 -19.686 1.00 91.81 641 LEU A CA 1
ATOM 4874 C C . LEU A 1 641 ? 14.309 23.328 -20.241 1.00 91.81 641 LEU A C 1
ATOM 4876 O O . LEU A 1 641 ? 14.887 24.089 -19.469 1.00 91.81 641 LEU A O 1
ATOM 4880 N N . ALA A 1 642 ? 14.238 23.564 -21.554 1.00 89.19 642 ALA A N 1
ATOM 4881 C CA . ALA A 1 642 ? 14.874 24.716 -22.191 1.00 89.19 642 ALA A CA 1
ATOM 4882 C C . ALA A 1 642 ? 14.311 26.082 -21.735 1.00 89.19 642 ALA A C 1
ATOM 4884 O O . ALA A 1 642 ? 14.966 27.101 -21.937 1.00 89.19 642 ALA A O 1
ATOM 4885 N N . THR A 1 643 ? 13.121 26.123 -21.118 1.00 88.75 643 THR A N 1
ATOM 4886 C CA . THR A 1 643 ? 12.521 27.359 -20.575 1.00 88.75 643 THR A CA 1
ATOM 4887 C C . THR A 1 643 ? 12.954 27.678 -19.144 1.00 88.75 643 THR A C 1
ATOM 4889 O O . THR A 1 643 ? 12.698 28.781 -18.661 1.00 88.75 643 THR A O 1
ATOM 4892 N N . LEU A 1 644 ? 13.592 26.732 -18.446 1.00 88.31 644 LEU A N 1
ATOM 4893 C CA . LEU A 1 644 ? 13.978 26.908 -17.048 1.00 88.31 644 LEU A CA 1
ATOM 4894 C C . LEU A 1 644 ? 15.209 27.820 -16.924 1.00 88.31 644 LEU A C 1
ATOM 4896 O O . LEU A 1 644 ? 16.147 27.694 -17.719 1.00 88.31 644 LEU A O 1
ATOM 4900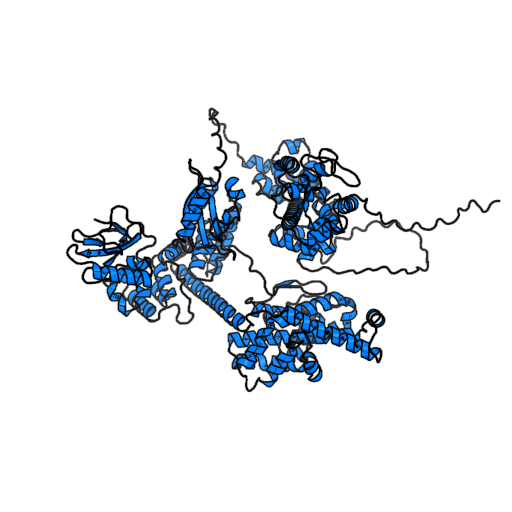 N N . PRO A 1 645 ? 15.254 28.713 -15.916 1.00 82.06 645 PRO A N 1
ATOM 4901 C CA . PRO A 1 645 ? 16.371 29.631 -15.764 1.00 82.06 645 PRO A CA 1
ATOM 4902 C C . PRO A 1 645 ? 17.672 28.866 -15.457 1.00 82.06 645 PRO A C 1
ATOM 4904 O O . PRO A 1 645 ? 17.651 27.867 -14.720 1.00 82.06 645 PRO A O 1
ATOM 4907 N N . PRO A 1 646 ? 18.818 29.313 -16.002 1.00 72.75 646 PRO A N 1
ATOM 4908 C CA . PRO A 1 646 ? 20.101 28.698 -15.699 1.00 72.75 646 PRO A CA 1
ATOM 4909 C C . PRO A 1 646 ? 20.440 28.881 -14.208 1.00 72.75 646 PRO A C 1
ATOM 4911 O O . PRO A 1 646 ? 20.021 29.867 -13.591 1.00 72.75 646 PRO A O 1
ATOM 4914 N N . PRO A 1 647 ? 21.198 27.951 -13.601 1.00 67.56 647 PRO A N 1
ATOM 4915 C CA . PRO A 1 647 ? 21.755 28.170 -12.277 1.00 67.56 647 PRO A CA 1
ATOM 4916 C C . PRO A 1 647 ? 22.645 29.428 -12.305 1.00 67.56 647 PRO A C 1
ATOM 4918 O O . PRO A 1 647 ? 23.285 29.703 -13.325 1.00 67.56 647 PRO A O 1
ATOM 4921 N N . PRO A 1 648 ? 22.688 30.214 -11.213 1.00 63.41 648 PRO A N 1
ATOM 4922 C CA . PRO A 1 648 ? 23.557 31.383 -11.143 1.00 63.41 648 PRO A CA 1
ATOM 4923 C C . PRO A 1 648 ? 25.001 30.959 -11.423 1.00 63.41 648 PRO A C 1
ATOM 4925 O O . PRO A 1 648 ? 25.462 29.950 -10.890 1.00 63.41 648 PRO A O 1
ATOM 4928 N N . ALA A 1 649 ? 25.700 31.704 -12.283 1.00 54.97 649 ALA A N 1
ATOM 4929 C CA . ALA A 1 649 ? 27.076 31.392 -12.642 1.00 54.97 649 ALA A CA 1
ATOM 4930 C C . ALA A 1 649 ? 27.949 31.404 -11.380 1.00 54.97 649 ALA A C 1
ATOM 4932 O O . ALA A 1 649 ? 28.173 32.461 -10.786 1.00 54.97 649 ALA A O 1
ATOM 4933 N N . GLU A 1 650 ? 28.454 30.240 -10.972 1.00 46.81 650 GLU A N 1
ATOM 4934 C CA . GLU A 1 650 ? 29.546 30.196 -10.009 1.00 46.81 650 GLU A CA 1
ATOM 4935 C C . GLU A 1 650 ? 30.738 30.900 -10.656 1.00 46.81 650 GLU A C 1
ATOM 4937 O O . GLU A 1 650 ? 31.269 30.460 -11.680 1.00 46.81 650 GLU A O 1
ATOM 4942 N N . ARG A 1 651 ? 31.140 32.043 -10.084 1.00 36.47 651 ARG A N 1
ATOM 4943 C CA . ARG A 1 651 ? 32.439 32.638 -10.398 1.00 36.47 651 ARG A CA 1
ATOM 4944 C C . ARG A 1 651 ? 33.475 31.536 -10.179 1.00 36.47 651 ARG A C 1
ATOM 4946 O O . ARG A 1 651 ? 33.517 31.006 -9.067 1.00 36.47 651 ARG A O 1
ATOM 4953 N N . PRO A 1 652 ? 34.308 31.191 -11.179 1.00 39.81 652 PRO A N 1
ATOM 4954 C CA . PRO A 1 652 ? 35.437 30.323 -10.904 1.00 39.81 652 PRO A CA 1
ATOM 4955 C C . PRO A 1 652 ? 36.223 30.987 -9.768 1.00 39.81 652 PRO A C 1
ATOM 4957 O O . PRO A 1 652 ? 36.462 32.200 -9.846 1.00 39.81 652 PRO A O 1
ATOM 4960 N N . PRO A 1 653 ? 36.564 30.259 -8.691 1.00 38.16 653 PRO A N 1
ATOM 4961 C CA . PRO A 1 653 ? 37.390 30.837 -7.649 1.00 38.16 653 PRO A CA 1
ATOM 4962 C C . PRO A 1 653 ? 38.652 31.371 -8.323 1.00 38.16 653 PRO A C 1
ATOM 4964 O O . PRO A 1 653 ? 39.247 30.696 -9.172 1.00 38.16 653 PRO A O 1
ATOM 4967 N N . ALA A 1 654 ? 39.010 32.617 -8.011 1.00 36.94 654 ALA A N 1
ATOM 4968 C CA . ALA A 1 654 ? 40.271 33.180 -8.459 1.00 36.94 654 ALA A CA 1
ATOM 4969 C C . ALA A 1 654 ? 41.369 32.175 -8.094 1.00 36.94 654 ALA A C 1
ATOM 4971 O O . ALA A 1 654 ? 41.420 31.701 -6.959 1.00 36.94 654 ALA A O 1
ATOM 4972 N N . ARG A 1 655 ? 42.199 31.790 -9.071 1.00 40.75 655 ARG A N 1
ATOM 4973 C CA . ARG A 1 655 ? 43.387 30.979 -8.801 1.00 40.75 655 ARG A CA 1
ATOM 4974 C C . ARG A 1 655 ? 44.298 31.800 -7.894 1.00 40.75 655 ARG A C 1
ATOM 4976 O O . ARG A 1 655 ? 45.073 32.617 -8.381 1.00 40.75 655 ARG A O 1
ATOM 4983 N N . GLU A 1 656 ? 44.184 31.593 -6.589 1.00 41.06 656 GLU A N 1
ATOM 4984 C CA . GLU A 1 656 ? 45.233 31.978 -5.660 1.00 41.06 656 GLU A CA 1
ATOM 4985 C C . GLU A 1 656 ? 46.488 31.148 -5.969 1.00 41.06 656 GLU A C 1
ATOM 4987 O O . GLU A 1 656 ? 46.376 29.962 -6.310 1.00 41.06 656 GLU A O 1
ATOM 4992 N N . PRO A 1 657 ? 47.689 31.746 -5.893 1.00 39.25 657 PRO A N 1
ATOM 4993 C CA . PRO A 1 657 ? 48.931 31.001 -6.009 1.00 39.25 657 PRO A CA 1
ATOM 4994 C C . PRO A 1 657 ? 48.949 29.909 -4.937 1.00 39.25 657 PRO A C 1
ATOM 4996 O O . PRO A 1 657 ? 48.778 30.200 -3.755 1.00 39.25 657 PRO A O 1
ATOM 4999 N N . LEU A 1 658 ? 49.147 28.657 -5.354 1.00 46.00 658 LEU A N 1
ATOM 5000 C CA . LEU A 1 658 ? 49.290 27.524 -4.442 1.00 46.00 658 LEU A CA 1
ATOM 5001 C C . LEU A 1 658 ? 50.402 27.823 -3.420 1.00 46.00 658 LEU A C 1
ATOM 5003 O O . LEU A 1 658 ? 51.553 28.005 -3.833 1.00 46.00 658 LEU A O 1
ATOM 5007 N N . PRO A 1 659 ? 50.108 27.852 -2.107 1.00 47.06 659 PRO A N 1
ATOM 5008 C CA . PRO A 1 659 ? 51.157 27.854 -1.105 1.00 47.06 659 PRO A CA 1
ATOM 5009 C C . PRO A 1 659 ? 51.896 26.503 -1.141 1.00 47.06 659 PRO A C 1
ATOM 5011 O O . PRO A 1 659 ? 51.316 25.484 -1.534 1.00 47.06 659 PRO A O 1
ATOM 5014 N N . PRO A 1 660 ? 53.182 26.465 -0.748 1.00 43.22 660 PRO A N 1
ATOM 5015 C CA . PRO A 1 660 ? 53.968 25.236 -0.745 1.00 43.22 660 PRO A CA 1
ATOM 5016 C C . PRO A 1 660 ? 53.315 24.167 0.149 1.00 43.22 660 PRO A C 1
ATOM 5018 O O . PRO A 1 660 ? 52.612 24.512 1.106 1.00 43.22 660 PRO A O 1
ATOM 5021 N N . PRO A 1 661 ? 53.545 22.869 -0.133 1.00 37.88 661 PRO A N 1
ATOM 5022 C CA . PRO A 1 661 ? 52.848 21.773 0.527 1.00 37.88 661 PRO A CA 1
ATOM 5023 C C . PRO A 1 661 ? 53.152 21.788 2.025 1.00 37.88 661 PRO A C 1
ATOM 5025 O O . PRO A 1 661 ? 54.227 21.390 2.477 1.00 37.88 661 PRO A O 1
ATOM 5028 N N . THR A 1 662 ? 52.185 22.242 2.816 1.00 39.81 662 THR A N 1
ATOM 5029 C CA . THR A 1 662 ? 52.207 22.041 4.259 1.00 39.81 662 THR A CA 1
ATOM 5030 C C . THR A 1 662 ? 51.737 20.620 4.527 1.00 39.81 662 THR A C 1
ATOM 5032 O O . THR A 1 662 ? 50.668 20.200 4.096 1.00 39.81 662 THR A O 1
ATOM 5035 N N . ARG A 1 663 ? 52.588 19.848 5.210 1.00 39.59 663 ARG A N 1
ATOM 5036 C CA . ARG A 1 663 ? 52.299 18.484 5.665 1.00 39.59 663 ARG A CA 1
ATOM 5037 C C . ARG A 1 663 ? 50.930 18.441 6.350 1.00 39.59 663 ARG A C 1
ATOM 5039 O O . ARG A 1 663 ? 50.777 18.985 7.445 1.00 39.59 663 ARG A O 1
ATOM 5046 N N . GLU A 1 664 ? 49.963 17.767 5.732 1.00 37.59 664 GLU A N 1
ATOM 5047 C CA . GLU A 1 664 ? 48.665 17.498 6.343 1.00 37.59 664 GLU A CA 1
ATOM 5048 C C . GLU A 1 664 ? 48.866 16.699 7.637 1.00 37.59 664 GLU A C 1
ATOM 5050 O O . GLU A 1 664 ? 49.301 15.545 7.646 1.00 37.59 664 GLU A O 1
ATOM 5055 N N . ARG A 1 665 ? 48.567 17.336 8.771 1.00 44.22 665 ARG A N 1
ATOM 5056 C CA . ARG A 1 665 ? 48.397 16.635 10.045 1.00 44.22 665 ARG A CA 1
ATOM 5057 C C . ARG A 1 665 ? 47.118 15.786 9.965 1.00 44.22 665 ARG A C 1
ATOM 5059 O O . ARG A 1 665 ? 46.114 16.256 9.437 1.00 44.22 665 ARG A O 1
ATOM 5066 N N . PRO A 1 666 ? 47.104 14.569 10.533 1.00 40.09 666 PRO A N 1
ATOM 5067 C CA . PRO A 1 666 ? 46.002 13.628 10.352 1.00 40.09 666 PRO A CA 1
ATOM 5068 C C . PRO A 1 666 ? 44.686 14.170 10.930 1.00 40.09 666 PRO A C 1
ATOM 5070 O O . PRO A 1 666 ? 44.576 14.421 12.133 1.00 40.09 666 PRO A O 1
ATOM 5073 N N . VAL A 1 667 ? 43.665 14.278 10.072 1.00 51.56 667 VAL A N 1
ATOM 5074 C CA . VAL A 1 667 ? 42.286 14.707 10.388 1.00 51.56 667 VAL A CA 1
ATOM 5075 C C . VAL A 1 667 ? 41.651 13.858 11.505 1.00 51.56 667 VAL A C 1
ATOM 5077 O O . VAL A 1 667 ? 40.786 14.345 12.237 1.00 51.56 667 VAL A O 1
ATOM 5080 N N . SER A 1 668 ? 42.123 12.620 11.716 1.00 53.38 668 SER A N 1
ATOM 5081 C CA . SER A 1 668 ? 41.625 11.744 12.787 1.00 53.38 668 SER A CA 1
ATOM 5082 C C . SER A 1 668 ? 41.850 12.323 14.188 1.00 53.38 668 SER A C 1
ATOM 5084 O O . SER A 1 668 ? 40.946 12.265 15.017 1.00 53.38 668 SER A O 1
ATOM 5086 N N . ARG A 1 669 ? 42.985 12.998 14.434 1.00 56.75 669 ARG A N 1
ATOM 5087 C CA . ARG A 1 669 ? 43.310 13.546 15.765 1.00 56.75 669 ARG A CA 1
ATOM 5088 C C . ARG A 1 669 ? 42.388 14.695 16.181 1.00 56.75 669 ARG A C 1
ATOM 5090 O O . ARG A 1 669 ? 42.161 14.883 17.370 1.00 56.75 669 ARG A O 1
ATOM 5097 N N . ARG A 1 670 ? 41.833 15.459 15.229 1.00 58.62 670 ARG A N 1
ATOM 5098 C CA . ARG A 1 670 ? 40.937 16.598 15.522 1.00 58.62 670 ARG A CA 1
ATOM 5099 C C . ARG A 1 670 ? 39.514 16.148 15.863 1.00 58.62 670 ARG A C 1
ATOM 5101 O O . ARG A 1 670 ? 38.890 16.743 16.734 1.00 58.62 670 ARG A O 1
ATOM 5108 N N . ALA A 1 671 ? 39.014 15.093 15.214 1.00 60.62 671 ALA A N 1
ATOM 5109 C CA . ALA A 1 671 ? 37.695 14.528 15.510 1.00 60.62 671 ALA A CA 1
ATOM 5110 C C . ALA A 1 671 ? 37.658 13.833 16.881 1.00 60.62 671 ALA A C 1
ATOM 5112 O O . ALA A 1 671 ? 36.683 13.979 17.615 1.00 60.62 671 ALA A O 1
ATOM 5113 N N . ASP A 1 672 ? 38.733 13.126 17.242 1.00 69.56 672 ASP A N 1
ATOM 5114 C CA . ASP A 1 672 ? 38.844 12.496 18.560 1.00 69.56 672 ASP A CA 1
ATOM 5115 C C . ASP A 1 672 ? 39.039 13.538 19.672 1.00 69.56 672 ASP A C 1
ATOM 5117 O O . ASP A 1 672 ? 38.454 13.398 20.743 1.00 69.56 672 ASP A O 1
ATOM 5121 N N . ARG A 1 673 ? 39.748 14.640 19.385 1.00 79.38 673 ARG A N 1
ATOM 5122 C CA . ARG A 1 673 ? 39.869 15.793 20.291 1.00 79.38 673 ARG A CA 1
ATOM 5123 C C . ARG A 1 673 ? 38.535 16.510 20.529 1.00 79.38 673 ARG A C 1
ATOM 5125 O O . ARG A 1 673 ? 38.215 16.797 21.673 1.00 79.38 673 ARG A O 1
ATOM 5132 N N . LEU A 1 674 ? 37.741 16.755 19.480 1.00 86.38 674 LEU A N 1
ATOM 5133 C CA . LEU A 1 674 ? 36.399 17.343 19.611 1.00 86.38 674 LEU A CA 1
ATOM 5134 C C . LEU A 1 674 ? 35.510 16.482 20.508 1.00 86.38 674 LEU A C 1
ATOM 5136 O O . LEU A 1 674 ? 34.857 17.003 21.404 1.00 86.38 674 LEU A O 1
ATOM 5140 N N . PHE A 1 675 ? 35.486 15.166 20.281 1.00 86.81 675 PHE A N 1
ATOM 5141 C CA . PHE A 1 675 ? 34.685 14.275 21.115 1.00 86.81 675 PHE A CA 1
ATOM 5142 C C . PHE A 1 675 ? 35.171 14.296 22.568 1.00 86.81 675 PHE A C 1
ATOM 5144 O O . PHE A 1 675 ? 34.353 14.512 23.450 1.00 86.81 675 PHE A O 1
ATOM 5151 N N . ALA A 1 676 ? 36.479 14.151 22.808 1.00 83.56 676 ALA A N 1
ATOM 5152 C CA . ALA A 1 676 ? 37.047 14.124 24.155 1.00 83.56 676 ALA A CA 1
ATOM 5153 C C . ALA A 1 676 ? 36.812 15.421 24.950 1.00 83.56 676 ALA A C 1
ATOM 5155 O O . ALA A 1 676 ? 36.531 15.356 26.142 1.00 83.56 676 ALA A O 1
ATOM 5156 N N . GLU A 1 677 ? 36.912 16.588 24.305 1.00 87.50 677 GLU A N 1
ATOM 5157 C CA . GLU A 1 677 ? 36.760 17.883 24.981 1.00 87.50 677 GLU A CA 1
ATOM 5158 C C . GLU A 1 677 ? 35.294 18.320 25.136 1.00 87.50 677 GLU A C 1
ATOM 5160 O O . GLU A 1 677 ? 34.970 19.014 26.095 1.00 87.50 677 GLU A O 1
ATOM 5165 N N . VAL A 1 678 ? 34.398 17.929 24.219 1.00 92.38 678 VAL A N 1
ATOM 5166 C CA . VAL A 1 678 ? 33.006 18.421 24.201 1.00 92.38 678 VAL A CA 1
ATOM 5167 C C . VAL A 1 678 ? 32.015 17.426 24.805 1.00 92.38 678 VAL A C 1
ATOM 5169 O O . VAL A 1 678 ? 31.002 17.857 25.352 1.00 92.38 678 VAL A O 1
ATOM 5172 N N . SER A 1 679 ? 32.256 16.109 24.732 1.00 89.38 679 SER A N 1
ATOM 5173 C CA . SER A 1 679 ? 31.234 15.117 25.106 1.00 89.38 679 SER A CA 1
ATOM 5174 C C . SER A 1 679 ? 30.815 15.207 26.569 1.00 89.38 679 SER A C 1
ATOM 5176 O O . SER A 1 679 ? 29.625 15.114 26.839 1.00 89.38 679 SER A O 1
ATOM 5178 N N . GLY A 1 680 ? 31.767 15.406 27.488 1.00 91.06 680 GLY A N 1
ATOM 5179 C CA . GLY A 1 680 ? 31.491 15.556 28.920 1.00 91.06 680 GLY A CA 1
ATOM 5180 C C . GLY A 1 680 ? 30.652 16.803 29.216 1.00 91.06 680 GLY A C 1
ATOM 5181 O O . GLY A 1 680 ? 29.501 16.651 29.626 1.00 91.06 680 GLY A O 1
ATOM 5182 N N . PRO A 1 681 ? 31.164 18.016 28.921 1.00 93.38 681 PRO A N 1
ATOM 5183 C CA . PRO A 1 681 ? 30.439 19.262 29.176 1.00 93.38 681 PRO A CA 1
ATOM 5184 C C . PRO A 1 681 ? 29.068 19.317 28.493 1.00 93.38 681 PRO A C 1
ATOM 5186 O O . PRO A 1 681 ? 28.078 19.705 29.104 1.00 93.38 681 PRO A O 1
ATOM 5189 N N . LEU A 1 682 ? 28.968 18.879 27.232 1.00 94.12 682 LEU A N 1
ATOM 5190 C CA . LEU A 1 682 ? 27.693 18.897 26.513 1.00 94.12 682 LEU A CA 1
ATOM 5191 C C . LEU A 1 682 ? 26.706 17.855 27.051 1.00 94.12 682 LEU A C 1
ATOM 5193 O O . LEU A 1 682 ? 25.507 18.116 27.060 1.00 94.12 682 LEU A O 1
ATOM 5197 N N . ALA A 1 683 ? 27.173 16.685 27.498 1.00 91.38 683 ALA A N 1
ATOM 5198 C CA . ALA A 1 683 ? 26.301 15.689 28.113 1.00 91.38 683 ALA A CA 1
ATOM 5199 C C . ALA A 1 683 ? 25.765 16.151 29.472 1.00 91.38 683 ALA A C 1
ATOM 5201 O O . ALA A 1 683 ? 24.598 15.897 29.759 1.00 91.38 683 ALA A O 1
ATOM 5202 N N . GLU A 1 684 ? 26.575 16.847 30.271 1.00 90.69 684 GLU A N 1
ATOM 5203 C CA . GLU A 1 684 ? 26.146 17.461 31.531 1.00 90.69 684 GLU A CA 1
ATOM 5204 C C . GLU A 1 684 ? 25.056 18.511 31.282 1.00 90.69 684 GLU A C 1
ATOM 5206 O O . GLU A 1 684 ? 23.952 18.399 31.817 1.00 90.69 684 GLU A O 1
ATOM 5211 N N . GLN A 1 685 ? 25.304 19.462 30.373 1.00 95.25 685 GLN A N 1
ATOM 5212 C CA . GLN A 1 685 ? 24.319 20.492 30.030 1.00 95.25 685 GLN A CA 1
ATOM 5213 C C . GLN A 1 685 ? 23.049 19.907 29.387 1.00 95.25 685 GLN A C 1
ATOM 5215 O O . GLN A 1 685 ? 21.941 20.347 29.688 1.00 95.25 685 GLN A O 1
ATOM 5220 N N . ALA A 1 686 ? 23.175 18.875 28.544 1.00 91.81 686 ALA A N 1
ATOM 5221 C CA . ALA A 1 686 ? 22.023 18.167 27.984 1.00 91.81 686 ALA A CA 1
ATOM 5222 C C . ALA A 1 686 ? 21.226 17.423 29.065 1.00 91.81 686 ALA A C 1
ATOM 5224 O O . ALA A 1 686 ? 20.000 17.400 29.001 1.00 91.81 686 ALA A O 1
ATOM 5225 N N . GLY A 1 687 ? 21.901 16.851 30.066 1.00 87.62 687 GLY A N 1
ATOM 5226 C CA . GLY A 1 687 ? 21.263 16.219 31.219 1.00 87.62 687 GLY A CA 1
ATOM 5227 C C . GLY A 1 687 ? 20.449 17.217 32.040 1.00 87.62 687 GLY A C 1
ATOM 5228 O O . GLY A 1 687 ? 19.281 16.957 32.320 1.00 87.62 687 GLY A O 1
ATOM 5229 N N . HIS A 1 688 ? 21.020 18.386 32.345 1.00 90.56 688 HIS A N 1
ATOM 5230 C CA . HIS A 1 688 ? 20.301 19.464 33.030 1.00 90.56 688 HIS A CA 1
ATOM 5231 C C . HIS A 1 688 ? 19.093 19.961 32.231 1.00 90.56 688 HIS A C 1
ATOM 5233 O O . HIS A 1 688 ? 18.008 20.093 32.789 1.00 90.56 688 HIS A O 1
ATOM 5239 N N . ALA A 1 689 ? 19.249 20.170 30.921 1.00 92.19 689 ALA A N 1
ATOM 5240 C CA . ALA A 1 689 ? 18.156 20.624 30.066 1.00 92.19 689 ALA A CA 1
ATOM 5241 C C . ALA A 1 689 ? 17.037 19.575 29.907 1.00 92.19 689 ALA A C 1
ATOM 5243 O O . ALA A 1 689 ? 15.866 19.935 29.796 1.00 92.19 689 ALA A O 1
ATOM 5244 N N . LEU A 1 690 ? 17.373 18.279 29.904 1.00 89.81 690 LEU A N 1
ATOM 5245 C CA . LEU A 1 690 ? 16.391 17.188 29.879 1.00 89.81 690 LEU A CA 1
ATOM 5246 C C . LEU A 1 690 ? 15.654 17.021 31.215 1.00 89.81 690 LEU A C 1
ATOM 5248 O O . LEU A 1 690 ? 14.495 16.619 31.211 1.00 89.81 690 LEU A O 1
ATOM 5252 N N . ALA A 1 691 ? 16.307 17.340 32.334 1.00 89.75 691 ALA A N 1
ATOM 5253 C CA . ALA A 1 691 ? 15.707 17.314 33.667 1.00 89.75 691 ALA A CA 1
ATOM 5254 C C . ALA A 1 691 ? 14.830 18.546 33.971 1.00 89.75 691 ALA A C 1
ATOM 5256 O O . ALA A 1 691 ? 14.169 18.580 35.010 1.00 89.75 691 ALA A O 1
ATOM 5257 N N . ASP A 1 692 ? 14.819 19.552 33.091 1.00 91.56 692 ASP A N 1
ATOM 5258 C CA . ASP A 1 692 ? 13.992 20.743 33.256 1.00 91.56 692 ASP A CA 1
ATOM 5259 C C . ASP A 1 692 ? 12.486 20.386 33.247 1.00 91.56 692 ASP A C 1
ATOM 5261 O O . ASP A 1 692 ? 12.033 19.641 32.367 1.00 91.56 692 ASP A O 1
ATOM 5265 N N . PRO A 1 693 ? 11.673 20.914 34.185 1.00 90.19 693 PRO A N 1
ATOM 5266 C CA . PRO A 1 693 ? 10.241 20.622 34.246 1.00 90.19 693 PRO A CA 1
ATOM 5267 C C . PRO A 1 693 ? 9.471 20.953 32.959 1.00 90.19 693 PRO A C 1
ATOM 5269 O O . PRO A 1 693 ? 8.504 20.261 32.632 1.00 90.19 693 PRO A O 1
ATOM 5272 N N . ALA A 1 694 ? 9.883 21.979 32.205 1.00 90.00 694 ALA A N 1
ATOM 5273 C CA . ALA A 1 694 ? 9.268 22.305 30.922 1.00 90.00 694 ALA A CA 1
ATOM 5274 C C . ALA A 1 694 ? 9.574 21.233 29.867 1.00 90.00 694 ALA A C 1
ATOM 5276 O O . ALA A 1 694 ? 8.702 20.909 29.060 1.00 90.00 694 ALA A O 1
ATOM 5277 N N . THR A 1 695 ? 10.769 20.634 29.904 1.00 91.38 695 THR A N 1
ATOM 5278 C CA . THR A 1 695 ? 11.126 19.493 29.049 1.00 91.38 695 THR A CA 1
ATOM 5279 C C . THR A 1 695 ? 10.295 18.262 29.389 1.00 91.38 695 THR A C 1
ATOM 5281 O O . THR A 1 695 ? 9.750 17.643 28.478 1.00 91.38 695 THR A O 1
ATOM 5284 N N . ALA A 1 696 ? 10.104 17.952 30.674 1.00 87.81 696 ALA A N 1
ATOM 5285 C CA . ALA A 1 696 ? 9.229 16.855 31.095 1.00 87.81 696 ALA A CA 1
ATOM 5286 C C . ALA A 1 696 ? 7.771 17.071 30.645 1.00 87.81 696 ALA A C 1
ATOM 5288 O O . ALA A 1 696 ? 7.159 16.173 30.070 1.00 87.81 696 ALA A O 1
ATOM 5289 N N . SER A 1 697 ? 7.230 18.282 30.823 1.00 87.94 697 SER A N 1
ATOM 5290 C CA . SER A 1 697 ? 5.880 18.622 30.352 1.00 87.94 697 SER A CA 1
ATOM 5291 C C . SER A 1 697 ? 5.751 18.518 28.831 1.00 87.94 697 SER A C 1
ATOM 5293 O O . SER A 1 697 ? 4.736 18.038 28.335 1.00 87.94 697 SER A O 1
ATOM 5295 N N . ALA A 1 698 ? 6.765 18.955 28.083 1.00 92.94 698 ALA A N 1
ATOM 5296 C CA . ALA A 1 698 ? 6.767 18.854 26.629 1.00 92.94 698 ALA A CA 1
ATOM 5297 C C . ALA A 1 698 ? 6.858 17.399 26.150 1.00 92.94 698 ALA A C 1
ATOM 5299 O O . ALA A 1 698 ? 6.238 17.058 25.146 1.00 92.94 698 ALA A O 1
ATOM 5300 N N . LEU A 1 699 ? 7.588 16.536 26.864 1.00 91.31 699 LEU A N 1
ATOM 5301 C CA . LEU A 1 699 ? 7.631 15.103 26.572 1.00 91.31 699 LEU A CA 1
ATOM 5302 C C . LEU A 1 699 ? 6.257 14.455 26.742 1.00 91.31 699 LEU A C 1
ATOM 5304 O O . LEU A 1 699 ? 5.840 13.771 25.819 1.00 91.31 699 LEU A O 1
ATOM 5308 N N . LEU A 1 700 ? 5.511 14.770 27.807 1.00 90.50 700 LEU A N 1
ATOM 5309 C CA . LEU A 1 700 ? 4.130 14.290 27.979 1.00 90.50 700 LEU A CA 1
ATOM 5310 C C . LEU A 1 700 ? 3.222 14.709 26.810 1.00 90.50 700 LEU A C 1
ATOM 5312 O O . LEU A 1 700 ? 2.394 13.937 26.336 1.00 90.50 700 LEU A O 1
ATOM 5316 N N . THR A 1 701 ? 3.399 15.926 26.288 1.00 93.31 701 THR A N 1
ATOM 5317 C CA . THR A 1 701 ? 2.664 16.382 25.099 1.00 93.31 701 THR A CA 1
ATOM 5318 C C . THR A 1 701 ? 3.058 15.610 23.833 1.00 93.31 701 THR A C 1
ATOM 5320 O O . THR A 1 701 ? 2.207 15.286 23.004 1.00 93.31 701 THR A O 1
ATOM 5323 N N . LEU A 1 702 ? 4.352 15.327 23.653 1.00 93.19 702 LEU A N 1
ATOM 5324 C CA . LEU A 1 702 ? 4.855 14.544 22.520 1.00 93.19 702 LEU A CA 1
ATOM 5325 C C . LEU A 1 702 ? 4.460 13.063 22.628 1.00 93.19 702 LEU A C 1
ATOM 5327 O O . LEU A 1 702 ? 4.214 12.432 21.603 1.00 93.19 702 LEU A O 1
ATOM 5331 N N . GLU A 1 703 ? 4.353 12.537 23.845 1.00 90.38 703 GLU A N 1
ATOM 5332 C CA . GLU A 1 703 ? 3.798 11.221 24.163 1.00 90.38 703 GLU A CA 1
ATOM 5333 C C . GLU A 1 703 ? 2.320 11.160 23.795 1.00 90.38 703 GLU A C 1
ATOM 5335 O O . GLU A 1 703 ? 1.957 10.309 22.993 1.00 90.38 703 GLU A O 1
ATOM 5340 N N . ALA A 1 704 ? 1.501 12.129 24.212 1.00 85.69 704 ALA A N 1
ATOM 5341 C CA . ALA A 1 704 ? 0.098 12.208 23.799 1.00 85.69 704 ALA A CA 1
ATOM 5342 C C . ALA A 1 704 ? -0.063 12.290 22.267 1.00 85.69 704 ALA A C 1
ATOM 5344 O O . ALA A 1 704 ? -0.963 11.684 21.692 1.00 85.69 704 ALA A O 1
ATOM 5345 N N . LEU A 1 705 ? 0.838 12.991 21.567 1.00 88.75 705 LEU A N 1
ATOM 5346 C CA . LEU A 1 705 ? 0.857 13.004 20.099 1.00 88.75 705 LEU A CA 1
ATOM 5347 C C . LEU A 1 705 ? 1.264 11.642 19.509 1.00 88.75 705 LEU A C 1
ATOM 5349 O O . LEU A 1 705 ? 0.728 11.222 18.480 1.00 88.75 705 LEU A O 1
ATOM 5353 N N . HIS A 1 706 ? 2.203 10.943 20.146 1.00 86.88 706 HIS A N 1
ATOM 5354 C CA . HIS A 1 706 ? 2.548 9.574 19.783 1.00 86.88 706 HIS A CA 1
ATOM 5355 C C . HIS A 1 706 ? 1.391 8.604 20.047 1.00 86.88 706 HIS A C 1
ATOM 5357 O O . HIS A 1 706 ? 1.177 7.713 19.236 1.00 86.88 706 HIS A O 1
ATOM 5363 N N . GLU A 1 707 ? 0.618 8.801 21.110 1.00 82.56 707 GLU A N 1
ATOM 5364 C CA . GLU A 1 707 ? -0.546 7.988 21.470 1.00 82.56 707 GLU A CA 1
ATOM 5365 C C . GLU A 1 707 ? -1.764 8.274 20.580 1.00 82.56 707 GLU A C 1
ATOM 5367 O O . GLU A 1 707 ? -2.496 7.374 20.179 1.00 82.56 707 GLU A O 1
ATOM 5372 N N . ALA A 1 708 ? -1.969 9.524 20.170 1.00 76.06 708 ALA A N 1
ATOM 5373 C CA . ALA A 1 708 ? -3.014 9.886 19.214 1.00 76.06 708 ALA A CA 1
ATOM 5374 C C . ALA A 1 708 ? -2.747 9.315 17.806 1.00 76.06 708 ALA A C 1
ATOM 5376 O O . ALA A 1 708 ? -3.678 9.095 17.025 1.00 76.06 708 ALA A O 1
ATOM 5377 N N . ARG A 1 709 ? -1.479 9.025 17.472 1.00 71.56 709 ARG A N 1
ATOM 5378 C CA . ARG A 1 709 ? -1.124 8.215 16.291 1.00 71.56 709 ARG A CA 1
ATOM 5379 C C . ARG A 1 709 ? -1.621 6.780 16.446 1.00 71.56 709 ARG A C 1
ATOM 5381 O O . ARG A 1 709 ? -2.060 6.206 15.453 1.00 71.56 709 ARG A O 1
ATOM 5388 N N . THR A 1 710 ? -1.505 6.220 17.647 1.00 56.97 710 THR A N 1
ATOM 5389 C CA . THR A 1 710 ? -1.888 4.839 17.963 1.00 56.97 710 THR A CA 1
ATOM 5390 C C . THR A 1 710 ? -3.372 4.693 18.300 1.00 56.97 710 THR A C 1
ATOM 5392 O O . THR A 1 710 ? -3.886 3.581 18.368 1.00 56.97 710 THR A O 1
ATOM 5395 N N . GLY A 1 711 ? -4.078 5.820 18.463 1.00 53.16 711 GLY A N 1
ATOM 5396 C CA . GLY A 1 711 ? -5.511 5.918 18.732 1.00 53.16 711 GLY A CA 1
ATOM 5397 C C . GLY A 1 711 ? -5.908 5.667 20.191 1.00 53.16 711 GLY A C 1
ATOM 5398 O O . GLY A 1 711 ? -7.066 5.332 20.421 1.00 53.16 711 GLY A O 1
ATOM 5399 N N . THR A 1 712 ? -4.975 5.754 21.147 1.00 43.66 712 THR A N 1
ATOM 5400 C CA . THR A 1 712 ? -5.098 5.245 22.534 1.00 43.66 712 THR A CA 1
ATOM 5401 C C . THR A 1 712 ? -5.890 6.132 23.500 1.00 43.66 712 THR A C 1
ATOM 5403 O O . THR A 1 712 ? -5.983 5.809 24.683 1.00 43.66 712 THR A O 1
ATOM 5406 N N . THR A 1 713 ? -6.428 7.274 23.074 1.00 40.62 713 THR A N 1
ATOM 5407 C CA . THR A 1 713 ? -6.801 8.333 24.017 1.00 40.62 713 THR A CA 1
ATOM 5408 C C . THR A 1 713 ? -8.054 8.046 24.852 1.00 40.62 713 THR A C 1
ATOM 5410 O O . THR A 1 713 ? -9.194 7.957 24.381 1.00 40.62 713 THR A O 1
ATOM 5413 N N . THR A 1 714 ? -7.823 7.916 26.163 1.00 35.50 714 THR A N 1
ATOM 5414 C CA . THR A 1 714 ? -8.815 7.763 27.229 1.00 35.50 714 THR A CA 1
ATOM 5415 C C . THR A 1 714 ? -9.558 9.084 27.441 1.00 35.50 714 THR A C 1
ATOM 5417 O O . THR A 1 714 ? -9.024 10.075 27.937 1.00 35.50 714 THR A O 1
ATOM 5420 N N . ARG A 1 715 ? -10.840 9.119 27.073 1.00 32.97 715 ARG A N 1
ATOM 5421 C CA . ARG A 1 715 ? -11.681 10.318 27.170 1.00 32.97 715 ARG A CA 1
ATOM 5422 C C . ARG A 1 715 ? -12.220 10.496 28.596 1.00 32.97 715 ARG A C 1
ATOM 5424 O O . ARG A 1 715 ? -13.305 10.014 28.909 1.00 32.97 715 ARG A O 1
ATOM 5431 N N . ALA A 1 716 ? -11.508 11.224 29.455 1.00 29.55 716 ALA A N 1
ATOM 5432 C CA . ALA A 1 716 ? -12.073 11.727 30.710 1.00 29.55 716 ALA A CA 1
ATOM 5433 C C . ALA A 1 716 ? -13.029 12.902 30.417 1.00 29.55 716 ALA A C 1
ATOM 5435 O O . ALA A 1 716 ? -12.622 14.055 30.290 1.00 29.55 716 ALA A O 1
ATOM 5436 N N . ALA A 1 717 ? -14.321 12.607 30.262 1.00 29.83 717 ALA A N 1
ATOM 5437 C CA . ALA A 1 717 ? -15.365 13.620 30.157 1.00 29.83 717 ALA A CA 1
ATOM 5438 C C . ALA A 1 717 ? -15.753 14.127 31.557 1.00 29.83 717 ALA A C 1
ATOM 5440 O O . ALA A 1 717 ? -16.357 13.397 32.336 1.00 29.83 717 ALA A O 1
ATOM 5441 N N . GLY A 1 718 ? -15.444 15.389 31.863 1.00 24.77 718 GLY A N 1
ATOM 5442 C CA . GLY A 1 718 ? -15.948 16.094 33.042 1.00 24.77 718 GLY A CA 1
ATOM 5443 C C . GLY A 1 718 ? -16.782 17.313 32.643 1.00 24.77 718 GLY A C 1
ATOM 5444 O O . GLY A 1 718 ? -16.234 18.310 32.181 1.00 24.77 718 GLY A O 1
ATOM 5445 N N . ALA A 1 719 ? -18.100 17.240 32.843 1.00 26.23 719 ALA A N 1
ATOM 5446 C CA . ALA A 1 719 ? -18.994 18.397 32.956 1.00 26.23 719 ALA A CA 1
ATOM 5447 C C . ALA A 1 719 ? -19.369 18.591 34.447 1.00 26.23 719 ALA A C 1
ATOM 5449 O O . ALA A 1 719 ? -19.281 17.636 35.220 1.00 26.23 719 ALA A O 1
ATOM 5450 N N . PRO A 1 720 ? -19.718 19.814 34.886 1.00 31.52 720 PRO A N 1
ATOM 5451 C CA . PRO A 1 720 ? -19.467 20.287 36.244 1.00 31.52 720 PRO A CA 1
ATOM 5452 C C . PRO A 1 720 ? -20.540 19.810 37.228 1.00 31.52 720 PRO A C 1
ATOM 5454 O O . PRO A 1 720 ? -21.715 20.131 37.072 1.00 31.52 720 PRO A O 1
ATOM 5457 N N . ALA A 1 721 ? -20.132 19.093 38.275 1.00 26.73 721 ALA A N 1
ATOM 5458 C CA . ALA A 1 721 ? -20.995 18.751 39.398 1.00 26.73 721 ALA A CA 1
ATOM 5459 C C . ALA A 1 721 ? -20.616 19.598 40.619 1.00 26.73 721 ALA A C 1
ATOM 5461 O O . ALA A 1 721 ? -19.558 19.432 41.223 1.00 26.73 721 ALA A O 1
ATOM 5462 N N . SER A 1 722 ? -21.508 20.521 40.970 1.00 34.72 722 SER A N 1
ATOM 5463 C CA . SER A 1 722 ? -21.619 21.065 42.318 1.00 34.72 722 SER A CA 1
ATOM 5464 C C . SER A 1 722 ? -21.939 19.929 43.289 1.00 34.72 722 SER A C 1
ATOM 5466 O O . SER A 1 722 ? -22.971 19.282 43.133 1.00 34.72 722 SER A O 1
ATOM 5468 N N . ALA A 1 723 ? -21.103 19.709 44.302 1.00 26.73 723 ALA A N 1
ATOM 5469 C CA . ALA A 1 723 ? -21.506 18.990 45.505 1.00 26.73 723 ALA A CA 1
ATOM 5470 C C . ALA A 1 723 ? -20.620 19.365 46.701 1.00 26.73 723 ALA A C 1
ATOM 5472 O O . ALA A 1 723 ? -19.398 19.241 46.688 1.00 26.73 723 ALA A O 1
ATOM 5473 N N . SER A 1 724 ? -21.320 19.857 47.711 1.00 27.69 724 SER A N 1
ATOM 5474 C CA . SER A 1 724 ? -21.033 19.983 49.135 1.00 27.69 724 SER A CA 1
ATOM 5475 C C . SER A 1 724 ? -20.044 18.952 49.698 1.00 27.69 724 SER A C 1
ATOM 5477 O O . SER A 1 724 ? -20.216 17.751 49.511 1.00 27.69 724 SER A O 1
ATOM 5479 N N . VAL A 1 725 ? -19.083 19.424 50.496 1.00 30.02 725 VAL A N 1
ATOM 5480 C CA . VAL A 1 725 ? -18.241 18.598 51.378 1.00 30.02 725 VAL A CA 1
ATOM 5481 C C . VAL A 1 725 ? -18.737 18.762 52.820 1.00 30.02 725 VAL A C 1
ATOM 5483 O O . VAL A 1 725 ? -18.890 19.905 53.256 1.00 30.02 725 VAL A O 1
ATOM 5486 N N . PRO A 1 726 ? -18.950 17.678 53.592 1.00 31.30 726 PRO A N 1
ATOM 5487 C CA . PRO A 1 726 ? -18.910 17.740 55.041 1.00 31.30 726 PRO A CA 1
ATOM 5488 C C . PRO A 1 726 ? -17.455 17.651 55.520 1.00 31.30 726 PRO A C 1
ATOM 5490 O O . PRO A 1 726 ? -16.672 16.794 55.113 1.00 31.30 726 PRO A O 1
ATOM 5493 N N . THR A 1 727 ? -17.109 18.600 56.375 1.00 29.33 727 THR A N 1
ATOM 5494 C CA . THR A 1 727 ? -15.800 18.847 56.973 1.00 29.33 727 THR A CA 1
ATOM 5495 C C . THR A 1 727 ? -15.422 17.759 57.985 1.00 29.33 727 THR A C 1
ATOM 5497 O O . THR A 1 727 ? -16.166 17.523 58.932 1.00 29.33 727 THR A O 1
ATOM 5500 N N . SER A 1 728 ? -14.220 17.185 57.882 1.00 29.52 728 SER A N 1
ATOM 5501 C CA . SER A 1 728 ? -13.502 16.678 59.060 1.00 29.52 728 SER A CA 1
ATOM 5502 C C . SER A 1 728 ? -12.022 17.035 58.966 1.00 29.52 728 SER A C 1
ATOM 5504 O O . SER A 1 728 ? -11.346 16.698 57.995 1.00 29.52 728 SER A O 1
ATOM 5506 N N . ALA A 1 729 ? -11.564 17.763 59.977 1.00 30.77 729 ALA A N 1
ATOM 5507 C CA . ALA A 1 729 ? -10.250 18.366 60.096 1.00 30.77 729 ALA A CA 1
ATOM 5508 C C . ALA A 1 729 ? -9.159 17.356 60.494 1.00 30.77 729 ALA A C 1
ATOM 5510 O O . ALA A 1 729 ? -9.376 16.498 61.346 1.00 30.77 729 ALA A O 1
ATOM 5511 N N . GLY A 1 730 ? -7.962 17.536 59.930 1.00 27.09 730 GLY A N 1
ATOM 5512 C CA . GLY A 1 730 ? -6.707 16.914 60.353 1.00 27.09 730 GLY A CA 1
ATOM 5513 C C . GLY A 1 730 ? -5.528 17.749 59.838 1.00 27.09 730 GLY A C 1
ATOM 5514 O O . GLY A 1 730 ? -5.442 18.019 58.645 1.00 27.09 730 GLY A O 1
ATOM 5515 N N . ALA A 1 731 ? -4.694 18.230 60.759 1.00 31.45 731 ALA A N 1
ATOM 5516 C CA . ALA A 1 731 ? -3.641 19.239 60.590 1.00 31.45 731 ALA A CA 1
ATOM 5517 C C . ALA A 1 731 ? -2.411 18.750 59.768 1.00 31.45 731 ALA A C 1
ATOM 5519 O O . ALA A 1 731 ? -2.306 17.563 59.464 1.00 31.45 731 ALA A O 1
ATOM 5520 N N . PRO A 1 732 ? -1.480 19.650 59.376 1.00 31.92 732 PRO A N 1
ATOM 5521 C CA . PRO A 1 732 ? -0.656 19.498 58.183 1.00 31.92 732 PRO A CA 1
ATOM 5522 C C . PRO A 1 732 ? 0.652 18.747 58.449 1.00 31.92 732 PRO A C 1
ATOM 5524 O O . PRO A 1 732 ? 1.353 19.002 59.426 1.00 31.92 732 PRO A O 1
ATOM 5527 N N . THR A 1 733 ? 1.039 17.874 57.522 1.00 27.06 733 THR A N 1
ATOM 5528 C CA . THR A 1 733 ? 2.407 17.354 57.430 1.00 27.06 733 THR A CA 1
ATOM 5529 C C . THR A 1 733 ? 2.961 17.717 56.060 1.00 27.06 733 THR A C 1
ATOM 5531 O O . THR A 1 733 ? 2.382 17.370 55.033 1.00 27.06 733 THR A O 1
ATOM 5534 N N . SER A 1 734 ? 4.072 18.454 56.050 1.00 34.41 734 SER A N 1
ATOM 5535 C CA . SER A 1 734 ? 4.857 18.776 54.860 1.00 34.41 734 SER A CA 1
ATOM 5536 C C . SER A 1 734 ? 5.221 17.501 54.094 1.00 34.41 734 SER A C 1
ATOM 5538 O O . SER A 1 734 ? 6.123 16.766 54.495 1.00 34.41 734 SER A O 1
ATOM 5540 N N . ALA A 1 735 ? 4.533 17.238 52.983 1.00 26.66 735 ALA A N 1
ATOM 5541 C CA . ALA A 1 735 ? 4.842 16.128 52.096 1.00 26.66 735 ALA A CA 1
ATOM 5542 C C . ALA A 1 735 ? 5.846 16.581 51.029 1.00 26.66 735 ALA A C 1
ATOM 5544 O O . ALA A 1 735 ? 5.519 17.296 50.082 1.00 26.66 735 ALA A O 1
ATOM 5545 N N . ARG A 1 736 ? 7.092 16.135 51.218 1.00 26.55 736 ARG A N 1
ATOM 5546 C CA . ARG A 1 736 ? 8.074 15.921 50.153 1.00 26.55 736 ARG A CA 1
ATOM 5547 C C . ARG A 1 736 ? 7.403 15.215 48.973 1.00 26.55 736 ARG A C 1
ATOM 5549 O O . ARG A 1 736 ? 6.732 14.204 49.164 1.00 26.55 736 ARG A O 1
ATOM 5556 N N . VAL A 1 737 ? 7.666 15.707 47.766 1.00 29.20 737 VAL A N 1
ATOM 5557 C CA . VAL A 1 737 ? 7.489 14.953 46.519 1.00 29.20 737 VAL A CA 1
ATOM 5558 C C . VAL A 1 737 ? 8.265 13.633 46.660 1.00 29.20 737 VAL A C 1
ATOM 5560 O O . VAL A 1 737 ? 9.479 13.690 46.881 1.00 29.20 737 VAL A O 1
ATOM 5563 N N . PRO A 1 738 ? 7.628 12.449 46.596 1.00 28.45 738 PRO A N 1
ATOM 5564 C CA . PRO A 1 738 ? 8.364 11.202 46.667 1.00 28.45 738 PRO A CA 1
ATOM 5565 C C . PRO A 1 738 ? 9.043 10.929 45.326 1.00 28.45 738 PRO A C 1
ATOM 5567 O O . PRO A 1 738 ? 8.400 10.824 44.282 1.00 28.45 738 PRO A O 1
ATOM 5570 N N . ALA A 1 739 ? 10.361 10.760 45.385 1.00 28.36 739 ALA A N 1
ATOM 5571 C CA . ALA A 1 739 ? 11.137 10.043 44.389 1.00 28.36 739 ALA A CA 1
ATOM 5572 C C . ALA A 1 739 ? 10.652 8.582 44.347 1.00 28.36 739 ALA A C 1
ATOM 5574 O O . ALA A 1 739 ? 11.081 7.750 45.141 1.00 28.36 739 ALA A O 1
ATOM 5575 N N . SER A 1 740 ? 9.701 8.292 43.460 1.00 27.45 740 SER A N 1
ATOM 5576 C CA . SER A 1 740 ? 9.162 6.950 43.212 1.00 27.45 740 SER A CA 1
ATOM 5577 C C . SER A 1 740 ? 8.736 6.805 41.742 1.00 27.45 740 SER A C 1
ATOM 5579 O O . SER A 1 740 ? 7.601 6.453 41.439 1.00 27.45 740 SER A O 1
ATOM 5581 N N . ILE A 1 741 ? 9.663 7.079 40.817 1.00 32.28 741 ILE A N 1
ATOM 5582 C CA . ILE A 1 741 ? 9.568 6.687 39.392 1.00 32.28 741 ILE A CA 1
ATOM 5583 C C . ILE A 1 741 ? 10.753 5.763 39.056 1.00 32.28 741 ILE A C 1
ATOM 5585 O O . ILE A 1 741 ? 11.452 5.929 38.066 1.00 32.28 741 ILE A O 1
ATOM 5589 N N . ALA A 1 742 ? 11.048 4.806 39.938 1.00 31.98 742 ALA A N 1
ATOM 5590 C CA . ALA A 1 742 ? 12.166 3.876 39.753 1.00 31.98 742 ALA A CA 1
ATOM 5591 C C . ALA A 1 742 ? 11.781 2.399 39.948 1.00 31.98 742 ALA A C 1
ATOM 5593 O O . ALA A 1 742 ? 12.657 1.554 40.100 1.00 31.98 742 ALA A O 1
ATOM 5594 N N . GLY A 1 743 ? 10.489 2.056 39.913 1.00 26.09 743 GLY A N 1
ATOM 5595 C CA . GLY A 1 743 ? 10.050 0.671 40.070 1.00 26.09 743 GLY A CA 1
ATOM 5596 C C . GLY A 1 743 ? 8.811 0.329 39.252 1.00 26.09 743 GLY A C 1
ATOM 5597 O O . GLY A 1 743 ? 7.714 0.688 39.649 1.00 26.09 743 GLY A O 1
ATOM 5598 N N . GLY A 1 744 ? 9.017 -0.428 38.170 1.00 27.44 744 GLY A N 1
ATOM 5599 C CA . GLY A 1 744 ? 8.110 -1.493 37.731 1.00 27.44 744 GLY A CA 1
ATOM 5600 C C . GLY A 1 744 ? 6.886 -1.126 36.881 1.00 27.44 744 GLY A C 1
ATOM 5601 O O . GLY A 1 744 ? 5.863 -0.733 37.415 1.00 27.44 744 GLY A O 1
ATOM 5602 N N . GLN A 1 745 ? 6.987 -1.478 35.591 1.00 30.70 745 GLN A N 1
ATOM 5603 C CA . GLN A 1 745 ? 5.917 -1.804 34.627 1.00 30.70 745 GLN A CA 1
ATOM 5604 C C . GLN A 1 745 ? 5.183 -0.640 33.924 1.00 30.70 745 GLN A C 1
ATOM 5606 O O . GLN A 1 745 ? 4.303 0.002 34.480 1.00 30.70 745 GLN A O 1
ATOM 5611 N N . GLY A 1 746 ? 5.501 -0.454 32.632 1.00 30.75 746 GLY A N 1
ATOM 5612 C CA . GLY A 1 746 ? 4.558 0.061 31.625 1.00 30.75 746 GLY A CA 1
ATOM 5613 C C . GLY A 1 746 ? 4.955 1.308 30.829 1.00 30.75 746 GLY A C 1
ATOM 5614 O O . GLY A 1 746 ? 4.442 1.484 29.732 1.00 30.75 746 GLY A O 1
ATOM 5615 N N . ALA A 1 747 ? 5.865 2.158 31.311 1.00 35.91 747 ALA A N 1
ATOM 5616 C CA . ALA A 1 747 ? 6.240 3.370 30.576 1.00 35.91 747 ALA A CA 1
ATOM 5617 C C . ALA A 1 747 ? 7.291 3.058 29.499 1.00 35.91 747 ALA A C 1
ATOM 5619 O O . ALA A 1 747 ? 8.409 2.638 29.811 1.00 35.91 747 ALA A O 1
ATOM 5620 N N . VAL A 1 748 ? 6.944 3.280 28.231 1.00 42.56 748 VAL A N 1
ATOM 5621 C CA . VAL A 1 748 ? 7.926 3.346 27.144 1.00 42.56 748 VAL A CA 1
ATOM 5622 C C . VAL A 1 748 ? 8.931 4.452 27.507 1.00 42.56 748 VAL A C 1
ATOM 5624 O O . VAL A 1 748 ? 8.503 5.561 27.825 1.00 42.56 748 VAL A O 1
ATOM 5627 N N . PRO A 1 749 ? 10.254 4.200 27.508 1.00 65.25 749 PRO A N 1
ATOM 5628 C CA . PRO A 1 749 ? 11.237 5.243 27.775 1.00 65.25 749 PRO A CA 1
ATOM 5629 C C . PRO A 1 749 ? 10.983 6.448 26.860 1.00 65.25 749 PRO A C 1
ATOM 5631 O O . PRO A 1 749 ? 10.874 6.269 25.651 1.00 65.25 749 PRO A O 1
ATOM 5634 N N . ALA A 1 750 ? 10.950 7.677 27.388 1.00 72.56 750 ALA A N 1
ATOM 5635 C CA . ALA A 1 750 ? 10.727 8.898 26.593 1.00 72.56 750 ALA A CA 1
ATOM 5636 C C . ALA A 1 750 ? 11.632 8.988 25.336 1.00 72.56 750 ALA A C 1
ATOM 5638 O O . ALA A 1 750 ? 11.263 9.542 24.299 1.00 72.56 750 ALA A O 1
ATOM 5639 N N . THR A 1 751 ? 12.819 8.374 25.392 1.00 77.06 751 THR A N 1
ATOM 5640 C CA . THR A 1 751 ? 13.738 8.211 24.256 1.00 77.06 751 THR A CA 1
ATOM 5641 C C . THR A 1 751 ? 13.137 7.412 23.092 1.00 77.06 751 THR A C 1
ATOM 5643 O O . THR A 1 751 ? 13.351 7.776 21.935 1.00 77.06 751 THR A O 1
ATOM 5646 N N . ASP A 1 752 ? 12.377 6.353 23.364 1.00 81.06 752 ASP A N 1
ATOM 5647 C CA . ASP A 1 752 ? 11.761 5.495 22.349 1.00 81.06 752 ASP A CA 1
ATOM 5648 C C . ASP A 1 752 ? 10.613 6.214 21.637 1.00 81.06 752 ASP A C 1
ATOM 5650 O O . ASP A 1 752 ? 10.518 6.141 20.412 1.00 81.06 752 ASP A O 1
ATOM 5654 N N . VAL A 1 753 ? 9.820 7.007 22.366 1.00 85.75 753 VAL A N 1
ATOM 5655 C CA . VAL A 1 753 ? 8.762 7.862 21.798 1.00 85.75 753 VAL A CA 1
ATOM 5656 C C . VAL A 1 753 ? 9.354 8.879 20.824 1.00 85.75 753 VAL A C 1
ATOM 5658 O O . VAL A 1 753 ? 8.917 8.987 19.674 1.00 85.75 753 VAL A O 1
ATOM 5661 N N . LEU A 1 754 ? 10.415 9.577 21.241 1.00 89.62 754 LEU A N 1
ATOM 5662 C CA . LEU A 1 754 ? 11.128 10.521 20.380 1.00 89.62 754 LEU A CA 1
ATOM 5663 C C . LEU A 1 754 ? 11.732 9.832 19.152 1.00 89.62 754 LEU A C 1
ATOM 5665 O O . LEU A 1 754 ? 11.666 10.365 18.043 1.00 89.62 754 LEU A O 1
ATOM 5669 N N . MET A 1 755 ? 12.312 8.643 19.319 1.00 86.62 755 MET A N 1
ATOM 5670 C CA . MET A 1 755 ? 12.874 7.875 18.209 1.00 86.62 755 MET A CA 1
ATOM 5671 C C . MET A 1 755 ? 11.798 7.385 17.239 1.00 86.62 755 MET A C 1
ATOM 5673 O O . MET A 1 755 ? 12.019 7.426 16.026 1.00 86.62 755 MET A O 1
ATOM 5677 N N . ALA A 1 756 ? 10.636 6.971 17.740 1.00 83.75 756 ALA A N 1
ATOM 5678 C CA . ALA A 1 756 ? 9.510 6.553 16.922 1.00 83.75 756 ALA A CA 1
ATOM 5679 C C . ALA A 1 756 ? 8.950 7.730 16.113 1.00 83.75 756 ALA A C 1
ATOM 5681 O O . ALA A 1 756 ? 8.872 7.640 14.889 1.00 83.75 756 ALA A O 1
ATOM 5682 N N . LEU A 1 757 ? 8.677 8.873 16.757 1.00 87.25 757 LEU A N 1
ATOM 5683 C CA . LEU A 1 757 ? 8.235 10.096 16.073 1.00 87.25 757 LEU A CA 1
ATOM 5684 C C . LEU A 1 757 ? 9.255 10.574 15.033 1.00 87.25 757 LEU A C 1
ATOM 5686 O O . LEU A 1 757 ? 8.888 10.968 13.926 1.00 87.25 757 LEU A O 1
ATOM 5690 N N . ARG A 1 758 ? 10.551 10.476 15.345 1.00 90.56 758 ARG A N 1
ATOM 5691 C CA . ARG A 1 758 ? 11.635 10.826 14.419 1.00 90.56 758 ARG A CA 1
ATOM 5692 C C . ARG A 1 758 ? 11.692 9.913 13.190 1.00 90.56 758 ARG A C 1
ATOM 5694 O O . ARG A 1 758 ? 12.193 10.337 12.151 1.00 90.56 758 ARG A O 1
ATOM 5701 N N . ARG A 1 759 ? 11.228 8.668 13.271 1.00 86.62 759 ARG A N 1
ATOM 5702 C CA . ARG A 1 759 ? 11.246 7.725 12.139 1.00 86.62 759 ARG A CA 1
ATOM 5703 C C . ARG A 1 759 ? 10.028 7.843 11.227 1.00 86.62 759 ARG A C 1
ATOM 5705 O O . ARG A 1 759 ? 10.091 7.356 10.103 1.00 86.62 759 ARG A O 1
ATOM 5712 N N . LEU A 1 760 ? 8.956 8.501 11.670 1.00 84.44 760 LEU A N 1
ATOM 5713 C CA . LEU A 1 760 ? 7.749 8.664 10.859 1.00 84.44 760 LEU A CA 1
ATOM 5714 C C . LEU A 1 760 ? 8.044 9.439 9.569 1.00 84.44 760 LEU A C 1
ATOM 5716 O O . LEU A 1 760 ? 8.834 10.377 9.608 1.00 84.44 760 LEU A O 1
ATOM 5720 N N . PRO A 1 761 ? 7.415 9.116 8.431 1.00 84.75 761 PRO A N 1
ATOM 5721 C CA . PRO A 1 761 ? 7.431 9.984 7.258 1.00 84.75 761 PRO A CA 1
ATOM 5722 C C . PRO A 1 761 ? 6.558 11.234 7.483 1.00 84.75 761 PRO A C 1
ATOM 5724 O O . PRO A 1 761 ? 5.760 11.303 8.420 1.00 84.75 761 PRO A O 1
ATOM 5727 N N . ALA A 1 762 ? 6.734 12.255 6.640 1.00 88.06 762 ALA A N 1
ATOM 5728 C CA . ALA A 1 762 ? 6.094 13.563 6.808 1.00 88.06 762 ALA A CA 1
ATOM 5729 C C . ALA A 1 762 ? 4.554 13.493 6.842 1.00 88.06 762 ALA A C 1
ATOM 5731 O O . ALA A 1 762 ? 3.941 14.098 7.715 1.00 88.06 762 ALA A O 1
ATOM 5732 N N . ASP A 1 763 ? 3.941 12.696 5.965 1.00 84.56 763 ASP A N 1
ATOM 5733 C CA . ASP A 1 763 ? 2.486 12.503 5.877 1.00 84.56 763 ASP A CA 1
ATOM 5734 C C . ASP A 1 763 ? 1.895 11.803 7.117 1.00 84.56 763 ASP A C 1
ATOM 5736 O O . ASP A 1 763 ? 0.742 12.025 7.492 1.00 84.56 763 ASP A O 1
ATOM 5740 N N . ARG A 1 764 ? 2.681 10.944 7.778 1.00 86.75 764 ARG A N 1
ATOM 5741 C CA . ARG A 1 764 ? 2.278 10.285 9.028 1.00 86.75 764 ARG A CA 1
ATOM 5742 C C . ARG A 1 764 ? 2.355 11.241 10.214 1.00 86.75 764 ARG A C 1
ATOM 5744 O O . ARG A 1 764 ? 1.511 11.139 11.097 1.00 86.75 764 ARG A O 1
ATOM 5751 N N . ILE A 1 765 ? 3.310 12.175 10.219 1.00 92.44 765 ILE A N 1
ATOM 5752 C CA . ILE A 1 765 ? 3.352 13.259 11.213 1.00 92.44 765 ILE A CA 1
ATOM 5753 C C . ILE A 1 765 ? 2.140 14.178 11.033 1.00 92.44 765 ILE A C 1
ATOM 5755 O O . ILE A 1 765 ? 1.500 14.512 12.025 1.00 92.44 765 ILE A O 1
ATOM 5759 N N . ASP A 1 766 ? 1.788 14.524 9.790 1.00 93.38 766 ASP A N 1
ATOM 5760 C CA . ASP A 1 766 ? 0.615 15.357 9.493 1.00 93.38 766 ASP A CA 1
ATOM 5761 C C . ASP A 1 766 ? -0.663 14.704 10.056 1.00 93.38 766 ASP A C 1
ATOM 5763 O O . ASP A 1 766 ? -1.402 15.332 10.811 1.00 93.38 766 ASP A O 1
ATOM 5767 N N . ARG A 1 767 ? -0.877 13.407 9.793 1.00 88.19 767 ARG A N 1
ATOM 5768 C CA . ARG A 1 767 ? -2.020 12.648 10.337 1.00 88.19 767 ARG A CA 1
ATOM 5769 C C . ARG A 1 767 ? -2.014 12.527 11.861 1.00 88.19 767 ARG A C 1
ATOM 5771 O O . ARG A 1 767 ? -3.048 12.750 12.483 1.00 88.19 767 ARG A O 1
ATOM 5778 N N . ALA A 1 768 ? -0.871 12.191 12.463 1.00 89.75 768 ALA A N 1
ATOM 5779 C CA . ALA A 1 768 ? -0.746 12.100 13.919 1.00 89.75 768 ALA A CA 1
ATOM 5780 C C . ALA A 1 768 ? -1.101 13.433 14.589 1.00 89.75 768 ALA A C 1
ATOM 5782 O O . ALA A 1 768 ? -1.806 13.462 15.593 1.00 89.75 768 ALA A O 1
ATOM 5783 N N . LEU A 1 769 ? -0.674 14.543 13.983 1.00 95.06 769 LEU A N 1
ATOM 5784 C CA . LEU A 1 769 ? -0.995 15.875 14.461 1.00 95.06 769 LEU A CA 1
ATOM 5785 C C . LEU A 1 769 ? -2.498 16.168 14.380 1.00 95.06 769 LEU A C 1
ATOM 5787 O O . LEU A 1 769 ? -3.074 16.620 15.365 1.00 95.06 769 LEU A O 1
ATOM 5791 N N . LEU A 1 770 ? -3.149 15.873 13.252 1.00 93.00 770 LEU A N 1
ATOM 5792 C CA . LEU A 1 770 ? -4.596 16.075 13.098 1.00 93.00 770 LEU A CA 1
ATOM 5793 C C . LEU A 1 770 ? -5.421 15.261 14.104 1.00 93.00 770 LEU A C 1
ATOM 5795 O O . LEU A 1 770 ? -6.419 15.768 14.613 1.00 93.00 770 LEU A O 1
ATOM 5799 N N . ASN A 1 771 ? -4.982 14.043 14.426 1.00 88.12 771 ASN A N 1
ATOM 5800 C CA . ASN A 1 771 ? -5.625 13.205 15.437 1.00 88.12 771 ASN A CA 1
ATOM 5801 C C . ASN A 1 771 ? -5.409 13.731 16.863 1.00 88.12 771 ASN A C 1
ATOM 5803 O O . ASN A 1 771 ? -6.323 13.657 17.676 1.00 88.12 771 ASN A O 1
ATOM 5807 N N . ALA A 1 772 ? -4.223 14.273 17.160 1.00 90.44 772 ALA A N 1
ATOM 5808 C CA . ALA A 1 772 ? -3.860 14.759 18.493 1.00 90.44 772 ALA A CA 1
ATOM 5809 C C . ALA A 1 772 ? -4.446 16.141 18.820 1.00 90.44 772 ALA A C 1
ATOM 5811 O O . ALA A 1 772 ? -4.710 16.454 19.982 1.00 90.44 772 ALA A O 1
ATOM 5812 N N . LEU A 1 773 ? -4.630 16.999 17.808 1.00 92.94 773 LEU A N 1
ATOM 5813 C CA . LEU A 1 773 ? -5.056 18.391 17.986 1.00 92.94 773 LEU A CA 1
ATOM 5814 C C . LEU A 1 773 ? -6.353 18.564 18.802 1.00 92.94 773 LEU A C 1
ATOM 5816 O O . LEU A 1 773 ? -6.375 19.472 19.638 1.00 92.94 773 LEU A O 1
ATOM 5820 N N . PRO A 1 774 ? -7.411 17.744 18.625 1.00 89.12 774 PRO A N 1
ATOM 5821 C CA . PRO A 1 774 ? -8.626 17.826 19.436 1.00 89.12 774 PRO A CA 1
ATOM 5822 C C . PRO A 1 774 ? -8.408 17.641 20.941 1.00 89.12 774 PRO A C 1
ATOM 5824 O O . PRO A 1 774 ? -9.204 18.159 21.722 1.00 89.12 774 PRO A O 1
ATOM 5827 N N . GLU A 1 775 ? -7.365 16.915 21.339 1.00 86.94 775 GLU A N 1
ATOM 5828 C CA . GLU A 1 775 ? -7.135 16.500 22.726 1.00 86.94 775 GLU A CA 1
ATOM 5829 C C . GLU A 1 775 ? -6.031 17.316 23.388 1.00 86.94 775 GLU A C 1
ATOM 5831 O O . GLU A 1 775 ? -6.244 17.880 24.456 1.00 86.94 775 GLU A O 1
ATOM 5836 N N . VAL A 1 776 ? -4.887 17.446 22.716 1.00 91.38 776 VAL A N 1
ATOM 5837 C CA . VAL A 1 776 ? -3.748 18.241 23.195 1.00 91.38 776 VAL A CA 1
ATOM 5838 C C . VAL A 1 776 ? -4.022 19.738 23.041 1.00 91.38 776 VAL A C 1
ATOM 5840 O O . VAL A 1 776 ? -3.638 20.554 23.870 1.00 91.38 776 VAL A O 1
ATOM 5843 N N . GLY A 1 777 ? -4.697 20.132 21.961 1.00 93.75 777 GLY A N 1
ATOM 5844 C CA . GLY A 1 777 ? -4.879 21.533 21.609 1.00 93.75 777 GLY A CA 1
ATOM 5845 C C . GLY A 1 777 ? -3.628 22.181 21.002 1.00 93.75 777 GLY A C 1
ATOM 5846 O O . GLY A 1 777 ? -2.478 21.863 21.310 1.00 93.75 777 GLY A O 1
ATOM 5847 N N . LEU A 1 778 ? -3.858 23.153 20.117 1.00 95.00 778 LEU A N 1
ATOM 5848 C CA . LEU A 1 778 ? -2.789 23.797 19.352 1.00 95.00 778 LEU A CA 1
ATOM 5849 C C . LEU A 1 778 ? -1.828 24.616 20.234 1.00 95.00 778 LEU A C 1
ATOM 5851 O O . LEU A 1 778 ? -0.623 24.557 20.017 1.00 95.00 778 LEU A O 1
ATOM 5855 N N . SER A 1 779 ? -2.320 25.341 21.247 1.00 93.56 779 SER A N 1
ATOM 5856 C CA . SER A 1 779 ? -1.468 26.169 22.123 1.00 93.56 779 SER A CA 1
ATOM 5857 C C . SER A 1 779 ? -0.519 25.352 22.999 1.00 93.56 779 SER A C 1
ATOM 5859 O O . SER A 1 779 ? 0.575 25.809 23.327 1.00 93.56 779 SER A O 1
ATOM 5861 N N . GLU A 1 780 ? -0.945 24.174 23.452 1.00 93.69 780 GLU A N 1
ATOM 5862 C CA . GLU A 1 780 ? -0.111 23.285 24.264 1.00 93.69 780 GLU A CA 1
ATOM 5863 C C . GLU A 1 780 ? 0.941 22.601 23.399 1.00 93.69 780 GLU A C 1
ATOM 5865 O O . GLU A 1 780 ? 2.131 22.697 23.696 1.00 93.69 780 GLU A O 1
ATOM 5870 N N . LEU A 1 781 ? 0.526 22.062 22.250 1.00 96.19 781 LEU A N 1
ATOM 5871 C CA . LEU A 1 781 ? 1.443 21.501 21.265 1.00 96.19 781 LEU A CA 1
ATOM 5872 C C . LEU A 1 781 ? 2.475 22.531 20.779 1.00 96.19 781 LEU A C 1
ATOM 5874 O O . LEU A 1 781 ? 3.655 22.212 20.625 1.00 96.19 781 LEU A O 1
ATOM 5878 N N . TRP A 1 782 ? 2.065 23.785 20.573 1.00 96.44 782 TRP A N 1
ATOM 5879 C CA . TRP A 1 782 ? 2.974 24.861 20.179 1.00 96.44 782 TRP A CA 1
ATOM 5880 C C . TRP A 1 782 ? 4.041 25.150 21.238 1.00 96.44 782 TRP A C 1
ATOM 5882 O O . TRP A 1 782 ? 5.215 25.312 20.904 1.00 96.44 782 TRP A O 1
ATOM 5892 N N . ARG A 1 783 ? 3.651 25.181 22.519 1.00 95.19 783 ARG A N 1
ATOM 5893 C CA . ARG A 1 783 ? 4.576 25.380 23.644 1.00 95.19 783 ARG A CA 1
ATOM 5894 C C . ARG A 1 783 ? 5.520 24.193 23.808 1.00 95.19 783 ARG A C 1
ATOM 5896 O O . ARG A 1 783 ? 6.725 24.401 23.909 1.00 95.19 783 ARG A O 1
ATOM 5903 N N . ALA A 1 784 ? 5.003 22.967 23.750 1.00 95.81 784 ALA A N 1
ATOM 5904 C CA . ALA A 1 784 ? 5.812 21.752 23.831 1.00 95.81 784 ALA A CA 1
ATOM 5905 C C . ALA A 1 784 ? 6.844 21.684 22.698 1.00 95.81 784 ALA A C 1
ATOM 5907 O O . ALA A 1 784 ? 8.032 21.457 22.923 1.00 95.81 784 ALA A O 1
ATOM 5908 N N . THR A 1 785 ? 6.413 21.990 21.473 1.00 96.62 785 THR A N 1
ATOM 5909 C CA . THR A 1 785 ? 7.303 22.083 20.313 1.00 96.62 785 THR A CA 1
ATOM 5910 C C . THR A 1 785 ? 8.158 23.341 20.298 1.00 96.62 785 THR A C 1
ATOM 5912 O O . THR A 1 785 ? 8.900 23.504 19.340 1.00 96.62 785 THR A O 1
ATOM 5915 N N . GLY A 1 786 ? 8.112 24.203 21.315 1.00 95.06 786 GLY A N 1
ATOM 5916 C CA . GLY A 1 786 ? 9.053 25.304 21.537 1.00 95.06 786 GLY A CA 1
ATOM 5917 C C . GLY A 1 786 ? 10.201 24.949 22.491 1.00 95.06 786 GLY A C 1
ATOM 5918 O O . GLY A 1 786 ? 11.169 25.698 22.577 1.00 95.06 786 GLY A O 1
ATOM 5919 N N . VAL A 1 787 ? 10.136 23.807 23.187 1.00 95.81 787 VAL A N 1
ATOM 5920 C CA . VAL A 1 787 ? 11.194 23.374 24.112 1.00 95.81 787 VAL A CA 1
ATOM 5921 C C . VAL A 1 787 ? 12.377 22.785 23.330 1.00 95.81 787 VAL A C 1
ATOM 5923 O O . VAL A 1 787 ? 12.202 21.948 22.440 1.00 95.81 787 VAL A O 1
ATOM 5926 N N . ARG A 1 788 ? 13.593 23.274 23.613 1.00 94.69 788 ARG A N 1
ATOM 5927 C CA . ARG A 1 788 ? 14.817 23.043 22.815 1.00 94.69 788 ARG A CA 1
ATOM 5928 C C . ARG A 1 788 ? 15.999 22.625 23.704 1.00 94.69 788 ARG A C 1
ATOM 5930 O O . ARG A 1 788 ? 16.954 23.391 23.852 1.00 94.69 788 ARG A O 1
ATOM 5937 N N . PRO A 1 789 ? 15.966 21.433 24.329 1.00 94.44 789 PRO A N 1
ATOM 5938 C CA . PRO A 1 789 ? 16.937 21.073 25.363 1.00 94.44 789 PRO A CA 1
ATOM 5939 C C . PRO A 1 789 ? 18.378 21.039 24.838 1.00 94.44 789 PRO A C 1
ATOM 5941 O O . PRO A 1 789 ? 19.301 21.451 25.536 1.00 94.44 789 PRO A O 1
ATOM 5944 N N . LEU A 1 790 ? 18.595 20.624 23.584 1.00 95.81 790 LEU A N 1
ATOM 5945 C CA . LEU A 1 790 ? 19.936 20.629 22.999 1.00 95.81 790 LEU A CA 1
ATOM 5946 C C . LEU A 1 790 ? 20.429 22.041 22.657 1.00 95.81 790 LEU A C 1
ATOM 5948 O O . LEU A 1 790 ? 21.612 22.327 22.835 1.00 95.81 790 LEU A O 1
ATOM 5952 N N . ALA A 1 791 ? 19.554 22.928 22.175 1.00 95.06 791 ALA A N 1
ATOM 5953 C CA . ALA A 1 791 ? 19.937 24.312 21.902 1.00 95.06 791 ALA A CA 1
ATOM 5954 C C . ALA A 1 791 ? 20.297 25.055 23.197 1.00 95.06 791 ALA A C 1
ATOM 5956 O O . ALA A 1 791 ? 21.302 25.764 23.227 1.00 95.06 791 ALA A O 1
ATOM 5957 N N . VAL A 1 792 ? 19.531 24.828 24.272 1.00 95.12 792 VAL A N 1
ATOM 5958 C CA . VAL A 1 792 ? 19.834 25.331 25.622 1.00 95.12 792 VAL A CA 1
ATOM 5959 C C . VAL A 1 792 ? 21.180 24.792 26.101 1.00 95.12 792 VAL A C 1
ATOM 5961 O O . VAL A 1 792 ? 22.037 25.573 26.506 1.00 95.12 792 VAL A O 1
ATOM 5964 N N . ALA A 1 793 ? 21.420 23.485 25.961 1.00 95.25 793 ALA A N 1
ATOM 5965 C CA . ALA A 1 793 ? 22.687 22.876 26.355 1.00 95.25 793 ALA A CA 1
ATOM 5966 C C . ALA A 1 793 ? 23.891 23.453 25.588 1.00 95.25 793 ALA A C 1
ATOM 5968 O O . ALA A 1 793 ? 24.925 23.738 26.183 1.00 95.25 793 ALA A O 1
ATOM 5969 N N . LEU A 1 794 ? 23.756 23.685 24.277 1.00 95.44 794 LEU A N 1
ATOM 5970 C CA . LEU A 1 794 ? 24.796 24.325 23.461 1.00 95.44 794 LEU A CA 1
ATOM 5971 C C . LEU A 1 794 ? 25.004 25.808 23.805 1.00 95.44 794 LEU A C 1
ATOM 5973 O O . LEU A 1 794 ? 26.103 26.329 23.612 1.00 95.44 794 LEU A O 1
ATOM 5977 N N . ALA A 1 795 ? 23.966 26.508 24.266 1.00 94.00 795 ALA A N 1
ATOM 5978 C CA . ALA A 1 795 ? 24.064 27.888 24.739 1.00 94.00 795 ALA A CA 1
ATOM 5979 C C . ALA A 1 795 ? 24.743 27.994 26.110 1.00 94.00 795 ALA A C 1
ATOM 5981 O O . ALA A 1 795 ? 25.424 28.983 26.356 1.00 94.00 795 ALA A O 1
ATOM 5982 N N . ALA A 1 796 ? 24.595 26.970 26.951 1.00 94.38 796 ALA A N 1
ATOM 5983 C CA . ALA A 1 796 ? 25.217 26.882 28.268 1.00 94.38 796 ALA A CA 1
ATOM 5984 C C . ALA A 1 796 ? 26.665 26.354 28.245 1.00 94.38 796 ALA A C 1
ATOM 5986 O O . ALA A 1 796 ? 27.336 26.370 29.275 1.00 94.38 796 ALA A O 1
ATOM 5987 N N . LEU A 1 797 ? 27.164 25.881 27.094 1.00 93.94 797 LEU A N 1
ATOM 5988 C CA . LEU A 1 797 ? 28.580 25.541 26.944 1.00 93.94 797 LEU A CA 1
ATOM 5989 C C . LEU A 1 797 ? 29.463 26.780 27.116 1.00 93.94 797 LEU A C 1
ATOM 5991 O O . LEU A 1 797 ? 29.102 27.870 26.674 1.00 93.94 797 LEU A O 1
ATOM 5995 N N . ASP A 1 798 ? 30.659 26.567 27.671 1.00 92.12 798 ASP A N 1
ATOM 5996 C CA . ASP A 1 798 ? 31.714 27.579 27.732 1.00 92.12 798 ASP A CA 1
ATOM 5997 C C . ASP A 1 798 ? 31.887 28.264 26.354 1.00 92.12 798 ASP A C 1
ATOM 5999 O O . ASP A 1 798 ? 32.150 27.572 25.358 1.00 92.12 798 ASP A O 1
ATOM 6003 N N . PRO A 1 799 ? 31.727 29.601 26.265 1.00 91.25 799 PRO A N 1
ATOM 6004 C CA . PRO A 1 799 ? 31.882 30.345 25.021 1.00 91.25 799 PRO A CA 1
ATOM 6005 C C . PRO A 1 799 ? 33.223 30.094 24.324 1.00 91.25 799 PRO A C 1
ATOM 6007 O O . PRO A 1 799 ? 33.250 30.006 23.095 1.00 91.25 799 PRO A O 1
ATOM 6010 N N . GLU A 1 800 ? 34.317 29.909 25.075 1.00 89.00 800 GLU A N 1
ATOM 6011 C CA . GLU A 1 800 ? 35.632 29.603 24.500 1.00 89.00 800 GLU A CA 1
ATOM 6012 C C . GLU A 1 800 ? 35.677 28.189 23.907 1.00 89.00 800 GLU A C 1
ATOM 6014 O O . GLU A 1 800 ? 36.274 27.956 22.854 1.00 89.00 800 GLU A O 1
ATOM 6019 N N . LEU A 1 801 ? 35.018 27.218 24.544 1.00 88.38 801 LEU A N 1
ATOM 6020 C CA . LEU A 1 801 ? 34.857 25.869 23.998 1.00 88.38 801 LEU A CA 1
ATOM 6021 C C . LEU A 1 801 ? 33.980 25.874 22.738 1.00 88.38 801 LEU A C 1
ATOM 6023 O O . LEU A 1 801 ? 34.311 25.201 21.760 1.00 88.38 801 LEU A O 1
ATOM 6027 N N . ARG A 1 802 ? 32.896 26.656 22.727 1.00 90.12 802 ARG A N 1
ATOM 6028 C CA . ARG A 1 802 ? 31.992 26.773 21.576 1.00 90.12 802 ARG A CA 1
ATOM 6029 C C . ARG A 1 802 ? 32.663 27.460 20.383 1.00 90.12 802 ARG A C 1
ATOM 6031 O O . ARG A 1 802 ? 32.535 26.958 19.270 1.00 90.12 802 ARG A O 1
ATOM 6038 N N . ALA A 1 803 ? 33.417 28.536 20.610 1.00 87.62 803 ALA A N 1
ATOM 6039 C CA . ALA A 1 803 ? 34.164 29.254 19.570 1.00 87.62 803 ALA A CA 1
ATOM 6040 C C . ALA A 1 803 ? 35.324 28.434 18.975 1.00 87.62 803 ALA A C 1
ATOM 6042 O O . ALA A 1 803 ? 35.769 28.688 17.861 1.00 87.62 803 ALA A O 1
ATOM 6043 N N . ARG A 1 804 ? 35.829 27.419 19.691 1.00 90.19 804 ARG A N 1
ATOM 6044 C CA . ARG A 1 804 ? 36.834 26.483 19.151 1.00 90.19 804 ARG A CA 1
ATOM 6045 C C . ARG A 1 804 ? 36.250 25.471 18.157 1.00 90.19 804 ARG A C 1
ATOM 6047 O O . ARG A 1 804 ? 37.009 24.877 17.381 1.00 90.19 804 ARG A O 1
ATOM 6054 N N . PHE A 1 805 ? 34.933 25.252 18.184 1.00 90.88 805 PHE A N 1
ATOM 6055 C CA . PHE A 1 805 ? 34.232 24.251 17.379 1.00 90.88 805 PHE A CA 1
ATOM 6056 C C . PHE A 1 805 ? 32.969 24.836 16.723 1.00 90.88 805 PHE A C 1
ATOM 6058 O O . PHE A 1 805 ? 31.840 24.499 17.083 1.00 90.88 805 PHE A O 1
ATOM 6065 N N . ASP A 1 806 ? 33.164 25.653 15.685 1.00 83.12 806 ASP A N 1
ATOM 6066 C CA . ASP A 1 806 ? 32.092 26.372 14.967 1.00 83.12 806 ASP A CA 1
ATOM 6067 C C . ASP A 1 806 ? 30.989 25.466 14.387 1.00 83.12 806 ASP A C 1
ATOM 6069 O O . ASP A 1 806 ? 29.876 25.905 14.101 1.00 83.12 806 ASP A O 1
ATOM 6073 N N . ASN A 1 807 ? 31.266 24.171 14.223 1.00 88.81 807 ASN A N 1
ATOM 6074 C CA . ASN A 1 807 ? 30.334 23.208 13.651 1.00 88.81 807 ASN A CA 1
ATOM 6075 C C . ASN A 1 807 ? 29.332 22.620 14.662 1.00 88.81 807 ASN A C 1
ATOM 6077 O O . ASN A 1 807 ? 28.441 21.882 14.240 1.00 88.81 807 ASN A O 1
ATOM 6081 N N . LEU A 1 808 ? 29.425 22.919 15.966 1.00 90.44 808 LEU A N 1
ATOM 6082 C CA . LEU A 1 808 ? 28.502 22.364 16.973 1.00 90.44 808 LEU A CA 1
ATOM 6083 C C . LEU A 1 808 ? 27.031 22.720 16.704 1.00 90.44 808 LEU A C 1
ATOM 6085 O O . LEU A 1 808 ? 26.150 21.906 16.980 1.00 90.44 808 LEU A O 1
ATOM 6089 N N . GLY A 1 809 ? 26.764 23.873 16.081 1.00 91.12 809 GLY A N 1
ATOM 6090 C CA . GLY A 1 809 ? 25.413 24.281 15.679 1.00 91.12 809 GLY A CA 1
ATOM 6091 C C . GLY A 1 809 ? 24.730 23.306 14.710 1.00 91.12 809 GLY A C 1
ATOM 6092 O O . GLY A 1 809 ? 23.507 23.187 14.721 1.00 91.12 809 GLY A O 1
ATOM 6093 N N . LEU A 1 810 ? 25.500 22.521 13.943 1.00 92.50 810 LEU A N 1
ATOM 6094 C CA . LEU A 1 810 ? 24.952 21.502 13.039 1.00 92.50 810 LEU A CA 1
ATOM 6095 C C . LEU A 1 810 ? 24.192 20.398 13.788 1.00 92.50 810 LEU A C 1
ATOM 6097 O O . LEU A 1 810 ? 23.334 19.746 13.195 1.00 92.50 810 LEU A O 1
ATOM 6101 N N . LEU A 1 811 ? 24.448 20.200 15.088 1.00 92.06 811 LEU A N 1
ATOM 6102 C CA . LEU A 1 811 ? 23.709 19.232 15.903 1.00 92.06 811 LEU A CA 1
ATOM 6103 C C . LEU A 1 811 ? 22.205 19.540 15.987 1.00 92.06 811 LEU A C 1
ATOM 6105 O O . LEU A 1 811 ? 21.431 18.596 16.152 1.00 92.06 811 LEU A O 1
ATOM 6109 N N . LEU A 1 812 ? 21.815 20.811 15.826 1.00 93.75 812 LEU A N 1
ATOM 6110 C CA . LEU A 1 812 ? 20.427 21.290 15.859 1.00 93.75 812 LEU A CA 1
ATOM 6111 C C . LEU A 1 812 ? 19.695 21.131 14.519 1.00 93.75 812 LEU A C 1
ATOM 6113 O O . LEU A 1 812 ? 18.475 21.257 14.457 1.00 93.75 812 LEU A O 1
ATOM 6117 N N . THR A 1 813 ? 20.434 20.870 13.441 1.00 87.81 813 THR A N 1
ATOM 6118 C CA . THR A 1 813 ? 19.872 20.774 12.091 1.00 87.81 813 THR A CA 1
ATOM 6119 C C . THR A 1 813 ? 19.431 19.347 11.772 1.00 87.81 813 THR A C 1
ATOM 6121 O O . THR A 1 813 ? 20.117 18.375 12.115 1.00 87.81 813 THR A O 1
ATOM 6124 N N . ASP A 1 814 ? 18.299 19.214 11.074 1.00 85.75 814 ASP A N 1
ATOM 6125 C CA . ASP A 1 814 ? 17.832 17.933 10.527 1.00 85.75 814 ASP A CA 1
ATOM 6126 C C . ASP A 1 814 ? 18.543 17.615 9.204 1.00 85.75 814 ASP A C 1
ATOM 6128 O O . ASP A 1 814 ? 17.940 17.478 8.143 1.00 85.75 814 ASP A O 1
ATOM 6132 N N . ALA A 1 815 ? 19.873 17.576 9.267 1.00 81.25 815 ALA A N 1
ATOM 6133 C CA . ALA A 1 815 ? 20.756 17.294 8.148 1.00 81.25 815 ALA A CA 1
ATOM 6134 C C . ALA A 1 815 ? 21.779 16.210 8.534 1.00 81.25 815 ALA A C 1
ATOM 6136 O O . ALA A 1 815 ? 22.045 15.987 9.726 1.00 81.25 815 ALA A O 1
ATOM 6137 N N . PRO A 1 816 ? 22.375 15.511 7.550 1.00 79.56 816 PRO A N 1
ATOM 6138 C CA . PRO A 1 816 ? 23.463 14.582 7.812 1.00 79.56 816 PRO A CA 1
ATOM 6139 C C . PRO A 1 816 ? 24.608 15.263 8.570 1.00 79.56 816 PRO A C 1
ATOM 6141 O O . PRO A 1 816 ? 25.145 16.283 8.145 1.00 79.56 816 PRO A O 1
ATOM 6144 N N . LEU A 1 817 ? 25.003 14.682 9.705 1.00 84.31 817 LEU A N 1
ATOM 6145 C CA . LEU A 1 817 ? 26.087 15.230 10.513 1.00 84.31 817 LEU A CA 1
ATOM 6146 C C . LEU A 1 817 ? 27.464 14.855 9.934 1.00 84.31 817 LEU A C 1
ATOM 6148 O O . LEU A 1 817 ? 27.694 13.674 9.613 1.00 84.31 817 LEU A O 1
ATOM 6152 N N . PRO A 1 818 ? 28.426 15.800 9.910 1.00 83.06 818 PRO A N 1
ATOM 6153 C CA . PRO A 1 818 ? 29.831 15.499 9.665 1.00 83.06 818 PRO A CA 1
ATOM 6154 C C . PRO A 1 818 ? 30.340 14.394 10.594 1.00 83.06 818 PRO A C 1
ATOM 6156 O O . PRO A 1 818 ? 29.909 14.281 11.745 1.00 83.06 818 PRO A O 1
ATOM 6159 N N . ARG A 1 819 ? 31.301 13.588 10.120 1.00 79.19 819 ARG A N 1
ATOM 6160 C CA . ARG A 1 819 ? 31.843 12.433 10.866 1.00 79.19 819 ARG A CA 1
ATOM 6161 C C . ARG A 1 819 ? 32.289 12.789 12.291 1.00 79.19 819 ARG A C 1
ATOM 6163 O O . ARG A 1 819 ? 32.102 11.974 13.191 1.00 79.19 819 ARG A O 1
ATOM 6170 N N . SER A 1 820 ? 32.819 13.996 12.498 1.00 81.12 820 SER A N 1
ATOM 6171 C CA . SER A 1 820 ? 33.258 14.511 13.802 1.00 81.12 820 SER A CA 1
ATOM 6172 C C . SER A 1 820 ? 32.128 14.640 14.832 1.00 81.12 820 SER A C 1
ATOM 6174 O O . SER A 1 820 ? 32.359 14.394 16.009 1.00 81.12 820 SER A O 1
ATOM 6176 N N . LEU A 1 821 ? 30.897 14.946 14.410 1.00 88.81 821 LEU A N 1
ATOM 6177 C CA . LEU A 1 821 ? 29.750 15.158 15.305 1.00 88.81 821 LEU A CA 1
ATOM 6178 C C . LEU A 1 821 ? 28.907 13.895 15.526 1.00 88.81 821 LEU A C 1
ATOM 6180 O O . LEU A 1 821 ? 28.104 13.842 16.455 1.00 88.81 821 LEU A O 1
ATOM 6184 N N . ARG A 1 822 ? 29.093 12.848 14.708 1.00 89.31 822 ARG A N 1
ATOM 6185 C CA . ARG A 1 822 ? 28.313 11.600 14.815 1.00 89.31 822 ARG A CA 1
ATOM 6186 C C . ARG A 1 822 ? 28.520 10.890 16.150 1.00 89.31 822 ARG A C 1
ATOM 6188 O O . ARG A 1 822 ? 27.568 10.321 16.673 1.00 89.31 822 ARG A O 1
ATOM 6195 N N . LYS A 1 823 ? 29.744 10.922 16.696 1.00 84.69 823 LYS A N 1
ATOM 6196 C CA . LYS A 1 823 ? 30.035 10.345 18.018 1.00 84.69 823 LYS A CA 1
ATOM 6197 C C . LYS A 1 823 ? 29.282 11.102 19.122 1.00 84.69 823 LYS A C 1
ATOM 6199 O O . LYS A 1 823 ? 28.635 10.461 19.940 1.00 84.69 823 LYS A O 1
ATOM 6204 N N . LEU A 1 824 ? 29.279 12.441 19.088 1.00 89.12 824 LEU A N 1
ATOM 6205 C CA . LEU A 1 824 ? 28.515 13.269 20.034 1.00 89.12 824 LEU A CA 1
ATOM 6206 C C . LEU A 1 824 ? 27.007 13.017 19.932 1.00 89.12 824 LEU A C 1
ATOM 6208 O O . LEU A 1 824 ? 26.350 12.802 20.941 1.00 89.12 824 LEU A O 1
ATOM 6212 N N . ALA A 1 825 ? 26.459 12.959 18.717 1.00 90.81 825 ALA A N 1
ATOM 6213 C CA . ALA A 1 825 ? 25.029 12.727 18.502 1.00 90.81 825 ALA A CA 1
ATOM 6214 C C . ALA A 1 825 ? 24.535 11.337 18.948 1.00 90.81 825 ALA A C 1
ATOM 6216 O O . ALA A 1 825 ? 23.329 11.140 19.069 1.00 90.81 825 ALA A O 1
ATOM 6217 N N . ARG A 1 826 ? 25.448 10.377 19.156 1.00 88.00 826 ARG A N 1
ATOM 6218 C CA . ARG A 1 826 ? 25.164 9.029 19.681 1.00 88.00 826 ARG A CA 1
ATOM 6219 C C . ARG A 1 826 ? 25.441 8.899 21.180 1.00 88.00 826 ARG A C 1
ATOM 6221 O O . ARG A 1 826 ? 25.222 7.828 21.735 1.00 88.00 826 ARG A O 1
ATOM 6228 N N . HIS A 1 827 ? 25.946 9.946 21.826 1.00 90.50 827 HIS A N 1
ATOM 6229 C CA . HIS A 1 827 ? 26.210 9.928 23.259 1.00 90.50 827 HIS A CA 1
ATOM 6230 C C . HIS A 1 827 ? 24.894 9.792 24.036 1.00 90.50 827 HIS A C 1
ATOM 6232 O O . HIS A 1 827 ? 23.926 10.481 23.710 1.00 90.50 827 HIS A O 1
ATOM 6238 N N . GLY A 1 828 ? 24.865 8.944 25.071 1.00 83.06 828 GLY A N 1
ATOM 6239 C CA . GLY A 1 828 ? 23.636 8.534 25.767 1.00 83.06 828 GLY A CA 1
ATOM 6240 C C . GLY A 1 828 ? 22.749 9.691 26.243 1.00 83.06 828 GLY A C 1
ATOM 6241 O O . GLY A 1 828 ? 21.541 9.632 26.068 1.00 83.06 828 GLY A O 1
ATOM 6242 N N . THR A 1 829 ? 23.342 10.776 26.751 1.00 85.94 829 THR A N 1
ATOM 6243 C CA . THR A 1 829 ? 22.603 11.968 27.222 1.00 85.94 829 THR A CA 1
ATOM 6244 C C . THR A 1 829 ? 22.319 13.004 26.126 1.00 85.94 829 THR A C 1
ATOM 6246 O O . THR A 1 829 ? 21.356 13.758 26.210 1.00 85.94 829 THR A O 1
ATOM 6249 N N . ILE A 1 830 ? 23.131 13.045 25.064 1.00 92.44 830 ILE A N 1
ATOM 6250 C CA . ILE A 1 830 ? 22.984 14.028 23.973 1.00 92.44 830 ILE A CA 1
ATOM 6251 C C . ILE A 1 830 ? 21.942 13.538 22.957 1.00 92.44 830 ILE A C 1
ATOM 6253 O O . ILE A 1 830 ? 21.203 14.336 22.380 1.00 92.44 830 ILE A O 1
ATOM 6257 N N . ALA A 1 831 ? 21.859 12.224 22.736 1.00 91.38 831 ALA A N 1
ATOM 6258 C CA . ALA A 1 831 ? 20.976 11.624 21.742 1.00 91.38 831 ALA A CA 1
ATOM 6259 C C . ALA A 1 831 ? 19.471 11.888 21.992 1.00 91.38 831 ALA A C 1
ATOM 6261 O O . ALA A 1 831 ? 18.788 12.224 21.017 1.00 91.38 831 ALA A O 1
ATOM 6262 N N . PRO A 1 832 ? 18.932 11.815 23.230 1.00 89.25 832 PRO A N 1
ATOM 6263 C CA . PRO A 1 832 ? 17.536 12.163 23.510 1.00 89.25 832 PRO A CA 1
ATOM 6264 C C . PRO A 1 832 ? 17.255 13.655 23.303 1.00 89.25 832 PRO A C 1
ATOM 6266 O O . PRO A 1 832 ? 16.321 13.998 22.581 1.00 89.25 832 PRO A O 1
ATOM 6269 N N . ALA A 1 833 ? 18.120 14.542 23.817 1.00 93.50 833 ALA A N 1
ATOM 6270 C CA . ALA A 1 833 ? 17.994 15.992 23.628 1.00 93.50 833 ALA A CA 1
ATOM 6271 C C . ALA A 1 833 ? 18.008 16.371 22.139 1.00 93.50 833 ALA A C 1
ATOM 6273 O O . ALA A 1 833 ? 17.193 17.171 21.678 1.00 93.50 833 ALA A O 1
ATOM 6274 N N . ARG A 1 834 ? 18.888 15.731 21.357 1.00 94.44 834 ARG A N 1
ATOM 6275 C CA . ARG A 1 834 ? 18.921 15.888 19.901 1.00 94.44 834 ARG A CA 1
ATOM 6276 C C . ARG A 1 834 ? 17.666 15.348 19.229 1.00 94.44 834 ARG A C 1
ATOM 6278 O O . ARG A 1 834 ? 17.185 15.939 18.271 1.00 94.44 834 ARG A O 1
ATOM 6285 N N . SER A 1 835 ? 17.156 14.205 19.669 1.00 94.44 835 SER A N 1
ATOM 6286 C CA . SER A 1 835 ? 15.964 13.613 19.057 1.00 94.44 835 SER A CA 1
ATOM 6287 C C . SER A 1 835 ? 14.736 14.490 19.291 1.00 94.44 835 SER A C 1
ATOM 6289 O O . SER A 1 835 ? 13.992 14.723 18.342 1.00 94.44 835 SER A O 1
ATOM 6291 N N . MET A 1 836 ? 14.591 15.071 20.485 1.00 95.25 836 MET A N 1
ATOM 6292 C CA . MET A 1 836 ? 13.549 16.058 20.780 1.00 95.25 836 MET A CA 1
ATOM 6293 C C . MET A 1 836 ? 13.676 17.318 19.914 1.00 95.25 836 MET A C 1
ATOM 6295 O O . MET A 1 836 ? 12.688 17.755 19.324 1.00 95.25 836 MET A O 1
ATOM 6299 N N . GLU A 1 837 ? 14.888 17.857 19.755 1.00 94.69 837 GLU A N 1
ATOM 6300 C CA . GLU A 1 837 ? 15.160 19.005 18.874 1.00 94.69 837 GLU A CA 1
ATOM 6301 C C . GLU A 1 837 ? 14.674 18.753 17.435 1.00 94.69 837 GLU A C 1
ATOM 6303 O O . GLU A 1 837 ? 13.989 19.583 16.840 1.00 94.69 837 GLU A O 1
ATOM 6308 N N . LEU A 1 838 ? 14.974 17.579 16.874 1.00 95.25 838 LEU A N 1
ATOM 6309 C CA . LEU A 1 838 ? 14.566 17.251 15.507 1.00 95.25 838 LEU A CA 1
ATOM 6310 C C . LEU A 1 838 ? 13.062 16.992 15.385 1.00 95.25 838 LEU A C 1
ATOM 6312 O O . LEU A 1 838 ? 12.429 17.462 14.441 1.00 95.25 838 LEU A O 1
ATOM 6316 N N . VAL A 1 839 ? 12.478 16.247 16.327 1.00 95.94 839 VAL A N 1
ATOM 6317 C CA . VAL A 1 839 ? 11.043 15.924 16.315 1.00 95.94 839 VAL A CA 1
ATOM 6318 C C . VAL A 1 839 ? 10.203 17.196 16.390 1.00 95.94 839 VAL A C 1
ATOM 6320 O O . VAL A 1 839 ? 9.298 17.380 15.579 1.00 95.94 839 VAL A O 1
ATOM 6323 N N . THR A 1 840 ? 10.534 18.107 17.303 1.00 95.81 840 THR A N 1
ATOM 6324 C CA . THR A 1 840 ? 9.788 19.361 17.487 1.00 95.81 840 THR A CA 1
ATOM 6325 C C . THR A 1 840 ? 9.829 20.256 16.242 1.00 95.81 840 THR A C 1
ATOM 6327 O O . THR A 1 840 ? 8.785 20.759 15.823 1.00 95.81 840 THR A O 1
ATOM 6330 N N . ARG A 1 841 ? 10.985 20.370 15.570 1.00 95.31 841 ARG A N 1
ATOM 6331 C CA . ARG A 1 841 ? 11.113 21.080 14.280 1.00 95.31 841 ARG A CA 1
ATOM 6332 C C . ARG A 1 841 ? 10.267 20.449 13.178 1.00 95.31 841 ARG A C 1
ATOM 6334 O O . ARG A 1 841 ? 9.606 21.150 12.417 1.00 95.31 841 ARG A O 1
ATOM 6341 N N . ARG A 1 842 ? 10.247 19.118 13.099 1.00 96.12 842 ARG A N 1
ATOM 6342 C CA . ARG A 1 842 ? 9.449 18.396 12.098 1.00 96.12 842 ARG A CA 1
ATOM 6343 C C . ARG A 1 842 ? 7.948 18.535 12.323 1.00 96.12 842 ARG A C 1
ATOM 6345 O O . ARG A 1 842 ? 7.208 18.626 11.345 1.00 96.12 842 ARG A O 1
ATOM 6352 N N . ILE A 1 843 ? 7.510 18.585 13.581 1.00 96.62 843 ILE A N 1
ATOM 6353 C CA . ILE A 1 843 ? 6.113 18.859 13.939 1.00 96.62 843 ILE A CA 1
ATOM 6354 C C . ILE A 1 843 ? 5.724 20.288 13.536 1.00 96.62 843 ILE A C 1
ATOM 6356 O O . ILE A 1 843 ? 4.662 20.488 12.950 1.00 96.62 843 ILE A O 1
ATOM 6360 N N . ARG A 1 844 ? 6.589 21.285 13.752 1.00 97.31 844 ARG A N 1
ATOM 6361 C CA . ARG A 1 844 ? 6.337 22.652 13.263 1.00 97.31 844 ARG A CA 1
ATOM 6362 C C . ARG A 1 844 ? 6.288 22.720 11.734 1.00 97.31 844 ARG A C 1
ATOM 6364 O O . ARG A 1 844 ? 5.347 23.282 11.182 1.00 97.31 844 ARG A O 1
ATOM 6371 N N . ALA A 1 845 ? 7.184 22.027 11.037 1.00 96.81 845 ALA A N 1
ATOM 6372 C CA . ALA A 1 845 ? 7.101 21.914 9.580 1.00 96.81 845 ALA A CA 1
ATOM 6373 C C . ALA A 1 845 ? 5.792 21.241 9.108 1.00 96.81 845 ALA A C 1
ATOM 6375 O O . ALA A 1 845 ? 5.250 21.612 8.067 1.00 96.81 845 ALA A O 1
ATOM 6376 N N . ALA A 1 846 ? 5.264 20.269 9.864 1.00 97.38 846 ALA A N 1
ATOM 6377 C CA . ALA A 1 846 ? 3.960 19.646 9.610 1.00 97.38 846 ALA A CA 1
ATOM 6378 C C . ALA A 1 846 ? 2.793 20.629 9.784 1.00 97.38 846 ALA A C 1
ATOM 6380 O O . ALA A 1 846 ? 1.949 20.738 8.896 1.00 97.38 846 ALA A O 1
ATOM 6381 N N . LEU A 1 847 ? 2.787 21.417 10.866 1.00 97.88 847 LEU A N 1
ATOM 6382 C CA . LEU A 1 847 ? 1.820 22.507 11.058 1.00 97.88 847 LEU A CA 1
ATOM 6383 C C . LEU A 1 847 ? 1.842 23.495 9.884 1.00 97.88 847 LEU A C 1
ATOM 6385 O O . LEU A 1 847 ? 0.786 23.894 9.396 1.00 97.88 847 LEU A O 1
ATOM 6389 N N . GLY A 1 848 ? 3.034 23.838 9.388 1.00 97.31 848 GLY A N 1
ATOM 6390 C CA . GLY A 1 848 ? 3.205 24.679 8.204 1.00 97.31 848 GLY A CA 1
ATOM 6391 C C . GLY A 1 848 ? 2.586 24.073 6.941 1.00 97.31 848 GLY A C 1
ATOM 6392 O O . GLY A 1 848 ? 1.840 24.749 6.231 1.00 97.31 848 GLY A O 1
ATOM 6393 N N . ARG A 1 849 ? 2.822 22.779 6.679 1.00 97.06 849 ARG A N 1
ATOM 6394 C CA . ARG A 1 849 ? 2.204 22.066 5.545 1.00 97.06 849 ARG A CA 1
ATOM 6395 C C . ARG A 1 849 ? 0.680 22.047 5.633 1.00 97.06 849 ARG A C 1
ATOM 6397 O O . ARG A 1 849 ? 0.025 22.370 4.646 1.00 97.06 849 ARG A O 1
ATOM 6404 N N . LEU A 1 850 ? 0.123 21.728 6.800 1.00 96.62 850 LEU A N 1
ATOM 6405 C CA . LEU A 1 850 ? -1.327 21.693 7.021 1.00 96.62 850 LEU A CA 1
ATOM 6406 C C . LEU A 1 850 ? -1.965 23.080 6.863 1.00 96.62 850 LEU A C 1
ATOM 6408 O O . LEU A 1 850 ? -3.011 23.214 6.229 1.00 96.62 850 LEU A O 1
ATOM 6412 N N . ALA A 1 851 ? -1.306 24.129 7.363 1.00 95.94 851 ALA A N 1
ATOM 6413 C CA . ALA A 1 851 ? -1.749 25.510 7.180 1.00 95.94 851 ALA A CA 1
ATOM 6414 C C . ALA A 1 851 ? -1.716 25.944 5.705 1.00 95.94 851 ALA A C 1
ATOM 6416 O O . ALA A 1 851 ? -2.612 26.662 5.254 1.00 95.94 851 ALA A O 1
ATOM 6417 N N . ARG A 1 852 ? -0.705 25.500 4.944 1.00 95.12 852 ARG A N 1
ATOM 6418 C CA . ARG A 1 852 ? -0.604 25.747 3.498 1.00 95.12 852 ARG A CA 1
ATOM 6419 C C . ARG A 1 852 ? -1.674 24.987 2.709 1.00 95.12 852 ARG A C 1
ATOM 6421 O O . ARG A 1 852 ? -2.155 25.504 1.707 1.00 95.12 852 ARG A O 1
ATOM 6428 N N . ALA A 1 853 ? -2.043 23.791 3.164 1.00 93.69 853 ALA A N 1
ATOM 6429 C CA . ALA A 1 853 ? -3.042 22.923 2.542 1.00 93.69 853 ALA A CA 1
ATOM 6430 C C . ALA A 1 853 ? -4.501 23.274 2.896 1.00 93.69 853 ALA A C 1
ATOM 6432 O O . ALA A 1 853 ? -5.403 22.542 2.498 1.00 93.69 853 ALA A O 1
ATOM 6433 N N . ALA A 1 854 ? -4.744 24.372 3.620 1.00 92.69 854 ALA A N 1
ATOM 6434 C CA . ALA A 1 854 ? -6.076 24.779 4.071 1.00 92.69 854 ALA A CA 1
ATOM 6435 C C . ALA A 1 854 ? -6.788 23.743 4.960 1.00 92.69 854 ALA A C 1
ATOM 6437 O O . ALA A 1 854 ? -8.015 23.637 4.903 1.00 92.69 854 ALA A O 1
ATOM 6438 N N . ASP A 1 855 ? -6.051 22.968 5.765 1.00 96.31 855 ASP A N 1
ATOM 6439 C CA . ASP A 1 855 ? -6.659 21.871 6.520 1.00 96.31 855 ASP A CA 1
ATOM 6440 C C . ASP A 1 855 ? -7.789 22.369 7.459 1.00 96.31 855 ASP A C 1
ATOM 6442 O O . ASP A 1 855 ? -7.571 23.286 8.266 1.00 96.31 855 ASP A O 1
ATOM 6446 N N . PRO A 1 856 ? -9.004 21.787 7.379 1.00 95.12 856 PRO A N 1
ATOM 6447 C CA . PRO A 1 856 ? -10.167 22.282 8.110 1.00 95.12 856 PRO A CA 1
ATOM 6448 C C . PRO A 1 856 ? -10.083 22.055 9.624 1.00 95.12 856 PRO A C 1
ATOM 6450 O O . PRO A 1 856 ? -10.662 22.836 10.384 1.00 95.12 856 PRO A O 1
ATOM 6453 N N . ILE A 1 857 ? -9.370 21.023 10.089 1.00 94.81 857 ILE A N 1
ATOM 6454 C CA . ILE A 1 857 ? -9.203 20.754 11.523 1.00 94.81 857 ILE A CA 1
ATOM 6455 C C . ILE A 1 857 ? -8.274 21.813 12.112 1.00 94.81 857 ILE A C 1
ATOM 6457 O O . ILE A 1 857 ? -8.640 22.469 13.093 1.00 94.81 857 ILE A O 1
ATOM 6461 N N . LEU A 1 858 ? -7.117 22.048 11.483 1.00 96.19 858 LEU A N 1
ATOM 6462 C CA . LEU A 1 858 ? -6.196 23.097 11.918 1.00 96.19 858 LEU A CA 1
ATOM 6463 C C . LEU A 1 858 ? -6.870 24.475 11.884 1.00 96.19 858 LEU A C 1
ATOM 6465 O O . LEU A 1 858 ? -6.802 25.208 12.872 1.00 96.19 858 LEU A O 1
ATOM 6469 N N . ALA A 1 859 ? -7.577 24.807 10.797 1.00 96.12 859 ALA A N 1
ATOM 6470 C CA . ALA A 1 859 ? -8.339 26.051 10.693 1.00 96.12 859 ALA A CA 1
ATOM 6471 C C . ALA A 1 859 ? -9.354 26.191 11.841 1.00 96.12 859 ALA A C 1
ATOM 6473 O O . ALA A 1 859 ? -9.391 27.221 12.515 1.00 96.12 859 ALA A O 1
ATOM 6474 N N . GLY A 1 860 ? -10.112 25.131 12.139 1.00 94.56 860 GLY A N 1
ATOM 6475 C CA . GLY A 1 860 ? -11.067 25.109 13.245 1.00 94.56 860 GLY A CA 1
ATOM 6476 C C . GLY A 1 860 ? -10.425 25.302 14.625 1.00 94.56 860 GLY A C 1
ATOM 6477 O O . GLY A 1 860 ? -11.047 25.900 15.510 1.00 94.56 860 GLY A O 1
ATOM 6478 N N . HIS A 1 861 ? -9.194 24.827 14.831 1.00 95.50 861 HIS A N 1
ATOM 6479 C CA . HIS A 1 861 ? -8.431 25.077 16.058 1.00 95.50 861 HIS A CA 1
ATOM 6480 C C . HIS A 1 861 ? -7.913 26.513 16.137 1.00 95.50 861 HIS A C 1
ATOM 6482 O O . HIS A 1 861 ? -8.089 27.148 17.177 1.00 95.50 861 HIS A O 1
ATOM 6488 N N . VAL A 1 862 ? -7.359 27.056 15.049 1.00 96.56 862 VAL A N 1
ATOM 6489 C CA . VAL A 1 862 ? -6.914 28.458 14.986 1.00 96.56 862 VAL A CA 1
ATOM 6490 C C . VAL A 1 862 ? -8.085 29.404 15.261 1.00 96.56 862 VAL A C 1
ATOM 6492 O O . VAL A 1 862 ? -7.968 30.296 16.095 1.00 96.56 862 VAL A O 1
ATOM 6495 N N . THR A 1 863 ? -9.248 29.181 14.646 1.00 95.69 863 THR A N 1
ATOM 6496 C CA . THR A 1 863 ? -10.427 30.039 14.841 1.00 95.69 863 THR A CA 1
ATOM 6497 C C . THR A 1 863 ? -10.944 30.023 16.283 1.00 95.69 863 THR A C 1
ATOM 6499 O O . THR A 1 863 ? -11.311 31.072 16.824 1.00 95.69 863 THR A O 1
ATOM 6502 N N . ARG A 1 864 ? -10.995 28.845 16.921 1.00 93.44 864 ARG A N 1
ATOM 6503 C CA . ARG A 1 864 ? -11.588 28.679 18.262 1.00 93.44 864 ARG A CA 1
ATOM 6504 C C . ARG A 1 864 ? -10.619 28.984 19.402 1.00 93.44 864 ARG A C 1
ATOM 6506 O O . ARG A 1 864 ? -11.050 29.507 20.428 1.00 93.44 864 ARG A O 1
ATOM 6513 N N . HIS A 1 865 ? -9.336 28.689 19.214 1.00 92.88 865 HIS A N 1
ATOM 6514 C CA . HIS A 1 865 ? -8.318 28.678 20.268 1.00 92.88 865 HIS A CA 1
ATOM 6515 C C . HIS A 1 865 ? -7.061 29.467 19.878 1.00 92.88 865 HIS A C 1
ATOM 6517 O O . HIS A 1 865 ? -5.957 29.074 20.240 1.00 92.88 865 HIS A O 1
ATOM 6523 N N . ALA A 1 866 ? -7.221 30.559 19.124 1.00 93.31 866 ALA A N 1
ATOM 6524 C CA . ALA A 1 866 ? -6.121 31.449 18.760 1.00 93.31 866 ALA A CA 1
ATOM 6525 C C . ALA A 1 866 ? -5.304 31.885 19.987 1.00 93.31 866 ALA A C 1
ATOM 6527 O O . ALA A 1 866 ? -5.884 32.238 21.014 1.00 93.31 866 ALA A O 1
ATOM 6528 N N . ASP A 1 867 ? -3.979 31.915 19.841 1.00 94.19 867 ASP A N 1
ATOM 6529 C CA . ASP A 1 867 ? -3.021 32.323 20.871 1.00 94.19 867 ASP A CA 1
ATOM 6530 C C . ASP A 1 867 ? -1.917 33.181 20.236 1.00 94.19 867 ASP A C 1
ATOM 6532 O O . ASP A 1 867 ? -1.470 32.912 19.114 1.00 94.19 867 ASP A O 1
ATOM 6536 N N . ALA A 1 868 ? -1.477 34.224 20.942 1.00 93.94 868 ALA A N 1
ATOM 6537 C CA . ALA A 1 868 ? -0.424 35.126 20.487 1.00 93.94 868 ALA A CA 1
ATOM 6538 C C . ALA A 1 868 ? 0.931 34.426 20.282 1.00 93.94 868 ALA A C 1
ATOM 6540 O O . ALA A 1 868 ? 1.771 34.959 19.562 1.00 93.94 868 ALA A O 1
ATOM 6541 N N . ALA A 1 869 ? 1.144 33.240 20.862 1.00 92.12 869 ALA A N 1
ATOM 6542 C CA . ALA A 1 869 ? 2.362 32.461 20.672 1.00 92.12 869 ALA A CA 1
ATOM 6543 C C . ALA A 1 869 ? 2.477 31.840 19.269 1.00 92.12 869 ALA A C 1
ATOM 6545 O O . ALA A 1 869 ? 3.587 31.726 18.756 1.00 92.12 869 ALA A O 1
ATOM 6546 N N . PHE A 1 870 ? 1.361 31.443 18.641 1.00 95.44 870 PHE A N 1
ATOM 6547 C CA . PHE A 1 870 ? 1.383 30.733 17.351 1.00 95.44 870 PHE A CA 1
ATOM 6548 C C . PHE A 1 870 ? 0.722 31.493 16.200 1.00 95.44 870 PHE A C 1
ATOM 6550 O O . PHE A 1 870 ? 1.001 31.213 15.033 1.00 95.44 870 PHE A O 1
ATOM 6557 N N . LEU A 1 871 ? -0.168 32.448 16.487 1.00 97.31 871 LEU A N 1
ATOM 6558 C CA . LEU A 1 871 ? -0.897 33.149 15.434 1.00 97.31 871 LEU A CA 1
ATOM 6559 C C . LEU A 1 871 ? 0.021 34.047 14.574 1.00 97.31 871 LEU A C 1
ATOM 6561 O O . LEU A 1 871 ? -0.046 33.924 13.349 1.00 97.31 871 LEU A O 1
ATOM 6565 N N . PRO A 1 872 ? 0.914 34.886 15.143 1.00 97.88 872 PRO A N 1
ATOM 6566 C CA . PRO A 1 872 ? 1.874 35.655 14.351 1.00 97.88 872 PRO A CA 1
ATOM 6567 C C . PRO A 1 872 ? 2.780 34.807 13.438 1.00 97.88 872 PRO A C 1
ATOM 6569 O O . PRO A 1 872 ? 2.825 35.117 12.246 1.00 97.88 872 PRO A O 1
ATOM 6572 N N . PRO A 1 873 ? 3.446 33.719 13.894 1.00 98.12 873 PRO A N 1
ATOM 6573 C CA . PRO A 1 873 ? 4.309 32.931 13.009 1.00 98.12 873 PRO A CA 1
ATOM 6574 C C . PRO A 1 873 ? 3.535 32.255 11.873 1.00 98.12 873 PRO A C 1
ATOM 6576 O O . PRO A 1 873 ? 4.021 32.225 10.743 1.00 98.12 873 PRO A O 1
ATOM 6579 N N . LEU A 1 874 ? 2.307 31.784 12.125 1.00 97.88 874 LEU A N 1
ATOM 6580 C CA . LEU A 1 874 ? 1.433 31.244 11.078 1.00 97.88 874 LEU A CA 1
ATOM 6581 C C . LEU A 1 874 ? 1.083 32.291 10.009 1.00 97.88 874 LEU A C 1
ATOM 6583 O O . LEU A 1 874 ? 1.105 31.984 8.819 1.00 97.88 874 LEU A O 1
ATOM 6587 N N . ILE A 1 875 ? 0.770 33.523 10.413 1.00 97.81 875 ILE A N 1
ATOM 6588 C CA . ILE A 1 875 ? 0.416 34.612 9.489 1.00 97.81 875 ILE A CA 1
ATOM 6589 C C . ILE A 1 875 ? 1.636 35.084 8.693 1.00 97.81 875 ILE A C 1
ATOM 6591 O O . ILE A 1 875 ? 1.522 35.306 7.485 1.00 97.81 875 ILE A O 1
ATOM 6595 N N . VAL A 1 876 ? 2.804 35.197 9.335 1.00 98.25 876 VAL A N 1
ATOM 6596 C CA . VAL A 1 876 ? 4.069 35.487 8.641 1.00 98.25 876 VAL A CA 1
ATOM 6597 C C . VAL A 1 876 ? 4.319 34.413 7.582 1.00 98.25 876 VAL A C 1
ATOM 6599 O O . VAL A 1 876 ? 4.507 34.745 6.414 1.00 98.25 876 VAL A O 1
ATOM 6602 N N . ALA A 1 877 ? 4.204 33.132 7.943 1.00 97.75 877 ALA A N 1
ATOM 6603 C CA . ALA A 1 877 ? 4.389 32.033 7.002 1.00 97.75 877 ALA A CA 1
ATOM 6604 C C . ALA A 1 877 ? 3.405 32.100 5.822 1.00 97.75 877 ALA A C 1
ATOM 6606 O O . ALA A 1 877 ? 3.845 32.130 4.672 1.00 97.75 877 ALA A O 1
ATOM 6607 N N . VAL A 1 878 ? 2.099 32.245 6.082 1.00 96.56 878 VAL A N 1
ATOM 6608 C CA . VAL A 1 878 ? 1.070 32.396 5.034 1.00 96.56 878 VAL A CA 1
ATOM 6609 C C . VAL A 1 878 ? 1.358 33.574 4.105 1.00 96.56 878 VAL A C 1
ATOM 6611 O O . VAL A 1 878 ? 1.174 33.450 2.897 1.00 96.56 878 VAL A O 1
ATOM 6614 N N . THR A 1 879 ? 1.825 34.698 4.647 1.00 97.00 879 THR A N 1
ATOM 6615 C CA . THR A 1 879 ? 2.124 35.904 3.862 1.00 97.00 879 THR A CA 1
ATOM 6616 C C . THR A 1 879 ? 3.307 35.687 2.911 1.00 97.00 879 THR A C 1
ATOM 6618 O O . THR A 1 879 ? 3.308 36.218 1.801 1.00 97.00 879 THR A O 1
ATOM 6621 N N . THR A 1 880 ? 4.297 34.880 3.309 1.00 96.94 880 THR A N 1
ATOM 6622 C CA . THR A 1 880 ? 5.465 34.563 2.463 1.00 96.94 880 THR A CA 1
ATOM 6623 C C . THR A 1 880 ? 5.167 33.540 1.366 1.00 96.94 880 THR A C 1
ATOM 6625 O O . THR A 1 880 ? 5.844 33.516 0.336 1.00 96.94 880 THR A O 1
ATOM 6628 N N . TRP A 1 881 ? 4.154 32.691 1.553 1.00 95.75 881 TRP A N 1
ATOM 6629 C CA . TRP A 1 881 ? 3.851 31.618 0.612 1.00 95.75 881 TRP A CA 1
ATOM 6630 C C . TRP A 1 881 ? 3.213 32.132 -0.686 1.00 95.75 881 TRP A C 1
ATOM 6632 O O . TRP A 1 881 ? 2.480 33.123 -0.686 1.00 95.75 881 TRP A O 1
ATOM 6642 N N . PRO A 1 882 ? 3.429 31.432 -1.815 1.00 88.12 882 PRO A N 1
ATOM 6643 C CA . PRO A 1 882 ? 2.627 31.647 -3.009 1.00 88.12 882 PRO A CA 1
ATOM 6644 C C . PRO A 1 882 ? 1.132 31.453 -2.700 1.00 88.12 882 PRO A C 1
ATOM 6646 O O . PRO A 1 882 ? 0.786 30.587 -1.890 1.00 88.12 882 PRO A O 1
ATOM 6649 N N . PRO A 1 883 ? 0.233 32.217 -3.343 1.00 80.81 883 PRO A N 1
ATOM 6650 C CA . PRO A 1 883 ? -1.201 32.096 -3.110 1.00 80.81 883 PRO A CA 1
ATOM 6651 C C . PRO A 1 883 ? -1.704 30.717 -3.563 1.00 80.81 883 PRO A C 1
ATOM 6653 O O . PRO A 1 883 ? -1.894 30.477 -4.751 1.00 80.81 883 PRO A O 1
ATOM 6656 N N . ALA A 1 884 ? -1.909 29.814 -2.603 1.00 80.06 884 ALA A N 1
ATOM 6657 C CA . ALA A 1 884 ? -2.466 28.474 -2.819 1.00 80.06 884 ALA A CA 1
ATOM 6658 C C . ALA A 1 884 ? -3.924 28.345 -2.337 1.00 80.06 884 ALA A C 1
ATOM 6660 O O . ALA A 1 884 ? -4.623 27.410 -2.714 1.00 80.06 884 ALA A O 1
ATOM 6661 N N . GLN A 1 885 ? -4.388 29.290 -1.512 1.00 86.38 885 GLN A N 1
ATOM 6662 C CA . GLN A 1 885 ? -5.718 29.302 -0.902 1.00 86.38 885 GLN A CA 1
ATOM 6663 C C . GLN A 1 885 ? -6.270 30.735 -0.811 1.00 86.38 885 GLN A C 1
ATOM 6665 O O . GLN A 1 885 ? -5.483 31.688 -0.833 1.00 86.38 885 GLN A O 1
ATOM 6670 N N . PRO A 1 886 ? -7.596 30.924 -0.668 1.00 93.19 886 PRO A N 1
ATOM 6671 C CA . PRO A 1 886 ? -8.181 32.244 -0.455 1.00 93.19 886 PRO A CA 1
ATOM 6672 C C . PRO A 1 886 ? -7.665 32.904 0.834 1.00 93.19 886 PRO A C 1
ATOM 6674 O O . PRO A 1 886 ? -7.868 32.401 1.943 1.00 93.19 886 PRO A O 1
ATOM 6677 N N . THR A 1 887 ? -7.024 34.063 0.691 1.00 96.25 887 THR A N 1
ATOM 6678 C CA . THR A 1 887 ? -6.536 34.891 1.806 1.00 96.25 887 THR A CA 1
ATOM 6679 C C . THR A 1 887 ? -7.216 36.252 1.817 1.00 96.25 887 THR A C 1
ATOM 6681 O O . THR A 1 887 ? -7.469 36.815 0.752 1.00 96.25 887 THR A O 1
ATOM 6684 N N . VAL A 1 888 ? -7.404 36.818 3.003 1.00 96.31 888 VAL A N 1
ATOM 6685 C CA . VAL A 1 888 ? -7.895 38.181 3.221 1.00 96.31 888 VAL A CA 1
ATOM 6686 C C . VAL A 1 888 ? -6.724 39.068 3.669 1.00 96.31 888 VAL A C 1
ATOM 6688 O O . VAL A 1 888 ? -5.953 38.640 4.536 1.00 96.31 888 VAL A O 1
ATOM 6691 N N . PRO A 1 889 ? -6.547 40.272 3.093 1.00 96.38 889 PRO A N 1
ATOM 6692 C CA . PRO A 1 889 ? -5.566 41.231 3.592 1.00 96.38 889 PRO A CA 1
ATOM 6693 C C . PRO A 1 889 ? -5.988 41.765 4.970 1.00 96.38 889 PRO A C 1
ATOM 6695 O O . PRO A 1 889 ? -7.134 42.162 5.170 1.00 96.38 889 PRO A O 1
ATOM 6698 N N . ILE A 1 890 ? -5.051 41.756 5.915 1.00 96.75 890 ILE A N 1
ATOM 6699 C CA . ILE A 1 890 ? -5.171 42.347 7.251 1.00 96.75 890 ILE A CA 1
ATOM 6700 C C . ILE A 1 890 ? -4.736 43.818 7.225 1.00 96.75 890 ILE A C 1
ATOM 6702 O O . ILE A 1 890 ? -5.369 44.651 7.869 1.00 96.75 890 ILE A O 1
ATOM 6706 N N . THR A 1 891 ? -3.661 44.125 6.496 1.00 96.81 891 THR A N 1
ATOM 6707 C CA . THR A 1 891 ? -3.131 45.485 6.313 1.00 96.81 891 THR A CA 1
ATOM 6708 C C . THR A 1 891 ? -3.190 45.882 4.842 1.00 96.81 891 THR A C 1
ATOM 6710 O O . THR A 1 891 ? -3.245 45.014 3.961 1.00 96.81 891 THR A O 1
ATOM 6713 N N . ALA A 1 892 ? -3.189 47.185 4.552 1.00 94.38 892 ALA A N 1
ATOM 6714 C CA . ALA A 1 892 ? -3.008 47.645 3.182 1.00 94.38 892 ALA A CA 1
ATOM 6715 C C . ALA A 1 892 ? -1.573 47.343 2.688 1.00 94.38 892 ALA A C 1
ATOM 6717 O O . ALA A 1 892 ? -0.653 47.174 3.495 1.00 94.38 892 ALA A O 1
ATOM 6718 N N . PRO A 1 893 ? -1.335 47.279 1.364 1.00 95.94 893 PRO A N 1
ATOM 6719 C CA . PRO A 1 893 ? 0.020 47.187 0.829 1.00 95.94 893 PRO A CA 1
ATOM 6720 C C . PRO A 1 893 ? 0.921 48.296 1.391 1.00 95.94 893 PRO A C 1
ATOM 6722 O O . PRO A 1 893 ? 0.531 49.463 1.388 1.00 95.94 893 PRO A O 1
ATOM 6725 N N . ARG A 1 894 ? 2.126 47.924 1.846 1.00 93.12 894 ARG A N 1
ATOM 6726 C CA . ARG A 1 894 ? 3.122 48.792 2.521 1.00 93.12 894 ARG A CA 1
ATOM 6727 C C . ARG A 1 894 ? 2.740 49.302 3.916 1.00 93.12 894 ARG A C 1
ATOM 6729 O O . ARG A 1 894 ? 3.523 50.034 4.509 1.00 93.12 894 ARG A O 1
ATOM 6736 N N . GLU A 1 895 ? 1.585 48.928 4.459 1.00 96.12 895 GLU A N 1
ATOM 6737 C CA . GLU A 1 895 ? 1.200 49.315 5.815 1.00 96.12 895 GLU A CA 1
ATOM 6738 C C . GLU A 1 895 ? 1.763 48.328 6.848 1.00 96.12 895 GLU A C 1
ATOM 6740 O O . GLU A 1 895 ? 1.551 47.114 6.754 1.00 96.12 895 GLU A O 1
ATOM 6745 N N . THR A 1 896 ? 2.475 48.868 7.840 1.00 95.19 896 THR A N 1
ATOM 6746 C CA . THR A 1 896 ? 3.153 48.115 8.910 1.00 95.19 896 THR A CA 1
ATOM 6747 C C . THR A 1 896 ? 2.353 48.075 10.207 1.00 95.19 896 THR A C 1
ATOM 6749 O O . THR A 1 896 ? 2.524 47.169 11.019 1.00 95.19 896 THR A O 1
ATOM 6752 N N . THR A 1 897 ? 1.396 48.988 10.382 1.00 96.25 897 THR A N 1
ATOM 6753 C CA . THR A 1 897 ? 0.406 48.885 11.452 1.00 96.25 897 THR A CA 1
ATOM 6754 C C . THR A 1 897 ? -0.526 47.705 11.190 1.00 96.25 897 THR A C 1
ATOM 6756 O O . THR A 1 897 ? -1.231 47.671 10.185 1.00 96.25 897 THR A O 1
ATOM 6759 N N . VAL A 1 898 ? -0.638 46.799 12.160 1.00 96.12 898 VAL A N 1
ATOM 6760 C CA . VAL A 1 898 ? -1.634 45.727 12.155 1.00 96.12 898 VAL A CA 1
ATOM 6761 C C . VAL A 1 898 ? -2.851 46.133 13.005 1.00 96.12 898 VAL A C 1
ATOM 6763 O O . VAL A 1 898 ? -2.704 46.357 14.216 1.00 96.12 898 VAL A O 1
ATOM 6766 N N . PRO A 1 899 ? -4.062 46.242 12.413 1.00 92.38 899 PRO A N 1
ATOM 6767 C CA . PRO A 1 899 ? -5.268 46.669 13.124 1.00 92.38 899 PRO A CA 1
ATOM 6768 C C . PRO A 1 899 ? -5.729 45.633 14.162 1.00 92.38 899 PRO A C 1
ATOM 6770 O O . PRO A 1 899 ? -5.418 44.454 14.052 1.00 92.38 899 PRO A O 1
ATOM 6773 N N . GLY A 1 900 ? -6.511 46.048 15.162 1.00 90.00 900 GLY A N 1
ATOM 6774 C CA . GLY A 1 900 ? -7.054 45.172 16.213 1.00 90.00 900 GLY A CA 1
ATOM 6775 C C . GLY A 1 900 ? -6.726 45.660 17.628 1.00 90.00 900 GLY A C 1
ATOM 6776 O O . GLY A 1 900 ? -6.141 46.727 17.795 1.00 90.00 900 GLY A O 1
ATOM 6777 N N . PHE A 1 901 ? -7.134 44.904 18.655 1.00 85.69 901 PHE A N 1
ATOM 6778 C CA . PHE A 1 901 ? -6.831 45.217 20.056 1.00 85.69 901 PHE A CA 1
ATOM 6779 C C . PHE A 1 901 ? -6.025 44.081 20.713 1.00 85.69 901 PHE A C 1
ATOM 6781 O O . PHE A 1 901 ? -6.563 42.975 20.802 1.00 85.69 901 PHE A O 1
ATOM 6788 N N . PRO A 1 902 ? -4.790 44.348 21.190 1.00 92.81 902 PRO A N 1
ATOM 6789 C CA . PRO A 1 902 ? -4.053 45.608 21.050 1.00 92.81 902 PRO A CA 1
ATOM 6790 C C . PRO A 1 902 ? -3.602 45.843 19.599 1.00 92.81 902 PRO A C 1
ATOM 6792 O O . PRO A 1 902 ? -3.348 44.894 18.859 1.00 92.81 902 PRO A O 1
ATOM 6795 N N . ARG A 1 903 ? -3.480 47.109 19.191 1.00 93.44 903 ARG A N 1
ATOM 6796 C CA . ARG A 1 903 ? -2.832 47.472 17.920 1.00 93.44 903 ARG A CA 1
ATOM 6797 C C . ARG A 1 903 ? -1.350 47.092 18.013 1.00 93.44 903 ARG A C 1
ATOM 6799 O O . ARG A 1 903 ? -0.754 47.256 19.074 1.00 93.44 903 ARG A O 1
ATOM 6806 N N . SER A 1 904 ? -0.771 46.576 16.932 1.00 95.75 904 SER A N 1
ATOM 6807 C CA . SER A 1 904 ? 0.648 46.185 16.883 1.00 95.75 904 SER A CA 1
ATOM 6808 C C . SER A 1 904 ? 1.302 46.662 15.591 1.00 95.75 904 SER A C 1
ATOM 6810 O O . SER A 1 904 ? 0.596 47.058 14.665 1.00 95.75 904 SER A O 1
ATOM 6812 N N . ASP A 1 905 ? 2.631 46.643 15.539 1.00 95.12 905 ASP A N 1
ATOM 6813 C CA . ASP A 1 905 ? 3.409 47.079 14.379 1.00 95.12 905 ASP A CA 1
ATOM 6814 C C . ASP A 1 905 ? 4.334 45.951 13.895 1.00 95.12 905 ASP A C 1
ATOM 6816 O O . ASP A 1 905 ? 4.925 45.242 14.714 1.00 95.12 905 ASP A O 1
ATOM 6820 N N . LEU A 1 906 ? 4.419 45.758 12.575 1.00 95.88 906 LEU A N 1
ATOM 6821 C CA . LEU A 1 906 ? 5.300 44.782 11.931 1.00 95.88 906 LEU A CA 1
ATOM 6822 C C . LEU A 1 906 ? 6.785 45.130 12.105 1.00 95.88 906 LEU A C 1
ATOM 6824 O O . LEU A 1 906 ? 7.609 44.223 12.039 1.00 95.88 906 LEU A O 1
ATOM 6828 N N . GLU A 1 907 ? 7.125 46.406 12.304 1.00 94.62 907 GLU A N 1
ATOM 6829 C CA . GLU A 1 907 ? 8.507 46.885 12.433 1.00 94.62 907 GLU A CA 1
ATOM 6830 C C . GLU A 1 907 ? 9.005 46.926 13.883 1.00 94.62 907 GLU A C 1
ATOM 6832 O O . GLU A 1 907 ? 10.202 47.096 14.105 1.00 94.62 907 GLU A O 1
ATOM 6837 N N . ASP A 1 908 ? 8.125 46.746 14.876 1.00 95.44 908 ASP A N 1
ATOM 6838 C CA . ASP A 1 908 ? 8.513 46.734 16.290 1.00 95.44 908 ASP A CA 1
ATOM 6839 C C . ASP A 1 908 ? 9.435 45.529 16.588 1.00 95.44 908 ASP A C 1
ATOM 6841 O O . ASP A 1 908 ? 8.971 44.381 16.548 1.00 95.44 908 ASP A O 1
ATOM 6845 N N . PRO A 1 909 ? 10.724 45.741 16.941 1.00 89.94 909 PRO A N 1
ATOM 6846 C CA . PRO A 1 909 ? 11.665 44.656 17.238 1.00 89.94 909 PRO A CA 1
ATOM 6847 C C . PRO A 1 909 ? 11.259 43.822 18.455 1.00 89.94 909 PRO A C 1
ATOM 6849 O O . PRO A 1 909 ? 11.566 42.632 18.531 1.00 89.94 909 PRO A O 1
ATOM 6852 N N . ALA A 1 910 ? 10.550 44.437 19.406 1.00 90.75 910 ALA A N 1
ATOM 6853 C CA . ALA A 1 910 ? 9.967 43.761 20.558 1.00 90.75 910 ALA A CA 1
ATOM 6854 C C . ALA A 1 910 ? 8.522 43.306 20.288 1.00 90.75 910 ALA A C 1
ATOM 6856 O O . ALA A 1 910 ? 7.880 42.714 21.160 1.00 90.75 910 ALA A O 1
ATOM 6857 N N . GLY A 1 911 ? 8.008 43.544 19.084 1.00 93.06 911 GLY A N 1
ATOM 6858 C CA . GLY A 1 911 ? 6.654 43.226 18.670 1.00 93.06 911 GLY A CA 1
ATOM 6859 C C . GLY A 1 911 ? 6.420 41.722 18.503 1.00 93.06 911 GLY A C 1
ATOM 6860 O O . GLY A 1 911 ? 7.356 40.916 18.473 1.00 93.06 911 GLY A O 1
ATOM 6861 N N . PRO A 1 912 ? 5.153 41.287 18.417 1.00 94.50 912 PRO A N 1
ATOM 6862 C CA . PRO A 1 912 ? 4.817 39.878 18.208 1.00 94.50 912 PRO A CA 1
ATOM 6863 C C . PRO A 1 912 ? 5.224 39.363 16.816 1.00 94.50 912 PRO A C 1
ATOM 6865 O O . PRO A 1 912 ? 5.386 38.161 16.643 1.00 94.50 912 PRO A O 1
ATOM 6868 N N . TRP A 1 913 ? 5.406 40.252 15.835 1.00 96.00 913 TRP A N 1
ATOM 6869 C CA . TRP A 1 913 ? 5.666 39.892 14.439 1.00 96.00 913 TRP A CA 1
ATOM 6870 C C . TRP A 1 913 ? 7.132 39.554 14.178 1.00 96.00 913 TRP A C 1
ATOM 6872 O O . TRP A 1 913 ? 7.419 38.444 13.741 1.00 96.00 913 TRP A O 1
ATOM 6882 N N . LEU A 1 914 ? 8.067 40.448 14.519 1.00 94.38 914 LEU A N 1
ATOM 6883 C CA . LEU A 1 914 ? 9.500 40.176 14.346 1.00 94.38 914 LEU A CA 1
ATOM 6884 C C . LEU A 1 914 ? 9.989 39.051 15.266 1.00 94.38 914 LEU A C 1
ATOM 6886 O O . LEU A 1 914 ? 10.770 38.203 14.838 1.00 94.38 914 LEU A O 1
ATOM 6890 N N . ARG A 1 915 ? 9.457 38.951 16.494 1.00 95.44 915 ARG A N 1
ATOM 6891 C CA . ARG A 1 915 ? 9.752 37.816 17.390 1.00 95.44 915 ARG A CA 1
ATOM 6892 C C . ARG A 1 915 ? 9.278 36.469 16.844 1.00 95.44 915 ARG A C 1
ATOM 6894 O O . ARG A 1 915 ? 9.819 35.441 17.237 1.00 95.44 915 ARG A O 1
ATOM 6901 N N . ALA A 1 916 ? 8.308 36.465 15.933 1.00 96.44 916 ALA A N 1
ATOM 6902 C CA . ALA A 1 916 ? 7.780 35.252 15.328 1.00 96.44 916 ALA A CA 1
ATOM 6903 C C . ALA A 1 916 ? 8.581 34.756 14.115 1.00 96.44 916 ALA A C 1
ATOM 6905 O O . ALA A 1 916 ? 8.293 33.671 13.617 1.00 96.44 916 ALA A O 1
ATOM 6906 N N . PHE A 1 917 ? 9.580 35.500 13.629 1.00 97.06 917 PHE A N 1
ATOM 6907 C CA . PHE A 1 917 ? 10.337 35.124 12.428 1.00 97.06 917 PHE A CA 1
ATOM 6908 C C . PHE A 1 917 ? 11.045 33.763 12.553 1.00 97.06 917 PHE A C 1
ATOM 6910 O O . PHE A 1 917 ? 10.863 32.936 11.657 1.00 97.06 917 PHE A O 1
ATOM 6917 N N . PRO A 1 918 ? 11.780 33.458 13.645 1.00 95.00 918 PRO A N 1
ATOM 6918 C CA . PRO A 1 918 ? 12.406 32.144 13.803 1.00 95.00 918 PRO A CA 1
ATOM 6919 C C . PRO A 1 918 ? 11.388 30.997 13.763 1.00 95.00 918 PRO A C 1
ATOM 6921 O O . PRO A 1 918 ? 11.609 29.984 13.102 1.00 95.00 918 PRO A O 1
ATOM 6924 N N . ASP A 1 919 ? 10.237 31.190 14.406 1.00 95.81 919 ASP A N 1
ATOM 6925 C CA . ASP A 1 919 ? 9.154 30.210 14.446 1.00 95.81 919 ASP A CA 1
ATOM 6926 C C . ASP A 1 919 ? 8.472 30.056 13.076 1.00 95.81 919 ASP A C 1
ATOM 6928 O O . ASP A 1 919 ? 8.169 28.940 12.656 1.00 95.81 919 ASP A O 1
ATOM 6932 N N . ALA A 1 920 ? 8.284 31.151 12.336 1.00 97.44 920 ALA A N 1
ATOM 6933 C CA . ALA A 1 920 ? 7.743 31.129 10.980 1.00 97.44 920 ALA A CA 1
ATOM 6934 C C . ALA A 1 920 ? 8.672 30.390 10.003 1.00 97.44 920 ALA A C 1
ATOM 6936 O O . ALA A 1 920 ? 8.195 29.635 9.153 1.00 97.44 920 ALA A O 1
ATOM 6937 N N . ALA A 1 921 ? 9.992 30.535 10.144 1.00 96.56 921 ALA A N 1
ATOM 6938 C CA . ALA A 1 921 ? 10.956 29.779 9.345 1.00 96.56 921 ALA A CA 1
ATOM 6939 C C . ALA A 1 921 ? 10.822 28.260 9.573 1.00 96.56 921 ALA A C 1
ATOM 6941 O O . ALA A 1 921 ? 10.875 27.487 8.617 1.00 96.56 921 ALA A O 1
ATOM 6942 N N . GLU A 1 922 ? 10.554 27.817 10.808 1.00 95.62 922 GLU A N 1
ATOM 6943 C CA . GLU A 1 922 ? 10.290 26.400 11.116 1.00 95.62 922 GLU A CA 1
ATOM 6944 C C . GLU A 1 922 ? 8.976 25.882 10.497 1.00 95.62 922 GLU A C 1
ATOM 6946 O O . GLU A 1 922 ? 8.860 24.688 10.217 1.00 95.62 922 GLU A O 1
ATOM 6951 N N . LEU A 1 923 ? 8.011 26.766 10.216 1.00 97.25 923 LEU A N 1
ATOM 6952 C CA . LEU A 1 923 ? 6.800 26.454 9.441 1.00 97.25 923 LEU A CA 1
ATOM 6953 C C . LEU A 1 923 ? 7.051 26.401 7.920 1.00 97.25 923 LEU A C 1
ATOM 6955 O O . LEU A 1 923 ? 6.138 26.082 7.156 1.00 97.25 923 LEU A O 1
ATOM 6959 N N . GLY A 1 924 ? 8.261 26.728 7.459 1.00 96.44 924 GLY A N 1
ATOM 6960 C CA . GLY A 1 924 ? 8.605 26.821 6.040 1.00 96.44 924 GLY A CA 1
ATOM 6961 C C . GLY A 1 924 ? 8.264 28.173 5.405 1.00 96.44 924 GLY A C 1
ATOM 6962 O O . GLY A 1 924 ? 7.912 28.216 4.222 1.00 96.44 924 GLY A O 1
ATOM 6963 N N . ALA A 1 925 ? 8.296 29.262 6.181 1.00 96.31 925 ALA A N 1
ATOM 6964 C CA . ALA A 1 925 ? 8.255 30.624 5.650 1.00 96.31 925 ALA A CA 1
ATOM 6965 C C . ALA A 1 925 ? 9.550 30.971 4.899 1.00 96.31 925 ALA A C 1
ATOM 6967 O O . ALA A 1 925 ? 10.640 30.590 5.327 1.00 96.31 925 ALA A O 1
ATOM 6968 N N . ASP A 1 926 ? 9.423 31.736 3.816 1.00 96.19 926 ASP A N 1
ATOM 6969 C CA . ASP A 1 926 ? 10.553 32.367 3.130 1.00 96.19 926 ASP A CA 1
ATOM 6970 C C . ASP A 1 926 ? 10.636 33.829 3.584 1.00 96.19 926 ASP A C 1
ATOM 6972 O O . ASP A 1 926 ? 9.903 34.693 3.104 1.00 96.19 926 ASP A O 1
ATOM 6976 N N . LEU A 1 927 ? 11.458 34.090 4.600 1.00 96.06 927 LEU A N 1
ATOM 6977 C CA . LEU A 1 927 ? 11.513 35.406 5.240 1.00 96.06 927 LEU A CA 1
ATOM 6978 C C . LEU A 1 927 ? 12.161 36.471 4.348 1.00 96.06 927 LEU A C 1
ATOM 6980 O O . LEU A 1 927 ? 11.861 37.651 4.524 1.00 96.06 927 LEU A O 1
ATOM 6984 N N . ASP A 1 928 ? 12.975 36.068 3.368 1.00 96.44 928 ASP A N 1
ATOM 6985 C CA . ASP A 1 928 ? 13.650 36.993 2.453 1.00 96.44 928 ASP A CA 1
ATOM 6986 C C . ASP A 1 928 ? 12.636 37.748 1.581 1.00 96.44 928 ASP A C 1
ATOM 6988 O O . ASP A 1 928 ? 12.852 38.906 1.233 1.00 96.44 928 ASP A O 1
ATOM 6992 N N . VAL A 1 929 ? 11.487 37.127 1.282 1.00 96.69 929 VAL A N 1
ATOM 6993 C CA . VAL A 1 929 ? 10.414 37.742 0.482 1.00 96.69 929 VAL A CA 1
ATOM 6994 C C . VAL A 1 929 ? 9.338 38.430 1.325 1.00 96.69 929 VAL A C 1
ATOM 6996 O O . VAL A 1 929 ? 8.391 38.984 0.766 1.00 96.69 929 VAL A O 1
ATOM 6999 N N . PHE A 1 930 ? 9.421 38.391 2.661 1.00 96.81 930 PHE A N 1
ATOM 7000 C CA . PHE A 1 930 ? 8.340 38.867 3.533 1.00 96.81 930 PHE A CA 1
ATOM 7001 C C . PHE A 1 930 ? 7.997 40.341 3.281 1.00 96.81 930 PHE A C 1
ATOM 7003 O O . PHE A 1 930 ? 6.837 40.666 3.025 1.00 96.81 930 PHE A O 1
ATOM 7010 N N . TRP A 1 931 ? 8.996 41.225 3.276 1.00 96.69 931 TRP A N 1
ATOM 7011 C CA . TRP A 1 931 ? 8.773 42.660 3.077 1.00 96.69 931 TRP A CA 1
ATOM 7012 C C . TRP A 1 931 ? 8.271 42.999 1.671 1.00 96.69 931 TRP A C 1
ATOM 7014 O O . TRP A 1 931 ? 7.389 43.846 1.529 1.00 96.69 931 TRP A O 1
ATOM 7024 N N . ASP A 1 932 ? 8.719 42.270 0.648 1.00 96.25 932 ASP A N 1
ATOM 7025 C CA . ASP A 1 932 ? 8.204 42.410 -0.719 1.00 96.25 932 ASP A CA 1
ATOM 7026 C C . ASP A 1 932 ? 6.723 42.007 -0.809 1.00 96.25 932 ASP A C 1
ATOM 7028 O O . ASP A 1 932 ? 5.916 42.654 -1.492 1.00 96.25 932 ASP A O 1
ATOM 7032 N N . ARG A 1 933 ? 6.327 40.956 -0.077 1.00 95.75 933 ARG A N 1
ATOM 7033 C CA . ARG A 1 933 ? 4.929 40.511 0.019 1.00 95.75 933 ARG A CA 1
ATOM 7034 C C . ARG A 1 933 ? 4.064 41.527 0.755 1.00 95.75 933 ARG A C 1
ATOM 7036 O O . ARG A 1 933 ? 2.986 41.847 0.251 1.00 95.75 933 ARG A O 1
ATOM 7043 N N . ILE A 1 934 ? 4.546 42.094 1.864 1.00 97.12 934 ILE A N 1
ATOM 7044 C CA . ILE A 1 934 ? 3.868 43.193 2.570 1.00 97.12 934 ILE A CA 1
ATOM 7045 C C . ILE A 1 934 ? 3.710 44.411 1.652 1.00 97.12 934 ILE A C 1
ATOM 7047 O O . ILE A 1 934 ? 2.618 44.976 1.555 1.00 97.12 934 ILE A O 1
ATOM 7051 N N . ALA A 1 935 ? 4.759 44.783 0.916 1.00 95.12 935 ALA A N 1
ATOM 7052 C CA . ALA A 1 935 ? 4.727 45.916 -0.002 1.00 95.12 935 ALA A CA 1
ATOM 7053 C C . ALA A 1 935 ? 3.725 45.728 -1.152 1.00 95.12 935 ALA A C 1
ATOM 7055 O O . ALA A 1 935 ? 3.131 46.703 -1.611 1.00 95.12 935 ALA A O 1
ATOM 7056 N N . THR A 1 936 ? 3.523 44.489 -1.605 1.00 95.12 936 THR A N 1
ATOM 7057 C CA . THR A 1 936 ? 2.647 44.173 -2.743 1.00 95.12 936 THR A CA 1
ATOM 7058 C C . THR A 1 936 ? 1.199 43.920 -2.328 1.00 95.12 936 THR A C 1
ATOM 7060 O O . THR A 1 936 ? 0.272 44.317 -3.029 1.00 95.12 936 THR A O 1
ATOM 7063 N N . GLY A 1 937 ? 0.980 43.220 -1.213 1.00 92.19 937 GLY A N 1
ATOM 7064 C CA . GLY A 1 937 ? -0.320 42.634 -0.888 1.00 92.19 937 GLY A CA 1
ATOM 7065 C C . GLY A 1 937 ? -0.757 42.758 0.566 1.00 92.19 937 GLY A C 1
ATOM 7066 O O . GLY A 1 937 ? -1.800 42.178 0.883 1.00 92.19 937 GLY A O 1
ATOM 7067 N N . GLY A 1 938 ? 0.011 43.473 1.398 1.00 96.81 938 GLY A N 1
ATOM 7068 C CA . GLY A 1 938 ? -0.204 43.592 2.839 1.00 96.81 938 GLY A CA 1
ATOM 7069 C C . GLY A 1 938 ? 0.032 42.282 3.594 1.00 96.81 938 GLY A C 1
ATOM 7070 O O . GLY A 1 938 ? 0.361 41.246 3.009 1.00 96.81 938 GLY A O 1
ATOM 7071 N N . LEU A 1 939 ? -0.157 42.319 4.911 1.00 97.25 939 LEU A N 1
ATOM 7072 C CA . LEU A 1 939 ? -0.177 41.126 5.757 1.00 97.25 939 LEU A CA 1
ATOM 7073 C C . LEU A 1 939 ? -1.440 40.312 5.457 1.00 97.25 939 LEU A C 1
ATOM 7075 O O . LEU A 1 939 ? -2.515 40.894 5.327 1.00 97.25 939 LEU A O 1
ATOM 7079 N N . ARG A 1 940 ? -1.352 38.982 5.350 1.00 96.88 940 ARG A N 1
ATOM 7080 C CA . ARG A 1 940 ? -2.477 38.150 4.885 1.00 96.88 940 ARG A CA 1
ATOM 7081 C C . ARG A 1 940 ? -2.807 37.001 5.821 1.00 96.88 940 ARG A C 1
ATOM 7083 O O . ARG A 1 940 ? -1.924 36.344 6.358 1.00 96.88 940 ARG A O 1
ATOM 7090 N N . VAL A 1 941 ? -4.102 36.711 5.941 1.00 96.56 941 VAL A N 1
ATOM 7091 C CA . VAL A 1 941 ? -4.633 35.584 6.719 1.00 96.56 941 VAL A CA 1
ATOM 7092 C C . VAL A 1 941 ? -5.559 34.723 5.861 1.00 96.56 941 VAL A C 1
ATOM 7094 O O . VAL A 1 941 ? -6.307 35.267 5.046 1.00 96.56 941 VAL A O 1
ATOM 7097 N N . PRO A 1 942 ? -5.551 33.387 5.997 1.00 97.12 942 PRO A N 1
ATOM 7098 C CA . PRO A 1 942 ? -6.502 32.530 5.298 1.00 97.12 942 PRO A CA 1
ATOM 7099 C C . PRO A 1 942 ? -7.941 32.864 5.694 1.00 97.12 942 PRO A C 1
ATOM 7101 O O . PRO A 1 942 ? -8.251 33.017 6.877 1.00 97.12 942 PRO A O 1
ATOM 7104 N N . ALA A 1 943 ? -8.841 32.933 4.710 1.00 96.06 943 ALA A N 1
ATOM 7105 C CA . ALA A 1 943 ? -10.244 33.271 4.957 1.00 96.06 943 ALA A CA 1
ATOM 7106 C C . ALA A 1 943 ? -10.911 32.295 5.947 1.00 96.06 943 ALA A C 1
ATOM 7108 O O . ALA A 1 943 ? -11.700 32.709 6.794 1.00 96.06 943 ALA A O 1
ATOM 7109 N N . ALA A 1 944 ? -10.523 31.015 5.898 1.00 95.19 944 ALA A N 1
ATOM 7110 C CA . ALA A 1 944 ? -11.031 29.962 6.775 1.00 95.19 944 ALA A CA 1
ATOM 7111 C C . ALA A 1 944 ? -10.739 30.190 8.272 1.00 95.19 944 ALA A C 1
ATOM 7113 O O . ALA A 1 944 ? -11.415 29.602 9.109 1.00 95.19 944 ALA A O 1
ATOM 7114 N N . TRP A 1 945 ? -9.760 31.031 8.632 1.00 96.94 945 TRP A N 1
ATOM 7115 C CA . TRP A 1 945 ? -9.387 31.255 10.037 1.00 96.94 945 TRP A CA 1
ATOM 7116 C C . TRP A 1 945 ? -10.223 32.337 10.719 1.00 96.94 945 TRP A C 1
ATOM 7118 O O . TRP A 1 945 ? -10.334 32.346 11.946 1.00 96.94 945 TRP A O 1
ATOM 7128 N N . LEU A 1 946 ? -10.813 33.249 9.942 1.00 94.44 946 LEU A N 1
ATOM 7129 C CA . LEU A 1 946 ? -11.414 34.481 10.451 1.00 94.44 946 LEU A CA 1
ATOM 7130 C C . LEU A 1 946 ? -12.700 34.266 11.266 1.00 94.44 946 LEU A C 1
ATOM 7132 O O . LEU A 1 946 ? -13.028 35.110 12.099 1.00 94.44 946 LEU A O 1
ATOM 7136 N N . GLY A 1 947 ? -13.390 33.134 11.081 1.00 90.19 947 GLY A N 1
ATOM 7137 C CA . GLY A 1 947 ? -14.616 32.790 11.808 1.00 90.19 947 GLY A CA 1
ATOM 7138 C C . GLY A 1 947 ? -15.660 33.916 11.838 1.00 90.19 947 GLY A C 1
ATOM 7139 O O . GLY A 1 947 ? -15.689 34.803 10.985 1.00 90.19 947 GLY A O 1
ATOM 7140 N N . ASN A 1 948 ? -16.517 33.902 12.861 1.00 87.25 948 ASN A N 1
ATOM 7141 C CA . ASN A 1 948 ? -17.464 34.992 13.101 1.00 87.25 948 ASN A CA 1
ATOM 7142 C C . ASN A 1 948 ? -16.738 36.180 13.755 1.00 87.25 948 ASN A C 1
ATOM 7144 O O . ASN A 1 948 ? -16.160 36.036 14.834 1.00 87.25 948 ASN A O 1
ATOM 7148 N N . GLY A 1 949 ? -16.806 37.356 13.123 1.00 88.94 949 GLY A N 1
ATOM 7149 C CA . GLY A 1 949 ? -16.216 38.603 13.634 1.00 88.94 949 GLY A CA 1
ATOM 7150 C C . GLY A 1 949 ? -14.896 39.026 12.978 1.00 88.94 949 GLY A C 1
ATOM 7151 O O . GLY A 1 949 ? -14.363 40.080 13.325 1.00 88.94 949 GLY A O 1
ATOM 7152 N N . GLY A 1 950 ? -14.386 38.256 12.012 1.00 95.62 950 GLY A N 1
ATOM 7153 C CA . GLY A 1 950 ? -13.254 38.668 11.185 1.00 95.62 950 GLY A CA 1
ATOM 7154 C C . GLY A 1 950 ? -11.925 38.774 11.941 1.00 95.62 950 GLY A C 1
ATOM 7155 O O . GLY A 1 950 ? -11.737 38.220 13.027 1.00 95.62 950 GLY A O 1
ATOM 7156 N N . TRP A 1 951 ? -10.985 39.521 11.356 1.00 96.56 951 TRP A N 1
ATOM 7157 C CA . TRP A 1 951 ? -9.641 39.707 11.910 1.00 96.56 951 TRP A CA 1
ATOM 7158 C C . TRP A 1 951 ? -9.626 40.275 13.344 1.00 96.56 951 TRP A C 1
ATOM 7160 O O . TRP A 1 951 ? -8.947 39.685 14.188 1.00 96.56 951 TRP A O 1
ATOM 7170 N N . PRO A 1 952 ? -10.390 41.338 13.685 1.00 95.31 952 PRO A N 1
ATOM 7171 C CA . PRO A 1 952 ? -10.362 41.898 15.037 1.00 95.31 952 PRO A CA 1
ATOM 7172 C C . PRO A 1 952 ? -10.731 40.877 16.118 1.00 95.31 952 PRO A C 1
ATOM 7174 O O . PRO A 1 952 ? -10.084 40.832 17.163 1.00 95.31 952 PRO A O 1
ATOM 7177 N N . ALA A 1 953 ? -11.726 40.021 15.856 1.00 93.56 953 ALA A N 1
ATOM 7178 C CA . ALA A 1 953 ? -12.152 38.992 16.800 1.00 93.56 953 ALA A CA 1
ATOM 7179 C C . ALA A 1 953 ? -11.102 37.883 16.965 1.00 93.56 953 ALA A C 1
ATOM 7181 O O . ALA A 1 953 ? -10.896 37.397 18.078 1.00 93.56 953 ALA A O 1
ATOM 7182 N N . LEU A 1 954 ? -10.430 37.486 15.879 1.00 96.19 954 LEU A N 1
ATOM 7183 C CA . LEU A 1 954 ? -9.347 36.502 15.929 1.00 96.19 954 LEU A CA 1
ATOM 7184 C C . LEU A 1 954 ? -8.147 37.039 16.726 1.00 96.19 954 LEU A C 1
ATOM 7186 O O . LEU A 1 954 ? -7.660 36.365 17.634 1.00 96.19 954 LEU A O 1
ATOM 7190 N N . TRP A 1 955 ? -7.724 38.273 16.443 1.00 96.31 955 TRP A N 1
ATOM 7191 C CA . TRP A 1 955 ? -6.581 38.903 17.105 1.00 96.31 955 TRP A CA 1
ATOM 7192 C C . TRP A 1 955 ? -6.833 39.203 18.586 1.00 96.31 955 TRP A C 1
ATOM 7194 O O . TRP A 1 955 ? -5.989 38.916 19.437 1.00 96.31 955 TRP A O 1
ATOM 7204 N N . GLN A 1 956 ? -8.024 39.701 18.927 1.00 93.81 956 GLN A N 1
ATOM 7205 C CA . GLN A 1 956 ? -8.409 39.927 20.320 1.00 93.81 956 GLN A CA 1
ATOM 7206 C C . GLN A 1 956 ? -8.442 38.615 21.115 1.00 93.81 956 GLN A C 1
ATOM 7208 O O . GLN A 1 956 ? -8.096 38.596 22.294 1.00 93.81 956 GLN A O 1
ATOM 7213 N N . ARG A 1 957 ? -8.859 37.506 20.488 1.00 94.44 957 ARG A N 1
ATOM 7214 C CA . ARG A 1 957 ? -8.856 36.185 21.130 1.00 94.44 957 ARG A CA 1
ATOM 7215 C C . ARG A 1 957 ? -7.429 35.715 21.406 1.00 94.44 957 ARG A C 1
ATOM 7217 O O . ARG A 1 957 ? -7.170 35.275 22.519 1.00 94.44 957 ARG A O 1
ATOM 7224 N N . ALA A 1 958 ? -6.531 35.883 20.433 1.00 94.81 958 ALA A N 1
ATOM 7225 C CA . ALA A 1 958 ? -5.127 35.495 20.536 1.00 94.81 958 ALA A CA 1
ATOM 7226 C C . ALA A 1 958 ? -4.353 36.263 21.613 1.00 94.81 958 ALA A C 1
ATOM 7228 O O . ALA A 1 958 ? -3.525 35.692 22.312 1.00 94.81 958 ALA A O 1
ATOM 7229 N N . THR A 1 959 ? -4.624 37.559 21.752 1.00 92.94 959 THR A N 1
ATOM 7230 C CA . THR A 1 959 ? -3.902 38.451 22.674 1.00 92.94 959 THR A CA 1
ATOM 7231 C C . THR A 1 959 ? -4.554 38.574 24.044 1.00 92.94 959 THR A C 1
ATOM 7233 O O . THR A 1 959 ? -4.014 39.233 24.937 1.00 92.94 959 THR A O 1
ATOM 7236 N N . ARG A 1 960 ? -5.714 37.938 24.245 1.00 89.75 960 ARG A N 1
ATOM 7237 C CA . ARG A 1 960 ? -6.358 37.912 25.552 1.00 89.75 960 ARG A CA 1
ATOM 7238 C C . ARG A 1 960 ? -5.441 37.161 26.519 1.00 89.75 960 ARG A C 1
ATOM 7240 O O . ARG A 1 960 ? -5.111 36.011 26.239 1.00 89.75 960 ARG A O 1
ATOM 7247 N N . PRO A 1 961 ? -5.068 37.753 27.668 1.00 76.69 961 PRO A N 1
ATOM 7248 C CA . PRO A 1 961 ? -4.295 37.022 28.656 1.00 76.69 961 PRO A CA 1
ATOM 7249 C C . PRO A 1 961 ? -5.060 35.746 29.030 1.00 76.69 961 PRO A C 1
ATOM 7251 O O . PRO A 1 961 ? -6.294 35.804 29.171 1.00 76.69 961 PRO A O 1
ATOM 7254 N N . PRO A 1 962 ? -4.368 34.598 29.161 1.00 68.75 962 PRO A N 1
ATOM 7255 C CA . PRO A 1 962 ? -5.012 33.355 29.543 1.00 68.75 962 PRO A CA 1
ATOM 7256 C C . PRO A 1 962 ? -5.807 33.623 30.816 1.00 68.75 962 PRO A C 1
ATOM 7258 O O . PRO A 1 962 ? -5.287 34.204 31.772 1.00 68.75 962 PRO A O 1
ATOM 7261 N N . ARG A 1 963 ? -7.101 33.279 30.810 1.00 58.66 963 ARG A N 1
ATOM 7262 C CA . ARG A 1 963 ? -7.935 33.408 32.005 1.00 58.66 963 ARG A CA 1
ATOM 7263 C C . ARG A 1 963 ? -7.276 32.554 33.080 1.00 58.66 963 ARG A C 1
ATOM 7265 O O . ARG A 1 963 ? -7.411 31.336 33.050 1.00 58.66 963 ARG A O 1
ATOM 7272 N N . GLN A 1 964 ? -6.563 33.182 34.015 1.00 46.38 964 GLN A N 1
ATOM 7273 C CA . GLN A 1 964 ? -6.190 32.521 35.254 1.00 46.38 964 GLN A CA 1
ATOM 7274 C C . GLN A 1 964 ? -7.499 31.992 35.831 1.00 46.38 964 GLN A C 1
ATOM 7276 O O . GLN A 1 964 ? -8.415 32.774 36.106 1.00 46.38 964 GLN A O 1
ATOM 7281 N N . HIS A 1 965 ? -7.632 30.672 35.937 1.00 40.00 965 HIS A N 1
ATOM 7282 C CA . HIS A 1 965 ? -8.698 30.081 36.724 1.00 40.00 965 HIS A CA 1
ATOM 7283 C C . HIS A 1 965 ? -8.528 30.623 38.143 1.00 40.00 965 HIS A C 1
ATOM 7285 O O . HIS A 1 965 ? -7.696 30.138 38.907 1.00 40.00 965 HIS A O 1
ATOM 7291 N N . ARG A 1 966 ? -9.273 31.685 38.477 1.00 37.75 966 ARG A N 1
ATOM 7292 C CA . ARG A 1 966 ? -9.425 32.148 39.851 1.00 37.75 966 ARG A CA 1
ATOM 7293 C C . ARG A 1 966 ? -9.955 30.949 40.623 1.00 37.75 966 ARG A C 1
ATOM 7295 O O . ARG A 1 966 ? -11.121 30.589 40.470 1.00 37.75 966 ARG A O 1
ATOM 7302 N N . ARG A 1 967 ? -9.093 30.319 41.427 1.00 36.34 967 ARG A N 1
ATOM 7303 C CA . ARG A 1 967 ? -9.557 29.498 42.544 1.00 36.34 967 ARG A CA 1
ATOM 7304 C C . ARG A 1 967 ? -10.562 30.364 43.315 1.00 36.34 967 ARG A C 1
ATOM 7306 O O . ARG A 1 967 ? -10.253 31.537 43.542 1.00 36.34 967 ARG A O 1
ATOM 7313 N N . PRO A 1 968 ? -11.759 29.860 43.649 1.00 38.62 968 PRO A N 1
ATOM 7314 C CA . PRO A 1 968 ? -12.700 30.633 44.443 1.00 38.62 968 PRO A CA 1
ATOM 7315 C C . PRO A 1 968 ? -11.992 31.033 45.738 1.00 38.62 968 PRO A C 1
ATOM 7317 O O . PRO A 1 968 ? -11.479 30.175 46.457 1.00 38.62 968 PRO A O 1
ATOM 7320 N N . HIS A 1 969 ? -11.887 32.340 45.987 1.00 36.12 969 HIS A N 1
ATOM 7321 C CA . HIS A 1 969 ? -11.453 32.841 47.282 1.00 36.12 969 HIS A CA 1
ATOM 7322 C C . HIS A 1 969 ? -12.376 32.230 48.334 1.00 36.12 969 HIS A C 1
ATOM 7324 O O . HIS A 1 969 ? -13.597 32.371 48.245 1.00 36.12 969 HIS A O 1
ATOM 7330 N N . ALA A 1 970 ? -11.787 31.523 49.299 1.00 41.16 970 ALA A N 1
ATOM 7331 C CA . ALA A 1 970 ? -12.480 31.182 50.527 1.00 41.16 970 ALA A CA 1
ATOM 7332 C C . ALA A 1 970 ? -13.049 32.481 51.127 1.00 41.16 970 ALA A C 1
ATOM 7334 O O . ALA A 1 970 ? -12.352 33.502 51.094 1.00 41.16 970 ALA A O 1
ATOM 7335 N N . PRO A 1 971 ? -14.294 32.483 51.627 1.00 41.81 971 PRO A N 1
ATOM 7336 C CA . PRO A 1 971 ? -14.846 33.657 52.280 1.00 41.81 971 PRO A CA 1
ATOM 7337 C C . PRO A 1 971 ? -13.959 34.004 53.475 1.00 41.81 971 PRO A C 1
ATOM 7339 O O . PRO A 1 971 ? -13.721 33.169 54.348 1.00 41.81 971 PRO A O 1
ATOM 7342 N N . SER A 1 972 ? -13.442 35.229 53.487 1.00 40.41 972 SER A N 1
ATOM 7343 C CA . SER A 1 972 ? -12.793 35.819 54.649 1.00 40.41 972 SER A CA 1
ATOM 7344 C C . SER A 1 972 ? -13.797 35.791 55.802 1.00 40.41 972 SER A C 1
ATOM 7346 O O . SER A 1 972 ? -14.791 36.514 55.774 1.00 40.41 972 SER A O 1
ATOM 7348 N N . GLY A 1 973 ? -13.580 34.910 56.779 1.00 43.91 973 GLY A N 1
ATOM 7349 C CA . GLY A 1 973 ? -14.281 34.988 58.056 1.00 43.91 973 GLY A CA 1
ATOM 7350 C C . GLY A 1 973 ? -13.962 36.321 58.748 1.00 43.91 973 GLY A C 1
ATOM 7351 O O . GLY A 1 973 ? -12.906 36.901 58.477 1.00 43.91 973 GLY A O 1
ATOM 7352 N N . PRO A 1 974 ? -14.863 36.827 59.606 1.00 40.09 974 PRO A N 1
ATOM 7353 C CA . PRO A 1 974 ? -14.662 38.094 60.304 1.00 40.09 974 PRO A CA 1
ATOM 7354 C C . PRO A 1 974 ? -13.391 38.040 61.160 1.00 40.09 974 PRO A C 1
ATOM 7356 O O . PRO A 1 974 ? -13.085 37.011 61.769 1.00 40.09 974 PRO A O 1
ATOM 7359 N N . SER A 1 975 ? -12.629 39.137 61.180 1.00 38.28 975 SER A N 1
ATOM 7360 C CA . SER A 1 975 ? -11.459 39.256 62.045 1.00 38.28 975 SER A CA 1
ATOM 7361 C C . SER A 1 975 ? -11.896 39.285 63.512 1.00 38.28 975 SER A C 1
ATOM 7363 O O . SER A 1 975 ? -12.925 39.851 63.875 1.00 38.28 975 SER A O 1
ATOM 7365 N N . LEU A 1 976 ? -11.080 38.683 64.373 1.00 44.03 976 LEU A N 1
ATOM 7366 C CA . LEU A 1 976 ? -11.246 38.649 65.829 1.00 44.03 976 LEU A CA 1
ATOM 7367 C C . LEU A 1 976 ? -11.000 40.013 66.519 1.00 44.03 976 LEU A C 1
ATOM 7369 O O . LEU A 1 976 ? -10.807 40.048 67.730 1.00 44.03 976 LEU A O 1
ATOM 7373 N N . GLU A 1 977 ? -11.026 41.134 65.791 1.00 43.69 977 GLU A N 1
ATOM 7374 C CA . GLU A 1 977 ? -10.842 42.482 66.361 1.00 43.69 977 GLU A CA 1
ATOM 7375 C C . GLU A 1 977 ? -12.154 43.255 66.609 1.00 43.69 977 GLU A C 1
ATOM 7377 O O . GLU A 1 977 ? -12.117 44.316 67.224 1.00 43.69 977 GLU A O 1
ATOM 7382 N N . GLU A 1 978 ? -13.328 42.713 66.255 1.00 45.22 978 GLU A N 1
ATOM 7383 C CA . GLU A 1 978 ? -14.640 43.348 66.520 1.00 45.22 978 GLU A CA 1
ATOM 7384 C C . GLU A 1 978 ? -15.422 42.761 67.721 1.00 45.22 978 GLU A C 1
ATOM 7386 O O . GLU A 1 978 ? -16.622 42.985 67.850 1.00 45.22 978 GLU A O 1
ATOM 7391 N N . CYS A 1 979 ? -14.765 42.058 68.655 1.00 38.72 979 CYS A N 1
ATOM 7392 C CA . CYS A 1 979 ? -15.394 41.594 69.912 1.00 38.72 979 CYS A CA 1
ATOM 7393 C C . CYS A 1 979 ? -14.865 42.262 71.194 1.00 38.72 979 CYS A C 1
ATOM 7395 O O . CYS A 1 979 ? -15.088 41.750 72.289 1.00 38.72 979 CYS A O 1
ATOM 7397 N N . SER A 1 980 ? -14.215 43.424 71.093 1.00 45.16 980 SER A N 1
ATOM 7398 C CA . SER A 1 980 ? -13.899 44.246 72.269 1.00 45.16 980 SER A CA 1
ATOM 7399 C C . SER A 1 980 ? -14.291 45.712 72.055 1.00 45.16 980 SER A C 1
ATOM 7401 O O . SER A 1 980 ? -13.427 46.586 72.006 1.00 45.16 980 SER A O 1
ATOM 7403 N N . ARG A 1 981 ? -15.600 45.974 71.925 1.00 39.91 981 ARG A N 1
ATOM 7404 C CA . ARG A 1 981 ? -16.262 47.248 72.258 1.00 39.91 981 ARG A CA 1
ATOM 7405 C C . ARG A 1 981 ? -17.766 47.077 72.401 1.00 39.91 981 ARG A C 1
ATOM 7407 O O . ARG A 1 981 ? -18.345 46.355 71.564 1.00 39.91 981 ARG A O 1
#